Protein AF-A0A9P3BVJ3-F1 (afdb_monomer_lite)

Radius of gyration: 31.75 Å; chains: 1; bounding box: 90×82×87 Å

Foldseek 3Di:
DDDDDVVVVVVCVVVLVVVLVVLLLLLLLVLLLLVLLPDDLCLLPVCPPDLDQPPVNVVVLLVSLVVSVVVLVCLLPPPAPVLVPDPSDDPSSSPSSVVCVVVVVDDSVNSSVVSVVLSVQCNVCVVVVHSHGPPDDPPDRDDPVSVVVVVVVPVVDDDDDDDDDDDDDDDDDDDDDDDDDDDDDDDDDDDDDDDDDDDDVLVVQLLVDFQKDQQAQLLVLLLLVLCCLSVPVDDQDPVDRVVVLQVVCVHSVSLSVQLVVFWDVLLNVSHRHTDFPVSVVVQLVPDDDQLPDDQWAKKWKWKAFPVHRRDIAIDIDTGNGSNVVVVVVVVCCVVQPCQALVSLVSNPDPRIDIGMDTTTDGDPVQVVDDPSSVLQSRLSSSQSVCQSSVQAFPVVNCSRVPPDPDRQRRHRDQGRSSCPVPDDDPVRSLVSLCSQCPHPRSSSNCSSVVNVVVVLVVLCVVQQFFDLDDPLQVLVLVQCVVVVLNVLADDDQALQDFQPQDPPPPDDLVNLQVVLQVVCCVVPVDGFDFADWAADLAAAEEEEFELDDQPDDDGHDRPLQVVQPDHRHHYTYAYLQRTRSVPDDSVRPDACDVSLVSSLVSVVVSNSNGRYAEYEQAADSSVSSPDDPQWDWTWRDNGPDTWTKTFRDDSSYGSHIYTYLNHGSCLCVDPPLVSLVSQLSSVVSSCVSNVPPSGRSCPSLLLVLVVQLLVQVVCVVVVHDHDAPSNRDSSVSVVCVNLQQRDPVSQVVLCVLLVHSSSSSLLLSLQQDDDDQPDDDPDDDDDDDDPDQCPPRHHPVSNVVSNVVSVVSVVVSCVVPVPPPDCPPDDDDDDDDDDDDDDPPCPVSVVLRVVVVVQVVPPDDDPCVSVVVSVVVVD

Sequence (875 aa):
MEPSNPNFEILSDYEEEMLESQAVREVLDHLAVGLLSKLDVHVLCSFVQYGEEPTEQEEFRMSLARKLWDQVLQLSTLSGVGRASLPWFHEKTQQYLRSAVAGKRISEVWVHNFLLWVWNDMKRARENGSEYPKWYNPVDPFDIAEIQALERRQQQQQPPSGAKAKAPSKTPRPRFRKELPQGVGWSESVMQESMPAVQNPARSEALKISHSIVFPDIRKTAERLISTLSEGAVTIHPMVSYPLLFNKLGGTQNLLKMMMESLKPAIQALEGRKITRIDLDHIMSRQVSPSLWPRRGGYLVYVTDAEQPKYWRPYVGQSNDLVRRISEHSKAFTDQHENTLLYWISSRSFRREMNFIQLWTLPEFVINSSKGVRDILNNMMEMLMSLCFQSLPQAQLSMFLAGQEHLATTGLNVTSPLVQGVVLSGIEKEAYRLQLLASVDPEIRAFPQARKQQLMEKNWRSFSDQPVEINYQDALAEACSSLGLTENLALPFDGSLPCSREDVLDSSIDTALQEAAYELEKLTGSTVPLSMPFGSFAARLGIILDHDLLRNDESDIPTALKEIGFHNENCLVWPFNLQNHYLASSSQIRHLGSEADILRSLNHKIIELSNLRVIILCGDNAEACILSPELHPIDIKLGNYPYRSFVQIKDSRIKRIYINASVAVSSLYSVNWNESLRFALAIKFATQMTSTYKIRPFLYRSRRALLDIVIASFHENNGEEKMTPETMPPSIKAWLFTKGFTSDDDFKKLEDLGGTFTKGLLLAMCTSPACPENEKPPSERPILSKNKFDSRLFTKKQLDEMRSIHKQKRSEIYSRYPGTAIVTDSTDVPETSSVSDDYEDETIQQNLLDRLSNQCLSDEGSVHSVIKDVLSDNA

Organism: Aspergillus viridinutans (NCBI:txid75553)

Structure (mmCIF, N/CA/C/O backbone):
data_AF-A0A9P3BVJ3-F1
#
_entry.id   AF-A0A9P3BVJ3-F1
#
loop_
_atom_site.group_PDB
_atom_site.id
_atom_site.type_symbol
_atom_site.label_atom_id
_atom_site.label_alt_id
_atom_site.label_comp_id
_atom_site.label_asym_id
_atom_site.label_entity_id
_atom_site.label_seq_id
_atom_site.pdbx_PDB_ins_code
_atom_site.Cartn_x
_atom_site.Cartn_y
_atom_site.Cartn_z
_atom_site.occupancy
_atom_site.B_iso_or_equiv
_atom_site.auth_seq_id
_atom_site.auth_comp_id
_atom_site.auth_asym_id
_atom_site.auth_atom_id
_atom_site.pdbx_PDB_model_num
ATOM 1 N N . MET A 1 1 ? 53.287 0.051 -9.945 1.00 33.78 1 MET A N 1
ATOM 2 C CA . MET A 1 1 ? 52.231 0.807 -9.248 1.00 33.78 1 MET A CA 1
ATOM 3 C C . MET A 1 1 ? 50.991 0.666 -10.102 1.00 33.78 1 MET A C 1
ATOM 5 O O . MET A 1 1 ? 50.859 1.381 -11.084 1.00 33.78 1 MET A O 1
ATOM 9 N N . GLU A 1 2 ? 50.191 -0.357 -9.822 1.00 24.20 2 GLU A N 1
ATOM 10 C CA . GLU A 1 2 ? 48.870 -0.518 -10.436 1.00 24.20 2 GLU A CA 1
ATOM 11 C C . GLU A 1 2 ? 47.867 0.398 -9.715 1.00 24.20 2 GLU A C 1
ATOM 13 O O . GLU A 1 2 ? 48.029 0.619 -8.510 1.00 24.20 2 GLU A O 1
ATOM 18 N N . PRO A 1 3 ? 46.871 0.961 -10.419 1.00 30.97 3 PRO A N 1
ATOM 19 C CA . PRO A 1 3 ? 45.818 1.752 -9.798 1.00 30.97 3 PRO A CA 1
ATOM 20 C C . PRO A 1 3 ? 44.838 0.828 -9.061 1.00 30.97 3 PRO A C 1
ATOM 22 O O . PRO A 1 3 ? 44.348 -0.149 -9.627 1.00 30.97 3 PRO A O 1
ATOM 25 N N . SER A 1 4 ? 44.561 1.135 -7.794 1.00 26.56 4 SER A N 1
ATOM 26 C CA . SER A 1 4 ? 43.556 0.453 -6.978 1.00 26.56 4 SER A CA 1
ATOM 27 C C . SER A 1 4 ? 42.157 0.624 -7.581 1.00 26.56 4 SER A C 1
ATOM 29 O O . SER A 1 4 ? 41.773 1.709 -8.013 1.00 26.56 4 SER A O 1
ATOM 31 N N . ASN A 1 5 ? 41.411 -0.479 -7.637 1.00 29.20 5 ASN A N 1
ATOM 32 C CA . ASN A 1 5 ? 40.066 -0.569 -8.197 1.00 29.20 5 ASN A CA 1
ATOM 33 C C . ASN A 1 5 ? 39.026 -0.010 -7.192 1.00 29.20 5 ASN A C 1
ATOM 35 O O . ASN A 1 5 ? 38.843 -0.627 -6.142 1.00 29.20 5 ASN A O 1
ATOM 39 N N . PRO A 1 6 ? 38.321 1.100 -7.489 1.00 28.88 6 PRO A N 1
ATOM 40 C CA . PRO A 1 6 ? 37.385 1.748 -6.557 1.00 28.88 6 PRO A CA 1
ATOM 41 C C . PRO A 1 6 ? 36.125 0.916 -6.246 1.00 28.88 6 PRO A C 1
ATOM 43 O O . PRO A 1 6 ? 35.430 1.196 -5.276 1.00 28.88 6 PRO A O 1
ATOM 46 N N . ASN A 1 7 ? 35.846 -0.149 -7.009 1.00 28.31 7 ASN A N 1
ATOM 47 C CA . ASN A 1 7 ? 34.717 -1.050 -6.741 1.00 28.31 7 ASN A CA 1
ATOM 48 C C . ASN A 1 7 ? 34.944 -1.981 -5.531 1.00 28.31 7 ASN A C 1
ATOM 50 O O . ASN A 1 7 ? 33.982 -2.556 -5.029 1.00 28.31 7 ASN A O 1
ATOM 54 N N . PHE A 1 8 ? 36.190 -2.138 -5.062 1.00 25.02 8 PHE A N 1
ATOM 55 C CA . PHE A 1 8 ? 36.499 -2.929 -3.862 1.00 25.02 8 PHE A CA 1
ATOM 56 C C . PHE A 1 8 ? 36.310 -2.140 -2.557 1.00 25.02 8 PHE A C 1
ATOM 58 O O . PHE A 1 8 ? 35.971 -2.754 -1.552 1.00 25.02 8 PHE A O 1
ATOM 65 N N . GLU A 1 9 ? 36.475 -0.810 -2.576 1.00 26.56 9 GLU A N 1
ATOM 66 C CA . GLU A 1 9 ? 36.315 0.043 -1.382 1.00 26.56 9 GLU A CA 1
ATOM 67 C C . GLU A 1 9 ? 34.838 0.169 -0.951 1.00 26.56 9 GLU A C 1
ATOM 69 O O . GLU A 1 9 ? 34.535 0.162 0.235 1.00 26.56 9 GLU A O 1
ATOM 74 N N . ILE A 1 10 ? 33.886 0.171 -1.891 1.00 29.70 10 ILE A N 1
ATOM 75 C CA . ILE A 1 10 ? 32.467 0.444 -1.576 1.00 29.70 10 ILE A CA 1
ATOM 76 C C . ILE A 1 10 ? 31.747 -0.776 -0.960 1.00 29.70 10 ILE A C 1
ATOM 78 O O . ILE A 1 10 ? 30.871 -0.625 -0.110 1.00 29.70 10 ILE A O 1
ATOM 82 N N . LEU A 1 11 ? 32.111 -2.004 -1.357 1.00 25.89 11 LEU A N 1
ATOM 83 C CA . LEU A 1 11 ? 31.565 -3.234 -0.757 1.00 25.89 11 LEU A CA 1
ATOM 84 C C . LEU A 1 11 ? 32.204 -3.558 0.601 1.00 25.89 11 LEU A C 1
ATOM 86 O O . LEU A 1 11 ? 31.535 -4.155 1.447 1.00 25.89 11 LEU A O 1
ATOM 90 N N . SER A 1 12 ? 33.463 -3.154 0.833 1.00 32.69 12 SER A N 1
ATOM 91 C CA . SER A 1 12 ? 34.059 -3.234 2.171 1.00 32.69 12 SER A CA 1
ATOM 92 C C . SER A 1 12 ? 33.371 -2.287 3.149 1.00 32.69 12 SER A C 1
ATOM 94 O O . SER A 1 12 ? 33.167 -2.684 4.290 1.00 32.69 12 SER A O 1
ATOM 96 N N . ASP A 1 13 ? 32.924 -1.111 2.697 1.00 43.72 13 ASP A N 1
ATOM 97 C CA . ASP A 1 13 ? 32.329 -0.093 3.570 1.00 43.72 13 ASP A CA 1
ATOM 98 C C . ASP A 1 13 ? 31.015 -0.549 4.237 1.00 43.72 13 ASP A C 1
ATOM 100 O O . ASP A 1 13 ? 30.818 -0.293 5.425 1.00 43.72 13 ASP A O 1
ATOM 104 N N . TYR A 1 14 ? 30.129 -1.268 3.529 1.00 41.31 14 TYR A N 1
ATOM 105 C CA . TYR A 1 14 ? 28.839 -1.718 4.092 1.00 41.31 14 TYR A CA 1
ATOM 106 C C . TYR A 1 14 ? 28.993 -2.854 5.111 1.00 41.31 14 TYR A C 1
ATOM 108 O O . TYR A 1 14 ? 28.301 -2.925 6.126 1.00 41.31 14 TYR A O 1
ATOM 116 N N . GLU A 1 15 ? 29.918 -3.770 4.858 1.00 52.38 15 GLU A N 1
ATOM 117 C CA . GLU A 1 15 ? 30.184 -4.870 5.780 1.00 52.38 15 GLU A CA 1
ATOM 118 C C . GLU A 1 15 ? 31.023 -4.435 6.960 1.00 52.38 15 GLU A C 1
ATOM 120 O O . GLU A 1 15 ? 30.813 -4.920 8.070 1.00 52.38 15 GLU A O 1
ATOM 125 N N . GLU A 1 16 ? 31.950 -3.510 6.731 1.00 63.19 16 GLU A N 1
ATOM 126 C CA . GLU A 1 16 ? 32.651 -2.821 7.794 1.00 63.19 16 GLU A CA 1
ATOM 127 C C . GLU A 1 16 ? 31.647 -2.060 8.664 1.00 63.19 16 GLU A C 1
ATOM 129 O O . GLU A 1 16 ? 31.725 -2.181 9.879 1.00 63.19 16 GLU A O 1
ATOM 134 N N . GLU A 1 17 ? 30.627 -1.416 8.086 1.00 68.12 17 GLU A N 1
ATOM 135 C CA . GLU A 1 17 ? 29.543 -0.760 8.829 1.00 68.12 17 GLU A CA 1
ATOM 136 C C . GLU A 1 17 ? 28.620 -1.738 9.584 1.00 68.12 17 GLU A C 1
ATOM 138 O O . GLU A 1 17 ? 28.210 -1.458 10.717 1.00 68.12 17 GLU A O 1
ATOM 143 N N . MET A 1 18 ? 28.320 -2.908 9.015 1.00 66.00 18 MET A N 1
ATOM 144 C CA . MET A 1 18 ? 27.541 -3.954 9.689 1.00 66.00 18 MET A CA 1
ATOM 145 C C . MET A 1 18 ? 28.321 -4.575 10.857 1.00 66.00 18 MET A C 1
ATOM 147 O O . MET A 1 18 ? 27.794 -4.687 11.967 1.00 66.00 18 MET A O 1
ATOM 151 N N . LEU A 1 19 ? 29.582 -4.953 10.626 1.00 72.19 19 LEU A N 1
ATOM 152 C CA . LEU A 1 19 ? 30.483 -5.477 11.656 1.00 72.19 19 LEU A CA 1
ATOM 153 C C . LEU A 1 19 ? 30.757 -4.423 12.729 1.00 72.19 19 LEU A C 1
ATOM 155 O O . LEU A 1 19 ? 30.844 -4.749 13.913 1.00 72.19 19 LEU A O 1
ATOM 159 N N . GLU A 1 20 ? 30.824 -3.156 12.329 1.00 83.38 20 GLU A N 1
ATOM 160 C CA . GLU A 1 20 ? 30.930 -2.027 13.234 1.00 83.38 20 GLU A CA 1
ATOM 161 C C . GLU A 1 20 ? 29.693 -1.884 14.116 1.00 83.38 20 GLU A C 1
ATOM 163 O O . GLU A 1 20 ? 29.815 -1.815 15.339 1.00 83.38 20 GLU A O 1
ATOM 168 N N . SER A 1 21 ? 28.502 -1.914 13.520 1.00 75.94 21 SER A N 1
ATOM 169 C CA . SER A 1 21 ? 27.230 -1.838 14.241 1.00 75.94 21 SER A CA 1
ATOM 170 C C . SER A 1 21 ? 27.058 -3.003 15.219 1.00 75.94 21 SER A C 1
ATOM 172 O O . SER A 1 21 ? 26.605 -2.803 16.349 1.00 75.94 21 SER A O 1
ATOM 174 N N . GLN A 1 22 ? 27.462 -4.212 14.821 1.00 81.00 22 GLN A N 1
ATOM 175 C CA . GLN A 1 22 ? 27.457 -5.386 15.690 1.00 81.00 22 GLN A CA 1
ATOM 176 C C . GLN A 1 22 ? 28.442 -5.228 16.857 1.00 81.00 22 GLN A C 1
ATOM 178 O O . GLN A 1 22 ? 28.050 -5.406 18.008 1.00 81.00 22 GLN A O 1
ATOM 183 N N . ALA A 1 23 ? 29.690 -4.836 16.587 1.00 83.62 23 ALA A N 1
ATOM 184 C CA . ALA A 1 23 ? 30.712 -4.648 17.616 1.00 83.62 23 ALA A CA 1
ATOM 185 C C . ALA A 1 23 ? 30.326 -3.556 18.628 1.00 83.62 23 ALA A C 1
ATOM 187 O O . ALA A 1 23 ? 30.503 -3.726 19.834 1.00 83.62 23 ALA A O 1
ATOM 188 N N . VAL A 1 24 ? 29.759 -2.444 18.152 1.00 87.44 24 VAL A N 1
ATOM 189 C CA . VAL A 1 24 ? 29.212 -1.372 18.995 1.00 87.44 24 VAL A CA 1
ATOM 190 C C . VAL A 1 24 ? 28.114 -1.909 19.907 1.00 87.44 24 VAL A C 1
ATOM 192 O O . VAL A 1 24 ? 28.100 -1.602 21.101 1.00 87.44 24 VAL A O 1
ATOM 195 N N . ARG A 1 25 ? 27.197 -2.709 19.354 1.00 87.31 25 ARG A N 1
ATOM 196 C CA . ARG A 1 25 ? 26.083 -3.282 20.106 1.00 87.31 25 ARG A CA 1
ATOM 197 C C . ARG A 1 25 ? 26.562 -4.255 21.177 1.00 87.31 25 ARG A C 1
ATOM 199 O O . ARG A 1 25 ? 26.149 -4.102 22.318 1.00 87.31 25 ARG A O 1
ATOM 206 N N . GLU A 1 26 ? 27.472 -5.167 20.848 1.00 87.56 26 GLU A N 1
ATOM 207 C CA . GLU A 1 26 ? 28.050 -6.122 21.805 1.00 87.56 26 GLU A CA 1
ATOM 208 C C . GLU A 1 26 ? 28.739 -5.405 22.979 1.00 87.56 26 GLU A C 1
ATOM 210 O O . GLU A 1 26 ? 28.507 -5.733 24.144 1.00 87.56 26 GLU A O 1
ATOM 215 N N . VAL A 1 27 ? 29.535 -4.366 22.693 1.00 91.94 27 VAL A N 1
ATOM 216 C CA . VAL A 1 27 ? 30.179 -3.544 23.731 1.00 91.94 27 VAL A CA 1
ATOM 217 C C . VAL A 1 27 ? 29.136 -2.881 24.628 1.00 91.94 27 VAL A C 1
ATOM 219 O O . VAL A 1 27 ? 29.264 -2.887 25.853 1.00 91.94 27 VAL A O 1
ATOM 222 N N . LEU A 1 28 ? 28.100 -2.296 24.029 1.00 91.94 28 LEU A N 1
ATOM 223 C CA . LEU A 1 28 ? 27.071 -1.577 24.767 1.00 91.94 28 LEU A CA 1
ATOM 224 C C . LEU A 1 28 ? 26.156 -2.506 25.564 1.00 91.94 28 LEU A C 1
ATOM 226 O O . LEU A 1 28 ? 25.789 -2.137 26.677 1.00 91.94 28 LEU A O 1
ATOM 230 N N . ASP A 1 29 ? 25.848 -3.702 25.064 1.00 90.69 29 ASP A N 1
ATOM 231 C CA . ASP A 1 29 ? 25.121 -4.738 25.800 1.00 90.69 29 ASP A CA 1
ATOM 232 C C . ASP A 1 29 ? 25.871 -5.087 27.096 1.00 90.69 29 ASP A C 1
ATOM 234 O O . ASP A 1 29 ? 25.303 -4.998 28.189 1.00 90.69 29 ASP A O 1
ATOM 238 N N . HIS A 1 30 ? 27.175 -5.380 27.008 1.00 92.44 30 HIS A N 1
ATOM 239 C CA . HIS A 1 30 ? 27.997 -5.702 28.178 1.00 92.44 30 HIS A CA 1
ATOM 240 C C . HIS A 1 30 ? 28.110 -4.543 29.174 1.00 92.44 30 HIS A C 1
ATOM 242 O O . HIS A 1 30 ? 27.934 -4.736 30.381 1.00 92.44 30 HIS A O 1
ATOM 248 N N . LEU A 1 31 ? 28.382 -3.327 28.694 1.00 93.06 31 LEU A N 1
ATOM 249 C CA . LEU A 1 31 ? 28.531 -2.163 29.566 1.00 93.06 31 LEU A CA 1
ATOM 250 C C . LEU A 1 31 ? 27.200 -1.756 30.218 1.00 93.06 31 LEU A C 1
ATOM 252 O O . LEU A 1 31 ? 27.160 -1.500 31.423 1.00 93.06 31 LEU A O 1
ATOM 256 N N . ALA A 1 32 ? 26.104 -1.719 29.455 1.00 93.69 32 ALA A N 1
ATOM 257 C CA . ALA A 1 32 ? 24.793 -1.329 29.963 1.00 93.69 32 ALA A CA 1
ATOM 258 C C . ALA A 1 32 ? 24.265 -2.349 30.977 1.00 93.69 32 ALA A C 1
ATOM 260 O O . ALA A 1 32 ? 23.856 -1.959 32.071 1.00 93.69 32 ALA A O 1
ATOM 261 N N . VAL A 1 33 ? 24.332 -3.651 30.676 1.00 94.00 33 VAL A N 1
ATOM 262 C CA . VAL A 1 33 ? 23.916 -4.693 31.628 1.00 94.00 33 VAL A CA 1
ATOM 263 C C . VAL A 1 33 ? 24.820 -4.698 32.865 1.00 94.00 33 VAL A C 1
ATOM 265 O O . VAL A 1 33 ? 24.328 -4.802 33.991 1.00 94.00 33 VAL A O 1
ATOM 268 N N . GLY A 1 34 ? 26.131 -4.495 32.704 1.00 92.00 34 GLY A N 1
ATOM 269 C CA . GLY A 1 34 ? 27.071 -4.366 33.821 1.00 92.00 34 GLY A CA 1
ATOM 270 C C . GLY A 1 34 ? 26.799 -3.159 34.731 1.00 92.00 34 GLY A C 1
ATOM 271 O O . GLY A 1 34 ? 26.989 -3.249 35.945 1.00 92.00 34 GLY A O 1
ATOM 272 N N . LEU A 1 35 ? 26.326 -2.038 34.177 1.00 92.31 35 LEU A N 1
ATOM 273 C CA . LEU A 1 35 ? 25.903 -0.865 34.950 1.00 92.31 35 LEU A CA 1
ATOM 274 C C . LEU A 1 35 ? 24.569 -1.105 35.666 1.00 92.31 35 LEU A C 1
ATOM 276 O O . LEU A 1 35 ? 24.451 -0.813 36.855 1.00 92.31 35 LEU A O 1
ATOM 280 N N . LEU A 1 36 ? 23.577 -1.636 34.950 1.00 94.25 36 LEU A N 1
ATOM 281 C CA . LEU A 1 36 ? 22.209 -1.786 35.450 1.00 94.25 36 LEU A CA 1
ATOM 282 C C . LEU A 1 36 ? 22.052 -2.936 36.444 1.00 94.25 36 LEU A C 1
ATOM 284 O O . LEU A 1 36 ? 21.258 -2.830 37.371 1.00 94.25 36 LEU A O 1
ATOM 288 N N . SER A 1 37 ? 22.831 -4.009 36.307 1.00 93.12 37 SER A N 1
ATOM 289 C CA . SER A 1 37 ? 22.818 -5.143 37.246 1.00 93.12 37 SER A CA 1
ATOM 290 C C . SER A 1 37 ? 23.244 -4.778 38.669 1.00 93.12 37 SER A C 1
ATOM 292 O O . SER A 1 37 ? 22.927 -5.510 39.602 1.00 93.12 37 SER A O 1
ATOM 294 N N . LYS A 1 38 ? 23.926 -3.639 38.847 1.00 91.38 38 LYS A N 1
ATOM 295 C CA . LYS A 1 38 ? 24.348 -3.110 40.154 1.00 91.38 38 LYS A CA 1
ATOM 296 C C . LYS A 1 38 ? 23.305 -2.215 40.812 1.00 91.38 38 LYS A C 1
ATOM 298 O O . LYS A 1 38 ? 23.504 -1.799 41.952 1.00 91.38 38 LYS A O 1
ATOM 303 N N . LEU A 1 39 ? 22.247 -1.858 40.089 1.00 91.38 39 LEU A N 1
ATOM 304 C CA . LEU A 1 39 ? 21.169 -1.058 40.641 1.00 91.38 39 LEU A CA 1
ATOM 305 C C . LEU A 1 39 ? 20.256 -1.945 41.478 1.00 91.38 39 LEU A C 1
ATOM 307 O O . LEU A 1 39 ? 19.919 -3.063 41.091 1.00 91.38 39 LEU A O 1
ATOM 311 N N . ASP A 1 40 ? 19.833 -1.413 42.619 1.00 89.12 40 ASP A N 1
ATOM 312 C CA . ASP A 1 40 ? 18.793 -2.044 43.414 1.00 89.12 40 ASP A CA 1
ATOM 313 C C . ASP A 1 40 ? 17.475 -2.097 42.622 1.00 89.12 40 ASP A C 1
ATOM 315 O O . ASP A 1 40 ? 17.164 -1.191 41.838 1.00 89.12 40 ASP A O 1
ATOM 319 N N . VAL A 1 41 ? 16.684 -3.152 42.836 1.00 83.38 41 VAL A N 1
ATOM 320 C CA . VAL A 1 41 ? 15.408 -3.349 42.137 1.00 83.38 41 VAL A CA 1
ATOM 321 C C . VAL A 1 41 ? 14.472 -2.154 42.323 1.00 83.38 41 VAL A C 1
ATOM 323 O O . VAL A 1 41 ? 13.763 -1.797 41.388 1.00 83.38 41 VAL A O 1
ATOM 326 N N . HIS A 1 42 ? 14.512 -1.473 43.471 1.00 82.06 42 HIS A N 1
ATOM 327 C CA . HIS A 1 42 ? 13.716 -0.279 43.733 1.00 82.06 42 HIS A CA 1
ATOM 328 C C . HIS A 1 42 ? 14.168 0.922 42.899 1.00 82.06 42 HIS A C 1
ATOM 330 O O . HIS A 1 42 ? 13.318 1.682 42.448 1.00 82.06 42 HIS A O 1
ATOM 336 N N . VAL A 1 43 ? 15.467 1.070 42.624 1.00 83.12 43 VAL A N 1
ATOM 337 C CA . VAL A 1 43 ? 15.995 2.118 41.725 1.00 83.12 43 VAL A CA 1
ATOM 338 C C . VAL A 1 43 ? 15.622 1.817 40.273 1.00 83.12 43 VAL A C 1
ATOM 340 O O . VAL A 1 43 ? 15.315 2.718 39.495 1.00 83.12 43 VAL A O 1
ATOM 343 N N . LEU A 1 44 ? 15.610 0.535 39.908 1.00 82.25 44 LEU A N 1
ATOM 344 C CA . LEU A 1 44 ? 15.267 0.088 38.563 1.00 82.25 44 LEU A CA 1
ATOM 345 C C . LEU A 1 44 ? 13.742 0.139 38.304 1.00 82.25 44 LEU A C 1
ATOM 347 O O . LEU A 1 44 ? 13.314 0.395 37.175 1.00 82.25 44 LEU A O 1
ATOM 351 N N . CYS A 1 45 ? 12.930 -0.041 39.359 1.00 71.69 45 CYS A N 1
ATOM 352 C CA . CYS A 1 45 ? 11.467 -0.172 39.313 1.00 71.69 45 CYS A CA 1
ATOM 353 C C . CYS A 1 45 ? 10.669 0.999 39.923 1.00 71.69 45 CYS A C 1
ATOM 355 O O . CYS A 1 45 ? 9.438 0.938 39.901 1.00 71.69 45 CYS A O 1
ATOM 357 N N . SER A 1 46 ? 11.303 2.071 40.421 1.00 66.56 46 SER A N 1
ATOM 358 C CA . SER A 1 46 ? 10.635 3.236 41.055 1.00 66.56 46 SER A CA 1
ATOM 359 C C . SER A 1 46 ? 9.547 3.901 40.197 1.00 66.56 46 SER A C 1
ATOM 361 O O . SER A 1 46 ? 8.697 4.623 40.710 1.00 66.56 46 SER A O 1
ATOM 363 N N . PHE A 1 47 ? 9.527 3.599 38.899 1.00 59.34 47 PHE A N 1
ATOM 364 C CA . PHE A 1 47 ? 8.583 4.073 37.891 1.00 59.34 47 PHE A CA 1
ATOM 365 C C . PHE A 1 47 ? 7.137 3.538 38.036 1.00 59.34 47 PHE A C 1
ATOM 367 O O . PHE A 1 47 ? 6.210 4.122 37.482 1.00 59.34 47 PHE A O 1
ATOM 374 N N . VAL A 1 48 ? 6.897 2.434 38.762 1.00 43.81 48 VAL A N 1
ATOM 375 C CA . VAL A 1 48 ? 5.591 1.730 38.717 1.00 43.81 48 VAL A CA 1
ATOM 376 C C . VAL A 1 48 ? 4.456 2.453 39.457 1.00 43.81 48 VAL A C 1
ATOM 378 O O . VAL A 1 48 ? 3.293 2.200 39.158 1.00 43.81 48 VAL A O 1
ATOM 381 N N . GLN A 1 49 ? 4.734 3.374 40.383 1.00 43.72 49 GLN A N 1
ATOM 382 C CA . GLN A 1 49 ? 3.658 3.938 41.210 1.00 43.72 49 GLN A CA 1
ATOM 383 C C . GLN A 1 49 ? 3.009 5.231 40.686 1.00 43.72 49 GLN A C 1
ATOM 385 O O . GLN A 1 49 ? 1.915 5.539 41.152 1.00 43.72 49 GLN A O 1
ATOM 390 N N . TYR A 1 50 ? 3.601 5.965 39.728 1.00 39.50 50 TYR A N 1
ATOM 391 C CA . TYR A 1 50 ? 3.144 7.342 39.437 1.00 39.50 50 TYR A CA 1
ATOM 392 C C . TYR A 1 50 ? 3.021 7.763 37.959 1.00 39.50 50 TYR A C 1
ATOM 394 O O . TYR A 1 50 ? 2.660 8.906 37.703 1.00 39.50 50 TYR A O 1
ATOM 402 N N . GLY A 1 51 ? 3.246 6.884 36.976 1.00 52.94 51 GLY A N 1
ATOM 403 C CA . GLY A 1 51 ? 2.909 7.154 35.561 1.00 52.94 51 GLY A CA 1
ATOM 404 C C . GLY A 1 51 ? 3.793 8.169 34.807 1.00 52.94 51 GLY A C 1
ATOM 405 O O . GLY A 1 51 ? 3.764 8.179 33.579 1.00 52.94 51 GLY A O 1
ATOM 406 N N . GLU A 1 52 ? 4.625 8.954 35.498 1.00 63.12 52 GLU A N 1
ATOM 407 C CA . GLU A 1 52 ? 5.667 9.828 34.932 1.00 63.12 52 GLU A CA 1
ATOM 408 C C . GLU A 1 52 ? 7.038 9.489 35.558 1.00 63.12 52 GLU A C 1
ATOM 410 O O . GLU A 1 52 ? 7.109 9.157 36.743 1.00 63.12 52 GLU A O 1
ATOM 415 N N . GLU A 1 53 ? 8.129 9.533 34.775 1.00 74.94 53 GLU A N 1
ATOM 416 C CA . GLU A 1 53 ? 9.502 9.358 35.292 1.00 74.94 53 GLU A CA 1
ATOM 417 C C . GLU A 1 53 ? 9.845 10.586 36.155 1.00 74.94 53 GLU A C 1
ATOM 419 O O . GLU A 1 53 ? 9.840 11.700 35.627 1.00 74.94 53 GLU A O 1
ATOM 424 N N . PRO A 1 54 ? 10.120 10.437 37.467 1.00 80.25 54 PRO A N 1
ATOM 425 C CA . PRO A 1 54 ? 10.522 11.569 38.295 1.00 80.25 54 PRO A CA 1
ATOM 426 C C . PRO A 1 54 ? 11.764 12.244 37.710 1.00 80.25 54 PRO A C 1
ATOM 428 O O . PRO A 1 54 ? 12.677 11.552 37.260 1.00 80.25 54 PRO A O 1
ATOM 431 N N . THR A 1 55 ? 11.847 13.576 37.775 1.00 79.81 55 THR A N 1
ATOM 432 C CA . THR A 1 55 ? 13.000 14.334 37.251 1.00 79.81 55 THR A CA 1
ATOM 433 C C . THR A 1 55 ? 14.329 13.808 37.795 1.00 79.81 55 THR A C 1
ATOM 435 O O . THR A 1 55 ? 15.288 13.681 37.048 1.00 79.81 55 THR A O 1
ATOM 438 N N . GLU A 1 56 ? 14.375 13.401 39.066 1.00 81.25 56 GLU A N 1
ATOM 439 C CA . GLU A 1 56 ? 15.565 12.802 39.686 1.00 81.25 56 GLU A CA 1
ATOM 440 C C . GLU A 1 56 ? 15.976 11.471 39.032 1.00 81.25 56 GLU A C 1
ATOM 442 O O . GLU A 1 56 ? 17.164 11.182 38.889 1.00 81.25 56 GLU A O 1
ATOM 447 N N . GLN A 1 57 ? 15.005 10.659 38.605 1.00 82.12 57 GLN A N 1
ATOM 448 C CA . GLN A 1 57 ? 15.255 9.395 37.915 1.00 82.12 57 GLN A CA 1
ATOM 449 C C . GLN A 1 57 ? 15.678 9.627 36.463 1.00 82.12 57 GLN A C 1
ATOM 451 O O . GLN A 1 57 ? 16.604 8.964 35.996 1.00 82.12 57 GLN A O 1
ATOM 456 N N . GLU A 1 58 ? 15.067 10.596 35.778 1.00 85.56 58 GLU A N 1
ATOM 457 C CA . GLU A 1 58 ? 15.510 11.023 34.450 1.00 85.56 58 GLU A CA 1
ATOM 458 C C . GLU A 1 58 ? 16.951 11.549 34.509 1.00 85.56 58 GLU A C 1
ATOM 460 O O . GLU A 1 58 ? 17.802 11.107 33.738 1.00 85.56 58 GLU A O 1
ATOM 465 N N . GLU A 1 59 ? 17.265 12.426 35.465 1.00 87.56 59 GLU A N 1
ATOM 466 C CA . GLU A 1 59 ? 18.616 12.939 35.706 1.00 87.56 59 GLU A CA 1
ATOM 467 C C . GLU A 1 59 ? 19.602 11.809 36.031 1.00 87.56 59 GLU A C 1
ATOM 469 O O . GLU A 1 59 ? 20.715 11.776 35.497 1.00 87.56 59 GLU A O 1
ATOM 474 N N . PHE A 1 60 ? 19.190 10.837 36.850 1.00 89.44 60 PHE A N 1
ATOM 475 C CA . PHE A 1 60 ? 19.993 9.659 37.166 1.00 89.44 60 PHE A CA 1
ATOM 476 C C . PHE A 1 60 ? 20.259 8.793 35.928 1.00 89.44 60 PHE A C 1
ATOM 478 O O . PHE A 1 60 ? 21.397 8.393 35.674 1.00 89.44 60 PHE A O 1
ATOM 485 N N . ARG A 1 61 ? 19.239 8.546 35.106 1.00 92.50 61 ARG A N 1
ATOM 486 C CA . ARG A 1 61 ? 19.357 7.781 33.862 1.00 92.50 61 ARG A CA 1
ATOM 487 C C . ARG A 1 61 ? 20.204 8.516 32.824 1.00 92.50 61 ARG A C 1
ATOM 489 O O . ARG A 1 61 ? 21.033 7.888 32.169 1.00 92.50 61 ARG A O 1
ATOM 496 N N . MET A 1 62 ? 20.062 9.836 32.708 1.00 87.75 62 MET A N 1
ATOM 497 C CA . MET A 1 62 ? 20.927 10.692 31.888 1.00 87.75 62 MET A CA 1
ATOM 498 C C . MET A 1 62 ? 22.384 10.632 32.363 1.00 87.75 62 MET A C 1
ATOM 500 O O . MET A 1 62 ? 23.297 10.533 31.544 1.00 87.75 62 MET A O 1
ATOM 504 N N . SER A 1 63 ? 22.612 10.632 33.679 1.00 93.94 63 SER A N 1
ATOM 505 C CA . SER A 1 63 ? 23.941 10.459 34.277 1.00 93.94 63 SER A CA 1
ATOM 506 C C . SER A 1 63 ? 24.547 9.091 33.938 1.00 93.94 63 SER A C 1
ATOM 508 O O . SER A 1 63 ? 25.713 9.006 33.548 1.00 93.94 63 SER A O 1
ATOM 510 N N . LEU A 1 64 ? 23.749 8.019 33.987 1.00 92.06 64 LEU A N 1
ATOM 511 C CA . LEU A 1 64 ? 24.178 6.680 33.575 1.00 92.06 64 LEU A CA 1
ATOM 512 C C . LEU A 1 64 ? 24.461 6.583 32.073 1.00 92.06 64 LEU A C 1
ATOM 514 O O . LEU A 1 64 ? 25.450 5.961 31.693 1.00 92.06 64 LEU A O 1
ATOM 518 N N . ALA A 1 65 ? 23.652 7.223 31.227 1.00 90.94 65 ALA A N 1
ATOM 519 C CA . ALA A 1 65 ? 23.892 7.282 29.786 1.00 90.94 65 ALA A CA 1
ATOM 520 C C . ALA A 1 65 ? 25.206 8.005 29.462 1.00 90.94 65 ALA A C 1
ATOM 522 O O . ALA A 1 65 ? 25.985 7.524 28.641 1.00 90.94 65 ALA A O 1
ATOM 523 N N . ARG 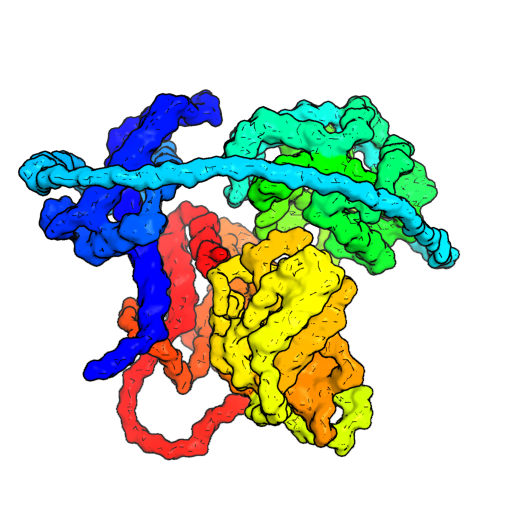A 1 66 ? 25.496 9.113 30.157 1.00 92.56 66 ARG A N 1
ATOM 524 C CA . ARG A 1 66 ? 26.769 9.828 30.019 1.00 92.56 66 ARG A CA 1
ATOM 525 C C . ARG A 1 66 ? 27.949 8.979 30.487 1.00 92.56 66 ARG A C 1
ATOM 527 O O . ARG A 1 66 ? 28.940 8.879 29.778 1.00 92.56 66 ARG A O 1
ATOM 534 N N . LYS A 1 67 ? 27.811 8.286 31.620 1.00 93.31 67 LYS A N 1
ATOM 535 C CA . LYS A 1 67 ? 28.832 7.351 32.115 1.00 93.31 67 LYS A CA 1
ATOM 536 C C . LYS A 1 67 ? 29.100 6.209 31.128 1.00 93.31 67 LYS A C 1
ATOM 538 O O . LYS A 1 67 ? 30.252 5.844 30.914 1.00 93.31 67 LYS A O 1
ATOM 543 N N . LEU A 1 68 ? 28.050 5.652 30.529 1.00 93.81 68 LEU A N 1
ATOM 544 C CA . LEU A 1 68 ? 28.149 4.614 29.504 1.00 93.81 68 LEU A CA 1
ATOM 545 C C . LEU A 1 68 ? 28.851 5.143 28.243 1.00 93.81 68 LEU A C 1
ATOM 547 O O . LEU A 1 68 ? 29.722 4.474 27.691 1.00 93.81 68 LEU A O 1
ATOM 551 N N . TRP A 1 69 ? 28.526 6.367 27.824 1.00 96.19 69 TRP A N 1
ATOM 552 C CA . TRP A 1 69 ? 29.201 7.046 26.719 1.00 96.19 69 TRP A CA 1
ATOM 553 C C . TRP A 1 69 ? 30.692 7.286 27.000 1.00 96.19 69 TRP A C 1
ATOM 555 O O . TRP A 1 69 ? 31.527 6.990 26.148 1.00 96.19 69 TRP A O 1
ATOM 565 N N . ASP A 1 70 ? 31.048 7.727 28.208 1.00 93.31 70 ASP A N 1
ATOM 566 C CA . ASP A 1 70 ? 32.446 7.908 28.612 1.00 93.31 70 ASP A CA 1
ATOM 567 C C . ASP A 1 70 ? 33.223 6.581 28.564 1.00 93.31 70 ASP A C 1
ATOM 569 O O . ASP A 1 70 ? 34.353 6.543 28.076 1.00 93.31 70 ASP A O 1
ATOM 573 N N . GLN A 1 71 ? 32.609 5.470 28.989 1.00 93.88 71 GLN A N 1
ATOM 574 C CA . GLN A 1 71 ? 33.211 4.134 28.888 1.00 93.88 71 GLN A CA 1
ATOM 575 C C . GLN A 1 71 ? 33.430 3.705 27.433 1.00 93.88 71 GLN A C 1
ATOM 577 O O . GLN A 1 71 ? 34.486 3.166 27.104 1.00 93.88 71 GLN A O 1
ATOM 582 N N . VAL A 1 72 ? 32.478 3.990 26.541 1.00 94.19 72 VAL A N 1
ATOM 583 C CA . VAL A 1 72 ? 32.639 3.751 25.099 1.00 94.19 72 VAL A CA 1
ATOM 584 C C . VAL A 1 72 ? 33.807 4.558 24.531 1.00 94.19 72 VAL A C 1
ATOM 586 O O . VAL A 1 72 ? 34.653 4.002 23.827 1.00 94.19 72 VAL A O 1
ATOM 589 N N . LEU A 1 73 ? 33.910 5.844 24.879 1.00 94.25 73 LEU A N 1
ATOM 590 C CA . LEU A 1 73 ? 35.022 6.694 24.450 1.00 94.25 73 LEU A CA 1
ATOM 591 C C . LEU A 1 73 ? 36.368 6.162 24.958 1.00 94.25 73 LEU A C 1
ATOM 593 O O . LEU A 1 73 ? 37.330 6.088 24.188 1.00 94.25 73 LEU A O 1
ATOM 597 N N . GLN A 1 74 ? 36.442 5.720 26.213 1.00 92.56 74 GLN A N 1
ATOM 598 C CA . GLN A 1 74 ? 37.654 5.128 26.785 1.00 92.56 74 GLN A CA 1
ATOM 599 C C . GLN A 1 74 ? 38.057 3.831 26.080 1.00 92.56 74 GLN A C 1
ATOM 601 O O . GLN A 1 74 ? 39.214 3.677 25.686 1.00 92.56 74 GLN A O 1
ATOM 606 N N . LEU A 1 75 ? 37.112 2.914 25.859 1.00 93.19 75 LEU A N 1
ATOM 607 C CA . LEU A 1 75 ? 37.386 1.665 25.148 1.00 93.19 75 LEU A CA 1
ATOM 608 C C . LEU A 1 75 ? 37.839 1.932 23.711 1.00 93.19 75 LEU A C 1
ATOM 610 O O . LEU A 1 75 ? 38.803 1.321 23.253 1.00 93.19 75 LEU A O 1
ATOM 614 N N . SER A 1 76 ? 37.232 2.905 23.027 1.00 94.31 76 SER A N 1
ATOM 615 C CA . SER A 1 76 ? 37.623 3.289 21.665 1.00 94.31 76 SER A CA 1
ATOM 616 C C . SER A 1 76 ? 39.049 3.870 21.577 1.00 94.31 76 SER A C 1
ATOM 618 O O . SER A 1 76 ? 39.728 3.720 20.556 1.00 94.31 76 SER A O 1
ATOM 620 N N . THR A 1 77 ? 39.549 4.478 22.660 1.00 92.38 77 THR A N 1
ATOM 621 C CA . THR A 1 77 ? 40.847 5.183 22.710 1.00 92.38 77 THR A CA 1
ATOM 622 C C . THR A 1 77 ? 41.955 4.423 23.447 1.00 92.38 77 THR A C 1
ATOM 624 O O . THR A 1 77 ? 43.102 4.873 23.462 1.00 92.38 77 THR A O 1
ATOM 627 N N . LEU A 1 78 ? 41.664 3.249 24.017 1.00 91.00 78 LEU A N 1
ATOM 628 C CA . LEU A 1 78 ? 42.636 2.453 24.770 1.00 91.00 78 LEU A CA 1
ATOM 629 C C . LEU A 1 78 ? 43.855 2.060 23.901 1.00 91.00 78 LEU A C 1
ATOM 631 O O . LEU A 1 78 ? 43.712 1.578 22.780 1.00 91.00 78 LEU A O 1
ATOM 635 N N . SER A 1 79 ? 45.074 2.207 24.426 1.00 84.56 79 SER A N 1
ATOM 636 C CA . SER A 1 79 ? 46.335 1.963 23.694 1.00 84.56 79 SER A CA 1
ATOM 637 C C . SER A 1 79 ? 46.715 0.48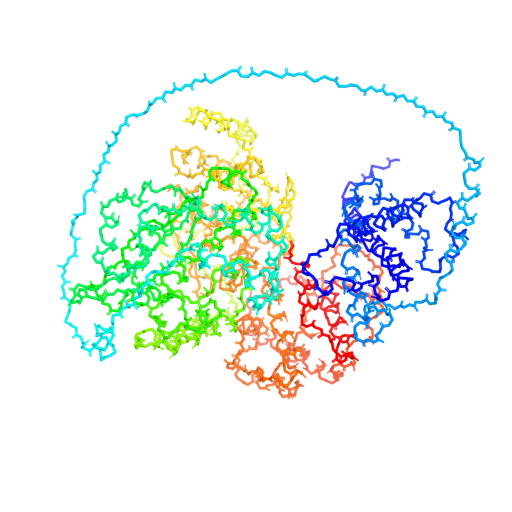1 23.502 1.00 84.56 79 SER A C 1
ATOM 639 O O . SER A 1 79 ? 47.845 0.180 23.125 1.00 84.56 79 SER A O 1
ATOM 641 N N . GLY A 1 80 ? 45.787 -0.445 23.759 1.00 80.31 80 GLY A N 1
ATOM 642 C CA . GLY A 1 80 ? 45.939 -1.881 23.513 1.00 80.31 80 GLY A CA 1
ATOM 643 C C . GLY A 1 80 ? 44.941 -2.716 24.321 1.00 80.31 80 GLY A C 1
ATOM 644 O O . GLY A 1 80 ? 44.861 -2.573 25.542 1.00 80.31 80 GLY A O 1
ATOM 645 N N . VAL A 1 81 ? 44.203 -3.607 23.651 1.00 81.25 81 VAL A N 1
ATOM 646 C CA . VAL A 1 81 ? 43.106 -4.390 24.257 1.00 81.25 81 VAL A CA 1
ATOM 647 C C . VAL A 1 81 ? 43.576 -5.376 25.327 1.00 81.25 81 VAL A C 1
ATOM 649 O O . VAL A 1 81 ? 42.898 -5.555 26.336 1.00 81.25 81 VAL A O 1
ATOM 652 N N . GLY A 1 82 ? 44.791 -5.920 25.197 1.00 73.81 82 GLY A N 1
ATOM 653 C CA . GLY A 1 82 ? 45.379 -6.832 26.189 1.00 73.81 82 GLY A CA 1
ATOM 654 C C . GLY A 1 82 ? 45.594 -6.227 27.585 1.00 73.81 82 GLY A C 1
ATOM 655 O O . GLY A 1 82 ? 45.889 -6.960 28.521 1.00 73.81 82 GLY A O 1
ATOM 656 N N . ARG A 1 83 ? 45.443 -4.904 27.754 1.00 70.50 83 ARG A N 1
ATOM 657 C CA . ARG A 1 83 ? 45.507 -4.228 29.063 1.00 70.50 83 ARG A CA 1
ATOM 658 C C . ARG A 1 83 ? 44.156 -4.108 29.766 1.00 70.50 83 ARG A C 1
ATOM 660 O O . ARG A 1 83 ? 44.148 -3.766 30.942 1.00 70.50 83 ARG A O 1
ATOM 667 N N . ALA A 1 84 ? 43.047 -4.320 29.057 1.00 68.38 84 ALA A N 1
ATOM 668 C CA . ALA A 1 84 ? 41.703 -4.149 29.605 1.00 68.38 84 ALA A CA 1
ATOM 669 C C . ALA A 1 84 ? 41.202 -5.387 30.367 1.00 68.38 84 ALA A C 1
ATOM 671 O O . ALA A 1 84 ? 40.208 -5.286 31.076 1.00 68.38 84 ALA A O 1
ATOM 672 N N . SER A 1 85 ? 41.858 -6.542 30.193 1.00 74.69 85 SER A N 1
ATOM 673 C CA . SER A 1 85 ? 41.461 -7.836 30.773 1.00 74.69 85 SER A CA 1
ATOM 674 C C . SER A 1 85 ? 39.989 -8.219 30.520 1.00 74.69 85 SER A C 1
ATOM 676 O O . SER A 1 85 ? 39.436 -9.030 31.254 1.00 74.69 85 SER A O 1
ATOM 678 N N . LEU A 1 86 ? 39.335 -7.660 29.489 1.00 81.75 86 LEU A N 1
ATOM 679 C CA . LEU A 1 86 ? 37.942 -7.968 29.151 1.00 81.75 86 LEU A CA 1
ATOM 680 C C . LEU A 1 86 ? 37.923 -9.181 28.189 1.00 81.75 86 LEU A C 1
ATOM 682 O O . LEU A 1 86 ? 38.334 -9.029 27.038 1.00 81.75 86 LEU A O 1
ATOM 686 N N . PRO A 1 87 ? 37.450 -10.376 28.594 1.00 79.25 87 PRO A N 1
ATOM 687 C CA . PRO A 1 87 ? 37.472 -11.570 27.740 1.00 79.25 87 PRO A CA 1
ATOM 688 C C . PRO A 1 87 ? 36.576 -11.470 26.496 1.00 79.25 87 PRO A C 1
ATOM 690 O O . PRO A 1 87 ? 36.793 -12.215 25.548 1.00 79.25 87 PRO A O 1
ATOM 693 N N . TRP A 1 88 ? 35.604 -10.553 26.485 1.00 84.31 88 TRP A N 1
ATOM 694 C CA . TRP A 1 88 ? 34.687 -10.287 25.368 1.00 84.31 88 TRP A CA 1
ATOM 695 C C . TRP A 1 88 ? 35.117 -9.103 24.483 1.00 84.31 88 TRP A C 1
ATOM 697 O O . TRP A 1 88 ? 34.522 -8.870 23.434 1.00 84.31 88 TRP A O 1
ATOM 707 N N . PHE A 1 89 ? 36.133 -8.328 24.886 1.00 91.25 89 PHE A N 1
ATOM 708 C CA . PHE A 1 89 ? 36.614 -7.185 24.108 1.00 91.25 89 PHE A CA 1
ATOM 709 C C . PHE A 1 89 ? 37.927 -7.558 23.434 1.00 91.25 89 PHE A C 1
ATOM 711 O O . PHE A 1 89 ? 38.923 -7.849 24.096 1.00 91.25 89 PHE A O 1
ATOM 718 N N . HIS A 1 90 ? 37.939 -7.538 22.106 1.00 90.38 90 HIS A N 1
ATOM 719 C CA . HIS A 1 90 ? 39.103 -7.892 21.302 1.00 90.38 90 HIS A CA 1
ATOM 720 C C . HIS A 1 90 ? 39.578 -6.698 20.472 1.00 90.38 90 HIS A C 1
ATOM 722 O O . HIS A 1 90 ? 38.853 -5.722 20.285 1.00 90.38 90 HIS A O 1
ATOM 728 N N . GLU A 1 91 ? 40.805 -6.772 19.955 1.00 91.12 91 GLU A N 1
ATOM 729 C CA . GLU A 1 91 ? 41.410 -5.704 19.142 1.00 91.12 91 GLU A CA 1
ATOM 730 C C . GLU A 1 91 ? 40.537 -5.315 17.944 1.00 91.12 91 GLU A C 1
ATOM 732 O O . GLU A 1 91 ? 40.349 -4.131 17.667 1.00 91.12 91 GLU A O 1
ATOM 737 N N . LYS A 1 92 ? 39.895 -6.305 17.317 1.00 89.94 92 LYS A N 1
ATOM 738 C CA . LYS A 1 92 ? 38.949 -6.093 16.219 1.00 89.94 92 LYS A CA 1
ATOM 739 C C . LYS A 1 92 ? 37.698 -5.316 16.662 1.00 89.94 92 LYS A C 1
ATOM 741 O O . LYS A 1 92 ? 37.318 -4.346 16.017 1.00 89.94 92 LYS A O 1
ATOM 746 N N . THR A 1 93 ? 37.102 -5.681 17.799 1.00 90.25 93 THR A N 1
ATOM 747 C CA . THR A 1 93 ? 35.959 -4.966 18.398 1.00 90.25 93 THR A CA 1
ATOM 748 C C . THR A 1 93 ? 36.328 -3.523 18.740 1.00 90.25 93 THR A C 1
ATOM 750 O O . THR A 1 93 ? 35.550 -2.603 18.498 1.00 90.25 93 THR A O 1
ATOM 753 N N . GLN A 1 94 ? 37.543 -3.303 19.253 1.00 94.62 94 GLN A N 1
ATOM 754 C CA . GLN A 1 94 ? 38.049 -1.964 19.535 1.00 94.62 94 GLN A CA 1
ATOM 755 C C . GLN A 1 94 ? 38.208 -1.121 18.263 1.00 94.62 94 GLN A C 1
ATOM 757 O O . GLN A 1 94 ? 37.855 0.059 18.272 1.00 94.62 94 GLN A O 1
ATOM 762 N N . GLN A 1 95 ? 38.751 -1.701 17.190 1.00 93.75 95 GLN A N 1
ATOM 763 C CA . GLN A 1 95 ? 38.929 -1.014 15.911 1.00 93.75 95 GLN A CA 1
ATOM 764 C C . GLN A 1 95 ? 37.587 -0.526 15.359 1.00 93.75 95 GLN A C 1
ATOM 766 O O . GLN A 1 95 ? 37.462 0.647 15.008 1.00 93.75 95 GLN A O 1
ATOM 771 N N . TYR A 1 96 ? 36.574 -1.390 15.375 1.00 93.88 96 TYR A N 1
ATOM 772 C CA . TYR A 1 96 ? 35.217 -1.039 14.974 1.00 93.88 96 TYR A CA 1
ATOM 773 C C . TYR A 1 96 ? 34.600 0.039 15.861 1.00 93.88 96 TYR A C 1
ATOM 775 O O . TYR A 1 96 ? 34.112 1.049 15.365 1.00 93.88 96 TYR A O 1
ATOM 783 N N . LEU A 1 97 ? 34.705 -0.102 17.183 1.00 93.69 97 LEU A N 1
ATOM 784 C CA . LEU A 1 97 ? 34.206 0.913 18.109 1.00 93.69 97 LEU A CA 1
ATOM 785 C C . LEU A 1 97 ? 34.861 2.283 17.858 1.00 93.69 97 LEU A C 1
ATOM 787 O O . LEU A 1 97 ? 34.189 3.312 17.879 1.00 93.69 97 LEU A O 1
ATOM 791 N N . ARG A 1 98 ? 36.171 2.306 17.583 1.00 94.69 98 ARG A N 1
ATOM 792 C CA . ARG A 1 98 ? 36.913 3.525 17.232 1.00 94.69 98 ARG A CA 1
ATOM 793 C C . ARG A 1 98 ? 36.424 4.133 15.921 1.00 94.69 98 ARG A C 1
ATOM 795 O O . ARG A 1 98 ? 36.243 5.349 15.872 1.00 94.69 98 ARG A O 1
ATOM 802 N N . SER A 1 99 ? 36.197 3.307 14.903 1.00 93.31 99 SER A N 1
ATOM 803 C CA . SER A 1 99 ? 35.624 3.731 13.624 1.00 93.31 99 SER A CA 1
ATOM 804 C C . SER A 1 99 ? 34.235 4.360 13.816 1.00 93.31 99 SER A C 1
ATOM 806 O O . SER A 1 99 ? 34.011 5.487 13.374 1.00 93.31 99 SER A O 1
ATOM 808 N N . ALA A 1 100 ? 33.364 3.741 14.620 1.00 90.62 100 ALA A N 1
ATOM 809 C CA . ALA A 1 100 ? 32.021 4.250 14.917 1.00 90.62 100 ALA A CA 1
ATOM 810 C C . ALA A 1 100 ? 32.007 5.601 15.627 1.00 90.62 100 ALA A C 1
ATOM 812 O O . ALA A 1 100 ? 31.225 6.494 15.275 1.00 90.62 100 ALA A O 1
ATOM 813 N N . VAL A 1 101 ? 32.879 5.770 16.627 1.00 92.44 101 VAL A N 1
ATOM 814 C CA . VAL A 1 101 ? 33.035 7.046 17.336 1.00 92.44 101 VAL A CA 1
ATOM 815 C C . VAL A 1 101 ? 33.580 8.115 16.386 1.00 92.44 101 VAL A C 1
ATOM 817 O O . VAL A 1 101 ? 33.037 9.220 16.332 1.00 92.44 101 VAL A O 1
ATOM 820 N N . ALA A 1 102 ? 34.631 7.803 15.621 1.00 91.50 102 ALA A N 1
ATOM 821 C CA . ALA A 1 102 ? 35.264 8.752 14.706 1.00 91.50 102 ALA A CA 1
ATOM 822 C C . ALA A 1 102 ? 34.319 9.187 13.571 1.00 91.50 102 ALA A C 1
ATOM 824 O O . ALA A 1 102 ? 34.258 10.374 13.244 1.00 91.50 102 ALA A O 1
ATOM 825 N N . GLY A 1 103 ? 33.532 8.249 13.037 1.00 89.12 103 GLY A N 1
ATOM 826 C CA . GLY A 1 103 ? 32.515 8.476 12.010 1.00 89.12 103 GLY A CA 1
ATOM 827 C C . GLY A 1 103 ? 31.231 9.140 12.517 1.00 89.12 103 GLY A C 1
ATOM 828 O O . GLY A 1 103 ? 30.341 9.420 11.720 1.00 89.12 103 GLY A O 1
ATOM 829 N N . LYS A 1 104 ? 31.112 9.416 13.828 1.00 87.06 104 LYS A N 1
ATOM 830 C CA . LYS A 1 104 ? 29.897 9.954 14.477 1.00 87.06 104 LYS A CA 1
ATOM 831 C C . LYS A 1 104 ? 28.641 9.098 14.252 1.00 87.06 104 LYS A C 1
ATOM 833 O O . LYS A 1 104 ? 27.526 9.611 14.353 1.00 87.06 104 LYS A O 1
ATOM 838 N N . ARG A 1 105 ? 28.812 7.801 13.980 1.00 83.19 105 ARG A N 1
ATOM 839 C CA . ARG A 1 105 ? 27.711 6.835 13.828 1.00 83.19 105 ARG A CA 1
ATOM 840 C C . ARG A 1 105 ? 27.075 6.478 15.171 1.00 83.19 105 ARG A C 1
ATOM 842 O O . ARG A 1 105 ? 25.892 6.159 15.238 1.00 83.19 105 ARG A O 1
ATOM 849 N N . ILE A 1 106 ? 27.829 6.657 16.255 1.00 86.56 106 ILE A N 1
ATOM 850 C CA . ILE A 1 106 ? 27.328 6.642 17.630 1.00 86.56 106 ILE A CA 1
ATOM 851 C C . ILE A 1 106 ? 27.481 8.005 18.305 1.00 86.56 106 ILE A C 1
ATOM 853 O O . ILE A 1 106 ? 28.451 8.730 18.093 1.00 86.56 106 ILE A O 1
ATOM 857 N N . SER A 1 107 ? 26.496 8.356 19.131 1.00 88.00 107 SER A N 1
ATOM 858 C CA . SER A 1 107 ? 26.436 9.615 19.883 1.00 88.00 107 SER A CA 1
ATOM 859 C C . SER A 1 107 ? 25.879 9.388 21.290 1.00 88.00 107 SER A C 1
ATOM 861 O O . SER A 1 107 ? 25.225 8.377 21.541 1.00 88.00 107 SER A O 1
ATOM 863 N N . GLU A 1 108 ? 26.063 10.355 22.193 1.00 88.38 108 GLU A N 1
ATOM 864 C CA . GLU A 1 108 ? 25.490 10.322 23.553 1.00 88.38 108 GLU A CA 1
ATOM 865 C C . GLU A 1 108 ? 23.961 10.109 23.525 1.00 88.38 108 GLU A C 1
ATOM 867 O O . GLU A 1 108 ? 23.426 9.321 24.302 1.00 88.38 108 GLU A O 1
ATOM 872 N N . VAL A 1 109 ? 23.257 10.729 22.566 1.00 81.50 109 VAL A N 1
ATOM 873 C CA . VAL A 1 109 ? 21.802 10.558 22.373 1.00 81.50 109 VAL A CA 1
ATOM 874 C C . VAL A 1 109 ? 21.454 9.129 21.954 1.00 81.50 109 VAL A C 1
ATOM 876 O O . VAL A 1 109 ? 20.454 8.568 22.399 1.00 81.50 109 VAL A O 1
ATOM 879 N N . TRP A 1 110 ? 22.272 8.521 21.097 1.00 88.69 110 TRP A N 1
ATOM 880 C CA . TRP A 1 110 ? 22.082 7.132 20.685 1.00 88.69 110 TRP A CA 1
ATOM 881 C C . TRP A 1 110 ? 22.267 6.183 21.875 1.00 88.69 110 TRP A C 1
ATOM 883 O O . TRP A 1 110 ? 21.403 5.347 22.134 1.00 88.69 110 TRP A O 1
ATOM 893 N N . VAL A 1 111 ? 23.343 6.368 22.650 1.00 89.75 111 VAL A N 1
ATOM 894 C CA . VAL A 1 111 ? 23.648 5.561 23.844 1.00 89.75 111 VAL A CA 1
ATOM 895 C C . VAL A 1 111 ? 22.566 5.697 24.913 1.00 89.75 111 VAL A C 1
ATOM 897 O O . VAL A 1 111 ? 22.204 4.713 25.553 1.00 89.75 111 VAL A O 1
ATOM 900 N N . HIS A 1 112 ? 21.982 6.884 25.068 1.00 87.19 112 HIS A N 1
ATOM 901 C CA . HIS A 1 112 ? 20.836 7.105 25.949 1.00 87.19 112 HIS A CA 1
ATOM 902 C C . HIS A 1 112 ? 19.597 6.297 25.542 1.00 87.19 112 HIS A C 1
ATOM 904 O O . HIS A 1 112 ? 19.000 5.626 26.387 1.00 87.19 112 HIS A O 1
ATOM 910 N N . ASN A 1 113 ? 19.235 6.311 24.254 1.00 76.12 113 ASN A N 1
ATOM 911 C CA . ASN A 1 113 ? 18.108 5.525 23.743 1.00 76.12 113 ASN A CA 1
ATOM 912 C C . ASN A 1 113 ? 18.353 4.018 23.895 1.00 76.12 113 ASN A C 1
ATOM 914 O O . ASN A 1 113 ? 17.441 3.274 24.258 1.00 76.12 113 ASN A O 1
ATOM 918 N N . PHE A 1 114 ? 19.588 3.578 23.655 1.00 87.25 114 PHE A N 1
ATOM 919 C CA . PHE A 1 114 ? 19.998 2.196 23.867 1.00 87.25 114 PHE A CA 1
ATOM 920 C C . PHE A 1 114 ? 19.887 1.789 25.344 1.00 87.25 114 PHE A C 1
ATOM 922 O O . PHE A 1 114 ? 19.279 0.767 25.658 1.00 87.25 114 PHE A O 1
ATOM 929 N N . LEU A 1 115 ? 20.385 2.619 26.269 1.00 91.38 115 LEU A N 1
ATOM 930 C CA . LEU A 1 115 ? 20.283 2.373 27.709 1.00 91.38 115 LEU A CA 1
ATOM 931 C C . LEU A 1 115 ? 18.824 2.245 28.159 1.00 91.38 115 LEU A C 1
ATOM 933 O O . LEU A 1 115 ? 18.519 1.378 28.971 1.00 91.38 115 LEU A O 1
ATOM 937 N N . LEU A 1 116 ? 17.916 3.069 27.626 1.00 85.44 116 LEU A N 1
ATOM 938 C CA . LEU A 1 116 ? 16.487 2.990 27.943 1.00 85.44 116 LEU A CA 1
ATOM 939 C C . LEU A 1 116 ? 15.871 1.650 27.509 1.00 85.44 116 LEU A C 1
ATOM 941 O O . LEU A 1 116 ? 15.011 1.104 28.202 1.00 85.44 116 LEU A O 1
ATOM 945 N N . TRP A 1 117 ? 16.311 1.105 26.375 1.00 85.50 117 TRP A N 1
ATOM 946 C CA . TRP A 1 117 ? 15.892 -0.219 25.928 1.00 85.50 117 TRP A CA 1
ATOM 947 C C . TRP A 1 117 ? 16.386 -1.317 26.886 1.00 85.50 117 TRP A C 1
ATOM 949 O O . TRP A 1 117 ? 15.559 -2.057 27.423 1.00 85.50 117 TRP A O 1
ATOM 959 N N . VAL A 1 118 ? 17.690 -1.352 27.201 1.00 89.31 118 VAL A N 1
ATOM 960 C CA . VAL A 1 118 ? 18.266 -2.335 28.146 1.00 89.31 118 VAL A CA 1
ATOM 961 C C . VAL A 1 118 ? 17.656 -2.194 29.546 1.00 89.31 118 VAL A C 1
ATOM 963 O O . VAL A 1 118 ? 17.409 -3.196 30.213 1.00 89.31 118 VAL A O 1
ATOM 966 N N . TRP A 1 119 ? 17.345 -0.972 29.988 1.00 92.56 119 TRP A N 1
ATOM 967 C CA . TRP A 1 119 ? 16.685 -0.700 31.270 1.00 92.56 119 TRP A CA 1
ATOM 968 C C . TRP A 1 119 ? 15.339 -1.411 31.391 1.00 92.56 119 TRP A C 1
ATOM 970 O O . TRP A 1 119 ? 15.074 -2.081 32.389 1.00 92.56 119 TRP A O 1
ATOM 980 N N . ASN A 1 120 ? 14.490 -1.294 30.368 1.00 86.31 120 ASN A N 1
ATOM 981 C CA . ASN A 1 120 ? 13.178 -1.941 30.357 1.00 86.31 120 ASN A CA 1
ATOM 982 C C . ASN A 1 120 ? 13.292 -3.469 30.335 1.00 86.31 120 ASN A C 1
ATOM 984 O O . ASN A 1 120 ? 12.475 -4.164 30.939 1.00 86.31 120 ASN A O 1
ATOM 988 N N . ASP A 1 121 ? 14.318 -4.001 29.679 1.00 87.12 121 ASP A N 1
ATOM 989 C CA . ASP A 1 121 ? 14.568 -5.440 29.631 1.00 87.12 121 ASP A CA 1
ATOM 990 C C . ASP A 1 121 ? 15.113 -5.976 30.956 1.00 87.12 121 ASP A C 1
ATOM 992 O O . ASP A 1 121 ? 14.639 -7.005 31.436 1.00 87.12 121 ASP A O 1
ATOM 996 N N . MET A 1 122 ? 16.030 -5.245 31.596 1.00 93.25 122 MET A N 1
ATOM 997 C CA . MET A 1 122 ? 16.497 -5.522 32.958 1.00 93.25 122 MET A CA 1
ATOM 998 C C . MET A 1 122 ? 15.339 -5.490 33.953 1.00 93.25 122 MET A C 1
ATOM 1000 O O . MET A 1 122 ? 15.244 -6.355 34.818 1.00 93.25 122 MET A O 1
ATOM 1004 N N . LYS A 1 123 ? 14.424 -4.528 33.811 1.00 88.06 123 LYS A N 1
ATOM 1005 C CA . LYS A 1 123 ? 13.237 -4.420 34.660 1.00 88.06 123 LYS A CA 1
ATOM 1006 C C . LYS A 1 123 ? 12.357 -5.655 34.531 1.00 88.06 123 LYS A C 1
ATOM 1008 O O . LYS A 1 123 ? 12.088 -6.315 35.530 1.00 88.06 123 LYS A O 1
ATOM 1013 N N . ARG A 1 124 ? 11.982 -6.007 33.299 1.00 86.50 124 ARG A N 1
ATOM 1014 C CA . ARG A 1 124 ? 11.170 -7.199 33.018 1.00 86.50 124 ARG A CA 1
ATOM 1015 C C . ARG A 1 124 ? 11.842 -8.476 33.506 1.00 86.50 124 ARG A C 1
ATOM 1017 O O . ARG A 1 124 ? 11.167 -9.365 34.010 1.00 86.50 124 ARG A O 1
ATOM 1024 N N . ALA A 1 125 ? 13.164 -8.574 33.376 1.00 89.06 125 ALA A N 1
ATOM 1025 C CA . ALA A 1 125 ? 13.913 -9.695 33.925 1.00 89.06 125 ALA A CA 1
ATOM 1026 C C . ALA A 1 125 ? 13.726 -9.801 35.442 1.00 89.06 125 ALA A C 1
ATOM 1028 O O . ALA A 1 125 ? 13.316 -10.856 35.921 1.00 89.06 125 ALA A O 1
ATOM 1029 N N . ARG A 1 126 ? 13.942 -8.701 36.173 1.00 89.81 126 ARG A N 1
ATOM 1030 C CA . ARG A 1 126 ? 13.830 -8.659 37.638 1.00 89.81 126 ARG A CA 1
ATOM 1031 C C . ARG A 1 126 ? 12.404 -8.907 38.125 1.00 89.81 126 ARG A C 1
ATOM 1033 O O . ARG A 1 126 ? 12.226 -9.639 39.093 1.00 89.81 126 ARG A O 1
ATOM 1040 N N . GLU A 1 127 ? 11.401 -8.368 37.434 1.00 85.25 127 GLU A N 1
ATOM 1041 C CA . GLU A 1 127 ? 9.978 -8.638 37.703 1.00 85.25 127 GLU A CA 1
ATOM 1042 C C . GLU A 1 127 ? 9.635 -10.128 37.542 1.00 85.25 127 GLU A C 1
ATOM 1044 O O . GLU A 1 127 ? 8.847 -10.668 38.314 1.00 85.25 127 GLU A O 1
ATOM 1049 N N . ASN A 1 128 ? 10.288 -10.812 36.599 1.00 86.81 128 ASN A N 1
ATOM 1050 C CA . ASN A 1 128 ? 10.135 -12.248 36.360 1.00 86.81 128 ASN A CA 1
ATOM 1051 C C . ASN A 1 128 ? 11.090 -13.121 37.200 1.00 86.81 128 ASN A C 1
ATOM 1053 O O . ASN A 1 128 ? 11.216 -14.317 36.941 1.00 86.81 128 ASN A O 1
ATOM 1057 N N . GLY A 1 129 ? 11.797 -12.545 38.178 1.00 91.81 129 GLY A N 1
ATOM 1058 C CA . GLY A 1 129 ? 12.740 -13.266 39.040 1.00 91.81 129 GLY A CA 1
ATOM 1059 C C . GLY A 1 129 ? 14.084 -13.626 38.395 1.00 91.81 129 GLY A C 1
ATOM 1060 O O . GLY A 1 129 ? 14.872 -14.346 39.002 1.00 91.81 129 GLY A O 1
ATOM 1061 N N . SER A 1 130 ? 14.371 -13.123 37.193 1.00 92.00 130 SER A N 1
ATOM 1062 C CA . SER A 1 130 ? 15.671 -13.265 36.533 1.00 92.00 130 SER A CA 1
ATOM 1063 C C . SER A 1 130 ? 16.616 -12.112 36.888 1.00 92.00 130 SER A C 1
ATOM 1065 O O . SER A 1 130 ? 16.213 -10.952 36.957 1.00 92.00 130 SER A O 1
ATOM 1067 N N . GLU A 1 131 ? 17.906 -12.409 37.059 1.00 88.75 131 GLU A N 1
ATOM 1068 C CA . GLU A 1 131 ? 18.938 -11.393 37.300 1.00 88.75 131 GLU A CA 1
ATOM 1069 C C . GLU A 1 131 ? 19.237 -10.537 36.052 1.00 88.75 131 GLU A C 1
ATOM 1071 O O . GLU A 1 131 ? 19.475 -9.328 36.167 1.00 88.75 131 GLU A O 1
ATOM 1076 N N . TYR A 1 132 ? 19.162 -11.157 34.869 1.00 92.94 132 TYR A N 1
ATOM 1077 C CA . TYR A 1 132 ? 19.500 -10.566 33.571 1.00 92.94 132 TYR A CA 1
ATOM 1078 C C . TYR A 1 132 ? 18.388 -10.777 32.525 1.00 92.94 132 TYR A C 1
ATOM 1080 O O . TYR A 1 132 ? 17.571 -11.695 32.669 1.00 92.94 132 TYR A O 1
ATOM 1088 N N . PRO A 1 133 ? 18.334 -9.968 31.451 1.00 89.31 133 PRO A N 1
ATOM 1089 C CA . PRO A 1 133 ? 17.434 -10.193 30.328 1.00 89.31 133 PRO A CA 1
ATOM 1090 C C . PRO A 1 133 ? 17.714 -11.535 29.659 1.00 89.31 133 PRO A C 1
ATOM 1092 O O . PRO A 1 133 ? 18.867 -11.931 29.531 1.00 89.31 133 PRO A O 1
ATOM 1095 N N . LYS A 1 134 ? 16.671 -12.203 29.154 1.00 82.69 134 LYS A N 1
ATOM 1096 C CA . LYS A 1 134 ? 16.799 -13.522 28.502 1.00 82.69 134 LYS A CA 1
ATOM 1097 C C . LYS A 1 134 ? 17.748 -13.525 27.290 1.00 82.69 134 LYS A C 1
ATOM 1099 O O . LYS A 1 134 ? 18.265 -14.576 26.936 1.00 82.69 134 LYS A O 1
ATOM 1104 N N . TRP A 1 135 ? 17.961 -12.372 26.650 1.00 85.12 135 TRP A N 1
ATOM 1105 C CA . TRP A 1 135 ? 18.890 -12.217 25.525 1.00 85.12 135 TRP A CA 1
ATOM 1106 C C . TRP A 1 135 ? 20.353 -12.041 25.956 1.00 85.12 135 TRP A C 1
ATOM 1108 O O . TRP A 1 135 ? 21.244 -12.182 25.123 1.00 85.12 135 TRP A O 1
ATOM 1118 N N . TYR A 1 136 ? 20.610 -11.734 27.230 1.00 87.38 136 TYR A N 1
ATOM 1119 C CA . TYR A 1 136 ? 21.954 -11.519 27.748 1.00 87.38 136 TYR A CA 1
ATOM 1120 C C . TYR A 1 136 ? 22.469 -12.795 28.410 1.00 87.38 136 TYR A C 1
ATOM 1122 O O . TYR A 1 136 ? 21.931 -13.240 29.424 1.00 87.38 136 TYR A O 1
ATOM 1130 N N . ASN A 1 137 ? 23.533 -13.370 27.853 1.00 80.31 137 ASN A N 1
ATOM 1131 C CA . ASN A 1 137 ? 24.231 -14.493 28.465 1.00 80.31 137 ASN A CA 1
ATOM 1132 C C . ASN A 1 137 ? 25.455 -13.964 29.235 1.00 80.31 137 ASN A C 1
ATOM 1134 O O . ASN A 1 137 ? 26.416 -13.527 28.594 1.00 80.31 137 ASN A O 1
ATOM 1138 N N . PRO A 1 138 ? 25.444 -13.952 30.580 1.00 74.94 138 PRO A N 1
ATOM 1139 C CA . PRO A 1 138 ? 26.591 -13.508 31.358 1.00 74.94 138 PRO A CA 1
ATOM 1140 C C . PRO A 1 138 ? 27.735 -14.519 31.206 1.00 74.94 138 PRO A C 1
ATOM 1142 O O . PRO A 1 138 ? 27.787 -15.537 31.891 1.00 74.94 138 PRO A O 1
ATOM 1145 N N . VAL A 1 139 ? 28.676 -14.241 30.306 1.00 56.75 139 VAL A N 1
ATOM 1146 C CA . VAL A 1 139 ? 29.965 -14.940 30.283 1.00 56.75 139 VAL A CA 1
ATOM 1147 C C . VAL A 1 139 ? 30.839 -14.315 31.374 1.00 56.75 139 VAL A C 1
ATOM 1149 O O . VAL A 1 139 ? 31.423 -13.267 31.134 1.00 56.75 139 VAL A O 1
ATOM 1152 N N . ASP A 1 140 ? 30.850 -14.950 32.553 1.00 45.22 140 ASP A N 1
ATOM 1153 C CA . ASP A 1 140 ? 31.603 -14.661 33.797 1.00 45.22 140 ASP A CA 1
ATOM 1154 C C . ASP A 1 140 ? 31.573 -13.191 34.324 1.00 45.22 140 ASP A C 1
ATOM 1156 O O . ASP A 1 140 ? 31.896 -12.241 33.609 1.00 45.22 140 ASP A O 1
ATOM 1160 N N . PRO A 1 141 ? 31.188 -12.937 35.592 1.00 41.62 141 PRO A N 1
ATOM 1161 C CA . PRO A 1 141 ? 30.928 -11.581 36.082 1.00 41.62 141 PRO A CA 1
ATOM 1162 C C . PRO A 1 141 ? 32.193 -10.715 36.264 1.00 41.62 141 PRO A C 1
ATOM 1164 O O . PRO A 1 141 ? 33.210 -11.137 36.807 1.00 41.62 141 PRO A O 1
ATOM 1167 N N . PHE A 1 142 ? 32.070 -9.453 35.838 1.00 56.38 142 PHE A N 1
ATOM 1168 C CA . PHE A 1 142 ? 33.092 -8.396 35.794 1.00 56.38 142 PHE A CA 1
ATOM 1169 C C . PHE A 1 142 ? 33.348 -7.688 37.143 1.00 56.38 142 PHE A C 1
ATOM 1171 O O . PHE A 1 142 ? 32.390 -7.300 37.819 1.00 56.38 142 PHE A O 1
ATOM 1178 N N . ASP A 1 143 ? 34.610 -7.345 37.454 1.00 49.19 143 ASP A N 1
ATOM 1179 C CA . ASP A 1 143 ? 34.971 -6.368 38.501 1.00 49.19 143 ASP A CA 1
ATOM 1180 C C . ASP A 1 143 ? 35.333 -4.994 37.888 1.00 49.19 143 ASP A C 1
ATOM 1182 O O . ASP A 1 143 ? 36.336 -4.809 37.204 1.00 49.19 143 ASP A O 1
ATOM 1186 N N . ILE A 1 144 ? 34.484 -3.991 38.135 1.00 48.41 144 ILE A N 1
ATOM 1187 C CA . ILE A 1 144 ? 34.614 -2.612 37.615 1.00 48.41 144 ILE A CA 1
ATOM 1188 C C . ILE A 1 144 ? 35.774 -1.846 38.287 1.00 48.41 144 ILE A C 1
ATOM 1190 O O . ILE A 1 144 ? 36.216 -0.817 37.764 1.00 48.41 144 ILE A O 1
ATOM 1194 N N . ALA A 1 145 ? 36.304 -2.340 39.411 1.00 49.22 145 ALA A N 1
ATOM 1195 C CA . ALA A 1 145 ? 37.428 -1.718 40.109 1.00 49.22 145 ALA A CA 1
ATOM 1196 C C . ALA A 1 145 ? 38.705 -1.634 39.245 1.00 49.22 145 ALA A C 1
ATOM 1198 O O . ALA A 1 145 ? 39.513 -0.718 39.420 1.00 49.22 145 ALA A O 1
ATOM 1199 N N . GLU A 1 146 ? 38.873 -2.538 38.277 1.00 49.44 146 GLU A N 1
ATOM 1200 C CA . GLU A 1 146 ? 40.078 -2.627 37.446 1.00 49.44 146 GLU A CA 1
ATOM 1201 C C . GLU A 1 146 ? 40.124 -1.550 36.342 1.00 49.44 146 GLU A C 1
ATOM 1203 O O . GLU A 1 146 ? 41.168 -0.938 36.103 1.00 49.44 146 GLU A O 1
ATOM 1208 N N . ILE A 1 147 ? 38.969 -1.201 35.760 1.00 46.19 147 ILE A N 1
ATOM 1209 C CA . ILE A 1 147 ? 38.830 -0.107 34.778 1.00 46.19 147 ILE A CA 1
ATOM 1210 C C . ILE A 1 147 ? 39.106 1.252 35.444 1.00 46.19 147 ILE A C 1
ATOM 1212 O O . ILE A 1 147 ? 39.841 2.084 34.911 1.00 46.19 147 ILE A O 1
ATOM 1216 N N . GLN A 1 148 ? 38.614 1.446 36.670 1.00 49.84 148 GLN A N 1
ATOM 1217 C CA . GLN A 1 148 ? 38.864 2.666 37.451 1.00 49.84 148 GLN A CA 1
ATOM 1218 C C . GLN A 1 148 ? 40.329 2.791 37.912 1.00 49.84 148 GLN A C 1
ATOM 1220 O O . GLN A 1 148 ? 40.829 3.895 38.142 1.00 49.84 148 GLN A O 1
ATOM 1225 N N . ALA A 1 149 ? 41.053 1.674 38.040 1.00 55.34 149 ALA A N 1
ATOM 1226 C CA . ALA A 1 149 ? 42.490 1.674 38.318 1.00 55.34 149 ALA A CA 1
ATOM 1227 C C . ALA A 1 149 ? 43.331 2.053 37.080 1.00 55.34 149 ALA A C 1
ATOM 1229 O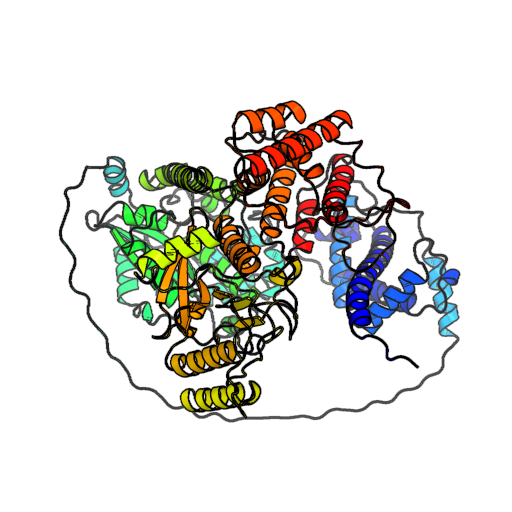 O . ALA A 1 149 ? 44.396 2.664 37.221 1.00 55.34 149 ALA A O 1
ATOM 1230 N N . LEU A 1 150 ? 42.844 1.746 35.873 1.00 48.69 150 LEU A N 1
ATOM 1231 C CA . LEU A 1 150 ? 43.449 2.134 34.593 1.00 48.69 150 LEU A CA 1
ATOM 1232 C C . LEU A 1 150 ? 43.285 3.637 34.295 1.00 48.69 150 LEU A C 1
ATOM 1234 O O . LEU A 1 150 ? 44.245 4.264 33.840 1.00 48.69 150 LEU A O 1
ATOM 1238 N N . GLU A 1 151 ? 42.144 4.243 34.647 1.00 45.84 151 GLU A N 1
ATOM 1239 C CA . GLU A 1 151 ? 41.900 5.696 34.526 1.00 45.84 151 GLU A CA 1
ATOM 1240 C C . GLU A 1 151 ? 42.921 6.535 35.313 1.00 45.84 151 GLU A C 1
ATOM 1242 O O . GLU A 1 151 ? 43.456 7.526 34.805 1.00 45.84 151 GLU A O 1
ATOM 1247 N N . ARG A 1 152 ? 43.276 6.105 36.533 1.00 55.09 152 ARG A N 1
ATOM 1248 C CA . ARG A 1 152 ? 44.268 6.808 37.373 1.00 55.09 152 ARG A CA 1
ATOM 1249 C C . ARG A 1 152 ? 45.675 6.799 36.773 1.00 55.09 152 ARG A C 1
ATOM 1251 O O . ARG A 1 152 ? 46.476 7.674 37.094 1.00 55.09 152 ARG A O 1
ATOM 1258 N N . ARG A 1 153 ? 45.987 5.824 35.911 1.00 48.31 153 ARG A N 1
ATOM 1259 C CA . ARG A 1 153 ? 47.295 5.706 35.245 1.00 48.31 153 ARG A CA 1
ATOM 1260 C C . ARG A 1 153 ? 47.390 6.559 33.980 1.00 48.31 153 ARG A C 1
ATOM 1262 O O . ARG A 1 153 ? 48.478 7.024 33.661 1.00 48.31 153 ARG A O 1
ATOM 1269 N N . GLN A 1 154 ? 46.278 6.795 33.282 1.00 46.75 154 GLN A N 1
ATOM 1270 C CA . GLN A 1 154 ? 46.269 7.590 32.048 1.00 46.75 154 GLN A CA 1
ATOM 1271 C C . GLN A 1 154 ? 46.199 9.102 32.301 1.00 46.75 154 GLN A C 1
ATOM 1273 O O . GLN A 1 154 ? 46.816 9.867 31.564 1.00 46.75 154 GLN A O 1
ATOM 1278 N N . GLN A 1 155 ? 45.566 9.548 33.392 1.00 46.75 155 GLN A N 1
ATOM 1279 C CA . GLN A 1 155 ? 45.515 10.976 33.753 1.00 46.75 155 GLN A CA 1
ATOM 1280 C C . GLN A 1 155 ? 46.883 11.589 34.116 1.00 46.75 155 GLN A C 1
ATOM 1282 O O . GLN A 1 155 ? 47.006 12.807 34.205 1.00 46.75 155 GLN A O 1
ATOM 1287 N N . GLN A 1 156 ? 47.928 10.775 34.292 1.00 43.38 156 GLN A N 1
ATOM 1288 C CA . GLN A 1 156 ? 49.291 11.258 34.543 1.00 43.38 156 GLN A CA 1
ATOM 1289 C C . GLN A 1 156 ? 50.092 11.557 33.267 1.00 43.38 156 GLN A C 1
ATOM 1291 O O . GLN A 1 156 ? 51.214 12.052 33.364 1.00 43.38 156 GLN A O 1
ATOM 1296 N N . GLN A 1 157 ? 49.559 11.276 32.075 1.00 39.34 157 GLN A N 1
ATOM 1297 C CA . GLN A 1 157 ? 50.298 11.445 30.825 1.00 39.34 157 GLN A CA 1
ATOM 1298 C C . GLN A 1 157 ? 49.423 12.059 29.728 1.00 39.34 157 GLN A C 1
ATOM 1300 O O . GLN A 1 157 ? 48.969 11.336 28.852 1.00 39.34 157 GLN A O 1
ATOM 1305 N N . GLN A 1 158 ? 49.223 13.384 29.740 1.00 32.47 158 GLN A N 1
ATOM 1306 C CA . GLN A 1 158 ? 49.355 14.222 28.531 1.00 32.47 158 GLN A CA 1
ATOM 1307 C C . GLN A 1 158 ? 49.205 15.739 28.811 1.00 32.47 158 GLN A C 1
ATOM 1309 O O . GLN A 1 158 ? 48.494 16.126 29.739 1.00 32.47 158 GLN A O 1
ATOM 1314 N N . PRO A 1 159 ? 49.896 16.605 28.032 1.00 34.44 159 PRO A N 1
ATOM 1315 C CA . PRO A 1 159 ? 49.982 18.053 28.241 1.00 34.44 159 PRO A CA 1
ATOM 1316 C C . PRO A 1 159 ? 48.918 18.847 27.443 1.00 34.44 159 PRO A C 1
ATOM 1318 O O . PRO A 1 159 ? 48.274 18.291 26.553 1.00 34.44 159 PRO A O 1
ATOM 1321 N N . PRO A 1 160 ? 48.730 20.156 27.719 1.00 41.75 160 PRO A N 1
ATOM 1322 C CA . PRO A 1 160 ? 47.579 20.912 27.237 1.00 41.75 160 PRO A CA 1
ATOM 1323 C C . PRO A 1 160 ? 47.867 21.681 25.941 1.00 41.75 160 PRO A C 1
ATOM 1325 O O . PRO A 1 160 ? 48.950 22.233 25.753 1.00 41.75 160 PRO A O 1
ATOM 1328 N N . SER A 1 161 ? 46.853 21.832 25.088 1.00 30.58 161 SER A N 1
ATOM 1329 C CA . SER A 1 161 ? 46.806 22.921 24.106 1.00 30.58 161 SER A CA 1
ATOM 1330 C C . SER A 1 161 ? 45.359 23.277 23.768 1.00 30.58 161 SER A C 1
ATOM 1332 O O . SER A 1 161 ? 44.475 22.424 23.758 1.00 30.58 161 SER A O 1
ATOM 1334 N N . GLY A 1 162 ? 45.111 24.564 23.540 1.00 31.70 162 GLY A N 1
ATOM 1335 C CA . GLY A 1 162 ? 43.828 25.086 23.086 1.00 31.70 162 GLY A CA 1
ATOM 1336 C C . GLY A 1 162 ? 44.004 26.021 21.898 1.00 31.70 162 GLY A C 1
ATOM 1337 O O . GLY A 1 162 ? 45.118 26.444 21.621 1.00 31.70 162 GLY A O 1
ATOM 1338 N N . ALA A 1 163 ? 42.899 26.373 21.240 1.00 30.27 163 ALA A N 1
ATOM 1339 C CA . ALA A 1 163 ? 42.630 27.685 20.638 1.00 30.27 163 ALA A CA 1
ATOM 1340 C C . ALA A 1 163 ? 41.233 27.684 19.985 1.00 30.27 163 ALA A C 1
ATOM 1342 O O . ALA A 1 163 ? 40.790 26.686 19.428 1.00 30.27 163 ALA A O 1
ATOM 1343 N N . LYS A 1 164 ? 40.540 28.825 20.081 1.00 40.16 164 LYS A N 1
ATOM 1344 C CA . LYS A 1 164 ? 39.174 29.102 19.5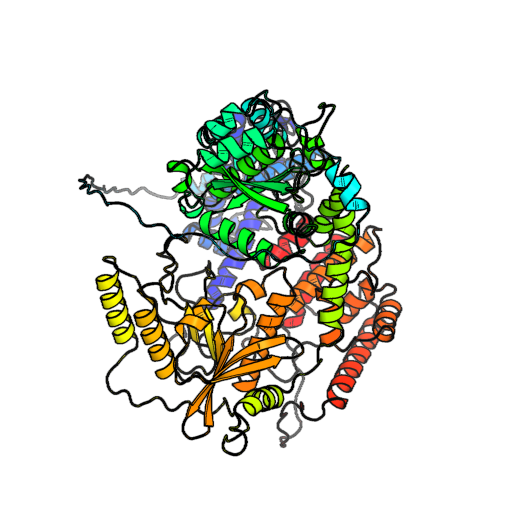98 1.00 40.16 164 LYS A CA 1
ATOM 1345 C C . LYS A 1 164 ? 39.198 29.939 18.308 1.00 40.16 164 LYS A C 1
ATOM 1347 O O . LYS A 1 164 ? 40.034 30.829 18.209 1.00 40.16 164 LYS A O 1
ATOM 1352 N N . ALA A 1 165 ? 38.166 29.822 17.465 1.00 28.69 165 ALA A N 1
ATOM 1353 C CA . ALA A 1 165 ? 37.606 30.910 16.630 1.00 28.69 165 ALA A CA 1
ATOM 1354 C C . ALA A 1 165 ? 36.175 30.503 16.191 1.00 28.69 165 ALA A C 1
ATOM 1356 O O . ALA A 1 165 ? 36.004 29.393 15.708 1.00 28.69 165 ALA A O 1
ATOM 1357 N N . LYS A 1 166 ? 35.069 31.146 16.606 1.00 30.44 166 LYS A N 1
ATOM 1358 C CA . LYS A 1 166 ? 34.423 32.452 16.290 1.00 30.44 166 LYS A CA 1
ATOM 1359 C C . LYS A 1 166 ? 33.691 32.536 14.931 1.00 30.44 166 LYS A C 1
ATOM 1361 O O . LYS A 1 166 ? 34.299 32.439 13.878 1.00 30.44 166 LYS A O 1
ATOM 1366 N N . ALA A 1 167 ? 32.385 32.818 15.022 1.00 34.38 167 ALA A N 1
ATOM 1367 C CA . ALA A 1 167 ? 31.398 33.041 13.956 1.00 34.38 167 ALA A CA 1
ATOM 1368 C C . ALA A 1 167 ? 31.026 34.535 13.783 1.00 34.38 167 ALA A C 1
ATOM 1370 O O . ALA A 1 167 ? 31.296 35.333 14.687 1.00 34.38 167 ALA A O 1
ATOM 1371 N N . PRO A 1 168 ? 30.335 34.904 12.684 1.00 29.88 168 PRO A N 1
ATOM 1372 C CA . PRO A 1 168 ? 29.276 35.942 12.714 1.00 29.88 168 PRO A CA 1
ATOM 1373 C C . PRO A 1 168 ? 28.013 35.554 11.875 1.00 29.88 168 PRO A C 1
ATOM 1375 O O . PRO A 1 168 ? 28.146 34.871 10.871 1.00 29.88 168 PRO A O 1
ATOM 1378 N N . SER A 1 169 ? 26.743 35.756 12.299 1.00 26.20 169 SER A N 1
ATOM 1379 C CA . SER A 1 169 ? 25.891 36.989 12.348 1.00 26.20 169 SER A CA 1
ATOM 1380 C C . SER A 1 169 ? 25.592 37.598 10.949 1.00 26.20 169 SER A C 1
ATOM 1382 O O . SER A 1 169 ? 26.547 37.769 10.211 1.00 26.20 169 SER A O 1
ATOM 1384 N N . LYS A 1 170 ? 24.409 38.074 10.491 1.00 28.09 170 LYS A N 1
ATOM 1385 C CA . LYS A 1 170 ? 23.033 38.334 11.000 1.00 28.09 170 LYS A CA 1
ATOM 1386 C C . LYS A 1 170 ? 22.148 38.913 9.834 1.00 28.09 170 LYS A C 1
ATOM 1388 O O . LYS A 1 170 ? 22.598 39.836 9.171 1.00 28.09 170 LYS A O 1
ATOM 1393 N N . THR A 1 171 ? 20.847 38.553 9.765 1.00 27.30 171 THR A N 1
ATOM 1394 C CA . THR A 1 171 ? 19.636 39.428 9.509 1.00 27.30 171 THR A CA 1
ATOM 1395 C C . THR A 1 171 ? 19.265 39.958 8.064 1.00 27.30 171 THR A C 1
ATOM 1397 O O . THR A 1 171 ? 19.964 39.601 7.129 1.00 27.30 171 THR A O 1
ATOM 1400 N N . PRO A 1 172 ? 18.121 40.680 7.807 1.00 31.78 172 PRO A N 1
ATOM 1401 C CA . PRO A 1 172 ? 16.828 40.106 7.327 1.00 31.78 172 PRO A CA 1
ATOM 1402 C C . PRO A 1 172 ? 15.984 40.918 6.263 1.00 31.78 172 PRO A C 1
ATOM 1404 O O . PRO A 1 172 ? 16.102 42.132 6.179 1.00 31.78 172 PRO A O 1
ATOM 1407 N N . ARG A 1 173 ? 14.958 40.272 5.642 1.00 27.08 173 ARG A N 1
ATOM 1408 C CA . ARG A 1 173 ? 13.671 40.824 5.059 1.00 27.08 173 ARG A CA 1
ATOM 1409 C C . ARG A 1 173 ? 13.760 41.791 3.834 1.00 27.08 173 ARG A C 1
ATOM 1411 O O . ARG A 1 173 ? 14.823 42.357 3.648 1.00 27.08 173 ARG A O 1
ATOM 1418 N N . PRO A 1 174 ? 12.692 42.044 3.009 1.00 29.27 174 PRO A N 1
ATOM 1419 C CA . PRO A 1 174 ? 11.238 41.985 3.284 1.00 29.27 174 PRO A CA 1
ATOM 1420 C C . PRO A 1 174 ? 10.301 41.435 2.159 1.00 29.27 174 PRO A C 1
ATOM 1422 O O . PRO A 1 174 ? 10.723 40.965 1.113 1.00 29.27 174 PRO A O 1
ATOM 1425 N N . ARG A 1 175 ? 8.989 41.485 2.454 1.00 31.53 175 ARG A N 1
ATOM 1426 C CA . ARG A 1 175 ? 7.802 40.988 1.722 1.00 31.53 175 ARG A CA 1
ATOM 1427 C C . ARG A 1 175 ? 7.353 41.892 0.561 1.00 31.53 175 ARG A C 1
ATOM 1429 O O . ARG A 1 175 ? 7.417 43.106 0.713 1.00 31.53 175 ARG A O 1
ATOM 1436 N N . PHE A 1 176 ? 6.670 41.319 -0.439 1.00 27.05 176 PHE A N 1
ATOM 1437 C CA . PHE A 1 176 ? 5.588 41.995 -1.175 1.00 27.05 176 PHE A CA 1
ATOM 1438 C C . PHE A 1 176 ? 4.420 41.042 -1.489 1.00 27.05 176 PHE A C 1
ATOM 1440 O O . PHE A 1 176 ? 4.602 39.853 -1.720 1.00 27.05 176 PHE A O 1
ATOM 1447 N N . ARG A 1 177 ? 3.209 41.602 -1.417 1.00 27.53 177 ARG A N 1
ATOM 1448 C CA . ARG A 1 177 ? 1.872 40.989 -1.488 1.00 27.53 177 ARG A CA 1
ATOM 1449 C C . ARG A 1 177 ? 1.216 41.441 -2.796 1.00 27.53 177 ARG A C 1
ATOM 1451 O O . ARG A 1 177 ? 1.336 42.627 -3.096 1.00 27.53 177 ARG A O 1
ATOM 1458 N N . LYS A 1 178 ? 0.486 40.577 -3.512 1.00 28.80 178 LYS A N 1
ATOM 1459 C CA . LYS A 1 178 ? -0.557 40.990 -4.474 1.00 28.80 178 LYS A CA 1
ATOM 1460 C C . LYS A 1 178 ? -1.590 39.879 -4.702 1.00 28.80 178 LYS A C 1
ATOM 1462 O O . LYS A 1 178 ? -1.265 38.700 -4.651 1.00 28.80 178 LYS A O 1
ATOM 1467 N N . GLU A 1 179 ? -2.831 40.321 -4.848 1.00 27.19 179 GLU A N 1
ATOM 1468 C CA . GLU A 1 179 ? -4.095 39.578 -4.844 1.00 27.19 179 GLU A CA 1
ATOM 1469 C C . GLU A 1 179 ? -4.457 39.037 -6.242 1.00 27.19 179 GLU A C 1
ATOM 1471 O O . GLU A 1 179 ? -3.999 39.575 -7.249 1.00 27.19 179 GLU A O 1
ATOM 1476 N N . LEU A 1 180 ? -5.299 37.997 -6.295 1.00 29.42 180 LEU A N 1
ATOM 1477 C CA . LEU A 1 180 ? -5.833 37.366 -7.513 1.00 29.42 180 LEU A CA 1
ATOM 1478 C C . LEU A 1 180 ? -7.370 37.503 -7.580 1.00 29.42 180 LEU A C 1
ATOM 1480 O O . LEU A 1 180 ? -8.014 37.426 -6.530 1.00 29.42 180 LEU A O 1
ATOM 1484 N N . PRO A 1 181 ? -7.971 37.644 -8.781 1.00 29.52 181 PRO A N 1
ATOM 1485 C CA . PRO A 1 181 ? -9.418 37.650 -8.978 1.00 29.52 181 PRO A CA 1
ATOM 1486 C C . PRO A 1 181 ? -10.015 36.260 -9.286 1.00 29.52 181 PRO A C 1
ATOM 1488 O O . PRO A 1 181 ? -9.319 35.303 -9.614 1.00 29.52 181 PRO A O 1
ATOM 1491 N N . GLN A 1 182 ? -11.338 36.192 -9.132 1.00 28.27 182 GLN A N 1
ATOM 1492 C CA . GLN A 1 182 ? -12.209 35.018 -9.014 1.00 28.27 182 GLN A CA 1
ATOM 1493 C C . GLN A 1 182 ? -12.693 34.402 -10.348 1.00 28.27 182 GLN A C 1
ATOM 1495 O O . GLN A 1 182 ? -12.993 35.135 -11.282 1.00 28.27 182 GLN A O 1
ATOM 1500 N N . GLY A 1 183 ? -12.913 33.073 -10.323 1.00 30.30 183 GLY A N 1
ATOM 1501 C CA . GLY A 1 183 ? -14.191 32.394 -10.637 1.00 30.30 183 GLY A CA 1
ATOM 1502 C C . GLY A 1 183 ? -14.533 32.020 -12.088 1.00 30.30 183 GLY A C 1
ATOM 1503 O O . GLY A 1 183 ? -14.612 32.914 -12.910 1.00 30.30 183 GLY A O 1
ATOM 1504 N N . VAL A 1 184 ? -14.877 30.737 -12.341 1.00 29.64 184 VAL A N 1
ATOM 1505 C CA . VAL A 1 184 ? -15.972 30.244 -13.230 1.00 29.64 184 VAL A CA 1
ATOM 1506 C C . VAL A 1 184 ? -16.328 28.792 -12.830 1.00 29.64 184 VAL A C 1
ATOM 1508 O O . VAL A 1 184 ? -15.428 27.985 -12.606 1.00 29.64 184 VAL A O 1
ATOM 1511 N N . GLY A 1 185 ? -17.624 28.459 -12.729 1.00 27.80 185 GLY A N 1
ATOM 1512 C CA . GLY A 1 185 ? -18.158 27.109 -12.474 1.00 27.80 185 GLY A CA 1
ATOM 1513 C C . GLY A 1 185 ? -18.862 26.493 -13.693 1.00 27.80 185 GLY A C 1
ATOM 1514 O O . GLY A 1 185 ? -19.198 27.215 -14.628 1.00 27.80 185 GLY A O 1
ATOM 1515 N N . TRP A 1 186 ? -19.106 25.176 -13.666 1.00 26.30 186 TRP A N 1
ATOM 1516 C CA . TRP A 1 186 ? -19.871 24.442 -14.688 1.00 26.30 186 TRP A CA 1
ATOM 1517 C C . TRP A 1 186 ? -20.808 23.401 -14.060 1.00 26.30 186 TRP A C 1
ATOM 1519 O O . TRP A 1 186 ? -20.481 22.805 -13.036 1.00 26.30 186 TRP A O 1
ATOM 1529 N N . SER A 1 187 ? -21.991 23.261 -14.668 1.00 28.69 187 SER A N 1
ATOM 1530 C CA . SER A 1 187 ? -23.195 22.594 -14.160 1.00 28.69 187 SER A CA 1
ATOM 1531 C C . SER A 1 187 ? -23.311 21.111 -14.523 1.00 28.69 187 SER A C 1
ATOM 1533 O O . SER A 1 187 ? -22.974 20.713 -15.636 1.00 28.69 187 SER A O 1
ATOM 1535 N N . GLU A 1 188 ? -23.926 20.345 -13.623 1.00 28.25 188 GLU A N 1
ATOM 1536 C CA . GLU A 1 188 ? -24.423 18.980 -13.821 1.00 28.25 188 GLU A CA 1
ATOM 1537 C C . GLU A 1 188 ? -25.782 18.968 -14.538 1.00 28.25 188 GLU A C 1
ATOM 1539 O O . GLU A 1 188 ? -26.723 19.635 -14.110 1.00 28.25 188 GLU A O 1
ATOM 1544 N N . SER A 1 189 ? -25.925 18.146 -15.578 1.00 30.33 189 SER A N 1
ATOM 1545 C CA . SER A 1 189 ? -27.218 17.553 -15.932 1.00 30.33 189 SER A CA 1
ATOM 1546 C C . SER A 1 189 ? -27.017 16.330 -16.821 1.00 30.33 189 SER A C 1
ATOM 1548 O O . SER A 1 189 ? -26.192 16.384 -17.729 1.00 30.33 189 SER A O 1
ATOM 1550 N N . VAL A 1 190 ? -27.881 15.328 -16.617 1.00 32.25 190 VAL A N 1
ATOM 1551 C CA . VAL A 1 190 ? -28.152 14.129 -17.437 1.00 32.25 190 VAL A CA 1
ATOM 1552 C C . VAL A 1 190 ? -27.540 12.844 -16.868 1.00 32.25 190 VAL A C 1
ATOM 1554 O O . VAL A 1 190 ? -26.395 12.524 -17.152 1.00 32.25 190 VAL A O 1
ATOM 1557 N N . MET A 1 191 ? -28.344 12.092 -16.100 1.00 30.67 191 MET A N 1
ATOM 1558 C CA . MET A 1 191 ? -28.578 10.642 -16.261 1.00 30.67 191 MET A CA 1
ATOM 1559 C C . MET A 1 191 ? -29.552 10.135 -15.174 1.00 30.67 191 MET A C 1
ATOM 1561 O O . MET A 1 191 ? -29.173 9.946 -14.024 1.00 30.67 191 MET A O 1
ATOM 1565 N N . GLN A 1 192 ? -30.817 9.903 -15.538 1.00 32.12 192 GLN A N 1
ATOM 1566 C CA . GLN A 1 192 ? -31.786 9.133 -14.743 1.00 32.12 192 GLN A CA 1
ATOM 1567 C C . GLN A 1 192 ? -32.745 8.405 -15.696 1.00 32.12 192 GLN A C 1
ATOM 1569 O O . GLN A 1 192 ? -33.690 9.012 -16.185 1.00 32.12 192 GLN A O 1
ATOM 1574 N N . GLU A 1 193 ? -32.535 7.105 -15.922 1.00 33.78 193 GLU A N 1
ATOM 1575 C CA . GLU A 1 193 ? -33.586 6.178 -16.369 1.00 33.78 193 GLU A CA 1
ATOM 1576 C C . GLU A 1 193 ? -33.455 4.832 -15.631 1.00 33.78 193 GLU A C 1
ATOM 1578 O O . GLU A 1 193 ? -32.363 4.364 -15.316 1.00 33.78 193 GLU A O 1
ATOM 1583 N N . SER A 1 194 ? -34.607 4.264 -15.268 1.00 38.31 194 SER A N 1
ATOM 1584 C CA . SER A 1 194 ? -34.838 3.317 -14.169 1.00 38.31 194 SER A CA 1
ATOM 1585 C C . SER A 1 194 ? -35.016 1.853 -14.602 1.00 38.31 194 SER A C 1
ATOM 1587 O O . SER A 1 194 ? -35.800 1.581 -15.509 1.00 38.31 194 SER A O 1
ATOM 1589 N N . MET A 1 195 ? -34.425 0.901 -13.862 1.00 31.05 195 MET A N 1
ATOM 1590 C CA . MET A 1 195 ? -34.753 -0.540 -13.908 1.00 31.05 195 MET A CA 1
ATOM 1591 C C . MET A 1 195 ? -35.591 -0.985 -12.683 1.00 31.05 195 MET A C 1
ATOM 1593 O O . MET A 1 195 ? -35.465 -0.386 -11.611 1.00 31.05 195 MET A O 1
ATOM 1597 N N . PRO A 1 196 ? -36.452 -2.022 -12.799 1.00 37.25 196 PRO A N 1
ATOM 1598 C CA . PRO A 1 196 ? -37.369 -2.441 -11.735 1.00 37.25 196 PRO A CA 1
ATOM 1599 C C . PRO A 1 196 ? -36.655 -3.201 -10.603 1.00 37.25 196 PRO A C 1
ATOM 1601 O O . PRO A 1 196 ? -35.905 -4.146 -10.833 1.00 37.25 196 PRO A O 1
ATOM 1604 N N . ALA A 1 197 ? -36.912 -2.790 -9.358 1.00 41.19 197 ALA A N 1
ATOM 1605 C CA . ALA A 1 197 ? -36.260 -3.313 -8.161 1.00 41.19 197 ALA A CA 1
ATOM 1606 C C . ALA A 1 197 ? -36.849 -4.663 -7.707 1.00 41.19 197 ALA A C 1
ATOM 1608 O O . ALA A 1 197 ? -37.990 -4.732 -7.248 1.00 41.19 197 ALA A O 1
ATOM 1609 N N . VAL A 1 198 ? -36.038 -5.724 -7.739 1.00 45.06 198 VAL A N 1
ATOM 1610 C CA . VAL A 1 198 ? -36.264 -6.916 -6.909 1.00 45.06 198 VAL A CA 1
ATOM 1611 C C . VAL A 1 198 ? -36.161 -6.474 -5.445 1.00 45.06 198 VAL A C 1
ATOM 1613 O O . VAL A 1 198 ? -35.136 -5.935 -5.023 1.00 45.06 198 VAL A O 1
ATOM 1616 N N . GLN A 1 199 ? -37.236 -6.638 -4.669 1.00 55.75 199 GLN A N 1
ATOM 1617 C CA . GLN A 1 199 ? -37.265 -6.232 -3.263 1.00 55.75 199 GLN A CA 1
ATOM 1618 C C . GLN A 1 199 ? -36.331 -7.125 -2.438 1.00 55.75 199 GLN A C 1
ATOM 1620 O O . GLN A 1 199 ? -36.683 -8.237 -2.059 1.00 55.75 199 GLN A O 1
ATOM 1625 N N . ASN A 1 200 ? -35.128 -6.628 -2.153 1.00 77.50 200 ASN A N 1
ATOM 1626 C CA . ASN A 1 200 ? -34.208 -7.252 -1.211 1.00 77.50 200 ASN A CA 1
ATOM 1627 C C . ASN A 1 200 ? -34.748 -7.060 0.229 1.00 77.50 200 ASN A C 1
ATOM 1629 O O . ASN A 1 200 ? -34.814 -5.916 0.692 1.00 77.50 200 ASN A O 1
ATOM 1633 N N . PRO A 1 201 ? -35.134 -8.127 0.958 1.00 82.25 201 PRO A N 1
ATOM 1634 C CA . PRO A 1 201 ? -35.704 -8.008 2.303 1.00 82.25 201 PRO A CA 1
ATOM 1635 C C . PRO A 1 201 ? -34.746 -7.345 3.304 1.00 82.25 201 PRO A C 1
ATOM 1637 O O . PRO A 1 201 ? -35.199 -6.564 4.141 1.00 82.25 201 PRO A O 1
ATOM 1640 N N . ALA A 1 202 ? -33.430 -7.548 3.157 1.00 86.00 202 ALA A N 1
ATOM 1641 C CA . ALA A 1 202 ? -32.428 -6.873 3.982 1.00 86.00 202 ALA A CA 1
ATOM 1642 C C . ALA A 1 202 ? -32.479 -5.346 3.802 1.00 86.00 202 ALA A C 1
ATOM 1644 O O . ALA A 1 202 ? -32.379 -4.606 4.777 1.00 86.00 202 ALA A O 1
ATOM 1645 N N . ARG A 1 203 ? -32.727 -4.858 2.578 1.00 86.88 203 ARG A N 1
ATOM 1646 C CA . ARG A 1 203 ? -32.870 -3.418 2.305 1.00 86.88 203 ARG A CA 1
ATOM 1647 C C . ARG A 1 203 ? -34.102 -2.838 3.000 1.00 86.88 203 ARG A C 1
ATOM 1649 O O . ARG A 1 203 ? -34.017 -1.773 3.605 1.00 86.88 203 ARG A O 1
ATOM 1656 N N . SER A 1 204 ? -35.242 -3.532 2.942 1.00 88.81 204 SER A N 1
ATOM 1657 C CA . SER A 1 204 ? -36.477 -3.066 3.595 1.00 88.81 204 SER A CA 1
ATOM 1658 C C . SER A 1 204 ? -36.306 -2.910 5.109 1.00 88.81 204 SER A C 1
ATOM 1660 O O . SER A 1 204 ? -36.836 -1.971 5.702 1.00 88.81 204 SER A O 1
ATOM 1662 N N . GLU A 1 205 ? -35.554 -3.811 5.739 1.00 92.00 205 GLU A N 1
ATOM 1663 C CA . GLU A 1 205 ? -35.217 -3.721 7.158 1.00 92.00 205 GLU A CA 1
ATOM 1664 C C . GLU A 1 205 ? -34.176 -2.623 7.433 1.00 92.00 205 GLU A C 1
ATOM 1666 O O . GLU A 1 205 ? -34.392 -1.801 8.322 1.00 92.00 205 GLU A O 1
ATOM 1671 N N . ALA A 1 206 ? -33.114 -2.517 6.625 1.00 92.38 206 ALA A N 1
ATOM 1672 C CA . ALA A 1 206 ? -32.085 -1.482 6.769 1.00 92.38 206 ALA A CA 1
ATOM 1673 C C . ALA A 1 206 ? -32.653 -0.052 6.698 1.00 92.38 206 ALA A C 1
ATOM 1675 O O . ALA A 1 206 ? -32.275 0.808 7.497 1.00 92.38 206 ALA A O 1
ATOM 1676 N N . LEU A 1 207 ? -33.620 0.200 5.805 1.00 92.62 207 LEU A N 1
ATOM 1677 C CA . LEU A 1 207 ? -34.301 1.497 5.682 1.00 92.62 207 LEU A CA 1
ATOM 1678 C C . LEU A 1 207 ? -35.125 1.865 6.931 1.00 92.62 207 LEU A C 1
ATOM 1680 O O . LEU A 1 207 ? -35.375 3.041 7.191 1.00 92.62 207 LEU A O 1
ATOM 1684 N N . LYS A 1 208 ? -35.529 0.893 7.755 1.00 92.56 208 LYS A N 1
ATOM 1685 C CA . LYS A 1 208 ? -36.241 1.165 9.017 1.00 92.56 208 LYS A CA 1
ATOM 1686 C C . LYS A 1 208 ? -35.289 1.575 10.144 1.00 92.56 208 LYS A C 1
ATOM 1688 O O . LYS A 1 208 ? -35.740 2.128 11.145 1.00 92.56 208 LYS A O 1
ATOM 1693 N N . ILE A 1 209 ? -33.987 1.345 9.979 1.00 92.38 209 ILE A N 1
ATOM 1694 C CA . ILE A 1 209 ? -32.967 1.600 10.995 1.00 92.38 209 ILE A CA 1
ATOM 1695 C C . ILE A 1 209 ? -32.383 3.003 10.807 1.00 92.38 209 ILE A C 1
ATOM 1697 O O . ILE A 1 209 ? -31.689 3.299 9.828 1.00 92.38 209 ILE A O 1
ATOM 1701 N N . SER A 1 210 ? -32.621 3.875 11.785 1.00 87.25 210 SER A N 1
ATOM 1702 C CA . SER A 1 210 ? -31.996 5.198 11.846 1.00 87.25 210 SER A CA 1
ATOM 1703 C C . SER A 1 210 ? -30.662 5.146 12.585 1.00 87.25 210 SER A C 1
ATOM 1705 O O . SER A 1 210 ? -30.608 4.622 13.699 1.00 87.25 210 SER A O 1
ATOM 1707 N N . HIS A 1 211 ? -29.626 5.783 12.037 1.00 92.06 211 HIS A N 1
ATOM 1708 C CA . HIS A 1 211 ? -28.429 6.100 12.812 1.00 92.06 211 HIS A CA 1
ATOM 1709 C C . HIS A 1 211 ? -28.776 7.236 13.784 1.00 92.06 211 HIS A C 1
ATOM 1711 O O . HIS A 1 211 ? -29.044 8.366 13.374 1.00 92.06 211 HIS A O 1
ATOM 1717 N N . SER A 1 212 ? -28.877 6.911 15.071 1.00 91.06 212 SER A N 1
ATOM 1718 C CA . SER A 1 212 ? -29.352 7.828 16.107 1.00 91.06 212 SER A CA 1
ATOM 1719 C C . SER A 1 212 ? -28.268 8.011 17.153 1.00 91.06 212 SER A C 1
ATOM 1721 O O . SER A 1 212 ? -28.091 7.149 18.006 1.00 91.06 212 SER A O 1
ATOM 1723 N N . ILE A 1 213 ? -27.602 9.161 17.110 1.00 94.00 213 ILE A N 1
ATOM 1724 C CA . ILE A 1 213 ? -26.556 9.539 18.060 1.00 94.00 213 ILE A CA 1
ATOM 1725 C C . ILE A 1 213 ? -26.878 10.892 18.686 1.00 94.00 213 ILE A C 1
ATOM 1727 O O . ILE A 1 213 ? -27.443 11.774 18.033 1.00 94.00 213 ILE A O 1
ATOM 1731 N N . VAL A 1 214 ? -26.506 11.055 19.953 1.00 95.00 214 VAL A N 1
ATOM 1732 C CA . VAL A 1 214 ? -26.322 12.373 20.565 1.00 95.00 214 VAL A CA 1
ATOM 1733 C C . VAL A 1 214 ? -24.840 12.676 20.460 1.00 95.00 214 VAL A C 1
ATOM 1735 O O . VAL A 1 214 ? -24.023 11.901 20.955 1.00 95.00 214 VAL A O 1
ATOM 1738 N N . PHE A 1 215 ? -24.493 13.758 19.772 1.00 95.81 215 PHE A N 1
ATOM 1739 C CA . PHE A 1 215 ? -23.097 14.104 19.558 1.00 95.81 215 PHE A CA 1
ATOM 1740 C C . PHE A 1 215 ? -22.441 14.421 20.904 1.00 95.81 215 PHE A C 1
ATOM 1742 O O . PHE A 1 215 ? -22.975 15.244 21.659 1.00 95.81 215 PHE A O 1
ATOM 1749 N N . PRO A 1 216 ? -21.332 13.753 21.248 1.00 95.38 216 PRO A N 1
ATOM 1750 C CA . PRO A 1 216 ? -20.747 13.894 22.567 1.00 95.38 216 PRO A CA 1
ATOM 1751 C C . PRO A 1 216 ? -20.035 15.240 22.710 1.00 95.38 216 PRO A C 1
ATOM 1753 O O . PRO A 1 216 ? -19.766 15.933 21.732 1.00 95.38 216 PRO A O 1
ATOM 1756 N N . ASP A 1 217 ? -19.694 15.579 23.951 1.00 96.56 217 ASP A N 1
ATOM 1757 C CA . ASP A 1 217 ? -18.715 16.622 24.258 1.00 96.56 217 ASP A CA 1
ATOM 1758 C C . ASP A 1 217 ? -17.364 16.214 23.649 1.00 96.56 217 ASP A C 1
ATOM 1760 O O . ASP A 1 217 ? -16.775 15.191 24.027 1.00 96.56 217 ASP A O 1
ATOM 1764 N N . ILE A 1 218 ? -16.905 16.967 22.648 1.00 97.44 218 ILE A N 1
ATOM 1765 C CA . ILE A 1 218 ? -15.745 16.611 21.830 1.00 97.44 218 ILE A CA 1
ATOM 1766 C C . ILE A 1 218 ? -14.483 16.665 22.679 1.00 97.44 218 ILE A C 1
ATOM 1768 O O . ILE A 1 218 ? -13.636 15.778 22.571 1.00 97.44 218 ILE A O 1
ATOM 1772 N N . ARG A 1 219 ? -14.359 17.681 23.541 1.00 97.44 219 ARG A N 1
ATOM 1773 C CA . ARG A 1 219 ? -13.194 17.844 24.413 1.00 97.44 219 ARG A CA 1
ATOM 1774 C C . ARG A 1 219 ? -13.082 16.676 25.385 1.00 97.44 219 ARG A C 1
ATOM 1776 O O . ARG A 1 219 ? -12.024 16.060 25.434 1.00 97.44 219 ARG A O 1
ATOM 1783 N N . LYS A 1 220 ? -14.162 16.317 26.085 1.00 96.50 220 LYS A N 1
ATOM 1784 C CA . LYS A 1 220 ? -14.163 15.163 27.003 1.00 96.50 220 LYS A CA 1
ATOM 1785 C C . LYS A 1 220 ? -13.885 13.853 26.276 1.00 96.50 220 LYS A C 1
ATOM 1787 O O . LYS A 1 220 ? -13.190 12.987 26.800 1.00 96.50 220 LYS A O 1
ATOM 1792 N N . THR A 1 221 ? -14.407 13.704 25.059 1.00 96.94 221 THR A N 1
ATOM 1793 C CA . THR A 1 221 ? -14.139 12.522 24.227 1.00 96.94 221 THR A CA 1
ATOM 1794 C C . THR A 1 221 ? -12.663 12.453 23.827 1.00 96.94 221 THR A C 1
ATOM 1796 O O . THR A 1 221 ? -12.060 11.384 23.898 1.00 96.94 221 THR A O 1
ATOM 1799 N N . ALA A 1 222 ? -12.055 13.587 23.468 1.00 97.69 222 ALA A N 1
ATOM 1800 C CA . ALA A 1 222 ? -10.634 13.683 23.146 1.00 97.69 222 ALA A CA 1
ATOM 1801 C C . ALA A 1 222 ? -9.744 13.421 24.369 1.00 97.69 222 ALA A C 1
ATOM 1803 O O . ALA A 1 222 ? -8.786 12.660 24.270 1.00 97.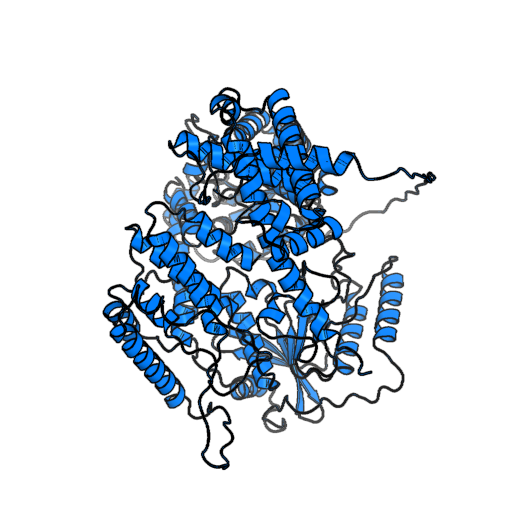69 222 ALA A O 1
ATOM 1804 N N . GLU A 1 223 ? -10.083 13.992 25.526 1.00 96.44 223 GLU A N 1
ATOM 1805 C CA . GLU A 1 223 ? -9.398 13.744 26.800 1.00 96.44 223 GLU A CA 1
ATOM 1806 C C . GLU A 1 223 ? -9.429 12.257 27.154 1.00 96.44 223 GLU A C 1
ATOM 1808 O O . GLU A 1 223 ? -8.380 11.673 27.423 1.00 96.44 223 GLU A O 1
ATOM 1813 N N . ARG A 1 224 ? -10.600 11.614 27.054 1.00 94.94 224 ARG A N 1
ATOM 1814 C CA . ARG A 1 224 ? -10.749 10.173 27.288 1.00 94.94 224 ARG A CA 1
ATOM 1815 C C . ARG A 1 224 ? -9.928 9.341 26.307 1.00 94.94 224 ARG A C 1
ATOM 1817 O O . ARG A 1 224 ? -9.262 8.403 26.734 1.00 94.94 224 ARG A O 1
ATOM 1824 N N . LEU A 1 225 ? -9.953 9.674 25.015 1.00 95.81 225 LEU A N 1
ATOM 1825 C CA . LEU A 1 225 ? -9.145 9.001 23.994 1.00 95.81 225 LEU A CA 1
ATOM 1826 C C . LEU A 1 225 ? -7.648 9.093 24.323 1.00 95.81 225 LEU A C 1
ATOM 1828 O O . LEU A 1 225 ? -6.951 8.081 24.312 1.00 95.81 225 LEU A O 1
ATOM 1832 N N . ILE A 1 226 ? -7.161 10.295 24.640 1.00 95.19 226 ILE A N 1
ATOM 1833 C CA . ILE A 1 226 ? -5.751 10.534 24.962 1.00 95.19 226 ILE A CA 1
ATOM 1834 C C . ILE A 1 226 ? -5.356 9.802 26.248 1.00 95.19 226 ILE A C 1
ATOM 1836 O O . ILE A 1 226 ? -4.328 9.132 26.243 1.00 95.19 226 ILE A O 1
ATOM 1840 N N . SER A 1 227 ? -6.154 9.879 27.317 1.00 93.12 227 SER A N 1
ATOM 1841 C CA . SER A 1 227 ? -5.888 9.179 28.587 1.00 93.12 227 SER A CA 1
ATOM 1842 C C . SER A 1 227 ? -5.857 7.661 28.386 1.00 93.12 227 SER A C 1
ATOM 1844 O O . SER A 1 227 ? -4.850 7.034 28.702 1.00 93.12 227 SER A O 1
ATOM 1846 N N . THR A 1 228 ? -6.860 7.092 27.707 1.00 91.75 228 THR A N 1
ATOM 1847 C CA . THR A 1 228 ? -6.935 5.645 27.419 1.00 91.75 228 THR A CA 1
ATOM 1848 C C . THR A 1 228 ? -5.686 5.136 26.689 1.00 91.75 228 THR A C 1
ATOM 1850 O O . THR A 1 228 ? -5.180 4.054 26.990 1.00 91.75 228 THR A O 1
ATOM 1853 N N . LEU A 1 229 ? -5.172 5.913 25.728 1.00 89.81 229 LEU A N 1
ATOM 1854 C CA . LEU A 1 229 ? -3.964 5.561 24.975 1.00 89.81 229 LEU A CA 1
ATOM 1855 C C . LEU A 1 229 ? -2.667 5.844 25.744 1.00 89.81 229 LEU A C 1
ATOM 1857 O O . LEU A 1 229 ? -1.691 5.120 25.563 1.00 89.81 229 LEU A O 1
ATOM 1861 N N . SER A 1 230 ? -2.640 6.880 26.584 1.00 86.19 230 SER A N 1
ATOM 1862 C CA . SER A 1 230 ? -1.462 7.249 27.385 1.00 86.19 230 SER A CA 1
ATOM 1863 C C . SER A 1 230 ? -1.217 6.253 28.515 1.00 86.19 230 SER A C 1
ATOM 1865 O O . SER A 1 230 ? -0.078 5.886 28.777 1.00 86.19 230 SER A O 1
ATOM 1867 N N . GLU A 1 231 ? -2.290 5.780 29.147 1.00 84.25 231 GLU A N 1
ATOM 1868 C CA . GLU A 1 231 ? -2.256 4.825 30.260 1.00 84.25 231 GLU A CA 1
ATOM 1869 C C . GLU A 1 231 ? -2.006 3.383 29.794 1.00 84.25 231 GLU A C 1
ATOM 1871 O O . GLU A 1 231 ? -1.846 2.484 30.614 1.00 84.25 231 GLU A O 1
ATOM 1876 N N . GLY A 1 232 ? -2.005 3.130 28.479 1.00 77.25 232 GLY A N 1
ATOM 1877 C CA . GLY A 1 232 ? -1.889 1.777 27.931 1.00 77.25 232 GLY A CA 1
ATOM 1878 C C . GLY A 1 232 ? -3.083 0.876 28.268 1.00 77.25 232 GLY A C 1
ATOM 1879 O O . GLY A 1 232 ? -3.002 -0.335 28.074 1.00 77.25 232 GLY A O 1
ATOM 1880 N N . ALA A 1 233 ? -4.200 1.454 28.728 1.00 77.19 233 ALA A N 1
ATOM 1881 C CA . ALA A 1 233 ? -5.422 0.734 29.091 1.00 77.19 233 ALA A CA 1
ATOM 1882 C C . ALA A 1 233 ? -6.001 -0.063 27.912 1.00 77.19 233 ALA A C 1
ATOM 1884 O O . ALA A 1 233 ? -6.734 -1.035 28.098 1.00 77.19 233 ALA A O 1
ATOM 1885 N N . VAL A 1 234 ? -5.658 0.345 26.688 1.00 77.31 234 VAL A N 1
ATOM 1886 C CA . VAL A 1 234 ? -6.025 -0.341 25.458 1.00 77.31 234 VAL A CA 1
ATOM 1887 C C . VAL A 1 234 ? -4.799 -0.494 24.563 1.00 77.31 234 VAL A C 1
ATOM 1889 O O . VAL A 1 234 ? -4.233 0.486 24.080 1.00 77.31 234 VAL A O 1
ATOM 1892 N N . THR A 1 235 ? -4.430 -1.742 24.273 1.00 72.62 235 THR A N 1
ATOM 1893 C CA . THR A 1 235 ? -3.438 -2.048 23.235 1.00 72.62 235 THR A CA 1
ATOM 1894 C C . THR A 1 235 ? -4.144 -2.151 21.888 1.00 72.62 235 THR A C 1
ATOM 1896 O O . THR A 1 235 ? -4.848 -3.120 21.622 1.00 72.62 235 THR A O 1
ATOM 1899 N N . ILE A 1 236 ? -3.977 -1.134 21.040 1.00 71.50 236 ILE A N 1
ATOM 1900 C CA . ILE A 1 236 ? -4.575 -1.108 19.695 1.00 71.50 236 ILE A CA 1
ATOM 1901 C C . ILE A 1 236 ? -3.789 -1.991 18.730 1.00 71.50 236 ILE A C 1
ATOM 1903 O O . ILE A 1 236 ? -4.372 -2.771 17.983 1.00 71.50 236 ILE A O 1
ATOM 1907 N N . HIS A 1 237 ? -2.465 -1.844 18.738 1.00 66.62 237 HIS A N 1
ATOM 1908 C CA . HIS A 1 237 ? -1.551 -2.678 17.979 1.00 66.62 237 HIS A CA 1
ATOM 1909 C C . HIS A 1 237 ? -0.191 -2.711 18.693 1.00 66.62 237 HIS A C 1
ATOM 1911 O O . HIS A 1 237 ? 0.307 -1.645 19.063 1.00 66.62 237 HIS A O 1
ATOM 1917 N N . PRO A 1 238 ? 0.448 -3.882 18.851 1.00 52.53 238 PRO A N 1
ATOM 1918 C CA . PRO A 1 238 ? 1.696 -4.026 19.609 1.00 52.53 238 PRO A CA 1
ATOM 1919 C C . PRO A 1 238 ? 2.860 -3.131 19.145 1.00 52.53 238 PRO A C 1
ATOM 1921 O O . PRO A 1 238 ? 3.689 -2.709 19.946 1.00 52.53 238 PRO A O 1
ATOM 1924 N N . MET A 1 239 ? 2.917 -2.807 17.847 1.00 49.47 239 MET A N 1
ATOM 1925 C CA . MET A 1 239 ? 3.989 -1.984 17.262 1.00 49.47 239 MET A CA 1
ATOM 1926 C C . MET A 1 239 ? 3.801 -0.468 17.427 1.00 49.47 239 MET A C 1
ATOM 1928 O O . MET A 1 239 ? 4.695 0.294 17.060 1.00 49.47 239 MET A O 1
ATOM 1932 N N . VAL A 1 240 ? 2.657 -0.004 17.938 1.00 60.56 240 VAL A N 1
ATOM 1933 C CA . VAL A 1 240 ? 2.367 1.432 18.065 1.00 60.56 240 VAL A CA 1
ATOM 1934 C C . VAL A 1 240 ? 2.300 1.816 19.536 1.00 60.56 240 VAL A C 1
ATOM 1936 O O . VAL A 1 240 ? 1.344 1.490 20.233 1.00 60.56 240 VAL A O 1
ATOM 1939 N N . SER A 1 241 ? 3.303 2.565 20.000 1.00 71.06 241 SER A N 1
ATOM 1940 C CA . SER A 1 241 ? 3.317 3.142 21.348 1.00 71.06 241 SER A CA 1
ATOM 1941 C C . SER A 1 241 ? 2.894 4.610 21.309 1.00 71.06 241 SER A C 1
ATOM 1943 O O . SER A 1 241 ? 3.709 5.509 21.093 1.00 71.06 241 SER A O 1
ATOM 1945 N N . TYR A 1 242 ? 1.601 4.857 21.519 1.00 77.50 242 TYR A N 1
ATOM 1946 C CA . TYR A 1 242 ? 1.036 6.206 21.595 1.00 77.50 242 TYR A CA 1
ATOM 1947 C C . TYR A 1 242 ? 1.643 7.106 22.685 1.00 77.50 242 TYR A C 1
ATOM 1949 O O . TYR A 1 242 ? 1.867 8.278 22.375 1.00 77.50 242 TYR A O 1
ATOM 1957 N N . PRO A 1 243 ? 2.014 6.612 23.885 1.00 76.50 243 PRO A N 1
ATOM 1958 C CA . PRO A 1 243 ? 2.680 7.444 24.891 1.00 76.50 243 PRO A CA 1
ATOM 1959 C C . PRO A 1 243 ? 3.951 8.131 24.360 1.00 76.50 243 PRO A C 1
ATOM 1961 O O . PRO A 1 243 ? 4.117 9.345 24.486 1.00 76.50 243 PRO A O 1
ATOM 1964 N N . LEU A 1 244 ? 4.812 7.387 23.654 1.00 68.94 244 LEU A N 1
ATOM 1965 C CA . LEU A 1 244 ? 6.030 7.941 23.046 1.00 68.94 244 LEU A CA 1
ATOM 1966 C C . LEU A 1 244 ? 5.719 8.954 21.935 1.00 68.94 244 LEU A C 1
ATOM 1968 O O . LEU A 1 244 ? 6.442 9.935 21.748 1.00 68.94 244 LEU A O 1
ATOM 1972 N N . LEU A 1 245 ? 4.645 8.720 21.180 1.00 70.88 245 LEU A N 1
ATOM 1973 C CA . LEU A 1 245 ? 4.205 9.609 20.106 1.00 70.88 245 LEU A CA 1
ATOM 1974 C C . LEU A 1 245 ? 3.632 10.923 20.655 1.00 70.88 245 LEU A C 1
ATOM 1976 O O . LEU A 1 245 ? 3.880 11.979 20.074 1.00 70.88 245 LEU A O 1
ATOM 1980 N N . PHE A 1 246 ? 2.935 10.889 21.792 1.00 82.38 246 PHE A N 1
ATOM 1981 C CA . PHE A 1 246 ? 2.414 12.085 22.455 1.00 82.38 246 PHE A CA 1
ATOM 1982 C C . PHE A 1 246 ? 3.535 12.973 22.996 1.00 82.38 246 PHE A C 1
ATOM 1984 O O . PHE A 1 246 ? 3.466 14.193 22.847 1.00 82.38 246 PHE A O 1
ATOM 1991 N N . ASN A 1 247 ? 4.621 12.389 23.506 1.00 74.00 247 ASN A N 1
ATOM 1992 C CA . ASN A 1 247 ? 5.797 13.158 23.929 1.00 74.00 247 ASN A CA 1
ATOM 1993 C C . ASN A 1 247 ? 6.420 13.942 22.763 1.00 74.00 247 ASN A C 1
ATOM 1995 O O . ASN A 1 247 ? 6.740 15.122 22.909 1.00 74.00 247 ASN A O 1
ATOM 1999 N N . LYS A 1 248 ? 6.485 13.349 21.562 1.00 68.00 248 LYS A N 1
ATOM 2000 C CA . LYS A 1 248 ? 6.941 14.050 20.340 1.00 68.00 248 LYS A CA 1
ATOM 2001 C C . LYS A 1 248 ? 6.034 15.214 19.931 1.00 68.00 248 LYS A C 1
ATOM 2003 O O . LYS A 1 248 ? 6.469 16.103 19.205 1.00 68.00 248 LYS A O 1
ATOM 2008 N N . LEU A 1 249 ? 4.785 15.204 20.386 1.00 74.06 249 LEU A N 1
ATOM 2009 C CA . LEU A 1 249 ? 3.791 16.249 20.161 1.00 74.06 249 LEU A CA 1
ATOM 2010 C C . LEU A 1 249 ? 3.773 17.296 21.285 1.00 74.06 249 LEU A C 1
ATOM 2012 O O . LEU A 1 249 ? 2.876 18.134 21.308 1.00 74.06 249 LEU A O 1
ATOM 2016 N N . GLY A 1 250 ? 4.754 17.283 22.194 1.00 79.31 250 GLY A N 1
ATOM 2017 C CA . GLY A 1 250 ? 4.815 18.199 23.336 1.00 79.31 250 GLY A CA 1
ATOM 2018 C C . GLY A 1 250 ? 3.886 17.803 24.486 1.00 79.31 250 GLY A C 1
ATOM 2019 O O . GLY A 1 250 ? 3.477 18.664 25.262 1.00 79.31 250 GLY A O 1
ATOM 2020 N N . GLY A 1 251 ? 3.523 16.520 24.573 1.00 86.69 251 GLY A N 1
ATOM 2021 C CA . GLY A 1 251 ? 2.681 15.959 25.626 1.00 86.69 251 GLY A CA 1
ATOM 2022 C C . GLY A 1 251 ? 1.181 15.979 25.314 1.00 86.69 251 GLY A C 1
ATOM 2023 O O . GLY A 1 251 ? 0.711 16.543 24.322 1.00 86.69 251 GLY A O 1
ATOM 2024 N N . THR A 1 252 ? 0.409 15.350 26.200 1.00 92.12 252 THR A N 1
ATOM 2025 C CA . THR A 1 252 ? -1.042 15.133 26.064 1.00 92.12 252 THR A CA 1
ATOM 2026 C C . THR A 1 252 ? -1.840 16.437 25.999 1.00 92.12 252 THR A C 1
ATOM 2028 O O . THR A 1 252 ? -2.753 16.561 25.184 1.00 92.12 252 THR A O 1
ATOM 2031 N N . GLN A 1 253 ? -1.462 17.444 26.792 1.00 93.81 253 GLN A N 1
ATOM 2032 C CA . GLN A 1 253 ? -2.132 18.750 26.816 1.00 93.81 253 GLN A CA 1
ATOM 2033 C C . GLN A 1 253 ? -1.929 19.537 25.520 1.00 93.81 253 GLN A C 1
ATOM 2035 O O . GLN A 1 253 ? -2.875 20.130 24.994 1.00 93.81 253 GLN A O 1
ATOM 2040 N N . ASN A 1 254 ? -0.710 19.523 24.969 1.00 91.62 254 ASN A N 1
ATOM 2041 C CA . ASN A 1 254 ? -0.448 20.185 23.697 1.00 91.62 254 ASN A CA 1
ATOM 2042 C C . ASN A 1 254 ? -1.166 19.466 22.551 1.00 91.62 254 ASN A C 1
ATOM 2044 O O . ASN A 1 254 ? -1.756 20.121 21.696 1.00 91.62 254 ASN A O 1
ATOM 2048 N N . LEU A 1 255 ? -1.195 18.129 22.567 1.00 92.75 255 LEU A N 1
ATOM 2049 C CA . LEU A 1 255 ? -1.990 17.350 21.621 1.00 92.75 255 LEU A CA 1
ATOM 2050 C C . LEU A 1 255 ? -3.476 17.714 21.688 1.00 92.75 255 LEU A C 1
ATOM 2052 O O . LEU A 1 255 ? -4.057 18.060 20.662 1.00 92.75 255 LEU A O 1
ATOM 2056 N N . LEU A 1 256 ? -4.078 17.710 22.878 1.00 96.38 256 LEU A N 1
ATOM 2057 C CA . LEU A 1 256 ? -5.479 18.089 23.057 1.00 96.38 256 LEU A CA 1
ATOM 2058 C C . LEU A 1 256 ? -5.753 19.491 22.500 1.00 96.38 256 LEU A C 1
ATOM 2060 O O . LEU A 1 256 ? -6.719 19.691 21.763 1.00 96.38 256 LEU A O 1
ATOM 2064 N N . LYS A 1 257 ? -4.878 20.455 22.801 1.00 94.88 257 LYS A N 1
ATOM 2065 C CA . LYS A 1 257 ? -4.965 21.812 22.257 1.00 94.88 257 LYS A CA 1
ATOM 2066 C C . LYS A 1 257 ? -4.935 21.809 20.725 1.00 94.88 257 LYS A C 1
ATOM 2068 O O . LYS A 1 257 ? -5.839 22.373 20.113 1.00 94.88 257 LYS A O 1
ATOM 2073 N N . MET A 1 258 ? -3.959 21.134 20.114 1.00 93.81 258 MET A N 1
ATOM 2074 C CA . MET A 1 258 ? -3.843 21.018 18.653 1.00 93.81 258 MET A CA 1
ATOM 2075 C C . MET A 1 258 ? -5.088 20.386 18.025 1.00 93.81 258 MET A C 1
ATOM 2077 O O . MET A 1 258 ? -5.558 20.848 16.984 1.00 93.81 258 MET A O 1
ATOM 2081 N N . MET A 1 259 ? -5.651 19.355 18.660 1.00 96.44 259 MET A N 1
ATOM 2082 C CA . MET A 1 259 ? -6.876 18.709 18.194 1.00 96.44 259 MET A CA 1
ATOM 2083 C C . MET A 1 259 ? -8.055 19.684 18.207 1.00 96.44 259 MET A C 1
ATOM 2085 O O . MET A 1 259 ? -8.752 19.814 17.204 1.00 96.44 259 MET A O 1
ATOM 2089 N N . MET A 1 260 ? -8.249 20.418 19.306 1.00 96.81 260 MET A N 1
ATOM 2090 C CA . MET A 1 260 ? -9.351 21.378 19.420 1.00 96.81 260 MET A CA 1
ATOM 2091 C C . MET A 1 260 ? -9.212 22.550 18.439 1.00 96.81 260 MET A C 1
ATOM 2093 O O . MET A 1 260 ? -10.208 22.971 17.856 1.00 96.81 260 MET A O 1
ATOM 2097 N N . GLU A 1 261 ? -7.992 23.042 18.210 1.00 94.38 261 GLU A N 1
ATOM 2098 C CA . GLU A 1 261 ? -7.707 24.116 17.244 1.00 94.38 261 GLU A CA 1
ATOM 2099 C C . GLU A 1 261 ? -7.915 23.687 15.780 1.00 94.38 261 GLU A C 1
ATOM 2101 O O . GLU A 1 261 ? -8.117 24.533 14.911 1.00 94.38 261 GLU A O 1
ATOM 2106 N N . SER A 1 262 ? -7.886 22.381 15.496 1.00 96.12 262 SER A N 1
ATOM 2107 C CA . SER A 1 262 ? -8.055 21.841 14.139 1.00 96.12 262 SER A CA 1
ATOM 2108 C C . SER A 1 262 ? -9.524 21.750 13.696 1.00 96.12 262 SER A C 1
ATOM 2110 O O . SER A 1 262 ? -9.809 21.655 12.496 1.00 96.12 262 SER A O 1
ATOM 2112 N N . LEU A 1 263 ? -10.466 21.728 14.645 1.00 97.06 263 LEU A N 1
ATOM 2113 C CA . LEU A 1 263 ? -11.884 21.464 14.389 1.00 97.06 263 LEU A CA 1
ATOM 2114 C C . LEU A 1 263 ? -12.579 22.622 13.674 1.00 97.06 263 LEU A C 1
ATOM 2116 O O . LEU A 1 263 ? -12.327 23.798 13.935 1.00 97.06 263 LEU A O 1
ATOM 2120 N N . LYS A 1 264 ? -13.534 22.292 12.800 1.00 96.25 264 LYS A N 1
ATOM 2121 C CA . LYS A 1 264 ? -14.414 23.306 12.215 1.00 96.25 264 LYS A CA 1
ATOM 2122 C C . LYS A 1 264 ? -15.481 23.753 13.230 1.00 96.25 264 LYS A C 1
ATOM 2124 O O . LYS A 1 264 ? -16.139 22.892 13.820 1.00 96.25 264 LYS A O 1
ATOM 2129 N N . PRO A 1 265 ? -15.769 25.066 13.354 1.00 96.12 265 PRO A N 1
ATOM 2130 C CA . PRO A 1 265 ? -16.771 25.573 14.301 1.00 96.12 265 PRO A CA 1
ATOM 2131 C C . PRO A 1 265 ? -18.169 24.962 14.131 1.00 96.12 265 PRO A C 1
ATOM 2133 O O . PRO A 1 265 ? -18.873 24.714 15.104 1.00 96.12 265 PRO A O 1
ATOM 2136 N N . ALA A 1 266 ? -18.569 24.669 12.890 1.00 96.44 266 ALA A N 1
ATOM 2137 C CA . ALA A 1 266 ? -19.860 24.046 12.598 1.00 96.44 266 ALA A CA 1
ATOM 2138 C C . ALA A 1 266 ? -19.990 22.623 13.175 1.00 96.44 266 ALA A C 1
ATOM 2140 O O . ALA A 1 266 ? -21.098 22.201 13.495 1.00 96.44 266 ALA A O 1
ATOM 2141 N N . ILE A 1 267 ? -18.869 21.911 13.334 1.00 97.56 267 ILE A N 1
ATOM 2142 C CA . ILE A 1 267 ? -18.824 20.579 13.947 1.00 97.56 267 ILE A CA 1
ATOM 2143 C C . ILE A 1 267 ? -18.881 20.697 15.467 1.00 97.56 267 ILE A C 1
ATOM 2145 O O . ILE A 1 267 ? -19.632 19.967 16.100 1.00 97.56 267 ILE A O 1
ATOM 2149 N N . GLN A 1 268 ? -18.174 21.666 16.055 1.00 96.38 268 GLN A N 1
ATOM 2150 C CA . GLN A 1 268 ? -18.271 21.958 17.494 1.00 96.38 268 GLN A CA 1
ATOM 2151 C C . GLN A 1 268 ? -19.702 22.312 17.906 1.00 96.38 268 GLN A C 1
ATOM 2153 O O . GLN A 1 268 ? -20.190 21.864 18.935 1.00 96.38 268 GLN A O 1
ATOM 2158 N N . ALA A 1 269 ? -20.429 23.031 17.051 1.00 96.75 269 ALA A N 1
ATOM 2159 C CA . ALA A 1 269 ? -21.822 23.365 17.307 1.00 96.75 269 ALA A CA 1
ATOM 2160 C C . ALA A 1 269 ? -22.750 22.138 17.410 1.00 96.75 269 ALA A C 1
ATOM 2162 O O . ALA A 1 269 ? -23.913 22.307 17.763 1.00 96.75 269 ALA A O 1
ATOM 2163 N N . LEU A 1 270 ? -22.320 20.923 17.043 1.00 97.31 270 LEU A N 1
ATOM 2164 C CA . LEU A 1 270 ? -23.118 19.695 17.160 1.00 97.31 270 LEU A CA 1
ATOM 2165 C C . LEU A 1 270 ? -23.200 19.153 18.595 1.00 97.31 270 LEU A C 1
ATOM 2167 O O . LEU A 1 270 ? -24.126 18.399 18.877 1.00 97.31 270 LEU A O 1
ATOM 2171 N N . GLU A 1 271 ? -22.292 19.548 19.492 1.00 96.81 271 GLU A N 1
ATOM 2172 C CA . GLU A 1 271 ? -22.205 19.038 20.868 1.00 96.81 271 GLU A CA 1
ATOM 2173 C C . GLU A 1 271 ? -23.550 19.038 21.610 1.00 96.81 271 GLU A C 1
ATOM 2175 O O . GLU A 1 271 ? -24.299 20.017 21.610 1.00 96.81 271 GLU A O 1
ATOM 2180 N N . GLY A 1 272 ? -23.871 17.901 22.234 1.00 95.25 272 GLY A N 1
ATOM 2181 C CA . GLY A 1 272 ? -25.096 17.699 23.008 1.00 95.25 272 GLY A CA 1
ATOM 2182 C C . GLY A 1 272 ? -26.374 17.578 22.174 1.00 95.25 272 GLY A C 1
ATOM 2183 O O . GLY A 1 272 ? -27.444 17.340 22.736 1.00 95.25 272 GLY A O 1
ATOM 2184 N N . ARG A 1 273 ? -26.303 17.715 20.843 1.00 96.31 273 ARG A N 1
ATOM 2185 C CA . ARG A 1 273 ? -27.470 17.616 19.959 1.00 96.31 273 ARG A CA 1
ATOM 2186 C C . ARG A 1 273 ? -27.631 16.206 19.412 1.00 96.31 273 ARG A C 1
ATOM 2188 O O . ARG A 1 273 ? -26.664 15.517 19.093 1.00 96.31 273 ARG A O 1
ATOM 2195 N N . LYS A 1 274 ? -28.887 15.786 19.254 1.00 95.62 274 LYS A N 1
ATOM 2196 C CA . LYS A 1 274 ? -29.212 14.589 18.478 1.00 95.62 274 LYS A CA 1
ATOM 2197 C C . LYS A 1 274 ? -29.004 14.894 16.999 1.00 95.62 274 LYS A C 1
ATOM 2199 O O . LYS A 1 274 ? -29.682 15.766 16.467 1.00 95.62 274 LYS A O 1
ATOM 2204 N N . ILE A 1 275 ? -28.095 14.174 16.355 1.00 95.19 275 ILE A N 1
ATOM 2205 C CA . ILE A 1 275 ? -27.703 14.457 14.972 1.00 95.19 275 ILE A CA 1
ATOM 2206 C C . ILE A 1 275 ? -28.695 13.846 14.000 1.00 95.19 275 ILE A C 1
ATOM 2208 O O . ILE A 1 275 ? -29.049 12.668 14.096 1.00 95.19 275 ILE A O 1
ATOM 2212 N N . THR A 1 276 ? -29.136 14.665 13.054 1.00 94.88 276 THR A N 1
ATOM 2213 C CA . THR A 1 276 ? -30.024 14.267 11.968 1.00 94.88 276 THR A CA 1
ATOM 2214 C C . THR A 1 276 ? -29.390 14.567 10.615 1.00 94.88 276 THR A C 1
ATOM 2216 O O . THR A 1 276 ? -28.476 15.384 10.513 1.00 94.88 276 THR A O 1
ATOM 2219 N N . ARG A 1 277 ? -29.920 13.958 9.547 1.00 94.81 277 ARG A N 1
ATOM 2220 C CA . ARG A 1 277 ? -29.557 14.309 8.166 1.00 94.81 277 ARG A CA 1
ATOM 2221 C C . ARG A 1 277 ? -29.673 15.818 7.908 1.00 94.81 277 ARG A C 1
ATOM 2223 O O . ARG A 1 277 ? -28.789 16.389 7.288 1.00 94.81 277 ARG A O 1
ATOM 2230 N N . ILE A 1 278 ? -30.716 16.463 8.435 1.00 95.19 278 ILE A N 1
ATOM 2231 C CA . ILE A 1 278 ? -30.964 17.900 8.244 1.00 95.19 278 ILE A CA 1
ATOM 2232 C C . ILE A 1 278 ? -29.819 18.737 8.828 1.00 95.19 278 ILE A C 1
ATOM 2234 O O . ILE A 1 278 ? -29.388 19.702 8.203 1.00 95.19 278 ILE A O 1
ATOM 2238 N N . ASP A 1 279 ? -29.296 18.361 9.999 1.00 96.06 279 ASP A N 1
ATOM 2239 C CA . ASP A 1 279 ? -28.145 19.048 10.593 1.00 96.06 279 ASP A CA 1
ATOM 2240 C C . ASP A 1 279 ? -26.904 18.950 9.695 1.00 96.06 279 ASP A C 1
ATOM 2242 O O . ASP A 1 279 ? -26.178 19.933 9.538 1.00 96.06 279 ASP A O 1
ATOM 2246 N N . LEU A 1 280 ? -26.670 17.779 9.093 1.00 97.38 280 LEU A N 1
ATOM 2247 C CA . LEU A 1 280 ? -25.530 17.533 8.208 1.00 97.38 280 LEU A CA 1
ATOM 2248 C C . LEU A 1 280 ? -25.674 18.278 6.876 1.00 97.38 280 LEU A C 1
ATOM 2250 O O . LEU A 1 280 ? -24.736 18.960 6.467 1.00 97.38 280 LEU A O 1
ATOM 2254 N N . ASP A 1 281 ? -26.857 18.236 6.260 1.00 96.31 281 ASP A N 1
ATOM 2255 C CA . ASP A 1 281 ? -27.166 18.962 5.022 1.00 96.31 281 ASP A CA 1
ATOM 2256 C C . ASP A 1 281 ? -27.018 20.479 5.224 1.00 96.31 281 ASP A C 1
ATOM 2258 O O . ASP A 1 281 ? -26.478 21.191 4.375 1.00 96.31 281 ASP A O 1
ATOM 2262 N N . HIS A 1 282 ? -27.411 20.985 6.396 1.00 97.31 282 HIS A N 1
ATOM 2263 C CA . HIS A 1 282 ? -27.214 22.385 6.761 1.00 97.31 282 HIS A CA 1
ATOM 2264 C C . HIS A 1 282 ? -25.733 22.760 6.884 1.00 97.31 282 HIS A C 1
ATOM 2266 O O . HIS A 1 282 ? -25.329 23.824 6.413 1.00 97.31 282 HIS A O 1
ATOM 2272 N N . ILE A 1 283 ? -24.902 21.893 7.472 1.00 97.50 283 ILE A N 1
ATOM 2273 C CA . ILE A 1 283 ? -23.446 22.102 7.517 1.00 97.50 283 ILE A CA 1
ATOM 2274 C C . ILE A 1 283 ? -22.868 22.078 6.100 1.00 97.50 283 ILE A C 1
ATOM 2276 O O . ILE A 1 283 ? -22.118 22.988 5.750 1.00 97.50 283 ILE A O 1
ATOM 2280 N N . MET A 1 284 ? -23.249 21.091 5.286 1.00 96.75 284 MET A N 1
ATOM 2281 C CA . MET A 1 284 ? -22.800 20.947 3.901 1.00 96.75 284 MET A CA 1
ATOM 2282 C C . MET A 1 284 ? -23.120 22.194 3.073 1.00 96.75 284 MET A C 1
ATOM 2284 O O . MET A 1 284 ? -22.227 22.748 2.441 1.00 96.75 284 MET A O 1
ATOM 2288 N N . SER A 1 285 ? -24.352 22.706 3.156 1.00 95.06 285 SER A N 1
ATOM 2289 C CA . SER A 1 285 ? -24.787 23.898 2.409 1.00 95.06 285 SER A CA 1
ATOM 2290 C C . SER A 1 285 ? -24.020 25.181 2.758 1.00 95.06 285 SER A C 1
ATOM 2292 O O . SER A 1 285 ? -23.993 26.129 1.975 1.00 95.06 285 SER A O 1
ATOM 2294 N N . ARG A 1 286 ? -23.400 25.231 3.945 1.00 95.12 286 ARG A N 1
ATOM 2295 C CA . ARG A 1 286 ? -22.607 26.371 4.425 1.00 95.12 286 ARG A CA 1
ATOM 2296 C C . ARG A 1 286 ? -21.121 26.239 4.116 1.00 95.12 286 ARG A C 1
ATOM 2298 O O . ARG A 1 286 ? -20.385 27.212 4.282 1.00 95.12 286 ARG A O 1
ATOM 2305 N N . GLN A 1 287 ? -20.660 25.048 3.746 1.00 93.88 287 GLN A N 1
ATOM 2306 C CA . GLN A 1 287 ? -19.271 24.825 3.381 1.00 93.88 287 GLN A CA 1
ATOM 2307 C C . GLN A 1 287 ? -19.049 25.161 1.908 1.00 93.88 287 GLN A C 1
ATOM 2309 O O . GLN A 1 287 ? -19.943 25.062 1.073 1.00 93.88 287 GLN A O 1
ATOM 2314 N N . VAL A 1 288 ? -17.826 25.582 1.587 1.00 90.31 288 VAL A N 1
ATOM 2315 C CA . VAL A 1 288 ? -17.414 25.721 0.188 1.00 90.31 288 VAL A CA 1
ATOM 2316 C C . VAL A 1 288 ? -17.383 24.345 -0.478 1.00 90.31 288 VAL A C 1
ATOM 2318 O O . VAL A 1 288 ? -17.214 23.329 0.202 1.00 90.31 288 VAL A O 1
ATOM 2321 N N . SER A 1 289 ? -17.511 24.324 -1.807 1.00 88.56 289 SER A N 1
ATOM 2322 C CA . SER A 1 289 ? -17.453 23.085 -2.589 1.00 88.56 289 SER A CA 1
ATOM 2323 C C . SER A 1 289 ? -16.210 22.246 -2.240 1.00 88.56 289 SER A C 1
ATOM 2325 O O . SER A 1 289 ? -15.132 22.828 -2.060 1.00 88.56 289 SER A O 1
ATOM 2327 N N . PRO A 1 290 ? -16.319 20.902 -2.187 1.00 87.69 290 PRO A N 1
ATOM 2328 C CA . PRO A 1 290 ? -15.194 20.001 -1.935 1.00 87.69 290 PRO A CA 1
ATOM 2329 C C . PRO A 1 290 ? -13.948 20.250 -2.789 1.00 87.69 290 PRO A C 1
ATOM 2331 O O . PRO A 1 290 ? -12.831 20.067 -2.309 1.00 87.69 290 PRO A O 1
ATOM 2334 N N . SER A 1 291 ? -14.113 20.726 -4.028 1.00 83.00 291 SER A N 1
ATOM 2335 C CA . SER A 1 291 ? -12.998 21.059 -4.927 1.00 83.00 291 SER A CA 1
ATOM 2336 C C . SER A 1 291 ? -12.126 22.223 -4.439 1.00 83.00 291 SER A C 1
ATOM 2338 O O . SER A 1 291 ? -11.004 22.388 -4.913 1.00 83.00 291 SER A O 1
ATOM 2340 N N . LEU A 1 292 ? -12.622 23.018 -3.486 1.00 88.38 292 LEU A N 1
ATOM 2341 C CA . LEU A 1 292 ? -11.940 24.170 -2.890 1.00 88.38 292 LEU A CA 1
ATOM 2342 C C . LEU A 1 292 ? -11.468 23.905 -1.455 1.00 88.38 292 LEU A C 1
ATOM 2344 O O . LEU A 1 292 ? -10.998 24.823 -0.778 1.00 88.38 292 LEU A O 1
ATOM 2348 N N . TRP A 1 293 ? -11.615 22.680 -0.950 1.00 90.56 293 TRP A N 1
ATOM 2349 C CA . TRP A 1 293 ? -11.144 22.354 0.391 1.00 90.56 293 TRP A CA 1
ATOM 2350 C C . TRP A 1 293 ? -9.613 22.420 0.464 1.00 90.56 293 TRP A C 1
ATOM 2352 O O . TRP A 1 293 ? -8.921 22.069 -0.495 1.00 90.56 293 TRP A O 1
ATOM 2362 N N . PRO A 1 294 ? -9.046 22.830 1.615 1.00 89.38 294 PRO A N 1
ATOM 2363 C CA . PRO A 1 294 ? -7.620 22.675 1.875 1.00 89.38 294 PRO A CA 1
ATOM 2364 C C . PRO A 1 294 ? -7.152 21.245 1.600 1.00 89.38 294 PRO A C 1
ATOM 2366 O O . PRO A 1 294 ? -7.858 20.294 1.922 1.00 89.38 294 PRO A O 1
ATOM 2369 N N . ARG A 1 295 ? -5.941 21.081 1.051 1.00 84.00 295 ARG A N 1
ATOM 2370 C CA . ARG A 1 295 ? -5.431 19.754 0.661 1.00 84.00 295 ARG A CA 1
ATOM 2371 C C . ARG A 1 295 ? -5.405 18.755 1.820 1.00 84.00 295 ARG A C 1
ATOM 2373 O O . ARG A 1 295 ? -5.671 17.585 1.604 1.00 84.00 295 ARG A O 1
ATOM 2380 N N . ARG A 1 296 ? -5.101 19.194 3.045 1.00 87.31 296 ARG A N 1
ATOM 2381 C CA . ARG A 1 296 ? -4.917 18.306 4.203 1.00 87.31 296 ARG A CA 1
ATOM 2382 C C . ARG A 1 296 ? -6.017 18.490 5.236 1.00 87.31 296 ARG A C 1
ATOM 2384 O O . ARG A 1 296 ? -6.288 19.612 5.667 1.00 87.31 296 ARG A O 1
ATOM 2391 N N . GLY A 1 297 ? -6.576 17.380 5.698 1.00 94.25 297 GLY A N 1
ATOM 2392 C CA . GLY A 1 297 ? -7.548 17.373 6.782 1.00 94.25 297 GLY A CA 1
ATOM 2393 C C . GLY A 1 297 ? -8.407 16.122 6.758 1.00 94.25 297 GLY A C 1
ATOM 2394 O O . GLY A 1 297 ? -8.006 15.088 6.219 1.00 94.25 297 GLY A O 1
ATOM 2395 N N . GLY A 1 298 ? -9.604 16.251 7.319 1.00 97.50 298 GLY A N 1
ATOM 2396 C CA . GLY A 1 298 ? -10.559 15.158 7.402 1.00 97.50 298 GLY A CA 1
ATOM 2397 C C . GLY A 1 298 ? -11.969 15.537 7.011 1.00 97.50 298 GLY A C 1
ATOM 2398 O O . GLY A 1 298 ? -12.350 16.713 6.996 1.00 97.50 298 GLY A O 1
ATOM 2399 N N . TYR A 1 299 ? -12.739 14.509 6.693 1.00 98.44 299 TYR A N 1
ATOM 2400 C CA . TYR A 1 299 ? -14.077 14.607 6.141 1.00 98.44 299 TYR A CA 1
ATOM 2401 C C . TYR A 1 299 ? -14.982 13.520 6.716 1.00 98.44 299 TYR A C 1
ATOM 2403 O O . TYR A 1 299 ? -14.528 12.452 7.131 1.00 98.44 299 TYR A O 1
ATOM 2411 N N . LEU A 1 300 ? -16.277 13.809 6.718 1.00 98.56 300 LEU A N 1
ATOM 2412 C CA . LEU A 1 300 ? -17.336 12.829 6.882 1.00 98.56 300 LEU A CA 1
ATOM 2413 C C . LEU A 1 300 ? -17.951 12.606 5.508 1.00 98.56 300 LEU A C 1
ATOM 2415 O O . LEU A 1 300 ? -18.366 13.566 4.857 1.00 98.56 300 LEU A O 1
ATOM 2419 N N . VAL A 1 301 ? -18.054 11.344 5.111 1.00 98.38 301 VAL A N 1
ATOM 2420 C CA . VAL A 1 301 ? -19.045 10.918 4.132 1.00 98.38 301 VAL A CA 1
ATOM 2421 C C . VAL A 1 301 ? -20.265 10.438 4.894 1.00 98.38 301 VAL A C 1
ATOM 2423 O O . VAL A 1 301 ? -20.150 9.576 5.765 1.00 98.38 301 VAL A O 1
ATOM 2426 N N . TYR A 1 302 ? -21.436 10.971 4.574 1.00 97.75 302 TYR A N 1
ATOM 2427 C CA . TYR A 1 302 ? -22.690 10.451 5.097 1.00 97.75 302 TYR A CA 1
ATOM 2428 C C . TYR A 1 302 ? -23.562 9.976 3.938 1.00 97.75 302 TYR A C 1
ATOM 2430 O O . TYR A 1 302 ? -23.994 10.750 3.082 1.00 97.75 302 TYR A O 1
ATOM 2438 N N . VAL A 1 303 ? -23.770 8.660 3.890 1.00 97.69 303 VAL A N 1
ATOM 2439 C CA . VAL A 1 303 ? -24.599 8.025 2.862 1.00 97.69 303 VAL A CA 1
ATOM 2440 C C . VAL A 1 303 ? -26.053 8.224 3.248 1.00 97.69 303 VAL A C 1
ATOM 2442 O O . VAL A 1 303 ? -26.415 7.864 4.364 1.00 97.69 303 VAL A O 1
ATOM 2445 N N . THR A 1 304 ? -26.877 8.770 2.358 1.00 97.00 304 THR A N 1
ATOM 2446 C CA . THR A 1 304 ? -28.327 8.934 2.567 1.00 97.00 304 THR A CA 1
ATOM 2447 C C . THR A 1 304 ? -29.113 8.102 1.556 1.00 97.00 304 THR A C 1
ATOM 2449 O O . THR A 1 304 ? -28.523 7.597 0.607 1.00 97.00 304 THR A O 1
ATOM 2452 N N . ASP A 1 305 ? -30.418 7.912 1.768 1.00 95.38 305 ASP A N 1
ATOM 2453 C CA . ASP A 1 305 ? -31.317 7.267 0.798 1.00 95.38 305 ASP A CA 1
ATOM 2454 C C . ASP A 1 305 ? -32.533 8.175 0.553 1.00 95.38 305 ASP A C 1
ATOM 2456 O O . ASP A 1 305 ? -33.135 8.692 1.501 1.00 95.38 305 ASP A O 1
ATOM 2460 N N . ALA A 1 306 ? -32.876 8.408 -0.715 1.00 92.19 306 ALA A N 1
ATOM 2461 C CA . ALA A 1 306 ? -33.967 9.302 -1.099 1.00 92.19 306 ALA A CA 1
ATOM 2462 C C . ALA A 1 306 ? -35.365 8.784 -0.703 1.00 92.19 306 ALA A C 1
ATOM 2464 O O . ALA A 1 306 ? -36.288 9.582 -0.558 1.00 92.19 306 ALA A O 1
ATOM 2465 N N . GLU A 1 307 ? -35.548 7.471 -0.505 1.00 91.44 307 GLU A N 1
ATOM 2466 C CA . GLU A 1 307 ? -36.833 6.900 -0.065 1.00 91.44 307 GLU A CA 1
ATOM 2467 C C . GLU A 1 307 ? -37.090 7.108 1.426 1.00 91.44 307 GLU A C 1
ATOM 2469 O O . GLU A 1 307 ? -38.244 7.125 1.854 1.00 91.44 307 GLU A O 1
ATOM 2474 N N . GLN A 1 308 ? -36.030 7.264 2.222 1.00 93.56 308 GLN A N 1
ATOM 2475 C CA . GLN A 1 308 ? -36.137 7.344 3.669 1.00 93.56 308 GLN A CA 1
ATOM 2476 C C . GLN A 1 308 ? -35.350 8.537 4.227 1.00 93.56 308 GLN A C 1
ATOM 2478 O O . GLN A 1 308 ? -34.155 8.423 4.503 1.00 93.56 308 GLN A O 1
ATOM 2483 N N . PRO A 1 309 ? -36.021 9.659 4.549 1.00 90.31 309 PRO A N 1
ATOM 2484 C CA . PRO A 1 309 ? -35.361 10.879 5.028 1.00 90.31 309 PRO A CA 1
ATOM 2485 C C . PRO A 1 309 ? -34.533 10.712 6.312 1.00 90.31 309 PRO A C 1
ATOM 2487 O O . PRO A 1 309 ? -33.617 11.488 6.573 1.00 90.31 309 PRO A O 1
ATOM 2490 N N . LYS A 1 310 ? -34.857 9.705 7.135 1.00 92.06 310 LYS A N 1
ATOM 2491 C CA . LYS A 1 310 ? -34.142 9.391 8.385 1.00 92.06 310 LYS A CA 1
ATOM 2492 C C . LYS A 1 310 ? -32.947 8.452 8.190 1.00 92.06 310 LYS A C 1
ATOM 2494 O O . LYS A 1 310 ? -32.206 8.227 9.148 1.00 92.06 310 LYS A O 1
ATOM 2499 N N . TYR A 1 311 ? -32.778 7.872 7.003 1.00 95.38 311 TYR A N 1
ATOM 2500 C CA . TYR A 1 311 ? -31.669 6.975 6.717 1.00 95.38 311 TYR A CA 1
ATOM 2501 C C . TYR A 1 311 ? -30.404 7.791 6.468 1.00 95.38 311 TYR A C 1
ATOM 2503 O O . TYR A 1 311 ? -30.340 8.599 5.540 1.00 95.38 311 TYR A O 1
ATOM 2511 N N . TRP A 1 312 ? -29.393 7.556 7.299 1.00 96.69 312 TRP A N 1
ATOM 2512 C CA . TRP A 1 312 ? -28.034 7.989 7.024 1.00 96.69 312 TRP A CA 1
ATOM 2513 C C . TRP A 1 312 ? -27.011 7.051 7.673 1.00 96.69 312 TRP A C 1
ATOM 2515 O O . TRP A 1 312 ? -27.332 6.378 8.660 1.00 96.69 312 TRP A O 1
ATOM 2525 N N . ARG A 1 313 ? -25.801 6.968 7.109 1.00 97.69 313 ARG A N 1
ATOM 2526 C CA . ARG A 1 313 ? -24.699 6.124 7.606 1.00 97.69 313 ARG A CA 1
ATOM 2527 C C . ARG A 1 313 ? -23.363 6.881 7.535 1.00 97.69 313 ARG A C 1
ATOM 2529 O O . ARG A 1 313 ? -23.018 7.337 6.444 1.00 97.69 313 ARG A O 1
ATOM 2536 N N . PRO A 1 314 ? -22.625 7.043 8.651 1.00 98.31 314 PRO A N 1
ATOM 2537 C CA . PRO A 1 314 ? -21.383 7.813 8.667 1.00 98.31 314 PRO A CA 1
ATOM 2538 C C . PRO A 1 314 ? -20.148 6.985 8.297 1.00 98.31 314 PRO A C 1
ATOM 2540 O O . PRO A 1 314 ? -19.951 5.880 8.799 1.00 98.31 314 PRO A O 1
ATOM 2543 N N . TYR A 1 315 ? -19.265 7.584 7.507 1.00 98.56 315 TYR A N 1
ATOM 2544 C CA . TYR A 1 315 ? -17.880 7.178 7.293 1.00 98.56 315 TYR A CA 1
ATOM 2545 C C . TYR A 1 315 ? -16.975 8.382 7.540 1.00 98.56 315 TYR A C 1
ATOM 2547 O O . TYR A 1 315 ? -17.112 9.410 6.879 1.00 98.56 315 TYR A O 1
ATOM 2555 N N . VAL A 1 316 ? -16.037 8.263 8.468 1.00 98.56 316 VAL A N 1
ATOM 2556 C CA . VAL A 1 316 ? -15.032 9.297 8.726 1.00 98.56 316 VAL A CA 1
ATOM 2557 C C . VAL A 1 316 ? -13.754 8.916 7.991 1.00 98.56 316 VAL A C 1
ATOM 2559 O O . VAL A 1 316 ? -13.369 7.751 7.993 1.00 98.56 316 VAL A O 1
ATOM 2562 N N . GLY A 1 317 ? -13.102 9.881 7.349 1.00 97.50 317 GLY A N 1
ATOM 2563 C CA . GLY A 1 317 ? -11.826 9.652 6.684 1.00 97.50 317 GLY A CA 1
ATOM 2564 C C . GLY A 1 317 ? -10.920 10.875 6.710 1.00 97.50 317 GLY A C 1
ATOM 2565 O O . GLY A 1 317 ? -11.348 11.995 6.996 1.00 97.50 317 GLY A O 1
ATOM 2566 N N . GLN A 1 318 ? -9.656 10.661 6.360 1.00 95.62 318 GLN A N 1
ATOM 2567 C CA . GLN A 1 318 ? -8.662 11.722 6.195 1.00 95.62 318 GLN A CA 1
ATOM 2568 C C . GLN A 1 318 ? -7.825 11.542 4.934 1.00 95.62 318 GLN A C 1
ATOM 2570 O O . GLN A 1 318 ? -7.824 10.479 4.310 1.00 95.62 318 GLN A O 1
ATOM 2575 N N . SER A 1 319 ? -7.172 12.621 4.506 1.00 91.94 319 SER A N 1
ATOM 2576 C CA . SER A 1 319 ? -6.261 12.594 3.365 1.00 91.94 319 SER A CA 1
ATOM 2577 C C . SER A 1 319 ? -5.227 13.711 3.446 1.00 91.94 319 SER A C 1
ATOM 2579 O O . SER A 1 319 ? -5.486 14.802 3.962 1.00 91.94 319 SER A O 1
ATOM 2581 N N . ASN A 1 320 ? -4.064 13.446 2.850 1.00 85.06 320 ASN A N 1
ATOM 2582 C CA . ASN A 1 320 ? -3.069 14.471 2.538 1.00 85.06 320 ASN A CA 1
ATOM 2583 C C . ASN A 1 320 ? -3.439 15.300 1.292 1.00 85.06 320 ASN A C 1
ATOM 2585 O O . ASN A 1 320 ? -2.857 16.365 1.077 1.00 85.06 320 ASN A O 1
ATOM 2589 N N . ASP A 1 321 ? -4.396 14.804 0.505 1.00 86.00 321 ASP A N 1
ATOM 2590 C CA . ASP A 1 321 ? -5.046 15.491 -0.608 1.00 86.00 321 ASP A CA 1
ATOM 2591 C C . ASP A 1 321 ? -6.553 15.167 -0.600 1.00 86.00 321 ASP A C 1
ATOM 2593 O O . ASP A 1 321 ? -6.994 14.115 -1.078 1.00 86.00 321 ASP A O 1
ATOM 2597 N N . LEU A 1 322 ? -7.346 16.030 0.039 1.00 87.81 322 LEU A N 1
ATOM 2598 C CA . LEU A 1 322 ? -8.794 15.881 0.177 1.00 87.81 322 LEU A CA 1
ATOM 2599 C C . LEU A 1 322 ? -9.508 15.961 -1.172 1.00 87.81 322 LEU A C 1
ATOM 2601 O O . LEU A 1 322 ? -10.419 15.174 -1.409 1.00 87.81 322 LEU A O 1
ATOM 2605 N N . VAL A 1 323 ? -9.079 16.858 -2.064 1.00 85.12 323 VAL A N 1
ATOM 2606 C CA . VAL A 1 323 ? -9.723 17.054 -3.372 1.00 85.12 323 VAL A CA 1
ATOM 2607 C C . VAL A 1 323 ? -9.595 15.785 -4.207 1.00 85.12 323 VAL A C 1
ATOM 2609 O O . VAL A 1 323 ? -10.596 15.263 -4.702 1.00 85.12 323 VAL A O 1
ATOM 2612 N N . ARG A 1 324 ? -8.378 15.230 -4.287 1.00 81.62 324 ARG A N 1
ATOM 2613 C CA . ARG A 1 324 ? -8.142 13.943 -4.947 1.00 81.62 324 ARG A CA 1
ATOM 2614 C C . ARG A 1 324 ? -8.964 12.835 -4.299 1.00 81.62 324 ARG A C 1
ATOM 2616 O O . ARG A 1 324 ? -9.642 12.090 -4.998 1.00 81.62 324 ARG A O 1
ATOM 2623 N N . ARG A 1 325 ? -8.931 12.732 -2.968 1.00 89.25 325 ARG A N 1
ATOM 2624 C CA . ARG A 1 325 ? -9.601 11.639 -2.254 1.00 89.25 325 ARG A CA 1
ATOM 2625 C C . ARG A 1 325 ? -11.118 11.651 -2.438 1.00 89.25 325 ARG A C 1
ATOM 2627 O O . ARG A 1 325 ? -11.726 10.592 -2.545 1.00 89.25 325 ARG A O 1
ATOM 2634 N N . ILE A 1 326 ? -11.731 12.829 -2.479 1.00 88.12 326 ILE A N 1
ATOM 2635 C CA . ILE A 1 326 ? -13.170 12.970 -2.724 1.00 88.12 326 ILE A CA 1
ATOM 2636 C C . ILE A 1 326 ? -13.500 12.581 -4.165 1.00 88.12 326 ILE A C 1
ATOM 2638 O O . ILE A 1 326 ? -14.442 11.826 -4.375 1.00 88.12 326 ILE A O 1
ATOM 2642 N N . SER A 1 327 ? -12.682 12.996 -5.137 1.00 81.50 327 SER A N 1
ATOM 2643 C CA . SER A 1 327 ? -12.821 12.551 -6.531 1.00 81.50 327 SER A CA 1
ATOM 2644 C C . SER A 1 327 ? -12.728 11.023 -6.664 1.00 81.50 327 SER A C 1
ATOM 2646 O O . SER A 1 327 ? -13.554 10.408 -7.335 1.00 81.50 327 SER A O 1
ATOM 2648 N N . GLU A 1 328 ? -11.790 10.383 -5.954 1.00 86.06 328 GLU A N 1
ATOM 2649 C CA . GLU A 1 328 ? -11.672 8.918 -5.901 1.00 86.06 328 GLU A CA 1
ATOM 2650 C C . GLU A 1 328 ? -12.938 8.249 -5.341 1.00 86.06 328 GLU A C 1
ATOM 2652 O O . GLU A 1 328 ? -13.387 7.243 -5.890 1.00 86.06 328 GLU A O 1
ATOM 2657 N N . HIS A 1 329 ? -13.531 8.805 -4.276 1.00 90.31 329 HIS A N 1
ATOM 2658 C CA . HIS A 1 329 ? -14.798 8.314 -3.719 1.00 90.31 329 HIS A CA 1
ATOM 2659 C C . HIS A 1 329 ? -15.957 8.468 -4.704 1.00 90.31 329 HIS A C 1
ATOM 2661 O O . HIS A 1 329 ? -16.698 7.511 -4.915 1.00 90.31 329 HIS A O 1
ATOM 2667 N N . SER A 1 330 ? -16.099 9.639 -5.332 1.00 87.62 330 SER A N 1
ATOM 2668 C CA . SER A 1 330 ? -17.151 9.902 -6.322 1.00 87.62 330 SER A CA 1
ATOM 2669 C C . SER A 1 330 ? -17.032 8.982 -7.535 1.00 87.62 330 SER A C 1
ATOM 2671 O O . SER A 1 330 ? -18.034 8.445 -8.010 1.00 87.62 330 SER A O 1
ATOM 2673 N N . LYS A 1 331 ? -15.803 8.738 -8.005 1.00 83.81 331 LYS A N 1
ATOM 2674 C CA . LYS A 1 331 ? -15.537 7.786 -9.084 1.00 83.81 331 LYS A CA 1
ATOM 2675 C C . LYS A 1 331 ? -15.907 6.362 -8.672 1.00 83.81 331 LYS A C 1
ATOM 2677 O O . LYS A 1 331 ? -16.692 5.728 -9.360 1.00 83.81 331 LYS A O 1
ATOM 2682 N N . ALA A 1 332 ? -15.428 5.888 -7.520 1.00 85.25 332 ALA A N 1
ATOM 2683 C CA . ALA A 1 332 ? -15.746 4.545 -7.029 1.00 85.25 332 ALA A CA 1
ATOM 2684 C C . ALA A 1 332 ? -17.254 4.325 -6.815 1.00 85.25 332 ALA A C 1
ATOM 2686 O O . ALA A 1 332 ? -17.752 3.222 -7.029 1.00 85.25 332 ALA A O 1
ATOM 2687 N N . PHE A 1 333 ? -17.976 5.368 -6.398 1.00 86.75 333 PHE A N 1
ATOM 2688 C CA . PHE A 1 333 ? -19.432 5.353 -6.293 1.00 86.75 333 PHE A CA 1
ATOM 2689 C C . PHE A 1 333 ? -20.108 5.224 -7.663 1.00 86.75 333 PHE A C 1
ATOM 2691 O O . PHE A 1 333 ? -20.969 4.364 -7.837 1.00 86.75 333 PHE A O 1
ATOM 2698 N N . THR A 1 334 ? -19.681 6.032 -8.638 1.00 81.75 334 THR A N 1
ATOM 2699 C CA . THR A 1 334 ? -20.188 6.000 -10.022 1.00 81.75 334 THR A CA 1
ATOM 2700 C C . THR A 1 334 ? -19.931 4.644 -10.679 1.00 81.75 334 THR A C 1
ATOM 2702 O O . THR A 1 334 ? -20.827 4.071 -11.293 1.00 81.75 334 THR A O 1
ATOM 2705 N N . ASP A 1 335 ? -18.739 4.087 -10.457 1.00 84.50 335 ASP A N 1
ATOM 2706 C CA . ASP A 1 335 ? -18.306 2.780 -10.959 1.00 84.50 335 ASP A CA 1
ATOM 2707 C C . ASP A 1 335 ? -18.926 1.602 -10.170 1.00 84.50 335 ASP A C 1
ATOM 2709 O O . ASP A 1 335 ? -18.584 0.444 -10.408 1.00 84.50 335 ASP A O 1
ATOM 2713 N N . GLN A 1 336 ? -19.820 1.879 -9.208 1.00 87.94 336 GLN A N 1
ATOM 2714 C CA . GLN A 1 336 ? -20.501 0.900 -8.348 1.00 87.94 336 GLN A CA 1
ATOM 2715 C C . GLN A 1 336 ? -19.547 -0.108 -7.693 1.00 87.94 336 GLN A C 1
ATOM 2717 O O . GLN A 1 336 ? -19.824 -1.305 -7.607 1.00 87.94 336 GLN A O 1
ATOM 2722 N N . HIS A 1 337 ? -18.401 0.365 -7.207 1.00 88.44 337 HIS A N 1
ATOM 2723 C CA . HIS A 1 337 ? -17.466 -0.497 -6.500 1.00 88.44 337 HIS A CA 1
ATOM 2724 C C . HIS A 1 337 ? -18.111 -1.126 -5.252 1.00 88.44 337 HIS A C 1
ATOM 2726 O O . HIS A 1 337 ? -18.906 -0.515 -4.546 1.00 88.44 337 HIS A O 1
ATOM 2732 N N . GLU A 1 338 ? -17.703 -2.350 -4.923 1.00 92.06 338 GLU A N 1
ATOM 2733 C CA . GLU A 1 338 ? -18.221 -3.098 -3.763 1.00 92.06 338 GLU A CA 1
ATOM 2734 C C . GLU A 1 338 ? -17.110 -3.575 -2.813 1.00 92.06 338 GLU A C 1
ATOM 2736 O O . GLU A 1 338 ? -17.325 -4.369 -1.901 1.00 92.06 338 GLU A O 1
ATOM 2741 N N . ASN A 1 339 ? -15.878 -3.116 -3.033 1.00 88.56 339 ASN A N 1
ATOM 2742 C CA . ASN A 1 339 ? -14.684 -3.656 -2.384 1.00 88.56 339 ASN A CA 1
ATOM 2743 C C . ASN A 1 339 ? -14.416 -3.116 -0.964 1.00 88.56 339 ASN A C 1
ATOM 2745 O O . ASN A 1 339 ? -13.516 -3.623 -0.286 1.00 88.56 339 ASN A O 1
ATOM 2749 N N . THR A 1 340 ? -15.173 -2.115 -0.508 1.00 94.00 340 THR A N 1
ATOM 2750 C CA . THR A 1 340 ? -15.134 -1.558 0.854 1.00 94.00 340 THR A CA 1
ATOM 2751 C C . THR A 1 340 ? -16.549 -1.468 1.423 1.00 94.00 340 THR A C 1
ATOM 2753 O O . THR A 1 340 ? -17.508 -1.441 0.655 1.00 94.00 340 THR A O 1
ATOM 2756 N N . LEU A 1 341 ? -16.693 -1.385 2.752 1.00 97.19 341 LEU A N 1
ATOM 2757 C CA . LEU A 1 341 ? -18.014 -1.276 3.383 1.00 97.19 341 LEU A CA 1
ATOM 2758 C C . LEU A 1 341 ? -18.768 -0.015 2.926 1.00 97.19 341 LEU A C 1
ATOM 2760 O O . LEU A 1 341 ? -19.963 -0.089 2.657 1.00 97.19 341 LEU A O 1
ATOM 2764 N N . LEU A 1 342 ? -18.067 1.117 2.785 1.00 97.62 342 LEU A N 1
ATOM 2765 C CA . LEU A 1 342 ? -18.644 2.364 2.281 1.00 97.62 342 LEU A CA 1
ATOM 2766 C C . LEU A 1 342 ? -19.284 2.160 0.905 1.00 97.62 342 LEU A C 1
ATOM 2768 O O . LEU A 1 342 ? -20.466 2.435 0.737 1.00 97.62 342 LEU A O 1
ATOM 2772 N N . TYR A 1 343 ? -18.532 1.623 -0.058 1.00 96.25 343 TYR A N 1
ATOM 2773 C CA . TYR A 1 343 ? -19.036 1.463 -1.425 1.00 96.25 343 TYR A CA 1
ATOM 2774 C C . TYR A 1 343 ? -20.049 0.317 -1.550 1.00 96.25 343 TYR A C 1
ATOM 2776 O O . TYR A 1 343 ? -21.027 0.427 -2.287 1.00 96.25 343 TYR A O 1
ATOM 2784 N N . TRP A 1 344 ? -19.885 -0.750 -0.761 1.00 95.31 344 TRP A N 1
ATOM 2785 C CA . TRP A 1 344 ? -20.883 -1.812 -0.630 1.00 95.31 344 TRP A CA 1
ATOM 2786 C C . TRP A 1 344 ? -22.245 -1.254 -0.216 1.00 95.31 344 TRP A C 1
ATOM 2788 O O . TRP A 1 344 ? -23.248 -1.549 -0.861 1.00 95.31 344 TRP A O 1
ATOM 2798 N N . ILE A 1 345 ? -22.285 -0.413 0.822 1.00 96.31 345 ILE A N 1
ATOM 2799 C CA . ILE A 1 345 ? -23.523 0.227 1.268 1.00 96.31 345 ILE A CA 1
ATOM 2800 C C . ILE A 1 345 ? -24.019 1.208 0.209 1.00 96.31 345 ILE A C 1
ATOM 2802 O O . ILE A 1 345 ? -25.183 1.126 -0.175 1.00 96.31 345 ILE A O 1
ATOM 2806 N N . SER A 1 346 ? -23.177 2.085 -0.328 1.00 93.12 346 SER A N 1
ATOM 2807 C CA . SER A 1 346 ? -23.622 3.054 -1.333 1.00 93.12 346 SER A CA 1
ATOM 2808 C C . SER A 1 346 ? -24.197 2.395 -2.600 1.00 93.12 346 SER A C 1
ATOM 2810 O O . SER A 1 346 ? -25.160 2.907 -3.157 1.00 93.12 346 SER A O 1
ATOM 2812 N N . SER A 1 347 ? -23.696 1.225 -3.013 1.00 91.31 347 SER A N 1
ATOM 2813 C CA . SER A 1 347 ? -24.148 0.512 -4.223 1.00 91.31 347 SER A CA 1
ATOM 2814 C C . SER A 1 347 ? -25.448 -0.290 -4.069 1.00 91.31 347 SER A C 1
ATOM 2816 O O . SER A 1 347 ? -25.997 -0.739 -5.071 1.00 91.31 347 SER A O 1
ATOM 2818 N N . ARG A 1 348 ? -25.989 -0.503 -2.854 1.00 90.31 348 ARG A N 1
ATOM 2819 C CA . ARG A 1 348 ? -27.213 -1.332 -2.684 1.00 90.31 348 ARG A CA 1
ATOM 2820 C C . ARG A 1 348 ? -28.478 -0.699 -3.274 1.00 90.31 348 ARG A C 1
ATOM 2822 O O . ARG A 1 348 ? -29.516 -1.357 -3.346 1.00 90.31 348 ARG A O 1
ATOM 2829 N N . SER A 1 349 ? -28.429 0.579 -3.636 1.00 87.12 349 SER A N 1
ATOM 2830 C CA . SER A 1 349 ? -29.565 1.309 -4.185 1.00 87.12 349 SER A CA 1
ATOM 2831 C C . SER A 1 349 ? -29.076 2.480 -5.026 1.00 87.12 349 SER A C 1
ATOM 2833 O O . SER A 1 349 ? -28.295 3.297 -4.554 1.00 87.12 349 SER A O 1
ATOM 2835 N N . PHE A 1 350 ? -29.621 2.623 -6.234 1.00 86.25 350 PHE A N 1
ATOM 2836 C CA . PHE A 1 350 ? -29.409 3.796 -7.092 1.00 86.25 350 PHE A CA 1
ATOM 2837 C C . PHE A 1 350 ? -30.005 5.090 -6.507 1.00 86.25 350 PHE A C 1
ATOM 2839 O O . PHE A 1 350 ? -29.830 6.163 -7.071 1.00 86.25 350 PHE A O 1
ATOM 2846 N N . ARG A 1 351 ? -30.754 4.986 -5.402 1.00 89.56 351 ARG A N 1
ATOM 2847 C CA . ARG A 1 351 ? -31.316 6.122 -4.661 1.00 89.56 351 ARG A CA 1
ATOM 2848 C C . ARG A 1 351 ? -30.463 6.549 -3.471 1.00 89.56 351 ARG A C 1
ATOM 2850 O O . ARG A 1 351 ? -30.900 7.404 -2.700 1.00 89.56 351 ARG A O 1
ATOM 2857 N N . ARG A 1 352 ? -29.305 5.914 -3.274 1.00 93.25 352 ARG A N 1
ATOM 2858 C CA . ARG A 1 352 ? -28.335 6.342 -2.270 1.00 93.25 352 ARG A CA 1
ATOM 2859 C C . ARG A 1 352 ? -27.452 7.437 -2.828 1.00 93.25 352 ARG A C 1
ATOM 2861 O O . ARG A 1 352 ? -27.119 7.427 -4.005 1.00 93.25 352 ARG A O 1
ATOM 2868 N N . GLU A 1 353 ? -27.046 8.345 -1.956 1.00 94.06 353 GLU A N 1
ATOM 2869 C CA . GLU A 1 353 ? -26.159 9.455 -2.297 1.00 94.06 353 GLU A CA 1
ATOM 2870 C C . GLU A 1 353 ? -25.031 9.545 -1.273 1.00 94.06 353 GLU A C 1
ATOM 2872 O O . GLU A 1 353 ? -25.261 9.400 -0.067 1.00 94.06 353 GLU A O 1
ATOM 2877 N N . MET A 1 354 ? -23.812 9.807 -1.748 1.00 95.50 354 MET A N 1
ATOM 2878 C CA . MET A 1 354 ? -22.659 10.109 -0.901 1.00 95.50 354 MET A CA 1
ATOM 2879 C C . MET A 1 354 ? -22.515 11.619 -0.758 1.00 95.50 354 MET A C 1
ATOM 2881 O O . MET A 1 354 ? -22.222 12.319 -1.722 1.00 95.50 354 MET A O 1
ATOM 2885 N N . ASN A 1 355 ? -22.694 12.105 0.466 1.00 97.12 355 ASN A N 1
ATOM 2886 C CA . ASN A 1 355 ? -22.601 13.522 0.792 1.00 97.12 355 ASN A CA 1
ATOM 2887 C C . ASN A 1 355 ? -21.352 13.774 1.636 1.00 97.12 355 ASN A C 1
ATOM 2889 O O . ASN A 1 355 ? -20.978 12.924 2.446 1.00 97.12 355 ASN A O 1
ATOM 2893 N N . PHE A 1 356 ? -20.711 14.930 1.461 1.00 97.56 356 PHE A N 1
ATOM 2894 C CA . PHE A 1 356 ? -19.408 15.224 2.058 1.00 97.56 356 PHE A CA 1
ATOM 2895 C C . PHE A 1 356 ? -19.463 16.493 2.908 1.00 97.56 356 PHE A C 1
ATOM 2897 O O . PHE A 1 356 ? -19.879 17.545 2.430 1.00 97.56 356 PHE A O 1
ATOM 2904 N N . ILE A 1 357 ? -18.952 16.422 4.139 1.00 98.25 357 ILE A N 1
ATOM 2905 C CA . ILE A 1 357 ? -18.628 17.609 4.945 1.00 98.25 357 ILE A CA 1
ATOM 2906 C C . ILE A 1 357 ? -17.190 17.548 5.445 1.00 98.25 357 ILE A C 1
ATOM 2908 O O . ILE A 1 357 ? -16.684 16.495 5.830 1.00 98.25 357 ILE A O 1
ATOM 2912 N N . GLN A 1 358 ? -16.527 18.696 5.470 1.00 98.12 358 GLN A N 1
ATOM 2913 C CA . GLN A 1 358 ? -15.211 18.852 6.065 1.00 98.12 358 GLN A CA 1
ATOM 2914 C C . GLN A 1 358 ? -15.336 18.915 7.588 1.00 98.12 358 GLN A C 1
ATOM 2916 O O . GLN A 1 358 ? -16.116 19.707 8.124 1.00 98.12 358 GLN A O 1
ATOM 2921 N N . LEU A 1 359 ? -14.528 18.114 8.280 1.00 98.31 359 LEU A N 1
ATOM 2922 C CA . LEU A 1 359 ? -14.567 17.985 9.736 1.00 98.31 359 LEU A CA 1
ATOM 2923 C C . LEU A 1 359 ? -13.468 18.793 10.434 1.00 98.31 359 LEU A C 1
ATOM 2925 O O . LEU A 1 359 ? -13.732 19.512 11.400 1.00 98.31 359 LEU A O 1
ATOM 2929 N N . TRP A 1 360 ? -12.237 18.702 9.929 1.00 98.06 360 TRP A N 1
ATOM 2930 C CA . TRP A 1 360 ? -11.078 19.412 10.471 1.00 98.06 360 TRP A CA 1
ATOM 2931 C C . TRP A 1 360 ? -10.081 19.785 9.377 1.00 98.06 360 TRP A C 1
ATOM 2933 O O . TRP A 1 360 ? -10.077 19.222 8.280 1.00 98.06 360 TRP A O 1
ATOM 2943 N N . THR A 1 361 ? -9.210 20.734 9.704 1.00 95.31 361 THR A N 1
ATOM 2944 C CA . THR A 1 361 ? -8.048 21.128 8.901 1.00 95.31 361 THR A CA 1
ATOM 2945 C C . THR A 1 361 ? -6.848 21.258 9.816 1.00 95.31 361 THR A C 1
ATOM 2947 O O . THR A 1 361 ? -6.981 21.811 10.904 1.00 95.31 361 THR A O 1
ATOM 2950 N N . LEU A 1 362 ? -5.685 20.766 9.388 1.00 90.25 362 LEU A N 1
ATOM 2951 C CA . LEU A 1 362 ? -4.491 20.868 10.222 1.00 90.25 362 LEU A CA 1
ATOM 2952 C C . LEU A 1 362 ? -4.015 22.330 10.314 1.00 90.25 362 LEU A C 1
ATOM 2954 O O . LEU A 1 362 ? -3.997 23.017 9.290 1.00 90.25 362 LEU A O 1
ATOM 2958 N N . PRO A 1 363 ? -3.592 22.806 11.499 1.00 85.88 363 PRO A N 1
ATOM 2959 C CA . PRO A 1 363 ? -3.003 24.127 11.653 1.00 85.88 363 PRO A CA 1
ATOM 2960 C C . PRO A 1 363 ? -1.725 24.282 10.824 1.00 85.88 363 PRO A C 1
ATOM 2962 O O . PRO A 1 363 ? -0.948 23.337 10.679 1.00 85.88 363 PRO A O 1
ATOM 2965 N N . GLU A 1 364 ? -1.454 25.496 10.345 1.00 83.00 364 GLU A N 1
ATOM 2966 C CA . GLU A 1 364 ? -0.312 25.796 9.466 1.00 83.00 364 GLU A CA 1
ATOM 2967 C C . GLU A 1 364 ? 1.038 25.360 10.064 1.00 83.00 364 GLU A C 1
ATOM 2969 O O . GLU A 1 364 ? 1.896 24.805 9.379 1.00 83.00 364 GLU A O 1
ATOM 2974 N N . PHE A 1 365 ? 1.232 25.540 11.372 1.00 80.88 365 PHE A N 1
ATOM 2975 C CA . PHE A 1 365 ? 2.464 25.107 12.038 1.00 80.88 365 PHE A CA 1
ATOM 2976 C C . PHE A 1 365 ? 2.620 23.577 12.054 1.00 80.88 365 PHE A C 1
ATOM 2978 O O . PHE A 1 365 ? 3.738 23.076 11.963 1.00 80.88 365 PHE A O 1
ATOM 2985 N N . VAL A 1 366 ? 1.513 22.825 12.104 1.00 81.94 366 VAL A N 1
ATOM 2986 C CA . VAL A 1 366 ? 1.530 21.360 11.996 1.00 81.94 366 VAL A CA 1
ATOM 2987 C C . VAL A 1 366 ? 1.769 20.940 10.551 1.00 81.94 366 VAL A C 1
ATOM 2989 O O . VAL A 1 366 ? 2.550 20.024 10.302 1.00 81.94 366 VAL A O 1
ATOM 2992 N N . ILE A 1 367 ? 1.175 21.630 9.574 1.00 77.88 367 ILE A N 1
ATOM 2993 C CA . ILE A 1 367 ? 1.430 21.385 8.145 1.00 77.88 367 ILE A CA 1
ATOM 2994 C C . ILE A 1 367 ? 2.935 21.454 7.844 1.00 77.88 367 ILE A C 1
ATOM 2996 O O . ILE A 1 367 ? 3.447 20.593 7.121 1.00 77.88 367 ILE A O 1
ATOM 3000 N N . ASN A 1 368 ? 3.635 22.398 8.475 1.00 75.12 368 ASN A N 1
ATOM 3001 C CA . ASN A 1 368 ? 5.075 22.625 8.337 1.00 75.12 368 ASN A CA 1
ATOM 3002 C C . ASN A 1 368 ? 5.960 21.746 9.248 1.00 75.12 368 ASN A C 1
ATOM 3004 O O . ASN A 1 368 ? 7.183 21.824 9.172 1.00 75.12 368 ASN A O 1
ATOM 3008 N N . SER A 1 369 ? 5.371 20.894 10.093 1.00 75.44 369 SER A N 1
ATOM 3009 C CA . SER A 1 369 ? 6.106 19.978 10.979 1.00 75.44 369 SER A CA 1
ATOM 3010 C C . SER A 1 369 ? 6.604 18.708 10.257 1.00 75.44 369 SER A C 1
ATOM 3012 O O . SER A 1 369 ? 6.497 18.578 9.036 1.00 75.44 369 SER A O 1
ATOM 3014 N N . SER A 1 370 ? 7.173 17.741 10.984 1.00 72.56 370 SER A N 1
ATOM 3015 C CA . SER A 1 370 ? 7.604 16.466 10.393 1.00 72.56 370 SER A CA 1
ATOM 3016 C C . SER A 1 370 ? 6.409 15.615 9.931 1.00 72.56 370 SER A C 1
ATOM 3018 O O . SER A 1 370 ? 5.297 15.731 10.446 1.00 72.56 370 SER A O 1
ATOM 3020 N N . LYS A 1 371 ? 6.628 14.719 8.956 1.00 75.88 371 LYS A N 1
ATOM 3021 C CA . LYS A 1 371 ? 5.572 13.817 8.455 1.00 75.88 371 LYS A CA 1
ATOM 3022 C C . LYS A 1 371 ? 4.947 12.982 9.576 1.00 75.88 371 LYS A C 1
ATOM 3024 O O . LYS A 1 371 ? 3.730 12.937 9.666 1.00 75.88 371 LYS A O 1
ATOM 3029 N N . GLY A 1 372 ? 5.770 12.411 10.458 1.00 71.69 372 GLY A N 1
ATOM 3030 C CA . GLY A 1 372 ? 5.280 11.610 11.581 1.00 71.69 372 GLY A CA 1
ATOM 3031 C C . GLY A 1 372 ? 4.337 12.395 12.493 1.00 71.69 372 GLY A C 1
ATOM 3032 O O . GLY A 1 372 ? 3.258 11.910 12.800 1.00 71.69 372 GLY A O 1
ATOM 3033 N N . VAL A 1 373 ? 4.690 13.634 12.857 1.00 76.06 373 VAL A N 1
ATOM 3034 C CA . VAL A 1 373 ? 3.836 14.513 13.679 1.00 76.06 373 VAL A CA 1
ATOM 3035 C C . VAL A 1 373 ? 2.473 14.746 13.023 1.00 76.06 373 VAL A C 1
ATOM 3037 O O . VAL A 1 373 ? 1.442 14.624 13.685 1.00 76.06 373 VAL A O 1
ATOM 3040 N N . ARG A 1 374 ? 2.460 15.030 11.716 1.00 86.19 374 ARG A N 1
ATOM 3041 C CA . ARG A 1 374 ? 1.214 15.218 10.960 1.00 86.19 374 ARG A CA 1
ATOM 3042 C C . ARG A 1 374 ? 0.358 13.961 10.921 1.00 86.19 374 ARG A C 1
ATOM 3044 O O . ARG A 1 374 ? -0.838 14.051 11.179 1.00 86.19 374 ARG A O 1
ATOM 3051 N N . ASP A 1 375 ? 0.967 12.823 10.599 1.00 83.88 375 ASP A N 1
ATOM 3052 C CA . ASP A 1 375 ? 0.264 11.550 10.446 1.00 83.88 375 ASP A CA 1
ATOM 3053 C C . ASP A 1 375 ? -0.360 11.120 11.785 1.00 83.88 375 ASP A C 1
ATOM 3055 O O . ASP A 1 375 ? -1.532 10.757 11.827 1.00 83.88 375 ASP A O 1
ATOM 3059 N N . ILE A 1 376 ? 0.365 11.275 12.902 1.00 84.19 376 ILE A N 1
ATOM 3060 C CA . ILE A 1 376 ? -0.160 10.977 14.244 1.00 84.19 376 ILE A CA 1
ATOM 3061 C C . ILE A 1 376 ? -1.355 11.874 14.572 1.00 84.19 376 ILE A C 1
ATOM 3063 O O . ILE A 1 376 ? -2.392 11.366 14.995 1.00 84.19 376 ILE A O 1
ATOM 3067 N N . LEU A 1 377 ? -1.236 13.196 14.378 1.00 91.06 377 LEU A N 1
ATOM 3068 C CA . LEU A 1 377 ? -2.341 14.110 14.676 1.00 91.06 377 LEU A CA 1
ATOM 3069 C C . LEU A 1 377 ? -3.569 13.784 13.820 1.00 91.06 377 LEU A C 1
ATOM 3071 O O . LEU A 1 377 ? -4.680 13.751 14.339 1.00 91.06 377 LEU A O 1
ATOM 3075 N N . ASN A 1 378 ? -3.379 13.507 12.532 1.00 92.88 378 ASN A N 1
ATOM 3076 C CA . ASN A 1 378 ? -4.472 13.121 11.647 1.00 92.88 378 ASN A CA 1
ATOM 3077 C C . ASN A 1 378 ? -5.147 11.813 12.080 1.00 92.88 378 ASN A C 1
ATOM 3079 O O . ASN A 1 378 ? -6.373 11.783 12.150 1.00 92.88 378 ASN A O 1
ATOM 3083 N N . ASN A 1 379 ? -4.382 10.774 12.432 1.00 93.25 379 ASN A N 1
ATOM 3084 C CA . ASN A 1 379 ? -4.936 9.511 12.931 1.00 93.25 379 ASN A CA 1
ATOM 3085 C C . ASN A 1 379 ? -5.740 9.729 14.228 1.00 93.25 379 ASN A C 1
ATOM 3087 O O . ASN A 1 379 ? -6.819 9.164 14.400 1.00 93.25 379 ASN A O 1
ATOM 3091 N N . MET A 1 380 ? -5.247 10.589 15.129 1.00 95.06 380 MET A N 1
ATOM 3092 C CA . MET A 1 380 ? -5.947 10.954 16.368 1.00 95.06 380 MET A CA 1
ATOM 3093 C C . MET A 1 380 ? -7.240 11.730 16.095 1.00 95.06 380 MET A C 1
ATOM 3095 O O . MET A 1 380 ? -8.261 11.465 16.728 1.00 95.06 380 MET A O 1
ATOM 3099 N N . MET A 1 381 ? -7.218 12.671 15.148 1.00 97.88 381 MET A N 1
ATOM 3100 C CA . MET A 1 381 ? -8.399 13.440 14.744 1.00 97.88 381 MET A CA 1
ATOM 3101 C C . MET A 1 381 ? -9.451 12.560 14.064 1.00 97.88 381 MET A C 1
ATOM 3103 O O . MET A 1 381 ? -10.638 12.682 14.367 1.00 97.88 381 MET A O 1
ATOM 3107 N N . GLU A 1 382 ? -9.027 11.642 13.195 1.00 98.31 382 GLU A N 1
ATOM 3108 C CA . GLU A 1 382 ? -9.917 10.675 12.553 1.00 98.31 382 GLU A CA 1
ATOM 3109 C C . GLU A 1 382 ? -10.539 9.730 13.579 1.00 98.31 382 GLU A C 1
ATOM 3111 O O . GLU A 1 382 ? -11.749 9.506 13.543 1.00 98.31 382 GLU A O 1
ATOM 3116 N N . MET A 1 383 ? -9.753 9.238 14.541 1.00 97.69 383 MET A N 1
ATOM 3117 C CA . MET A 1 383 ? -10.275 8.420 15.634 1.00 97.69 383 MET A CA 1
ATOM 3118 C C . MET A 1 383 ? -11.280 9.198 16.490 1.00 97.69 383 MET A C 1
ATOM 3120 O O . MET A 1 383 ? -12.377 8.703 16.732 1.00 97.69 383 MET A O 1
ATOM 3124 N N . LEU A 1 384 ? -10.955 10.430 16.900 1.00 98.31 384 LEU A N 1
ATOM 3125 C CA . LEU A 1 384 ? -11.862 11.285 17.670 1.00 98.31 384 LEU A CA 1
ATOM 3126 C C . LEU A 1 384 ? -13.195 11.484 16.940 1.00 98.31 384 LEU A C 1
ATOM 3128 O O . LEU A 1 384 ? -14.257 11.271 17.520 1.00 98.31 384 LEU A O 1
ATOM 3132 N N . MET A 1 385 ? -13.155 11.858 15.662 1.00 98.56 385 MET A N 1
ATOM 3133 C CA . MET A 1 385 ? -14.376 12.051 14.881 1.00 98.56 385 MET A CA 1
ATOM 3134 C C . MET A 1 385 ? -15.127 10.734 14.657 1.00 98.56 385 MET A C 1
ATOM 3136 O O . MET A 1 385 ? -16.356 10.734 14.684 1.00 98.56 385 MET A O 1
ATOM 3140 N N . SER A 1 386 ? -14.423 9.608 14.515 1.00 98.38 386 SER A N 1
ATOM 3141 C CA . SER A 1 386 ? -15.047 8.282 14.428 1.00 98.38 386 SER A CA 1
ATOM 3142 C C . SER A 1 386 ? -15.792 7.904 15.710 1.00 98.38 386 SER A C 1
ATOM 3144 O O . SER A 1 386 ? -16.841 7.267 15.641 1.00 98.38 386 SER A O 1
ATOM 3146 N N . LEU A 1 387 ? -15.299 8.329 16.878 1.00 97.31 387 LEU A N 1
ATOM 3147 C CA . LEU A 1 387 ? -16.005 8.183 18.153 1.00 97.31 387 LEU A CA 1
ATOM 3148 C C . LEU A 1 387 ? -17.216 9.119 18.236 1.00 97.31 387 LEU A C 1
ATOM 3150 O O . LEU A 1 387 ? -18.302 8.669 18.594 1.00 97.31 387 LEU A O 1
ATOM 3154 N N . CYS A 1 388 ? -17.064 10.394 17.862 1.00 97.31 388 CYS A N 1
ATOM 3155 C CA . CYS A 1 388 ? -18.158 11.367 17.927 1.00 97.31 388 CYS A CA 1
ATOM 3156 C C . CYS A 1 388 ? -19.327 11.018 16.996 1.00 97.31 388 CYS A C 1
ATOM 3158 O O . CYS A 1 388 ? -20.484 11.146 17.391 1.00 97.31 388 CYS A O 1
ATOM 3160 N N . PHE A 1 389 ? -19.029 10.555 15.779 1.00 97.81 389 PHE A N 1
ATOM 3161 C CA . PHE A 1 389 ? -20.028 10.089 14.812 1.00 97.81 389 PHE A CA 1
ATOM 3162 C C . PHE A 1 389 ? -20.367 8.602 14.954 1.00 97.81 389 PHE A C 1
ATOM 3164 O O . PHE A 1 389 ? -21.190 8.104 14.193 1.00 97.81 389 PHE A O 1
ATOM 3171 N N . GLN A 1 390 ? -19.733 7.893 15.893 1.00 96.94 390 GLN A N 1
ATOM 3172 C CA . GLN A 1 390 ? -19.901 6.454 16.114 1.00 96.94 390 GLN A CA 1
ATOM 3173 C C . GLN A 1 390 ? -19.845 5.653 14.800 1.00 96.94 390 GLN A C 1
ATOM 3175 O O . GLN A 1 390 ? -20.714 4.840 14.487 1.00 96.94 390 GLN A O 1
ATOM 3180 N N . SER A 1 391 ? -18.819 5.930 13.991 1.00 97.81 391 SER A N 1
ATOM 3181 C CA . SER A 1 391 ? -18.667 5.353 12.654 1.00 97.81 391 SER A CA 1
ATOM 3182 C C . SER A 1 391 ? -17.954 3.995 12.645 1.00 97.81 391 SER A C 1
ATOM 3184 O O . SER A 1 391 ? -17.855 3.380 11.587 1.00 97.81 391 SER A O 1
ATOM 3186 N N . LEU A 1 392 ? -17.481 3.513 13.799 1.00 96.88 392 LEU A N 1
ATOM 3187 C CA . LEU A 1 392 ? -16.772 2.238 13.971 1.00 96.88 392 LEU A CA 1
ATOM 3188 C C . LEU A 1 392 ? -17.703 1.092 14.425 1.00 96.88 392 LEU A C 1
ATOM 3190 O O . LEU A 1 392 ? -18.803 1.346 14.918 1.00 96.88 392 LEU A O 1
ATOM 3194 N N . PRO A 1 393 ? -17.266 -0.180 14.324 1.00 95.12 393 PRO A N 1
ATOM 3195 C CA . PRO A 1 393 ? -17.996 -1.320 14.872 1.00 95.12 393 PRO A CA 1
ATOM 3196 C C . PRO A 1 393 ? -18.114 -1.256 16.400 1.00 95.12 393 PRO A C 1
ATOM 3198 O O . PRO A 1 393 ? -17.250 -0.698 17.082 1.00 95.12 393 PRO A O 1
ATOM 3201 N N . GLN A 1 394 ? -19.147 -1.903 16.950 1.00 92.62 394 GLN A N 1
ATOM 3202 C CA . GLN A 1 394 ? -19.469 -1.847 18.382 1.00 92.62 394 GLN A CA 1
ATOM 3203 C C . GLN A 1 394 ? -18.286 -2.209 19.281 1.00 92.62 394 GLN A C 1
ATOM 3205 O O . GLN A 1 394 ? -18.009 -1.477 20.223 1.00 92.62 394 GLN A O 1
ATOM 3210 N N . ALA A 1 395 ? -17.567 -3.293 18.973 1.00 91.38 395 ALA A N 1
ATOM 3211 C CA . ALA A 1 395 ? -16.427 -3.741 19.771 1.00 91.38 395 ALA A CA 1
ATOM 3212 C C . ALA A 1 395 ? -15.371 -2.634 19.939 1.00 91.38 395 ALA A C 1
ATOM 3214 O O . ALA A 1 395 ? -14.891 -2.403 21.045 1.00 91.38 395 ALA A O 1
ATOM 3215 N N . GLN A 1 396 ? -15.079 -1.892 18.866 1.00 93.12 396 GLN A N 1
ATOM 3216 C CA . GLN A 1 396 ? -14.127 -0.781 18.888 1.00 93.12 396 GLN A CA 1
ATOM 3217 C C . GLN A 1 396 ? -14.689 0.452 19.597 1.00 93.12 396 GLN A C 1
ATOM 3219 O O . GLN A 1 396 ? -13.975 1.093 20.363 1.00 93.12 396 GLN A O 1
ATOM 3224 N N . LEU A 1 397 ? -15.968 0.779 19.392 1.00 93.56 397 LEU A N 1
ATOM 3225 C CA . LEU A 1 397 ? -16.611 1.880 20.114 1.00 93.56 397 LEU A CA 1
ATOM 3226 C C . LEU A 1 397 ? -16.617 1.621 21.625 1.00 93.56 397 LEU A C 1
ATOM 3228 O O . LEU A 1 397 ? -16.283 2.514 22.399 1.00 93.56 397 LEU A O 1
ATOM 3232 N N . SER A 1 398 ? -16.932 0.397 22.053 1.00 91.81 398 SER A N 1
ATOM 3233 C CA . SER A 1 398 ? -16.981 0.013 23.465 1.00 91.81 398 SER A CA 1
ATOM 3234 C C . SER A 1 398 ? -15.633 0.142 24.176 1.00 91.81 398 SER A C 1
ATOM 3236 O O . SER A 1 398 ? -15.631 0.414 25.372 1.00 91.81 398 SER A O 1
ATOM 3238 N N . MET A 1 399 ? -14.504 0.035 23.466 1.00 90.50 399 MET A N 1
ATOM 3239 C CA . MET A 1 399 ? -13.167 0.236 24.049 1.00 90.50 399 MET A CA 1
ATOM 3240 C C . MET A 1 399 ? -12.962 1.670 24.559 1.00 90.50 399 MET A C 1
ATOM 3242 O O . MET A 1 399 ? -12.298 1.875 25.569 1.00 90.50 399 MET A O 1
ATOM 3246 N N . PHE A 1 400 ? -13.562 2.662 23.895 1.00 90.69 400 PHE A N 1
ATOM 3247 C CA . PHE A 1 400 ? -13.362 4.083 24.209 1.00 90.69 400 PHE A CA 1
ATOM 3248 C C . PHE A 1 400 ? -14.597 4.764 24.795 1.00 90.69 400 PHE A C 1
ATOM 3250 O O . PHE A 1 400 ? -14.477 5.787 25.460 1.00 90.69 400 PHE A O 1
ATOM 3257 N N . LEU A 1 401 ? -15.786 4.216 24.558 1.00 89.19 401 LEU A N 1
ATOM 3258 C CA . LEU A 1 401 ? -17.072 4.758 24.998 1.00 89.19 401 LEU A CA 1
ATOM 3259 C C . LEU A 1 401 ? -17.769 3.834 26.006 1.00 89.19 401 LEU A C 1
ATOM 3261 O O . LEU A 1 401 ? -18.986 3.914 26.173 1.00 89.19 401 LEU A O 1
ATOM 3265 N N . ALA A 1 402 ? -17.014 2.968 26.698 1.00 79.19 402 ALA A N 1
ATOM 3266 C CA . ALA A 1 402 ? -17.543 2.090 27.744 1.00 79.19 402 ALA A CA 1
ATOM 3267 C C . ALA A 1 402 ? -18.456 2.866 28.710 1.00 79.19 402 ALA A C 1
ATOM 3269 O O . ALA A 1 402 ? -18.107 3.977 29.133 1.00 79.19 402 ALA A O 1
ATOM 3270 N N . GLY A 1 403 ? -19.615 2.282 29.025 1.00 76.88 403 GLY A N 1
ATOM 3271 C CA . GLY A 1 403 ? -20.647 2.879 29.878 1.00 76.88 403 GLY A CA 1
ATOM 3272 C C . GLY A 1 403 ? -21.750 3.652 29.142 1.00 76.88 403 GLY A C 1
ATOM 3273 O O . GLY A 1 403 ? -22.701 4.079 29.787 1.00 76.88 403 GLY A O 1
ATOM 3274 N N . GLN A 1 404 ? -21.676 3.826 27.817 1.00 80.25 404 GLN A N 1
ATOM 3275 C CA . GLN A 1 404 ? -22.804 4.357 27.041 1.00 80.25 404 GLN A CA 1
ATOM 3276 C C . GLN A 1 404 ? -23.813 3.247 26.710 1.00 80.25 404 GLN A C 1
ATOM 3278 O O . GLN A 1 404 ? -23.465 2.263 26.062 1.00 80.25 404 GLN A O 1
ATOM 3283 N N . GLU A 1 405 ? -25.073 3.421 27.124 1.00 70.81 405 GLU A N 1
ATOM 3284 C CA . GLU A 1 405 ? -26.140 2.416 26.952 1.00 70.81 405 GLU A CA 1
ATOM 3285 C C . GLU A 1 405 ? -26.566 2.219 25.485 1.00 70.81 405 GLU A C 1
ATOM 3287 O O . GLU A 1 405 ? -27.104 1.172 25.122 1.00 70.81 405 GLU A O 1
ATOM 3292 N N . HIS A 1 406 ? -26.306 3.204 24.618 1.00 81.38 406 HIS A N 1
ATOM 3293 C CA . HIS A 1 406 ? -26.759 3.203 23.226 1.00 81.38 406 HIS A CA 1
ATOM 3294 C C . HIS A 1 406 ? -25.652 3.652 22.267 1.00 81.38 406 HIS A C 1
ATOM 3296 O O . HIS A 1 406 ? -25.537 4.832 21.938 1.00 81.38 406 HIS A O 1
ATOM 3302 N N . LEU A 1 407 ? -24.850 2.690 21.804 1.00 89.94 407 LEU A N 1
ATOM 3303 C CA . LEU A 1 407 ? -23.903 2.888 20.707 1.00 89.94 407 LEU A CA 1
ATOM 3304 C C . LEU A 1 407 ? -24.590 2.589 19.369 1.00 89.94 407 LEU A C 1
ATOM 3306 O O . LEU A 1 407 ? -25.191 1.530 19.184 1.00 89.94 407 LEU A O 1
ATOM 3310 N N . ALA A 1 408 ? -24.489 3.510 18.420 1.00 88.56 408 ALA A N 1
ATOM 3311 C CA . ALA A 1 408 ? -24.922 3.323 17.053 1.00 88.56 408 ALA A CA 1
ATOM 3312 C C . ALA A 1 408 ? -23.951 2.374 16.345 1.00 88.56 408 ALA A C 1
ATOM 3314 O O . ALA A 1 408 ? -22.777 2.672 16.159 1.00 88.56 408 ALA A O 1
ATOM 3315 N N . THR A 1 409 ? -24.449 1.212 15.928 1.00 87.88 409 THR A N 1
ATOM 3316 C CA . THR A 1 409 ? -23.636 0.163 15.291 1.00 87.88 409 THR A CA 1
ATOM 3317 C C . THR A 1 409 ? -23.752 0.171 13.768 1.00 87.88 409 THR A C 1
ATOM 3319 O O . THR A 1 409 ? -23.472 -0.828 13.107 1.00 87.88 409 THR A O 1
ATOM 3322 N N . THR A 1 410 ? -24.186 1.295 13.191 1.00 95.88 410 THR A N 1
ATOM 3323 C CA . THR A 1 410 ? -24.415 1.451 11.745 1.00 95.88 410 THR A CA 1
ATOM 3324 C C . THR A 1 410 ? -23.374 2.351 11.070 1.00 95.88 410 THR A C 1
ATOM 3326 O O . THR A 1 410 ? -23.657 2.986 10.055 1.00 95.88 410 THR A O 1
ATOM 3329 N N . GLY A 1 411 ? -22.196 2.481 11.675 1.00 97.19 411 GLY A N 1
ATOM 3330 C CA . GLY A 1 411 ? -21.049 3.160 11.088 1.00 97.19 411 GLY A CA 1
ATOM 3331 C C . GLY A 1 411 ? -20.408 2.371 9.942 1.00 97.19 411 GLY A C 1
ATOM 3332 O O . GLY A 1 411 ? -20.591 1.159 9.837 1.00 97.19 411 GLY A O 1
ATOM 3333 N N . LEU A 1 412 ? -19.671 3.064 9.071 1.00 98.19 412 LEU A N 1
ATOM 3334 C CA . LEU A 1 412 ? -19.073 2.491 7.859 1.00 98.19 412 LEU A CA 1
ATOM 3335 C C . LEU A 1 412 ? -17.538 2.369 7.909 1.00 98.19 412 LEU A C 1
ATOM 3337 O O . LEU A 1 412 ? -16.934 1.877 6.952 1.00 98.19 412 LEU A O 1
ATOM 3341 N N . ASN A 1 413 ? -16.883 2.796 8.992 1.00 97.94 413 ASN A N 1
ATOM 3342 C CA . ASN A 1 413 ? -15.476 2.483 9.236 1.00 97.94 413 ASN A CA 1
ATOM 3343 C C . ASN A 1 413 ? -15.353 1.027 9.714 1.00 97.94 413 ASN A C 1
ATOM 3345 O O . ASN A 1 413 ? -16.169 0.546 10.493 1.00 97.94 413 ASN A O 1
ATOM 3349 N N . VAL A 1 414 ? -14.318 0.319 9.251 1.00 95.62 414 VAL A N 1
ATOM 3350 C CA . VAL A 1 414 ? -14.077 -1.096 9.605 1.00 95.62 414 VAL A CA 1
ATOM 3351 C C . VAL A 1 414 ? -12.859 -1.229 10.515 1.00 95.62 414 VAL A C 1
ATOM 3353 O O . VAL A 1 414 ? -12.930 -1.835 11.581 1.00 95.62 414 VAL A O 1
ATOM 3356 N N . THR A 1 415 ? -11.738 -0.643 10.100 1.00 92.25 415 THR A N 1
ATOM 3357 C CA . THR A 1 415 ? -10.477 -0.631 10.848 1.00 92.25 415 THR A CA 1
ATOM 3358 C C . THR A 1 415 ? -10.347 0.650 11.661 1.00 92.25 415 THR A C 1
ATOM 3360 O O . THR A 1 415 ? -10.727 1.720 11.181 1.00 92.25 415 THR A O 1
ATOM 3363 N N . SER A 1 416 ? -9.755 0.554 12.852 1.00 91.88 416 SER A N 1
ATOM 3364 C CA . SER A 1 416 ? -9.446 1.728 13.669 1.00 91.88 416 SER A CA 1
ATOM 3365 C C . SER A 1 416 ? -8.485 2.673 12.928 1.00 91.88 416 SER A C 1
ATOM 3367 O O . SER A 1 416 ? -7.458 2.213 12.424 1.00 91.88 416 SER A O 1
ATOM 3369 N N . PRO A 1 417 ? -8.738 3.993 12.906 1.00 94.31 417 PRO A N 1
ATOM 3370 C CA . PRO A 1 417 ? -7.770 4.971 12.402 1.00 94.31 417 PRO A CA 1
ATOM 3371 C C . PRO A 1 417 ? -6.413 4.923 13.120 1.00 94.31 417 PRO A C 1
ATOM 3373 O O . PRO A 1 417 ? -5.388 5.313 12.568 1.00 94.31 417 PRO A O 1
ATOM 3376 N N . LEU A 1 418 ? -6.374 4.393 14.345 1.00 90.19 418 LEU A N 1
ATOM 3377 C CA . LEU A 1 418 ? -5.155 4.300 15.144 1.00 90.19 418 LEU A CA 1
ATOM 3378 C C . LEU A 1 418 ? -4.149 3.252 14.628 1.00 90.19 418 LEU A C 1
ATOM 3380 O O . LEU A 1 418 ? -2.982 3.284 15.005 1.00 90.19 418 LEU A O 1
ATOM 3384 N N . VAL A 1 419 ? -4.565 2.337 13.744 1.00 82.25 419 VAL A N 1
ATOM 3385 C CA . VAL A 1 419 ? -3.642 1.404 13.064 1.00 82.25 419 VAL A CA 1
ATOM 3386 C C . VAL A 1 419 ? -3.248 1.882 11.668 1.00 82.25 419 VAL A C 1
ATOM 3388 O O . VAL A 1 419 ? -2.605 1.159 10.908 1.00 82.25 419 VAL A O 1
ATOM 3391 N N . GLN A 1 420 ? -3.615 3.108 11.295 1.00 77.12 420 GLN A N 1
ATOM 3392 C CA . GLN A 1 420 ? -3.255 3.650 9.996 1.00 77.12 420 GLN A CA 1
ATOM 3393 C C . GLN A 1 420 ? -1.747 3.921 9.916 1.00 77.12 420 GLN A C 1
ATOM 3395 O O . GLN A 1 420 ? -1.168 4.601 10.762 1.00 77.12 420 GLN A O 1
ATOM 3400 N N . GLY A 1 421 ? -1.113 3.384 8.871 1.00 67.31 421 GLY A N 1
ATOM 3401 C CA . GLY A 1 421 ? 0.347 3.352 8.726 1.00 67.31 421 GLY A CA 1
ATOM 3402 C C . GLY A 1 421 ? 0.982 2.044 9.206 1.00 67.31 421 GLY A C 1
ATOM 3403 O O . GLY A 1 421 ? 2.164 1.829 8.956 1.00 67.31 421 GLY A O 1
ATOM 3404 N N . VAL A 1 422 ? 0.203 1.151 9.825 1.00 66.69 422 VAL A N 1
ATOM 3405 C CA . VAL A 1 422 ? 0.615 -0.217 10.161 1.00 66.69 422 VAL A CA 1
ATOM 3406 C C . VAL A 1 422 ? 0.155 -1.180 9.067 1.00 66.69 422 VAL A C 1
ATOM 3408 O O . VAL A 1 422 ? -0.964 -1.090 8.551 1.00 66.69 422 VAL A O 1
ATOM 3411 N N . VAL A 1 423 ? 1.019 -2.126 8.705 1.00 60.66 423 VAL A N 1
ATOM 3412 C CA . VAL A 1 423 ? 0.696 -3.176 7.736 1.00 60.66 423 VAL A CA 1
ATOM 3413 C C . VAL A 1 423 ? -0.080 -4.293 8.434 1.00 60.66 423 VAL A C 1
ATOM 3415 O O . VAL A 1 423 ? 0.512 -5.136 9.093 1.00 60.66 423 VAL A O 1
ATOM 3418 N N . LEU A 1 424 ? -1.406 -4.317 8.262 1.00 62.75 424 LEU A N 1
ATOM 3419 C CA . LEU A 1 424 ? -2.251 -5.400 8.782 1.00 62.75 424 LEU A CA 1
ATOM 3420 C C . LEU A 1 424 ? -2.236 -6.632 7.860 1.00 62.75 424 LEU A C 1
ATOM 3422 O O . LEU A 1 424 ? -2.455 -6.519 6.640 1.00 62.75 424 LEU A O 1
ATOM 3426 N N . SER A 1 425 ? -2.070 -7.807 8.462 1.00 62.56 425 SER A N 1
ATOM 3427 C CA . SER A 1 425 ? -2.195 -9.124 7.835 1.00 62.56 425 SER A CA 1
ATOM 3428 C C . SER A 1 425 ? -3.620 -9.407 7.333 1.00 62.56 425 SER A C 1
ATOM 3430 O O . SER A 1 425 ? -4.587 -8.702 7.641 1.00 62.56 425 SER A O 1
ATOM 3432 N N . GLY A 1 426 ? -3.770 -10.459 6.521 1.00 68.50 426 GLY A N 1
ATOM 3433 C CA . GLY A 1 426 ? -5.083 -10.911 6.048 1.00 68.50 426 GLY A CA 1
ATOM 3434 C C . GLY A 1 426 ? -6.013 -11.332 7.191 1.00 68.50 426 GLY A C 1
ATOM 3435 O O . GLY A 1 426 ? -7.198 -10.994 7.154 1.00 68.50 426 GLY A O 1
ATOM 3436 N N . ILE A 1 427 ? -5.450 -11.993 8.209 1.00 67.06 427 ILE A N 1
ATOM 3437 C CA . ILE A 1 427 ? -6.155 -12.477 9.402 1.00 67.06 427 ILE A CA 1
ATOM 3438 C C . ILE A 1 427 ? -6.641 -11.296 10.246 1.00 67.06 427 ILE A C 1
ATOM 3440 O O . ILE A 1 427 ? -7.825 -11.217 10.560 1.00 67.06 427 ILE A O 1
ATOM 3444 N N . GLU A 1 428 ? -5.783 -10.314 10.529 1.00 73.38 428 GLU A N 1
ATOM 3445 C CA . GLU A 1 428 ? -6.173 -9.122 11.301 1.00 73.38 428 GLU A CA 1
ATOM 3446 C C . GLU A 1 428 ? -7.265 -8.318 10.589 1.00 73.38 428 GLU A C 1
ATOM 3448 O O . GLU A 1 428 ? -8.260 -7.912 11.193 1.00 73.38 428 GLU A O 1
ATOM 3453 N N . LYS A 1 429 ? -7.132 -8.128 9.269 1.00 81.38 429 LYS A N 1
ATOM 3454 C CA . LYS A 1 429 ? -8.169 -7.469 8.464 1.00 81.38 429 LYS A CA 1
ATOM 3455 C C . LYS A 1 429 ? -9.493 -8.237 8.498 1.00 81.38 429 LYS A C 1
ATOM 3457 O O . LYS A 1 429 ? -10.547 -7.606 8.427 1.00 81.38 429 LYS A O 1
ATOM 3462 N N . GLU A 1 430 ? -9.456 -9.568 8.554 1.00 83.00 430 GLU A N 1
ATOM 3463 C CA . GLU A 1 430 ? -10.657 -10.396 8.703 1.00 83.00 430 GLU A CA 1
ATOM 3464 C C . GLU A 1 430 ? -11.275 -10.240 10.090 1.00 83.00 430 GLU A C 1
ATOM 3466 O O . GLU A 1 430 ? -12.478 -10.007 10.180 1.00 83.00 430 GLU A O 1
ATOM 3471 N N . ALA A 1 431 ? -10.466 -10.240 11.151 1.00 82.88 431 ALA A N 1
ATOM 3472 C CA . ALA A 1 431 ? -10.940 -10.015 12.513 1.00 82.88 431 ALA A CA 1
ATOM 3473 C C . ALA A 1 431 ? -11.713 -8.689 12.640 1.00 82.88 431 ALA A C 1
ATOM 3475 O O . ALA A 1 431 ? -12.809 -8.669 13.198 1.00 82.88 431 ALA A O 1
ATOM 3476 N N . TYR A 1 432 ? -11.216 -7.596 12.043 1.00 91.12 432 TYR A N 1
ATOM 3477 C CA . TYR A 1 432 ? -11.948 -6.322 12.001 1.00 91.12 432 TYR A CA 1
ATOM 3478 C C . TYR A 1 432 ? -13.263 -6.403 11.213 1.00 91.12 432 TYR A C 1
ATOM 3480 O O . TYR A 1 432 ? -14.262 -5.817 11.629 1.00 91.12 432 TYR A O 1
ATOM 3488 N N . ARG A 1 433 ? -13.301 -7.132 10.089 1.00 94.12 433 ARG A N 1
ATOM 3489 C CA . ARG A 1 433 ? -14.542 -7.321 9.316 1.00 94.12 433 ARG A CA 1
ATOM 3490 C C . ARG A 1 433 ? -15.579 -8.112 10.102 1.00 94.12 433 ARG A C 1
ATOM 3492 O O . ARG A 1 433 ? -16.743 -7.726 10.100 1.00 94.12 433 ARG A O 1
ATOM 3499 N N . LEU A 1 434 ? -15.180 -9.175 10.795 1.00 92.75 434 LEU A N 1
ATOM 3500 C CA . LEU A 1 434 ? -16.103 -10.019 11.560 1.00 92.75 434 LEU A CA 1
ATOM 3501 C C . LEU A 1 434 ? -16.821 -9.250 12.679 1.00 92.75 434 LEU A C 1
ATOM 3503 O O . LEU A 1 434 ? -17.955 -9.585 13.012 1.00 92.75 434 LEU A O 1
ATOM 3507 N N . GLN A 1 435 ? -16.244 -8.158 13.190 1.00 94.69 435 GLN A N 1
ATOM 3508 C CA . GLN A 1 435 ? -16.922 -7.282 14.157 1.00 94.69 435 GLN A CA 1
ATOM 3509 C C . GLN A 1 435 ? -18.199 -6.629 13.597 1.00 94.69 435 GLN A C 1
ATOM 3511 O O . GLN A 1 435 ? -19.087 -6.261 14.367 1.00 94.69 435 GLN A O 1
ATOM 3516 N N . LEU A 1 436 ? -18.331 -6.505 12.271 1.00 96.50 436 LEU A N 1
ATOM 3517 C CA . LEU A 1 436 ? -19.529 -5.960 11.621 1.00 96.50 436 LEU A CA 1
ATOM 3518 C C . LEU A 1 436 ? -20.750 -6.878 11.757 1.00 96.50 436 LEU A C 1
ATOM 3520 O O . LEU A 1 436 ? -21.876 -6.411 11.596 1.00 96.50 436 LEU A O 1
ATOM 3524 N N . LEU A 1 437 ? -20.557 -8.160 12.094 1.00 94.94 437 LEU A N 1
ATOM 3525 C CA . LEU A 1 437 ? -21.655 -9.102 12.343 1.00 94.94 437 LEU A CA 1
ATOM 3526 C C . LEU A 1 437 ? -22.544 -8.667 13.518 1.00 94.94 437 LEU A C 1
ATOM 3528 O O . LEU A 1 437 ? -23.719 -9.021 13.554 1.00 94.94 437 LEU A O 1
ATOM 3532 N N . ALA A 1 438 ? -22.011 -7.859 14.440 1.00 93.12 438 ALA A N 1
ATOM 3533 C CA . ALA A 1 438 ? -22.763 -7.278 15.551 1.00 93.12 438 ALA A CA 1
ATOM 3534 C C . ALA A 1 438 ? -23.587 -6.031 15.160 1.00 93.12 438 ALA A C 1
ATOM 3536 O O . ALA A 1 438 ? -24.291 -5.472 16.000 1.00 93.12 438 ALA A O 1
ATOM 3537 N N . SER A 1 439 ? -23.508 -5.556 13.910 1.00 95.38 439 SER A N 1
ATOM 3538 C CA . SER A 1 439 ? -24.291 -4.398 13.464 1.00 95.38 439 SER A CA 1
ATOM 3539 C C . SER A 1 439 ? -25.790 -4.685 13.521 1.00 95.38 439 SER A C 1
ATOM 3541 O O . SER A 1 439 ? -26.241 -5.772 13.162 1.00 95.38 439 SER A O 1
ATOM 3543 N N . VAL A 1 440 ? -26.598 -3.695 13.907 1.00 94.19 440 VAL A N 1
ATOM 3544 C CA . VAL A 1 440 ? -28.061 -3.807 13.794 1.00 94.19 440 VAL A CA 1
ATOM 3545 C C . VAL A 1 440 ? -28.530 -3.742 12.339 1.00 94.19 440 VAL A C 1
ATOM 3547 O O . VAL A 1 440 ? -29.599 -4.262 12.032 1.00 94.19 440 VAL A O 1
ATOM 3550 N N . ASP A 1 441 ? -27.726 -3.170 11.438 1.00 96.31 441 ASP A N 1
ATOM 3551 C CA . ASP A 1 441 ? -28.057 -3.029 10.022 1.00 96.31 441 ASP A CA 1
ATOM 3552 C C . ASP A 1 441 ? -27.755 -4.329 9.246 1.00 96.31 441 ASP A C 1
ATOM 3554 O O . ASP A 1 441 ? -26.590 -4.736 9.155 1.00 96.31 441 ASP A O 1
ATOM 3558 N N . PRO A 1 442 ? -28.772 -4.997 8.665 1.00 95.94 442 PRO A N 1
ATOM 3559 C CA . PRO A 1 442 ? -28.579 -6.258 7.953 1.00 95.94 442 PRO A CA 1
ATOM 3560 C C . PRO A 1 442 ? -27.692 -6.133 6.706 1.00 95.94 442 PRO A C 1
ATOM 3562 O O . PRO A 1 442 ? -27.017 -7.100 6.355 1.00 95.94 442 PRO A O 1
ATOM 3565 N N . GLU A 1 443 ? -27.632 -4.971 6.047 1.00 96.00 443 GLU A N 1
ATOM 3566 C CA . GLU A 1 443 ? -26.750 -4.784 4.887 1.00 96.00 443 GLU A CA 1
ATOM 3567 C C . GLU A 1 443 ? -25.276 -4.695 5.300 1.00 96.00 443 GLU A C 1
ATOM 3569 O O . GLU A 1 443 ? -24.404 -5.182 4.575 1.00 96.00 443 GLU A O 1
ATOM 3574 N N . ILE A 1 444 ? -25.001 -4.117 6.476 1.00 97.19 444 ILE A N 1
ATOM 3575 C CA . ILE A 1 444 ? -23.658 -4.077 7.071 1.00 97.19 444 ILE A CA 1
ATOM 3576 C C . ILE A 1 444 ? -23.258 -5.478 7.548 1.00 97.19 444 ILE A C 1
ATOM 3578 O O . ILE A 1 444 ? -22.151 -5.924 7.246 1.00 97.19 444 ILE A O 1
ATOM 3582 N N . ARG A 1 445 ? -24.163 -6.215 8.215 1.00 96.19 445 ARG A N 1
ATOM 3583 C CA . ARG A 1 445 ? -23.908 -7.605 8.650 1.00 96.19 445 ARG A CA 1
ATOM 3584 C C . ARG A 1 445 ? -23.607 -8.557 7.495 1.00 96.19 445 ARG A C 1
ATOM 3586 O O . ARG A 1 445 ? -22.886 -9.529 7.691 1.00 96.19 445 ARG A O 1
ATOM 3593 N N . ALA A 1 446 ? -24.154 -8.304 6.308 1.00 95.81 446 ALA A N 1
ATOM 3594 C CA . ALA A 1 446 ? -23.906 -9.132 5.131 1.00 95.81 446 ALA A CA 1
ATOM 3595 C C . ALA A 1 446 ? -22.502 -8.922 4.529 1.00 95.81 446 ALA A C 1
ATOM 3597 O O . ALA A 1 446 ? -21.978 -9.813 3.855 1.00 95.81 446 ALA A O 1
ATOM 3598 N N . PHE A 1 447 ? -21.873 -7.766 4.774 1.00 95.75 447 PHE A N 1
ATOM 3599 C CA . PHE A 1 447 ? -20.610 -7.398 4.132 1.00 95.75 447 PHE A CA 1
ATOM 3600 C C . PHE A 1 447 ? -19.447 -8.365 4.415 1.00 95.75 447 PHE A C 1
ATOM 3602 O O . PHE A 1 447 ? -18.759 -8.709 3.456 1.00 95.75 447 PHE A O 1
ATOM 3609 N N . PRO A 1 448 ? -19.194 -8.855 5.648 1.00 94.69 448 PRO A N 1
ATOM 3610 C CA . PRO A 1 448 ? -18.086 -9.779 5.907 1.00 94.69 448 PRO A CA 1
ATOM 3611 C C . PRO A 1 448 ? -18.145 -11.040 5.041 1.00 94.69 448 PRO A C 1
ATOM 3613 O O . PRO A 1 448 ? -17.148 -11.410 4.422 1.00 94.69 448 PRO A O 1
ATOM 3616 N N . GLN A 1 449 ? -19.326 -11.656 4.925 1.00 92.06 449 GLN A N 1
ATOM 3617 C CA . GLN A 1 449 ? -19.514 -12.859 4.117 1.00 92.06 449 GLN A CA 1
ATOM 3618 C C . GLN A 1 449 ? -19.374 -12.566 2.622 1.00 92.06 449 GLN A C 1
ATOM 3620 O O . GLN A 1 449 ? -18.633 -13.270 1.934 1.00 92.06 449 GLN A O 1
ATOM 3625 N N . ALA A 1 450 ? -20.029 -11.508 2.131 1.00 91.56 450 ALA A N 1
ATOM 3626 C CA . ALA A 1 450 ? -19.906 -11.087 0.737 1.00 91.56 450 ALA A CA 1
ATOM 3627 C C . ALA A 1 450 ? -18.444 -10.785 0.384 1.00 91.56 450 ALA A C 1
ATOM 3629 O O . ALA A 1 450 ? -17.931 -11.222 -0.643 1.00 91.56 450 ALA A O 1
ATOM 3630 N N . ARG A 1 451 ? -17.723 -10.105 1.281 1.00 91.12 451 ARG A N 1
ATOM 3631 C CA . ARG A 1 451 ? -16.317 -9.772 1.083 1.00 91.12 451 ARG A CA 1
ATOM 3632 C C . ARG A 1 451 ? -15.428 -11.010 1.087 1.00 91.12 451 ARG A C 1
ATOM 3634 O O . ARG A 1 451 ? -14.527 -11.094 0.256 1.00 91.12 451 ARG A O 1
ATOM 3641 N N . LYS A 1 452 ? -15.679 -11.970 1.980 1.00 85.38 452 LYS A N 1
ATOM 3642 C CA . LYS A 1 452 ? -14.978 -13.260 2.000 1.00 85.38 452 LYS A CA 1
ATOM 3643 C C . LYS A 1 452 ? -15.166 -14.004 0.677 1.00 85.38 452 LYS A C 1
ATOM 3645 O O . LYS A 1 452 ? -14.176 -14.439 0.099 1.00 85.38 452 LYS A O 1
ATOM 3650 N N . GLN A 1 453 ? -16.393 -14.063 0.157 1.00 83.94 453 GLN A N 1
ATOM 3651 C CA . GLN A 1 453 ? -16.696 -14.665 -1.148 1.00 83.94 453 GLN A CA 1
ATOM 3652 C C . GLN A 1 453 ? -15.996 -13.932 -2.296 1.00 83.94 453 GLN A C 1
ATOM 3654 O O . GLN A 1 453 ? -15.277 -14.565 -3.057 1.00 83.94 453 GLN A O 1
ATOM 3659 N N . GLN A 1 454 ? -16.093 -12.601 -2.367 1.00 83.75 454 GLN A N 1
ATOM 3660 C CA . GLN A 1 454 ? -15.385 -11.799 -3.373 1.00 83.75 454 GLN A CA 1
ATOM 3661 C C . GLN A 1 454 ? -13.868 -12.037 -3.345 1.00 83.75 454 GLN A C 1
ATOM 3663 O O . GLN A 1 454 ? -13.227 -12.111 -4.391 1.00 83.75 454 GLN A O 1
ATOM 3668 N N . LEU A 1 455 ? -13.268 -12.129 -2.153 1.00 79.44 455 LEU A N 1
ATOM 3669 C CA . LEU A 1 455 ? -11.840 -12.407 -2.001 1.00 79.44 455 LEU A CA 1
ATOM 3670 C C . LEU A 1 455 ? -11.498 -13.838 -2.427 1.00 79.44 455 LEU A C 1
ATOM 3672 O O . LEU A 1 455 ? -10.492 -14.028 -3.104 1.00 79.44 455 LEU A O 1
ATOM 3676 N N . MET A 1 456 ? -12.333 -14.820 -2.080 1.00 71.44 456 MET A N 1
ATOM 3677 C CA . MET A 1 456 ? -12.183 -16.209 -2.518 1.00 71.44 456 MET A CA 1
ATOM 3678 C C . MET A 1 456 ? -12.292 -16.334 -4.037 1.00 71.44 456 MET A C 1
ATOM 3680 O O . MET A 1 456 ? -11.407 -16.916 -4.650 1.00 71.44 456 MET A O 1
ATOM 3684 N N . GLU A 1 457 ? -13.306 -15.736 -4.660 1.00 72.12 457 GLU A N 1
ATOM 3685 C CA . GLU A 1 457 ? -13.496 -15.735 -6.114 1.00 72.12 457 GLU A CA 1
ATOM 3686 C C . GLU A 1 457 ? -12.363 -15.011 -6.838 1.00 72.12 457 GLU A C 1
ATOM 3688 O O . GLU A 1 457 ? -11.831 -15.522 -7.824 1.00 72.12 457 GLU A O 1
ATOM 3693 N N . LYS A 1 458 ? -11.951 -13.840 -6.332 1.00 70.31 458 LYS A N 1
ATOM 3694 C CA . LYS A 1 458 ? -10.824 -13.089 -6.888 1.00 70.31 458 LYS A CA 1
ATOM 3695 C C . LYS A 1 458 ? -9.539 -13.901 -6.800 1.00 70.31 458 LYS A C 1
ATOM 3697 O O . LYS A 1 458 ? -8.804 -13.957 -7.780 1.00 70.31 458 LYS A O 1
ATOM 3702 N N . ASN A 1 459 ? -9.268 -14.530 -5.659 1.00 59.88 459 ASN A N 1
ATOM 3703 C CA . ASN A 1 459 ? -8.098 -15.384 -5.501 1.00 59.88 459 ASN A CA 1
ATOM 3704 C C . ASN A 1 459 ? -8.202 -16.593 -6.440 1.00 59.88 459 ASN A C 1
ATOM 3706 O O . ASN A 1 459 ? -7.296 -16.807 -7.233 1.00 59.88 459 ASN A O 1
ATOM 3710 N N . TRP A 1 460 ? -9.319 -17.322 -6.438 1.00 53.38 460 TRP A N 1
ATOM 3711 C CA . TRP A 1 460 ? -9.509 -18.520 -7.258 1.00 53.38 460 TRP A CA 1
ATOM 3712 C C . TRP A 1 460 ? -9.320 -18.250 -8.754 1.00 53.38 460 TRP A C 1
ATOM 3714 O O . TRP A 1 460 ? -8.475 -18.890 -9.377 1.00 53.38 460 TRP A O 1
ATOM 3724 N N . ARG A 1 461 ? -10.007 -17.237 -9.305 1.00 55.16 461 ARG A N 1
ATOM 3725 C CA . ARG A 1 461 ? -9.875 -16.840 -10.720 1.00 55.16 461 ARG A CA 1
ATOM 3726 C C . ARG A 1 461 ? -8.477 -16.326 -11.072 1.00 55.16 461 ARG A C 1
ATOM 3728 O O . ARG A 1 461 ? -8.050 -16.453 -12.210 1.00 55.16 461 ARG A O 1
ATOM 3735 N N . SER A 1 462 ? -7.746 -15.758 -10.110 1.00 55.81 462 SER A N 1
ATOM 3736 C CA . SER A 1 462 ? -6.365 -15.307 -10.346 1.00 55.81 462 SER A CA 1
ATOM 3737 C C . SER A 1 462 ? -5.355 -16.463 -10.373 1.00 55.81 462 SER A C 1
ATOM 3739 O O . SER A 1 462 ? -4.246 -16.268 -10.873 1.00 55.81 462 SER A O 1
ATOM 3741 N N . PHE A 1 463 ? -5.710 -17.639 -9.831 1.00 52.56 463 PHE A N 1
ATOM 3742 C CA . PHE A 1 463 ? -4.803 -18.779 -9.650 1.00 52.56 463 PHE A CA 1
ATOM 3743 C C . PHE A 1 463 ? -5.052 -19.959 -10.589 1.00 52.56 463 PHE A C 1
ATOM 3745 O O . PHE A 1 463 ? -4.075 -20.588 -10.985 1.00 52.56 463 PHE A O 1
ATOM 3752 N N . SER A 1 464 ? -6.306 -20.278 -10.935 1.00 47.41 464 SER A N 1
ATOM 3753 C CA . SER A 1 464 ? -6.626 -21.481 -11.727 1.00 47.41 464 SER A CA 1
ATOM 3754 C C . SER A 1 464 ? -6.047 -21.459 -13.141 1.00 47.41 464 SER A C 1
ATOM 3756 O O . SER A 1 464 ? -5.792 -22.516 -13.707 1.00 47.41 464 SER A O 1
ATOM 3758 N N . ASP A 1 465 ? -5.787 -20.266 -13.675 1.00 51.09 465 ASP A N 1
ATOM 3759 C CA . ASP A 1 465 ? -5.489 -20.097 -15.094 1.00 51.09 465 ASP A CA 1
ATOM 3760 C C . ASP A 1 465 ? -4.035 -19.657 -15.341 1.00 51.09 465 ASP A C 1
ATOM 3762 O O . ASP A 1 465 ? -3.716 -19.282 -16.462 1.00 51.09 465 ASP A O 1
ATOM 3766 N N . GLN A 1 466 ? -3.154 -19.556 -14.330 1.00 54.22 466 GLN A N 1
ATOM 3767 C CA . GLN A 1 466 ? -1.806 -19.010 -14.576 1.00 54.22 466 GLN A CA 1
ATOM 3768 C C . GLN A 1 466 ? -0.985 -19.992 -15.417 1.00 54.22 466 GLN A C 1
ATOM 3770 O O . GLN A 1 466 ? -0.686 -21.086 -14.927 1.00 54.22 466 GLN A O 1
ATOM 3775 N N . PRO A 1 467 ? -0.553 -19.628 -16.640 1.00 51.50 467 PRO A N 1
ATOM 3776 C CA . PRO A 1 467 ? 0.381 -20.462 -17.370 1.00 51.50 467 PRO A CA 1
ATOM 3777 C C . PRO A 1 467 ? 1.680 -20.517 -16.575 1.00 51.50 467 PRO A C 1
ATOM 3779 O O . PRO A 1 467 ? 2.273 -19.486 -16.248 1.00 51.50 467 PRO A O 1
ATOM 3782 N N . VAL A 1 468 ? 2.104 -21.736 -16.250 1.00 56.22 468 VAL A N 1
ATOM 3783 C CA . VAL A 1 468 ? 3.361 -22.004 -15.537 1.00 56.22 468 VAL A CA 1
ATOM 3784 C C . VAL A 1 468 ? 4.568 -21.563 -16.383 1.00 56.22 468 VAL A C 1
ATOM 3786 O O . VAL A 1 468 ? 5.626 -21.253 -15.838 1.00 56.22 468 VAL A O 1
ATOM 3789 N N . GLU A 1 469 ? 4.388 -21.406 -17.697 1.00 67.75 469 GLU A N 1
ATOM 3790 C CA . GLU A 1 469 ? 5.397 -20.886 -18.613 1.00 67.75 469 GLU A CA 1
ATOM 3791 C C . GLU A 1 469 ? 4.720 -20.109 -19.755 1.00 67.75 469 GLU A C 1
ATOM 3793 O O . GLU A 1 469 ? 3.805 -20.612 -20.401 1.00 67.75 469 GLU A O 1
ATOM 3798 N N . ILE A 1 470 ? 5.117 -18.849 -19.956 1.00 78.44 470 ILE A N 1
ATOM 3799 C CA . ILE A 1 470 ? 4.598 -17.970 -21.015 1.00 78.44 470 ILE A CA 1
ATOM 3800 C C . ILE A 1 470 ? 5.674 -17.903 -22.094 1.00 78.44 470 ILE A C 1
ATOM 3802 O O . ILE A 1 470 ? 6.790 -17.470 -21.799 1.00 78.44 470 ILE A O 1
ATOM 3806 N N . ASN A 1 471 ? 5.350 -18.279 -23.334 1.00 87.12 471 ASN A N 1
ATOM 3807 C CA . ASN A 1 471 ? 6.213 -17.951 -24.463 1.00 87.12 471 ASN A CA 1
ATOM 3808 C C . ASN A 1 471 ? 6.038 -16.463 -24.797 1.00 87.12 471 ASN A C 1
ATOM 3810 O O . ASN A 1 471 ? 5.035 -16.045 -25.373 1.00 87.12 471 ASN A O 1
ATOM 3814 N N . TYR A 1 472 ? 7.008 -15.650 -24.384 1.00 90.00 472 TYR A N 1
ATOM 3815 C CA . TYR A 1 472 ? 6.947 -14.196 -24.523 1.00 90.00 472 TYR A CA 1
ATOM 3816 C C . TYR A 1 472 ? 6.986 -13.716 -25.979 1.00 90.00 472 TYR A C 1
ATOM 3818 O O . TYR A 1 472 ? 6.404 -12.674 -26.280 1.00 90.00 472 TYR A O 1
ATOM 3826 N N . GLN A 1 473 ? 7.617 -14.480 -26.877 1.00 90.19 473 GLN A N 1
ATOM 3827 C CA . GLN A 1 473 ? 7.612 -14.181 -28.311 1.00 90.19 473 GLN A CA 1
ATOM 3828 C C . GLN A 1 473 ? 6.228 -14.434 -28.912 1.00 90.19 473 GLN A C 1
ATOM 3830 O O . GLN A 1 473 ? 5.722 -13.578 -29.632 1.00 90.19 473 GLN A O 1
ATOM 3835 N N . ASP A 1 474 ? 5.582 -15.546 -28.552 1.00 89.62 474 ASP A N 1
ATOM 3836 C CA . ASP A 1 474 ? 4.221 -15.852 -29.011 1.00 89.62 474 ASP A CA 1
ATOM 3837 C C . ASP A 1 474 ? 3.217 -14.827 -28.473 1.00 89.62 474 ASP A C 1
ATOM 3839 O O . ASP A 1 474 ? 2.384 -14.329 -29.225 1.00 89.62 474 ASP A O 1
ATOM 3843 N N . ALA A 1 475 ? 3.338 -14.442 -27.196 1.00 90.81 475 ALA A N 1
ATOM 3844 C CA . ALA A 1 475 ? 2.489 -13.413 -26.593 1.00 90.81 475 ALA A CA 1
ATOM 3845 C C . ALA A 1 475 ? 2.630 -12.054 -27.302 1.00 90.81 475 ALA A C 1
ATOM 3847 O O . ALA A 1 475 ? 1.638 -11.349 -27.502 1.00 90.81 475 ALA A O 1
ATOM 3848 N N . LEU A 1 476 ? 3.850 -11.684 -27.710 1.00 92.12 476 LEU A N 1
ATOM 3849 C CA . LEU A 1 476 ? 4.083 -10.483 -28.512 1.00 92.12 476 LEU A CA 1
ATOM 3850 C C . LEU A 1 476 ? 3.519 -10.632 -29.933 1.00 92.12 476 LEU A C 1
ATOM 3852 O O . LEU A 1 476 ? 2.905 -9.696 -30.441 1.00 92.12 476 LEU A O 1
ATOM 3856 N N . ALA A 1 477 ? 3.717 -11.783 -30.578 1.00 89.62 477 ALA A N 1
ATOM 3857 C CA . ALA A 1 477 ? 3.212 -12.050 -31.922 1.00 89.62 477 ALA A CA 1
ATOM 3858 C C . ALA A 1 477 ? 1.673 -12.011 -31.969 1.00 89.62 477 ALA A C 1
ATOM 3860 O O . ALA A 1 477 ? 1.107 -11.376 -32.861 1.00 89.62 477 ALA A O 1
ATOM 3861 N N . GLU A 1 478 ? 0.998 -12.607 -30.978 1.00 90.31 478 GLU A N 1
ATOM 3862 C CA . GLU A 1 478 ? -0.457 -12.529 -30.806 1.00 90.31 478 GLU A CA 1
ATOM 3863 C C . GLU A 1 478 ? -0.898 -11.071 -30.632 1.00 90.31 478 GLU A C 1
ATOM 3865 O O . GLU A 1 478 ? -1.782 -10.610 -31.352 1.00 90.31 478 GLU A O 1
ATOM 3870 N N . ALA A 1 479 ? -0.247 -10.308 -29.750 1.00 91.06 479 ALA A N 1
ATOM 3871 C CA . ALA A 1 479 ? -0.587 -8.904 -29.529 1.00 91.06 479 ALA A CA 1
ATOM 3872 C C . ALA A 1 479 ? -0.435 -8.059 -30.810 1.00 91.06 479 ALA A C 1
ATOM 3874 O O . ALA A 1 479 ? -1.313 -7.259 -31.142 1.00 91.06 479 ALA A O 1
ATOM 3875 N N . CYS A 1 480 ? 0.634 -8.285 -31.578 1.00 89.31 480 CYS A N 1
ATOM 3876 C CA . CYS A 1 480 ? 0.904 -7.595 -32.841 1.00 89.31 480 CYS A CA 1
ATOM 3877 C C . CYS A 1 480 ? -0.021 -8.020 -33.992 1.00 89.31 480 CYS A C 1
ATOM 3879 O O . CYS A 1 480 ? -0.176 -7.260 -34.949 1.00 89.31 480 CYS A O 1
ATOM 3881 N N . SER A 1 481 ? -0.670 -9.188 -33.918 1.00 86.12 481 SER A N 1
ATOM 3882 C CA . SER A 1 481 ? -1.620 -9.637 -34.949 1.00 86.12 481 SER A CA 1
ATOM 3883 C C . SER A 1 481 ? -2.819 -8.698 -35.108 1.00 86.12 481 SER A C 1
ATOM 3885 O O . SER A 1 481 ? -3.301 -8.489 -36.222 1.00 86.12 481 SER A O 1
ATOM 3887 N N . SER A 1 482 ? -3.217 -8.032 -34.019 1.00 79.69 482 SER A N 1
ATOM 3888 C CA . SER A 1 482 ? -4.277 -7.017 -34.009 1.00 79.69 482 SER A CA 1
ATOM 3889 C C . SER A 1 482 ? -3.963 -5.780 -34.861 1.00 79.69 482 SER A C 1
ATOM 3891 O O . SER A 1 482 ? -4.882 -5.095 -35.304 1.00 79.69 482 SER A O 1
ATOM 3893 N N . LEU A 1 483 ? -2.683 -5.511 -35.141 1.00 78.94 483 LEU A N 1
ATOM 3894 C CA . LEU A 1 483 ? -2.263 -4.365 -35.945 1.00 78.94 483 LEU A CA 1
ATOM 3895 C C . LEU A 1 483 ? -2.426 -4.601 -37.455 1.00 78.94 483 LEU A C 1
ATOM 3897 O O . LEU A 1 483 ? -2.235 -3.670 -38.231 1.00 78.94 483 LEU A O 1
ATOM 3901 N N . GLY A 1 484 ? -2.743 -5.826 -37.899 1.00 69.94 484 GLY A N 1
ATOM 3902 C CA . GLY A 1 484 ? -2.826 -6.163 -39.328 1.00 69.94 484 GLY A CA 1
ATOM 3903 C C . GLY A 1 484 ? -1.480 -6.070 -40.062 1.00 69.94 484 GLY A C 1
ATOM 3904 O O . GLY A 1 484 ? -1.438 -6.020 -41.288 1.00 69.94 484 GLY A O 1
ATOM 3905 N N . LEU A 1 485 ? -0.376 -6.025 -39.311 1.00 62.66 485 LEU A N 1
ATOM 3906 C CA . LEU A 1 485 ? 0.985 -5.818 -39.812 1.00 62.66 485 LEU A CA 1
ATOM 3907 C C . LEU A 1 485 ? 1.793 -7.127 -39.923 1.00 62.66 485 LEU A C 1
ATOM 3909 O O . LEU A 1 485 ? 2.969 -7.092 -40.273 1.00 62.66 485 LEU A O 1
ATOM 3913 N N . THR A 1 486 ? 1.195 -8.282 -39.624 1.00 56.22 486 THR A N 1
ATOM 3914 C CA . THR A 1 486 ? 1.890 -9.575 -39.480 1.00 56.22 486 THR A CA 1
ATOM 3915 C C . THR A 1 486 ? 2.523 -10.117 -40.757 1.00 56.22 486 THR A C 1
ATOM 3917 O O . THR A 1 486 ? 3.513 -10.831 -40.655 1.00 56.22 486 THR A O 1
ATOM 3920 N N . GLU A 1 487 ? 2.021 -9.769 -41.945 1.00 58.38 487 GLU A N 1
ATOM 3921 C CA . GLU A 1 487 ? 2.655 -10.191 -43.207 1.00 58.38 487 GLU A CA 1
ATOM 3922 C C . GLU A 1 487 ? 3.948 -9.413 -43.517 1.00 58.38 487 GLU A C 1
ATOM 3924 O O . GLU A 1 487 ? 4.794 -9.909 -44.257 1.00 58.38 487 GLU A O 1
ATOM 3929 N N . ASN A 1 488 ? 4.131 -8.222 -42.928 1.00 58.50 488 ASN A N 1
ATOM 3930 C CA . ASN A 1 488 ? 5.254 -7.321 -43.226 1.00 58.50 488 ASN A CA 1
ATOM 3931 C C . ASN A 1 488 ? 6.206 -7.089 -42.040 1.00 58.50 488 ASN A C 1
ATOM 3933 O O . ASN A 1 488 ? 7.339 -6.655 -42.246 1.00 58.50 488 ASN A O 1
ATOM 3937 N N . LEU A 1 489 ? 5.778 -7.358 -40.803 1.00 67.56 489 LEU A N 1
ATOM 3938 C CA . LEU A 1 489 ? 6.628 -7.266 -39.617 1.00 67.56 489 LEU A CA 1
ATOM 3939 C C . LEU A 1 489 ? 7.597 -8.447 -39.559 1.00 67.56 489 LEU A C 1
ATOM 3941 O O . LEU A 1 489 ? 7.175 -9.596 -39.446 1.00 67.56 489 LEU A O 1
ATOM 3945 N N . ALA A 1 490 ? 8.902 -8.167 -39.557 1.00 62.16 490 ALA A N 1
ATOM 3946 C CA . ALA A 1 490 ? 9.898 -9.202 -39.295 1.00 62.16 490 ALA A CA 1
ATOM 3947 C C . ALA A 1 490 ? 9.814 -9.643 -37.821 1.00 62.16 490 ALA A C 1
ATOM 3949 O O . ALA A 1 490 ? 10.372 -8.997 -36.932 1.00 62.16 490 ALA A O 1
ATOM 3950 N N . LEU A 1 491 ? 9.084 -10.728 -37.574 1.00 68.81 491 LEU A N 1
ATOM 3951 C CA . LEU A 1 491 ? 9.137 -11.512 -36.343 1.00 68.81 491 LEU A CA 1
ATOM 3952 C C . LEU A 1 491 ? 10.133 -12.668 -36.534 1.00 68.81 491 LEU A C 1
ATOM 3954 O O . LEU A 1 491 ? 10.246 -13.184 -37.650 1.00 68.81 491 LEU A O 1
ATOM 3958 N N . PRO A 1 492 ? 10.845 -13.102 -35.479 1.00 79.19 492 PRO A N 1
ATOM 3959 C CA . PRO A 1 492 ? 10.717 -12.708 -34.067 1.00 79.19 492 PRO A CA 1
ATOM 3960 C C . PRO A 1 492 ? 11.396 -11.370 -33.712 1.00 79.19 492 PRO A C 1
ATOM 3962 O O . PRO A 1 492 ? 12.325 -10.929 -34.387 1.00 79.19 492 PRO A O 1
ATOM 3965 N N . PHE A 1 493 ? 10.949 -10.725 -32.624 1.00 88.31 493 PHE A N 1
ATOM 3966 C CA . PHE A 1 493 ? 11.642 -9.552 -32.078 1.00 88.31 493 PHE A CA 1
ATOM 3967 C C . PHE A 1 493 ? 12.969 -9.984 -31.457 1.00 88.31 493 PHE A C 1
ATOM 3969 O O . PHE A 1 493 ? 12.984 -10.745 -30.492 1.00 88.31 493 PHE A O 1
ATOM 3976 N N . ASP A 1 494 ? 14.076 -9.455 -31.969 1.00 86.44 494 ASP A N 1
ATOM 3977 C CA . ASP A 1 494 ? 15.399 -9.663 -31.388 1.00 86.44 494 ASP A CA 1
ATOM 3978 C C . ASP A 1 494 ? 15.830 -8.415 -30.612 1.00 86.44 494 ASP A C 1
ATOM 3980 O O . ASP A 1 494 ? 16.338 -7.445 -31.190 1.00 86.44 494 ASP A O 1
ATOM 3984 N N . GLY A 1 495 ? 15.608 -8.426 -29.296 1.00 86.81 495 GLY A N 1
ATOM 3985 C CA . GLY A 1 495 ? 16.039 -7.367 -28.386 1.00 86.81 495 GLY A CA 1
ATOM 3986 C C . GLY A 1 495 ? 17.540 -7.372 -28.093 1.00 86.81 495 GLY A C 1
ATOM 3987 O O . GLY A 1 495 ? 18.011 -6.461 -27.417 1.00 86.81 495 GLY A O 1
ATOM 3988 N N . SER A 1 496 ? 18.307 -8.343 -28.602 1.00 84.75 496 SER A N 1
ATOM 3989 C CA . SER A 1 496 ? 19.766 -8.354 -28.475 1.00 84.75 496 SER A CA 1
ATOM 3990 C C . SER A 1 496 ? 20.447 -7.411 -29.475 1.00 84.75 496 SER A C 1
ATOM 3992 O O . SER A 1 496 ? 21.540 -6.900 -29.206 1.00 84.75 496 SER A O 1
ATOM 3994 N N . LEU A 1 497 ? 19.787 -7.112 -30.600 1.00 84.31 497 LEU A N 1
ATOM 3995 C CA . LEU A 1 497 ? 20.326 -6.185 -31.593 1.00 84.31 497 LEU A CA 1
ATOM 3996 C C . LEU A 1 497 ? 20.517 -4.781 -30.987 1.00 84.31 497 LEU A C 1
ATOM 3998 O O . LEU A 1 497 ? 19.694 -4.323 -30.186 1.00 84.31 497 LEU A O 1
ATOM 4002 N N . PRO A 1 498 ? 21.587 -4.062 -31.349 1.00 79.06 498 PRO A N 1
ATOM 4003 C CA . PRO A 1 498 ? 21.715 -2.669 -30.961 1.00 79.06 498 PRO A CA 1
ATOM 4004 C C . PRO A 1 498 ? 20.610 -1.844 -31.629 1.00 79.06 498 PRO A C 1
ATOM 4006 O O . PRO A 1 498 ? 20.296 -2.028 -32.807 1.00 79.06 498 PRO A O 1
ATOM 4009 N N . CYS A 1 499 ? 20.025 -0.912 -30.885 1.00 77.31 499 CYS A N 1
ATOM 4010 C CA . CYS A 1 499 ? 19.250 0.157 -31.488 1.00 77.31 499 CYS A CA 1
ATOM 4011 C C . CYS A 1 499 ? 20.246 1.104 -32.167 1.00 77.31 499 CYS A C 1
ATOM 4013 O O . CYS A 1 499 ? 21.183 1.562 -31.511 1.00 77.31 499 CYS A O 1
ATOM 4015 N N . SER A 1 500 ? 20.092 1.373 -33.469 1.00 64.56 500 SER A N 1
ATOM 4016 C CA . SER A 1 500 ? 20.933 2.355 -34.161 1.00 64.56 500 SER A CA 1
ATOM 4017 C C . SER A 1 500 ? 20.805 3.686 -33.422 1.00 64.56 500 SER A C 1
ATOM 4019 O O . SER A 1 500 ? 19.745 4.317 -33.494 1.00 64.56 500 SER A O 1
ATOM 4021 N N . ARG A 1 501 ? 21.849 4.090 -32.688 1.00 63.53 501 ARG A N 1
ATOM 4022 C CA . ARG A 1 501 ? 21.960 5.461 -32.198 1.00 63.53 501 ARG A CA 1
ATOM 4023 C C . ARG A 1 501 ? 21.925 6.318 -33.444 1.00 63.53 501 ARG A C 1
ATOM 4025 O O . ARG A 1 501 ? 22.780 6.156 -34.309 1.00 63.53 501 ARG A O 1
ATOM 4032 N N . GLU A 1 502 ? 20.886 7.129 -33.592 1.00 58.88 502 GLU A N 1
ATOM 4033 C CA . GLU A 1 502 ? 20.925 8.136 -34.641 1.00 58.88 502 GLU A CA 1
ATOM 4034 C C . GLU A 1 502 ? 22.179 8.961 -34.363 1.00 58.88 502 GLU A C 1
ATOM 4036 O O . GLU A 1 502 ? 22.416 9.327 -33.207 1.00 58.88 502 GLU A O 1
ATOM 4041 N N . ASP A 1 503 ? 23.023 9.137 -35.385 1.00 43.78 503 ASP A N 1
ATOM 4042 C CA . ASP A 1 503 ? 24.224 9.970 -35.345 1.00 43.78 503 ASP A CA 1
ATOM 4043 C C . ASP A 1 503 ? 23.784 11.425 -35.134 1.00 43.78 503 ASP A C 1
ATOM 4045 O O . ASP A 1 503 ? 23.859 12.273 -36.022 1.00 43.78 503 ASP A O 1
ATOM 4049 N N . VAL A 1 504 ? 23.246 11.721 -33.953 1.00 49.91 504 VAL A N 1
ATOM 4050 C CA . VAL A 1 504 ? 22.974 13.068 -33.495 1.00 49.91 504 VAL A CA 1
ATOM 4051 C C . VAL A 1 504 ? 24.327 13.613 -33.079 1.00 49.91 504 VAL A C 1
ATOM 4053 O O . VAL A 1 504 ? 24.699 13.617 -31.906 1.00 49.91 504 VAL A O 1
ATOM 4056 N N . LEU A 1 505 ? 25.090 14.015 -34.092 1.00 47.06 505 LEU A N 1
ATOM 4057 C CA . LEU A 1 505 ? 26.184 14.955 -33.946 1.00 47.06 505 LEU A CA 1
ATOM 4058 C C . LEU A 1 505 ? 25.663 16.133 -33.094 1.00 47.06 505 LEU A C 1
ATOM 4060 O O . LEU A 1 505 ? 24.669 16.764 -33.445 1.00 47.06 505 LEU A O 1
ATOM 4064 N N . ASP A 1 506 ? 26.319 16.363 -31.955 1.00 51.16 506 ASP A N 1
ATOM 4065 C CA . ASP A 1 506 ? 26.269 17.555 -31.086 1.00 51.16 506 ASP A CA 1
ATOM 4066 C C . ASP A 1 506 ? 25.251 17.720 -29.936 1.00 51.16 506 ASP A C 1
ATOM 4068 O O . ASP A 1 506 ? 25.438 18.657 -29.162 1.00 51.16 506 ASP A O 1
ATOM 4072 N N . SER A 1 507 ? 24.260 16.853 -29.675 1.00 58.66 507 SER A N 1
ATOM 4073 C CA . SER A 1 507 ? 23.414 17.042 -28.464 1.00 58.66 507 SER A CA 1
ATOM 4074 C C . SER A 1 507 ? 23.752 16.057 -27.340 1.00 58.66 507 SER A C 1
ATOM 4076 O O . SER A 1 507 ? 23.340 14.894 -27.402 1.00 58.66 507 SER A O 1
ATOM 4078 N N . SER A 1 508 ? 24.451 16.510 -26.294 1.00 79.75 508 SER A N 1
ATOM 4079 C CA . SER A 1 508 ? 24.605 15.724 -25.064 1.00 79.75 508 SER A CA 1
ATOM 4080 C C . SER A 1 508 ? 23.284 15.680 -24.281 1.00 79.75 508 SER A C 1
ATOM 4082 O O . SER A 1 508 ? 22.432 16.565 -24.402 1.00 79.75 508 SER A O 1
ATOM 4084 N N . ILE A 1 509 ? 23.093 14.640 -23.464 1.00 86.00 509 ILE A N 1
ATOM 4085 C CA . ILE A 1 509 ? 21.942 14.552 -22.545 1.00 86.00 509 ILE A CA 1
ATOM 4086 C C . ILE A 1 509 ? 21.944 15.735 -21.573 1.00 86.00 509 ILE A C 1
ATOM 4088 O O . ILE A 1 509 ? 20.880 16.267 -21.263 1.00 86.00 509 ILE A O 1
ATOM 4092 N N . ASP A 1 510 ? 23.128 16.189 -21.156 1.00 87.12 510 ASP A N 1
ATOM 4093 C CA . ASP A 1 510 ? 23.278 17.363 -20.297 1.00 87.12 510 ASP A CA 1
ATOM 4094 C C . ASP A 1 510 ? 22.687 18.614 -20.953 1.00 87.12 510 ASP A C 1
ATOM 4096 O O . ASP A 1 510 ? 21.969 19.366 -20.297 1.00 87.12 510 ASP A O 1
ATOM 4100 N N . THR A 1 511 ? 22.916 18.812 -22.256 1.00 89.19 511 THR A N 1
ATOM 4101 C CA . THR A 1 511 ? 22.310 19.916 -23.010 1.00 89.19 511 THR A CA 1
ATOM 4102 C C . THR A 1 511 ? 20.787 19.799 -23.029 1.00 89.19 511 THR A C 1
ATOM 4104 O O . THR A 1 511 ? 20.104 20.771 -22.722 1.00 89.19 511 THR A O 1
ATOM 4107 N N . ALA A 1 512 ? 20.240 18.607 -23.293 1.00 89.44 512 ALA A N 1
ATOM 4108 C CA . ALA A 1 512 ? 18.790 18.397 -23.303 1.00 89.44 512 ALA A CA 1
ATOM 4109 C C . ALA A 1 512 ? 18.146 18.654 -21.926 1.00 89.44 512 ALA A C 1
ATOM 4111 O O . ALA A 1 512 ? 17.064 19.236 -21.840 1.00 89.44 512 ALA A O 1
ATOM 4112 N N . LEU A 1 513 ? 18.817 18.261 -20.838 1.00 90.25 513 LEU A N 1
ATOM 4113 C CA . LEU A 1 513 ? 18.371 18.551 -19.474 1.00 90.25 513 LEU A CA 1
ATOM 4114 C C . LEU A 1 513 ? 18.431 20.047 -19.159 1.00 90.25 513 LEU A C 1
ATOM 4116 O O . LEU A 1 513 ? 17.499 20.573 -18.556 1.00 90.25 513 LEU A O 1
ATOM 4120 N N . GLN A 1 514 ? 19.493 20.741 -19.573 1.00 90.25 514 GLN A N 1
ATOM 4121 C CA . GLN A 1 514 ? 19.632 22.187 -19.378 1.00 90.25 514 GLN A CA 1
ATOM 4122 C C . GLN A 1 514 ? 18.564 22.972 -20.150 1.00 90.25 514 GLN A C 1
ATOM 4124 O O . GLN A 1 514 ? 17.944 23.873 -19.586 1.00 90.25 514 GLN A O 1
ATOM 4129 N N . GLU A 1 515 ? 18.302 22.604 -21.405 1.00 91.00 515 GLU A N 1
ATOM 4130 C CA . GLU A 1 515 ? 17.247 23.202 -22.232 1.00 91.00 515 GLU A CA 1
ATOM 4131 C C . GLU A 1 515 ? 15.859 22.978 -21.622 1.00 91.00 515 GLU A C 1
ATOM 4133 O O . GLU A 1 515 ? 15.075 23.920 -21.485 1.00 91.00 515 GLU A O 1
ATOM 4138 N N . ALA A 1 516 ? 15.565 21.751 -21.184 1.00 90.31 516 ALA A N 1
ATOM 4139 C CA . ALA A 1 516 ? 14.299 21.439 -20.533 1.00 90.31 516 ALA A CA 1
ATOM 4140 C C . ALA A 1 516 ? 14.140 22.181 -19.198 1.00 90.31 516 ALA A C 1
ATOM 4142 O O . ALA A 1 516 ? 13.068 22.718 -18.924 1.00 90.31 516 ALA A O 1
ATOM 4143 N N . ALA A 1 517 ? 15.194 22.260 -18.380 1.00 87.94 517 ALA A N 1
ATOM 4144 C CA . ALA A 1 517 ? 15.176 23.012 -17.128 1.00 87.94 517 ALA A CA 1
ATOM 4145 C C . ALA A 1 517 ? 14.911 24.507 -17.371 1.00 87.94 517 ALA A C 1
ATOM 4147 O O . ALA A 1 517 ? 14.103 25.104 -16.657 1.00 87.94 517 ALA A O 1
ATOM 4148 N N . TYR A 1 518 ? 15.525 25.086 -18.407 1.00 90.75 518 TYR A N 1
ATOM 4149 C CA . TYR A 1 518 ? 15.308 26.475 -18.810 1.00 90.75 518 TYR A CA 1
ATOM 4150 C C . TYR A 1 518 ? 13.866 26.735 -19.274 1.00 90.75 518 TYR A C 1
ATOM 4152 O O . TYR A 1 518 ? 13.227 27.684 -18.815 1.00 90.75 518 TYR A O 1
ATOM 4160 N N . GLU A 1 519 ? 13.308 25.883 -20.140 1.00 89.50 519 GLU A N 1
ATOM 4161 C CA . GLU A 1 519 ? 11.922 26.045 -20.604 1.00 89.50 519 GLU A CA 1
ATOM 4162 C C . GLU A 1 519 ? 10.904 25.811 -19.475 1.00 89.50 519 GLU A C 1
ATOM 4164 O O . GLU A 1 519 ? 9.908 26.534 -19.381 1.00 89.50 519 GLU A O 1
ATOM 4169 N N . LEU A 1 520 ? 11.167 24.871 -18.559 1.00 83.50 520 LEU A N 1
ATOM 4170 C CA . LEU A 1 520 ? 10.346 24.681 -17.359 1.00 83.50 520 LEU A CA 1
ATOM 4171 C C . LEU A 1 520 ? 10.403 25.902 -16.436 1.00 83.50 520 LEU A C 1
ATOM 4173 O O . LEU A 1 520 ? 9.368 26.328 -15.920 1.00 83.50 520 LEU A O 1
ATOM 4177 N N . GLU A 1 521 ? 11.582 26.492 -16.232 1.00 83.31 521 GLU A N 1
ATOM 4178 C CA . GLU A 1 521 ? 11.738 27.713 -15.440 1.00 83.31 521 GLU A CA 1
ATOM 4179 C C . GLU A 1 521 ? 10.972 28.881 -16.068 1.00 83.31 521 GLU A C 1
ATOM 4181 O O . GLU A 1 521 ? 10.228 29.573 -15.374 1.00 83.31 521 GLU A O 1
ATOM 4186 N N . LYS A 1 522 ? 11.071 29.058 -17.386 1.00 87.00 522 LYS A N 1
ATOM 4187 C CA . LYS A 1 522 ? 10.339 30.087 -18.132 1.00 87.00 522 LYS A CA 1
ATOM 4188 C C . LYS A 1 522 ? 8.824 29.904 -18.053 1.00 87.00 522 LYS A C 1
ATOM 4190 O O . LYS A 1 522 ? 8.099 30.887 -17.906 1.00 87.00 522 LYS A O 1
ATOM 4195 N N . LEU A 1 523 ? 8.343 28.663 -18.132 1.00 79.81 523 LEU A N 1
ATOM 4196 C CA . LEU A 1 523 ? 6.919 28.345 -18.052 1.00 79.81 523 LEU A CA 1
ATOM 4197 C C . LEU A 1 523 ? 6.359 28.527 -16.635 1.00 79.81 523 LEU A C 1
ATOM 4199 O O . LEU A 1 523 ? 5.221 28.962 -16.469 1.00 79.81 523 LEU A O 1
ATOM 4203 N N . THR A 1 524 ? 7.141 28.180 -15.611 1.00 72.06 524 THR A N 1
ATOM 4204 C CA . THR A 1 524 ? 6.644 28.082 -14.226 1.00 72.06 524 THR A CA 1
ATOM 4205 C C . THR A 1 524 ? 7.103 29.203 -13.305 1.00 72.06 524 THR A C 1
ATOM 4207 O O . THR A 1 524 ? 6.593 29.334 -12.193 1.00 72.06 524 THR A O 1
ATOM 4210 N N . GLY A 1 525 ? 8.063 30.015 -13.745 1.00 71.88 525 GLY A N 1
ATOM 4211 C CA . GLY A 1 525 ? 8.694 31.059 -12.943 1.00 71.88 525 GLY A CA 1
ATOM 4212 C C . GLY A 1 525 ? 9.507 30.520 -11.763 1.00 71.88 525 GLY A C 1
ATOM 4213 O O . GLY A 1 525 ? 9.725 31.246 -10.796 1.00 71.88 525 GLY A O 1
ATOM 4214 N N . SER A 1 526 ? 9.889 29.240 -11.773 1.00 68.81 526 SER A N 1
ATOM 4215 C CA . SER A 1 526 ? 10.647 28.597 -10.694 1.00 68.81 526 SER A CA 1
ATOM 4216 C C . SER A 1 526 ? 11.645 27.598 -11.260 1.00 68.81 526 SER A C 1
ATOM 4218 O O . SER A 1 526 ? 11.261 26.734 -12.047 1.00 68.81 526 SER A O 1
ATOM 4220 N N . THR A 1 527 ? 12.893 27.669 -10.799 1.00 72.31 527 THR A N 1
ATOM 4221 C CA . THR A 1 527 ? 13.948 26.716 -11.156 1.00 72.31 527 THR A CA 1
ATOM 4222 C C . THR A 1 527 ? 13.537 25.290 -10.792 1.00 72.31 527 THR A C 1
ATOM 4224 O O . THR A 1 527 ? 13.102 25.009 -9.671 1.00 72.31 527 THR A O 1
ATOM 4227 N N . VAL A 1 528 ? 13.657 24.380 -11.760 1.00 68.69 528 VAL A N 1
ATOM 4228 C CA . VAL A 1 528 ? 13.357 22.955 -11.587 1.00 68.69 528 VAL A CA 1
ATOM 4229 C C . VAL A 1 528 ? 14.665 22.182 -11.664 1.00 68.69 528 VAL A C 1
ATOM 4231 O O . VAL A 1 528 ? 15.221 22.070 -12.754 1.00 68.69 528 VAL A O 1
ATOM 4234 N N . PRO A 1 529 ? 15.192 21.657 -10.544 1.00 73.38 529 PRO A N 1
ATOM 4235 C CA . PRO A 1 529 ? 16.371 20.810 -10.601 1.00 73.38 529 PRO A CA 1
ATOM 4236 C C . PRO A 1 529 ? 15.991 19.480 -11.259 1.00 73.38 529 PRO A C 1
ATOM 4238 O O . PRO A 1 529 ? 15.248 18.684 -10.676 1.00 73.38 529 PRO A O 1
ATOM 4241 N N . LEU A 1 530 ? 16.487 19.264 -12.477 1.00 84.12 530 LEU A N 1
ATOM 4242 C CA . LEU A 1 530 ? 16.387 17.986 -13.172 1.00 84.12 530 LEU A CA 1
ATOM 4243 C C . LEU A 1 530 ? 17.605 17.107 -12.851 1.00 84.12 530 LEU A C 1
ATOM 4245 O O . LEU A 1 530 ? 18.700 17.612 -12.604 1.00 84.12 530 LEU A O 1
ATOM 4249 N N . SER A 1 531 ? 17.404 15.795 -12.843 1.00 82.56 531 SER A N 1
ATOM 4250 C CA . SER A 1 531 ? 18.403 14.777 -12.525 1.00 82.56 531 SER A CA 1
ATOM 4251 C C . SER A 1 531 ? 18.684 13.893 -13.736 1.00 82.56 531 SER A C 1
ATOM 4253 O O . SER A 1 531 ? 17.793 13.610 -14.536 1.00 82.56 531 SER A O 1
ATOM 4255 N N . MET A 1 532 ? 19.932 13.436 -13.848 1.00 87.12 532 MET A N 1
ATOM 4256 C CA . MET A 1 532 ? 20.332 12.440 -14.842 1.00 87.12 532 MET A CA 1
ATOM 4257 C C . MET A 1 532 ? 19.639 11.094 -14.582 1.00 87.12 532 MET A C 1
ATOM 4259 O O . MET A 1 532 ? 19.466 10.722 -13.419 1.00 87.12 532 MET A O 1
ATOM 4263 N N . PRO A 1 533 ? 19.289 10.335 -15.637 1.00 91.00 533 PRO A N 1
ATOM 4264 C CA . PRO A 1 533 ? 18.926 8.931 -15.495 1.00 91.00 533 PRO A CA 1
ATOM 4265 C C . PRO A 1 533 ? 20.032 8.110 -14.820 1.00 91.00 533 PRO A C 1
ATOM 4267 O O . PRO A 1 533 ? 21.216 8.317 -15.084 1.00 91.00 533 PRO A O 1
ATOM 4270 N N . PHE A 1 534 ? 19.636 7.147 -13.992 1.00 89.19 534 PHE A N 1
ATOM 4271 C CA . PHE A 1 534 ? 20.527 6.210 -13.312 1.00 89.19 534 PHE A CA 1
ATOM 4272 C C . PHE A 1 534 ? 20.843 5.014 -14.215 1.00 89.19 534 PHE A C 1
ATOM 4274 O O . PHE A 1 534 ? 19.952 4.485 -14.881 1.00 89.19 534 PHE A O 1
ATOM 4281 N N . GLY A 1 535 ? 22.090 4.546 -14.203 1.00 91.00 535 GLY A N 1
ATOM 4282 C CA . GLY A 1 535 ? 22.540 3.401 -14.994 1.00 91.00 535 GLY A CA 1
ATOM 4283 C C . GLY A 1 535 ? 23.131 3.772 -16.355 1.00 91.00 535 GLY A C 1
ATOM 4284 O O . GLY A 1 535 ? 23.768 4.814 -16.503 1.00 91.00 535 GLY A O 1
ATOM 4285 N N . SER A 1 536 ? 22.981 2.892 -17.348 1.00 92.00 536 SER A N 1
ATOM 4286 C CA . SER A 1 536 ? 23.742 2.971 -18.600 1.00 92.00 536 SER A CA 1
ATOM 4287 C C . SER A 1 536 ? 22.857 3.192 -19.815 1.00 92.00 536 SER A C 1
ATOM 4289 O O . SER A 1 536 ? 21.946 2.422 -20.106 1.00 92.00 536 SER A O 1
ATOM 4291 N N . PHE A 1 537 ? 23.209 4.193 -20.623 1.00 92.19 537 PHE A N 1
ATOM 4292 C CA . PHE A 1 537 ? 22.599 4.412 -21.937 1.00 92.19 537 PHE A CA 1
ATOM 4293 C C . PHE A 1 537 ? 22.924 3.298 -22.946 1.00 92.19 537 PHE A C 1
ATOM 4295 O O . PHE A 1 537 ? 22.308 3.252 -24.010 1.00 92.19 537 PHE A O 1
ATOM 4302 N N . ALA A 1 538 ? 23.875 2.407 -22.641 1.00 92.19 538 ALA A N 1
ATOM 4303 C CA . ALA A 1 538 ? 24.147 1.208 -23.434 1.00 92.19 538 ALA A CA 1
ATOM 4304 C C . ALA A 1 538 ? 23.240 0.020 -23.057 1.00 92.19 538 ALA A C 1
ATOM 4306 O O . ALA A 1 538 ? 23.186 -0.961 -23.807 1.00 92.19 538 ALA A O 1
ATOM 4307 N N . ALA A 1 539 ? 22.516 0.109 -21.934 1.00 94.19 539 ALA A N 1
ATOM 4308 C CA . ALA A 1 539 ? 21.582 -0.921 -21.507 1.00 94.19 539 ALA A CA 1
ATOM 4309 C C . ALA A 1 539 ? 20.434 -1.092 -22.513 1.00 94.19 539 ALA A C 1
ATOM 4311 O O . ALA A 1 539 ? 20.057 -0.168 -23.234 1.00 94.19 539 ALA A O 1
ATOM 4312 N N . ARG A 1 540 ? 19.856 -2.296 -22.534 1.00 95.62 540 ARG A N 1
ATOM 4313 C CA . ARG A 1 540 ? 18.715 -2.655 -23.396 1.00 95.62 540 ARG A CA 1
ATOM 4314 C C . ARG A 1 540 ? 17.366 -2.532 -22.690 1.00 95.62 540 ARG A C 1
ATOM 4316 O O . ARG A 1 540 ? 16.332 -2.555 -23.357 1.00 95.62 540 ARG A O 1
ATOM 4323 N N . LEU A 1 541 ? 17.368 -2.416 -21.364 1.00 96.62 541 LEU A N 1
ATOM 4324 C CA . LEU A 1 541 ? 16.168 -2.384 -20.535 1.00 96.62 541 LEU A CA 1
ATOM 4325 C C . LEU A 1 541 ? 16.055 -1.036 -19.820 1.00 96.62 541 LEU A C 1
ATOM 4327 O O . LEU A 1 541 ? 16.985 -0.605 -19.140 1.00 96.62 541 LEU A O 1
ATOM 4331 N N . GLY A 1 542 ? 14.916 -0.370 -20.006 1.00 96.88 542 GLY A N 1
ATOM 4332 C CA . GLY A 1 542 ? 14.609 0.926 -19.408 1.00 96.88 542 GLY A CA 1
ATOM 4333 C C . GLY A 1 542 ? 13.475 0.809 -18.399 1.00 96.88 542 GLY A C 1
ATOM 4334 O O . GLY A 1 542 ? 12.566 0.003 -18.599 1.00 96.88 542 GLY A O 1
ATOM 4335 N N . ILE A 1 543 ? 13.503 1.601 -17.330 1.00 95.81 543 ILE A N 1
ATOM 4336 C CA . ILE A 1 543 ? 12.437 1.635 -16.321 1.00 95.81 543 ILE A CA 1
ATOM 4337 C C . ILE A 1 543 ? 12.091 3.092 -16.013 1.00 95.81 543 ILE A C 1
ATOM 4339 O O . ILE A 1 543 ? 12.917 3.828 -15.472 1.00 95.81 543 ILE A O 1
ATOM 4343 N N . ILE A 1 544 ? 10.858 3.493 -16.331 1.00 93.81 544 ILE A N 1
ATOM 4344 C CA . ILE A 1 544 ? 10.351 4.841 -16.052 1.00 93.81 544 ILE A CA 1
ATOM 4345 C C . ILE A 1 544 ? 9.475 4.799 -14.805 1.00 93.81 544 ILE A C 1
ATOM 4347 O O . ILE A 1 544 ? 8.419 4.163 -14.791 1.00 93.81 544 ILE A O 1
ATOM 4351 N N . LEU A 1 545 ? 9.917 5.485 -13.754 1.00 89.19 545 LEU A N 1
ATOM 4352 C CA . LEU A 1 545 ? 9.232 5.550 -12.467 1.00 89.19 545 LEU A CA 1
ATOM 4353 C C . LEU A 1 545 ? 8.121 6.600 -12.508 1.00 89.19 545 LEU A C 1
ATOM 4355 O O . LEU A 1 545 ? 8.316 7.691 -13.037 1.00 89.19 545 LEU A O 1
ATOM 4359 N N . ASP A 1 546 ? 6.970 6.290 -11.918 1.00 81.31 546 ASP A N 1
ATOM 4360 C CA . ASP A 1 546 ? 5.872 7.246 -11.776 1.00 81.31 546 ASP A CA 1
ATOM 4361 C C . ASP A 1 546 ? 6.113 8.170 -10.557 1.00 81.31 546 ASP A C 1
ATOM 4363 O O . ASP A 1 546 ? 6.756 9.212 -10.664 1.00 81.31 546 ASP A O 1
ATOM 4367 N N . HIS A 1 547 ? 5.690 7.772 -9.354 1.00 67.38 547 HIS A N 1
ATOM 4368 C CA . HIS A 1 547 ? 5.791 8.615 -8.149 1.00 67.38 547 HIS A CA 1
ATOM 4369 C C . HIS A 1 547 ? 6.544 7.984 -6.977 1.00 67.38 547 HIS A C 1
ATOM 4371 O O . HIS A 1 547 ? 6.540 8.553 -5.882 1.00 67.38 547 HIS A O 1
ATOM 4377 N N . ASP A 1 548 ? 7.147 6.808 -7.157 1.00 56.91 548 ASP A N 1
ATOM 4378 C CA . ASP A 1 548 ? 7.802 6.129 -6.043 1.00 56.91 548 ASP A CA 1
ATOM 4379 C C . ASP A 1 548 ? 8.995 6.936 -5.539 1.00 56.91 548 ASP A C 1
ATOM 4381 O O . ASP A 1 548 ? 10.044 7.017 -6.174 1.00 56.91 548 ASP A O 1
ATOM 4385 N N . LEU A 1 549 ? 8.803 7.531 -4.361 1.00 52.66 549 LEU A N 1
ATOM 4386 C CA . LEU A 1 549 ? 9.850 8.152 -3.574 1.00 52.66 549 LEU A CA 1
ATOM 4387 C C . LEU A 1 549 ? 10.819 7.050 -3.151 1.00 52.66 549 LEU A C 1
ATOM 4389 O O . LEU A 1 549 ? 10.608 6.386 -2.134 1.00 52.66 549 LEU A O 1
ATOM 4393 N N . LEU A 1 550 ? 11.882 6.871 -3.927 1.00 52.06 550 LEU A N 1
ATOM 4394 C CA . LEU A 1 550 ? 13.055 6.126 -3.504 1.00 52.06 550 LEU A CA 1
ATOM 4395 C C . LEU A 1 550 ? 13.687 6.894 -2.346 1.00 52.06 550 LEU A C 1
ATOM 4397 O O . LEU A 1 550 ? 14.476 7.817 -2.520 1.00 52.06 550 LEU A O 1
ATOM 4401 N N . ARG A 1 551 ? 13.264 6.563 -1.130 1.00 48.41 551 ARG A N 1
ATOM 4402 C CA . ARG A 1 551 ? 14.020 6.894 0.069 1.00 48.41 551 ARG A CA 1
ATOM 4403 C C . ARG A 1 551 ? 15.192 5.926 0.101 1.00 48.41 551 ARG A C 1
ATOM 4405 O O . ARG A 1 551 ? 14.976 4.805 0.533 1.00 48.41 551 ARG A O 1
ATOM 4412 N N . ASN A 1 552 ? 16.328 6.320 -0.472 1.00 42.12 552 ASN A N 1
ATOM 4413 C CA . ASN A 1 552 ? 17.709 5.966 -0.099 1.00 42.12 552 ASN A CA 1
ATOM 4414 C C . ASN A 1 552 ? 18.684 6.626 -1.101 1.00 42.12 552 ASN A C 1
ATOM 4416 O O . ASN A 1 552 ? 18.228 7.160 -2.105 1.00 42.12 552 ASN A O 1
ATOM 4420 N N . ASP A 1 553 ? 19.969 6.689 -0.746 1.00 49.09 553 ASP A N 1
ATOM 4421 C CA . ASP A 1 553 ? 21.039 7.623 -1.165 1.00 49.09 553 ASP A CA 1
ATOM 4422 C C . ASP A 1 553 ? 21.097 8.200 -2.599 1.00 49.09 553 ASP A C 1
ATOM 4424 O O . ASP A 1 553 ? 20.678 7.598 -3.583 1.00 49.09 553 ASP A O 1
ATOM 4428 N N . GLU A 1 554 ? 21.694 9.399 -2.671 1.00 50.28 554 GLU A N 1
ATOM 4429 C CA . GLU A 1 554 ? 21.632 10.462 -3.696 1.00 50.28 554 GLU A CA 1
ATOM 4430 C C . GLU A 1 554 ? 21.959 10.131 -5.174 1.00 50.28 554 GLU A C 1
ATOM 4432 O O . GLU A 1 554 ? 22.086 11.063 -5.968 1.00 50.28 554 GLU A O 1
ATOM 4437 N N . SER A 1 555 ? 22.118 8.880 -5.621 1.00 57.09 555 SER A N 1
ATOM 4438 C CA . SER A 1 555 ? 22.663 8.656 -6.982 1.00 57.09 555 SER A CA 1
ATOM 4439 C C . SER A 1 555 ? 22.479 7.275 -7.620 1.00 57.09 555 SER A C 1
ATOM 4441 O O . SER A 1 555 ? 23.177 6.974 -8.588 1.00 57.09 555 SER A O 1
ATOM 4443 N N . ASP A 1 556 ? 21.555 6.431 -7.151 1.00 72.69 556 ASP A N 1
ATOM 4444 C CA . ASP A 1 556 ? 21.567 5.026 -7.581 1.00 72.69 556 ASP A CA 1
ATOM 4445 C C . ASP A 1 556 ? 20.190 4.401 -7.867 1.00 72.69 556 ASP A C 1
ATOM 4447 O O . ASP A 1 556 ? 19.132 4.908 -7.493 1.00 72.69 556 ASP A O 1
ATOM 4451 N N . ILE A 1 557 ? 20.221 3.260 -8.557 1.00 83.38 557 ILE A N 1
ATOM 4452 C CA . ILE A 1 557 ? 19.077 2.403 -8.875 1.00 83.38 557 ILE A CA 1
ATOM 4453 C C . ILE A 1 557 ? 18.319 2.037 -7.581 1.00 83.38 557 ILE A C 1
ATOM 4455 O O . ILE A 1 557 ? 18.963 1.705 -6.579 1.00 83.38 557 ILE A O 1
ATOM 4459 N N . PRO A 1 558 ? 16.965 2.016 -7.590 1.00 83.88 558 PRO A N 1
ATOM 4460 C CA . PRO A 1 558 ? 16.159 1.543 -6.463 1.00 83.88 558 PRO A CA 1
ATOM 4461 C C . PRO A 1 558 ? 16.703 0.261 -5.819 1.00 83.88 558 PRO A C 1
ATOM 4463 O O . PRO A 1 558 ? 16.921 -0.723 -6.528 1.00 83.88 558 PRO A O 1
ATOM 4466 N N . THR A 1 559 ? 16.818 0.214 -4.485 1.00 80.94 559 THR A N 1
ATOM 4467 C CA . THR A 1 559 ? 17.252 -0.994 -3.748 1.00 80.94 559 THR A CA 1
ATOM 4468 C C . THR A 1 559 ? 16.456 -2.236 -4.160 1.00 80.94 559 THR A C 1
ATOM 4470 O O . THR A 1 559 ? 17.034 -3.294 -4.393 1.00 80.94 559 THR A O 1
ATOM 4473 N N . ALA A 1 560 ? 15.151 -2.067 -4.399 1.00 81.69 560 ALA A N 1
ATOM 4474 C CA . ALA A 1 560 ? 14.259 -3.122 -4.882 1.00 81.69 560 ALA A CA 1
ATOM 4475 C C . ALA A 1 560 ? 14.749 -3.777 -6.168 1.00 81.69 560 ALA A C 1
ATOM 4477 O O . ALA A 1 560 ? 14.705 -4.992 -6.337 1.00 81.69 560 ALA A O 1
ATOM 4478 N N . LEU A 1 561 ? 15.196 -2.941 -7.099 1.00 88.69 561 LEU A N 1
ATOM 4479 C CA . LEU A 1 561 ? 15.683 -3.383 -8.389 1.00 88.69 561 LEU A CA 1
ATOM 4480 C C . LEU A 1 561 ? 17.082 -3.996 -8.243 1.00 88.69 561 LEU A C 1
ATOM 4482 O O . LEU A 1 561 ? 17.352 -5.031 -8.851 1.00 88.69 561 LEU A O 1
ATOM 4486 N N . LYS A 1 562 ? 17.936 -3.430 -7.383 1.00 88.88 562 LYS A N 1
ATOM 4487 C CA . LYS A 1 562 ? 19.270 -3.975 -7.094 1.00 88.88 562 LYS A CA 1
ATOM 4488 C C . LYS A 1 562 ? 19.228 -5.387 -6.530 1.00 88.88 562 LYS A C 1
ATOM 4490 O O . LYS A 1 562 ? 19.915 -6.270 -7.031 1.00 88.88 562 LYS A O 1
ATOM 4495 N N . GLU A 1 563 ? 18.381 -5.636 -5.535 1.00 83.75 563 GLU A N 1
ATOM 4496 C CA . GLU A 1 563 ? 18.270 -6.957 -4.907 1.00 83.75 563 GLU A CA 1
ATOM 4497 C C . GLU A 1 563 ? 17.816 -8.042 -5.895 1.00 83.75 563 GLU A C 1
ATOM 4499 O O . GLU A 1 563 ? 18.239 -9.201 -5.802 1.00 83.75 563 GLU A O 1
ATOM 4504 N N . ILE A 1 564 ? 16.995 -7.672 -6.883 1.00 87.50 564 ILE A N 1
ATOM 4505 C CA . ILE A 1 564 ? 16.595 -8.581 -7.962 1.00 87.50 564 ILE A CA 1
ATOM 4506 C C . ILE A 1 564 ? 17.610 -8.649 -9.108 1.00 87.50 564 ILE A C 1
ATOM 4508 O O . ILE A 1 564 ? 17.343 -9.362 -10.066 1.00 87.50 564 ILE A O 1
ATOM 4512 N N . GLY A 1 565 ? 18.759 -7.977 -9.017 1.00 89.94 565 GLY A N 1
ATOM 4513 C CA . GLY A 1 565 ? 19.883 -8.102 -9.950 1.00 89.94 565 GLY A CA 1
ATOM 4514 C C . GLY A 1 565 ? 20.051 -6.955 -10.951 1.00 89.94 565 GLY A C 1
ATOM 4515 O O . GLY A 1 565 ? 20.900 -7.054 -11.836 1.00 89.94 565 GLY A O 1
ATOM 4516 N N . PHE A 1 566 ? 19.271 -5.874 -10.862 1.00 92.56 566 PHE A N 1
ATOM 4517 C CA . PHE A 1 566 ? 19.522 -4.690 -11.688 1.00 92.56 566 PHE A CA 1
ATOM 4518 C C . PHE A 1 566 ? 20.735 -3.907 -11.179 1.00 92.56 566 PHE A C 1
ATOM 4520 O O . PHE A 1 566 ? 20.905 -3.703 -9.983 1.00 92.56 566 PHE A O 1
ATOM 4527 N N . HIS A 1 567 ? 21.574 -3.439 -12.093 1.00 92.44 567 HIS A N 1
ATOM 4528 C CA . HIS A 1 567 ? 22.744 -2.621 -11.786 1.00 92.44 567 HIS A CA 1
ATOM 4529 C C . HIS A 1 567 ? 23.040 -1.672 -12.949 1.00 92.44 567 HIS A C 1
ATOM 4531 O O . HIS A 1 567 ? 22.430 -1.753 -14.017 1.00 92.44 567 HIS A O 1
ATOM 4537 N N . ASN A 1 568 ? 23.995 -0.763 -12.750 1.00 90.44 568 ASN A N 1
ATOM 4538 C CA . ASN A 1 568 ? 24.237 0.346 -13.674 1.00 90.44 568 ASN A CA 1
ATOM 4539 C C . ASN A 1 568 ? 24.574 -0.077 -15.109 1.00 90.44 568 ASN A C 1
ATOM 4541 O O . ASN A 1 568 ? 24.401 0.717 -16.023 1.00 90.44 568 ASN A O 1
ATOM 4545 N N . GLU A 1 569 ? 25.018 -1.310 -15.342 1.00 91.75 569 GLU A N 1
ATOM 4546 C CA . GLU A 1 569 ? 25.383 -1.783 -16.681 1.00 91.75 569 GLU A CA 1
ATOM 4547 C C . GLU A 1 569 ? 24.201 -2.404 -17.440 1.00 91.75 569 GLU A C 1
ATOM 4549 O O . GLU A 1 569 ? 24.211 -2.426 -18.671 1.00 91.75 569 GLU A O 1
ATOM 4554 N N . ASN A 1 570 ? 23.183 -2.911 -16.732 1.00 94.06 570 ASN A N 1
ATOM 4555 C CA . ASN A 1 570 ? 22.128 -3.735 -17.328 1.00 94.06 570 ASN A CA 1
ATOM 4556 C C . ASN A 1 570 ? 20.753 -3.048 -17.417 1.00 94.06 570 ASN A C 1
ATOM 4558 O O . ASN A 1 570 ? 19.855 -3.580 -18.078 1.00 94.06 570 ASN A O 1
ATOM 4562 N N . CYS A 1 571 ? 20.600 -1.857 -16.832 1.00 95.75 571 CYS A N 1
ATOM 4563 C CA . CYS A 1 571 ? 19.399 -1.038 -16.968 1.00 95.75 571 CYS A CA 1
ATOM 4564 C C . CYS A 1 571 ? 19.681 0.469 -17.021 1.00 95.75 571 CYS A C 1
ATOM 4566 O O . CYS A 1 571 ? 20.741 0.937 -16.604 1.00 95.75 571 CYS A O 1
ATOM 4568 N N . LEU A 1 572 ? 18.681 1.213 -17.495 1.00 95.44 572 LEU A N 1
ATOM 4569 C CA . LEU A 1 572 ? 18.565 2.665 -17.360 1.00 95.44 572 LEU A CA 1
ATOM 4570 C C . LEU A 1 572 ? 17.260 2.983 -16.612 1.00 95.44 572 LEU A C 1
ATOM 4572 O O . LEU A 1 572 ? 16.195 2.526 -17.026 1.00 95.44 572 LEU A O 1
ATOM 4576 N N . VAL A 1 573 ? 17.320 3.744 -15.520 1.00 93.62 573 VAL A N 1
ATOM 4577 C CA . VAL A 1 573 ? 16.171 4.027 -14.641 1.00 93.62 573 VAL A CA 1
ATOM 4578 C C . VAL A 1 573 ? 16.035 5.526 -14.414 1.00 93.62 573 VAL A C 1
ATOM 4580 O O . VAL A 1 573 ? 17.019 6.193 -14.114 1.00 93.62 573 VAL A O 1
ATOM 4583 N N . TRP A 1 574 ? 14.830 6.080 -14.533 1.00 92.19 574 TRP A N 1
ATOM 4584 C CA . TRP A 1 574 ? 14.584 7.494 -14.230 1.00 92.19 574 TRP A CA 1
ATOM 4585 C C . TRP A 1 574 ? 13.107 7.761 -13.918 1.00 92.19 574 TRP A C 1
ATOM 4587 O O . TRP A 1 574 ? 12.244 6.994 -14.345 1.00 92.19 574 TRP A O 1
ATOM 4597 N N . PRO A 1 575 ? 12.772 8.825 -13.172 1.00 88.25 575 PRO A N 1
ATOM 4598 C CA . PRO A 1 575 ? 11.383 9.220 -12.970 1.00 88.25 575 PRO A CA 1
ATOM 4599 C C . PRO A 1 575 ? 10.819 9.947 -14.193 1.00 88.25 575 PRO A C 1
ATOM 4601 O O . PRO A 1 575 ? 11.541 10.677 -14.868 1.00 88.25 575 PRO A O 1
ATOM 4604 N N . PHE A 1 576 ? 9.515 9.812 -14.452 1.00 88.12 576 PHE A N 1
ATOM 4605 C CA . PHE A 1 576 ? 8.846 10.375 -15.637 1.00 88.12 576 PHE A CA 1
ATOM 4606 C C . PHE A 1 576 ? 9.048 11.892 -15.794 1.00 88.12 576 PHE A C 1
ATOM 4608 O O . PHE A 1 576 ? 9.015 12.414 -16.906 1.00 88.12 576 PHE A O 1
ATOM 4615 N N . ASN A 1 577 ? 9.247 12.613 -14.687 1.00 84.50 577 ASN A N 1
ATOM 4616 C CA . ASN A 1 577 ? 9.451 14.059 -14.677 1.00 84.50 577 ASN A CA 1
ATOM 4617 C C . ASN A 1 577 ? 10.920 14.481 -14.521 1.00 84.50 577 ASN A C 1
ATOM 4619 O O . ASN A 1 577 ? 11.189 15.679 -14.541 1.00 84.50 577 ASN A O 1
ATOM 4623 N N . LEU A 1 578 ? 11.850 13.531 -14.348 1.00 85.56 578 LEU A N 1
ATOM 4624 C CA . LEU A 1 578 ? 13.286 13.768 -14.142 1.00 85.56 578 LEU A CA 1
ATOM 4625 C C . LEU A 1 578 ? 13.601 14.753 -13.007 1.00 85.56 578 LEU A C 1
ATOM 4627 O O . LEU A 1 578 ? 14.697 15.295 -12.963 1.00 85.56 578 LEU A O 1
ATOM 4631 N N . GLN A 1 579 ? 12.671 15.007 -12.084 1.00 75.44 579 GLN A N 1
ATOM 4632 C CA . GLN A 1 579 ? 12.884 15.966 -11.003 1.00 75.44 579 GLN A CA 1
ATOM 4633 C C . GLN A 1 579 ? 13.722 15.345 -9.892 1.00 75.44 579 GLN A C 1
ATOM 4635 O O . GLN A 1 579 ? 13.512 14.196 -9.505 1.00 75.44 579 GLN A O 1
ATOM 4640 N N . ASN A 1 580 ? 14.620 16.142 -9.315 1.00 65.62 580 ASN A N 1
ATOM 4641 C CA . ASN A 1 580 ? 15.367 15.731 -8.137 1.00 65.62 580 ASN A CA 1
ATOM 4642 C C . ASN A 1 580 ? 14.414 15.586 -6.930 1.00 65.62 580 ASN A C 1
ATOM 4644 O O . ASN A 1 580 ? 14.008 16.570 -6.300 1.00 65.62 580 ASN A O 1
ATOM 4648 N N . HIS A 1 581 ? 14.059 14.342 -6.600 1.00 57.47 581 HIS A N 1
ATOM 4649 C CA . HIS A 1 581 ? 13.127 14.008 -5.521 1.00 57.47 581 HIS A CA 1
ATOM 4650 C C . HIS A 1 581 ? 13.648 14.341 -4.112 1.00 57.47 581 HIS A C 1
ATOM 4652 O O . HIS A 1 581 ? 12.840 14.421 -3.187 1.00 57.47 581 HIS A O 1
ATOM 4658 N N . TYR A 1 582 ? 14.951 14.589 -3.934 1.00 50.66 582 TYR A N 1
ATOM 4659 C CA . TYR A 1 582 ? 15.515 15.028 -2.650 1.00 50.66 582 TYR A CA 1
ATOM 4660 C C . TYR A 1 582 ? 15.210 16.506 -2.363 1.00 50.66 582 TYR A C 1
ATOM 4662 O O . TYR A 1 582 ? 15.075 16.900 -1.205 1.00 50.66 582 TYR A O 1
ATOM 4670 N N . LEU A 1 583 ? 15.051 17.323 -3.412 1.00 38.81 583 LEU A N 1
ATOM 4671 C CA . LEU A 1 583 ? 14.765 18.760 -3.305 1.00 38.81 583 LEU A CA 1
ATOM 4672 C C . LEU A 1 583 ? 13.264 19.077 -3.360 1.00 38.81 583 LEU A C 1
ATOM 4674 O O . LEU A 1 583 ? 12.829 20.116 -2.858 1.00 38.81 583 LEU A O 1
ATOM 4678 N N . ALA A 1 584 ? 12.463 18.183 -3.941 1.00 33.19 584 ALA A N 1
ATOM 4679 C CA . ALA A 1 584 ? 11.017 18.317 -3.995 1.00 33.19 584 ALA A CA 1
ATOM 4680 C C . ALA A 1 584 ? 10.370 17.711 -2.739 1.00 33.19 584 ALA A C 1
ATOM 4682 O O . ALA A 1 584 ? 10.351 16.498 -2.535 1.00 33.19 584 ALA A O 1
ATOM 4683 N N . SER A 1 585 ? 9.743 18.542 -1.902 1.00 36.72 585 SER A N 1
ATOM 4684 C CA . SER A 1 585 ? 8.762 18.021 -0.940 1.00 36.72 585 SER A CA 1
ATOM 4685 C C . SER A 1 585 ? 7.695 17.215 -1.701 1.00 36.72 585 SER A C 1
ATOM 4687 O O . SER A 1 585 ? 7.329 17.591 -2.807 1.00 36.72 585 SER A O 1
ATOM 4689 N N . SER A 1 586 ? 7.134 16.141 -1.133 1.00 39.53 586 SER A N 1
ATOM 4690 C CA . SER A 1 586 ? 6.037 15.367 -1.779 1.00 39.53 586 SER A CA 1
ATOM 4691 C C . SER A 1 586 ? 4.860 16.219 -2.310 1.00 39.53 586 SER A C 1
ATOM 4693 O O . SER A 1 586 ? 4.113 15.781 -3.174 1.00 39.53 586 SER A O 1
ATOM 4695 N N . SER A 1 587 ? 4.705 17.454 -1.818 1.00 36.31 587 SER A N 1
ATOM 4696 C CA . SER A 1 587 ? 3.756 18.475 -2.284 1.00 36.31 587 SER A CA 1
ATOM 4697 C C . SER A 1 587 ? 4.163 19.244 -3.554 1.00 36.31 587 SER A C 1
ATOM 4699 O O . SER A 1 587 ? 3.347 20.009 -4.063 1.00 36.31 587 SER A O 1
ATOM 4701 N N . GLN A 1 588 ? 5.395 19.076 -4.037 1.00 42.31 588 GLN A N 1
ATOM 4702 C CA . GLN A 1 588 ? 6.006 19.759 -5.186 1.00 42.31 588 GLN A CA 1
ATOM 4703 C C . GLN A 1 588 ? 6.281 18.826 -6.372 1.00 42.31 588 GLN A C 1
ATOM 4705 O O . GLN A 1 588 ? 6.774 19.315 -7.384 1.00 42.31 588 GLN A O 1
ATOM 4710 N N . ILE A 1 589 ? 5.977 17.523 -6.271 1.00 48.62 589 ILE A N 1
ATOM 4711 C CA . ILE A 1 589 ? 6.047 16.609 -7.421 1.00 48.62 589 ILE A CA 1
ATOM 4712 C C . ILE A 1 589 ? 5.101 17.165 -8.484 1.00 48.62 589 ILE A C 1
ATOM 4714 O O . ILE A 1 589 ? 3.883 17.181 -8.290 1.00 48.62 589 ILE A O 1
ATOM 4718 N N . ARG A 1 590 ? 5.666 17.711 -9.564 1.00 53.09 590 ARG A N 1
ATOM 4719 C CA . ARG A 1 590 ? 4.872 18.389 -10.588 1.00 53.09 590 ARG A CA 1
ATOM 4720 C C . ARG A 1 590 ? 4.197 17.350 -11.478 1.00 53.09 590 ARG A C 1
ATOM 4722 O O . ARG A 1 590 ? 4.816 16.363 -11.874 1.00 53.09 590 ARG A O 1
ATOM 4729 N N . HIS A 1 591 ? 2.911 17.559 -11.740 1.00 56.28 591 HIS A N 1
ATOM 4730 C CA . HIS A 1 591 ? 2.127 16.737 -12.658 1.00 56.28 591 HIS A CA 1
ATOM 4731 C C . HIS A 1 591 ? 2.350 17.191 -14.105 1.00 56.28 591 HIS A C 1
ATOM 4733 O O . HIS A 1 591 ? 2.710 18.345 -14.341 1.00 56.28 591 HIS A O 1
ATOM 4739 N N . LEU A 1 592 ? 2.049 16.308 -15.065 1.00 56.91 592 LEU A N 1
ATOM 4740 C CA . LEU A 1 592 ? 1.956 16.599 -16.503 1.00 56.91 592 LEU A CA 1
ATOM 4741 C C . LEU A 1 592 ? 0.772 17.553 -16.785 1.00 56.91 592 LEU A C 1
ATOM 4743 O O . LEU A 1 592 ? -0.237 17.170 -17.366 1.00 56.91 592 LEU A O 1
ATOM 4747 N N . GLY A 1 593 ? 0.852 18.786 -16.289 1.00 65.75 593 GLY A N 1
ATOM 4748 C CA . GLY A 1 593 ? -0.041 19.885 -16.644 1.00 65.75 593 GLY A CA 1
ATOM 4749 C C . GLY A 1 593 ? 0.490 20.602 -17.882 1.00 65.75 593 GLY A C 1
ATOM 4750 O O . GLY A 1 593 ? 0.824 19.975 -18.882 1.00 65.75 593 GLY A O 1
ATOM 4751 N N . SER A 1 594 ? 0.663 21.920 -17.798 1.00 69.25 594 SER A N 1
ATOM 4752 C CA . SER A 1 594 ? 1.282 22.720 -18.868 1.00 69.25 594 SER A CA 1
ATOM 4753 C C . SER A 1 594 ? 2.725 22.313 -19.209 1.00 69.25 594 SER A C 1
ATOM 4755 O O . SER A 1 594 ? 3.220 22.665 -20.270 1.00 69.25 594 SER A O 1
ATOM 4757 N N . GLU A 1 595 ? 3.408 21.586 -18.319 1.00 76.44 595 GLU A N 1
ATOM 4758 C CA . GLU A 1 595 ? 4.792 21.109 -18.486 1.00 76.44 595 GLU A CA 1
ATOM 4759 C C . GLU A 1 595 ? 4.905 19.833 -19.340 1.00 76.44 595 GLU A C 1
ATOM 4761 O O . GLU A 1 595 ? 6.013 19.412 -19.678 1.00 76.44 595 GLU A O 1
ATOM 4766 N N . ALA A 1 596 ? 3.774 19.193 -19.664 1.00 79.88 596 ALA A N 1
ATOM 4767 C CA . ALA A 1 596 ? 3.746 17.846 -20.225 1.00 79.88 596 ALA A CA 1
ATOM 4768 C C . ALA A 1 596 ? 4.543 17.712 -21.526 1.00 79.88 596 ALA A C 1
ATOM 4770 O O . ALA A 1 596 ? 5.233 16.715 -21.713 1.00 79.88 596 ALA A O 1
ATOM 4771 N N . ASP A 1 597 ? 4.483 18.715 -22.402 1.00 86.38 597 ASP A N 1
ATOM 4772 C CA . ASP A 1 597 ? 5.148 18.665 -23.705 1.00 86.38 597 ASP A CA 1
ATOM 4773 C C . ASP A 1 597 ? 6.675 18.748 -23.578 1.00 86.38 597 ASP A C 1
ATOM 4775 O O . ASP A 1 597 ? 7.390 18.017 -24.266 1.00 86.38 597 ASP A O 1
ATOM 4779 N N . ILE A 1 598 ? 7.176 19.569 -22.646 1.00 88.31 598 ILE A N 1
ATOM 4780 C CA . ILE A 1 598 ? 8.614 19.711 -22.371 1.00 88.31 598 ILE A CA 1
ATOM 4781 C C . ILE A 1 598 ? 9.158 18.396 -21.806 1.00 88.31 598 ILE A C 1
ATOM 4783 O O . ILE A 1 598 ? 10.143 17.854 -22.308 1.00 88.31 598 ILE A O 1
ATOM 4787 N N . LEU A 1 599 ? 8.482 17.847 -20.792 1.00 87.62 599 LEU A N 1
ATOM 4788 C CA . LEU A 1 599 ? 8.888 16.594 -20.155 1.00 87.62 599 LEU A CA 1
ATOM 4789 C C . LEU A 1 599 ? 8.776 15.404 -21.115 1.00 87.62 599 LEU A C 1
ATOM 4791 O O . LEU A 1 599 ? 9.659 14.547 -21.128 1.00 87.62 599 LEU A O 1
ATOM 4795 N N . ARG A 1 600 ? 7.736 15.356 -21.954 1.00 90.19 600 ARG A N 1
ATOM 4796 C CA . ARG A 1 600 ? 7.581 14.325 -22.989 1.00 90.19 600 ARG A CA 1
ATOM 4797 C C . ARG A 1 600 ? 8.726 14.385 -23.998 1.00 90.19 600 ARG A C 1
ATOM 4799 O O . ARG A 1 600 ? 9.352 13.362 -24.263 1.00 90.19 600 ARG A O 1
ATOM 4806 N N . SER A 1 601 ? 9.051 15.576 -24.504 1.00 91.00 601 SER A N 1
ATOM 4807 C CA . SER A 1 601 ? 10.178 15.783 -25.426 1.00 91.00 601 SER A CA 1
ATOM 4808 C C . SER A 1 601 ? 11.503 15.290 -24.830 1.00 91.00 601 SER A C 1
ATOM 4810 O O . SER A 1 601 ? 12.234 14.524 -25.461 1.00 91.00 601 SER A O 1
ATOM 4812 N N . LEU A 1 602 ? 11.770 15.641 -23.569 1.00 92.44 602 LEU A N 1
ATOM 4813 C CA . LEU A 1 602 ? 12.969 15.212 -22.850 1.00 92.44 602 LEU A CA 1
ATOM 4814 C C . LEU A 1 602 ? 13.041 13.683 -22.676 1.00 92.44 602 LEU A C 1
ATOM 4816 O O . LEU A 1 602 ? 14.087 13.085 -22.932 1.00 92.44 602 LEU A O 1
ATOM 4820 N N . ASN A 1 603 ? 11.936 13.032 -22.297 1.00 93.88 603 ASN A N 1
ATOM 4821 C CA . ASN A 1 603 ? 11.879 11.571 -22.180 1.00 93.88 603 ASN A CA 1
ATOM 4822 C C . ASN A 1 603 ? 12.153 10.881 -23.524 1.00 93.88 603 ASN A C 1
ATOM 4824 O O . ASN A 1 603 ? 12.955 9.948 -23.579 1.00 93.88 603 ASN A O 1
ATOM 4828 N N . HIS A 1 604 ? 11.551 11.357 -24.620 1.00 92.62 604 HIS A N 1
ATOM 4829 C CA . HIS A 1 604 ? 11.846 10.829 -25.954 1.00 92.62 604 HIS A CA 1
ATOM 4830 C C . HIS A 1 604 ? 13.317 11.000 -26.323 1.00 92.62 604 HIS A C 1
ATOM 4832 O O . HIS A 1 604 ? 13.917 10.072 -26.863 1.00 92.62 604 HIS A O 1
ATOM 4838 N N . LYS A 1 605 ? 13.927 12.141 -25.983 1.00 91.81 605 LYS A N 1
ATOM 4839 C CA . LYS A 1 605 ? 15.349 12.379 -26.245 1.00 91.81 605 LYS A CA 1
ATOM 4840 C C . LYS A 1 605 ? 16.245 11.388 -25.500 1.00 91.81 605 LYS A C 1
ATOM 4842 O O . LYS A 1 605 ? 17.152 10.826 -26.109 1.00 91.81 605 LYS A O 1
ATOM 4847 N N . ILE A 1 606 ? 15.969 11.125 -24.221 1.00 93.00 606 ILE A N 1
ATOM 4848 C CA . ILE A 1 606 ? 16.684 10.109 -23.428 1.00 93.00 606 ILE A CA 1
ATOM 4849 C C . ILE A 1 606 ? 16.560 8.731 -24.083 1.00 93.00 606 ILE A C 1
ATOM 4851 O O . ILE A 1 606 ? 17.565 8.042 -24.265 1.00 93.00 606 ILE A O 1
ATOM 4855 N N . ILE A 1 607 ? 15.346 8.350 -24.488 1.00 93.69 607 ILE A N 1
ATOM 4856 C CA . ILE A 1 607 ? 15.084 7.056 -25.123 1.00 93.69 607 ILE A CA 1
ATOM 4857 C C . ILE A 1 607 ? 15.820 6.942 -26.463 1.00 93.69 607 ILE A C 1
ATOM 4859 O O . ILE A 1 607 ? 16.446 5.914 -26.722 1.00 93.69 607 ILE A O 1
ATOM 4863 N N . GLU A 1 608 ? 15.810 7.979 -27.299 1.00 90.75 608 GLU A N 1
ATOM 4864 C CA . GLU A 1 608 ? 16.483 7.939 -28.601 1.00 90.75 608 GLU A CA 1
ATOM 4865 C C . GLU A 1 608 ? 18.015 7.926 -28.504 1.00 90.75 608 GLU A C 1
ATOM 4867 O O . GLU A 1 608 ? 18.667 7.267 -29.312 1.00 90.75 608 GLU A O 1
ATOM 4872 N N . LEU A 1 609 ? 18.599 8.551 -27.477 1.00 89.75 609 LEU A N 1
ATOM 4873 C CA . LEU A 1 609 ? 20.048 8.509 -27.221 1.00 89.75 609 LEU A CA 1
ATOM 4874 C C . LEU A 1 609 ? 20.522 7.200 -26.551 1.00 89.75 609 LEU A C 1
ATOM 4876 O O . LEU A 1 609 ? 21.731 6.956 -26.400 1.00 89.75 609 LEU A O 1
ATOM 4880 N N . SER A 1 610 ? 19.581 6.343 -26.156 1.00 91.81 610 SER A N 1
ATOM 4881 C CA . SER A 1 610 ? 19.829 5.079 -25.463 1.00 91.81 610 SER A CA 1
ATOM 4882 C C . SER A 1 610 ? 19.680 3.853 -26.373 1.00 91.81 610 SER A C 1
ATOM 4884 O O . SER A 1 610 ? 18.949 3.856 -27.367 1.00 91.81 610 SER A O 1
ATOM 4886 N N . ASN A 1 611 ? 20.327 2.756 -25.982 1.00 93.25 611 ASN A N 1
ATOM 4887 C CA . ASN A 1 611 ? 20.223 1.445 -26.623 1.00 93.25 611 ASN A CA 1
ATOM 4888 C C . ASN A 1 611 ? 18.998 0.633 -26.143 1.00 93.25 611 ASN A C 1
ATOM 4890 O O . ASN A 1 611 ? 18.941 -0.587 -26.306 1.00 93.25 611 ASN A O 1
ATOM 4894 N N . LEU A 1 612 ? 18.014 1.297 -25.531 1.00 95.50 612 LEU A N 1
ATOM 4895 C CA . LEU A 1 612 ? 16.840 0.647 -24.962 1.00 95.50 612 LEU A CA 1
ATOM 4896 C C . LEU A 1 612 ? 16.012 -0.065 -26.036 1.00 95.50 612 LEU A C 1
ATOM 4898 O O . LEU A 1 612 ? 15.727 0.500 -27.094 1.00 95.50 612 LEU A O 1
ATOM 4902 N N . ARG A 1 613 ? 15.599 -1.298 -25.734 1.00 95.88 613 ARG A N 1
ATOM 4903 C CA . ARG A 1 613 ? 14.789 -2.187 -26.581 1.00 95.88 613 ARG A CA 1
ATOM 4904 C C . ARG A 1 613 ? 13.460 -2.546 -25.923 1.00 95.88 613 ARG A C 1
ATOM 4906 O O . ARG A 1 613 ? 12.452 -2.616 -26.621 1.00 95.88 613 ARG A O 1
ATOM 4913 N N . VAL A 1 614 ? 13.443 -2.713 -24.599 1.00 97.69 614 VAL A N 1
ATOM 4914 C CA . VAL A 1 614 ? 12.210 -2.861 -23.812 1.00 97.69 614 VAL A CA 1
ATOM 4915 C C . VAL A 1 614 ? 12.197 -1.836 -22.684 1.00 97.69 614 VAL A C 1
ATOM 4917 O O . VAL A 1 614 ? 13.187 -1.683 -21.971 1.00 97.69 614 VAL A O 1
ATOM 4920 N N . ILE A 1 615 ? 11.082 -1.124 -22.528 1.00 98.06 615 ILE A N 1
ATOM 4921 C CA . ILE A 1 615 ? 10.905 -0.071 -21.526 1.00 98.06 615 ILE A CA 1
ATOM 4922 C C . ILE A 1 615 ? 9.687 -0.411 -20.668 1.00 98.06 615 ILE A C 1
ATOM 4924 O O . ILE A 1 615 ? 8.576 -0.544 -21.179 1.00 98.06 615 ILE A O 1
ATOM 4928 N N . ILE A 1 616 ? 9.900 -0.558 -19.362 1.00 97.44 616 ILE A N 1
ATOM 4929 C CA . ILE A 1 616 ? 8.842 -0.789 -18.377 1.00 97.44 616 ILE A CA 1
ATOM 4930 C C . ILE A 1 616 ? 8.343 0.568 -17.875 1.00 97.44 616 ILE A C 1
ATOM 4932 O O . ILE A 1 616 ? 9.129 1.393 -17.406 1.00 97.44 616 ILE A O 1
ATOM 4936 N N . LEU A 1 617 ? 7.033 0.786 -17.959 1.00 95.56 617 LEU A N 1
ATOM 4937 C CA . LEU A 1 617 ? 6.364 1.999 -17.492 1.00 95.56 617 LEU A CA 1
ATOM 4938 C C . LEU A 1 617 ? 5.673 1.689 -16.160 1.00 95.56 617 LEU A C 1
ATOM 4940 O O . LEU A 1 617 ? 4.805 0.814 -16.094 1.00 95.56 617 LEU A O 1
ATOM 4944 N N . CYS A 1 618 ? 6.069 2.380 -15.091 1.00 90.19 618 CYS A N 1
ATOM 4945 C CA . CYS A 1 618 ? 5.628 2.085 -13.724 1.00 90.19 618 CYS A CA 1
ATOM 4946 C C . CYS A 1 618 ? 4.412 2.918 -13.282 1.00 90.19 618 CYS A C 1
ATOM 4948 O O . CYS A 1 618 ? 4.389 3.396 -12.148 1.00 90.19 618 CYS A O 1
ATOM 4950 N N . GLY A 1 619 ? 3.420 3.115 -14.158 1.00 84.19 619 GLY A N 1
ATOM 4951 C CA . GLY A 1 619 ? 2.199 3.871 -13.856 1.00 84.19 619 GLY A CA 1
ATOM 4952 C C . GLY A 1 619 ? 1.737 4.800 -14.981 1.00 84.19 619 GLY A C 1
ATOM 4953 O O . GLY A 1 619 ? 2.337 4.856 -16.057 1.00 84.19 619 GLY A O 1
ATOM 4954 N N . ASP A 1 620 ? 0.648 5.524 -14.731 1.00 84.38 620 ASP A N 1
ATOM 4955 C CA . ASP A 1 620 ? -0.049 6.318 -15.748 1.00 84.38 620 ASP A CA 1
ATOM 4956 C C . ASP A 1 620 ? 0.754 7.555 -16.175 1.00 84.38 620 ASP A C 1
ATOM 4958 O O . ASP A 1 620 ? 0.715 7.928 -17.347 1.00 84.38 620 ASP A O 1
ATOM 4962 N N . ASN A 1 621 ? 1.531 8.179 -15.276 1.00 84.50 621 ASN A N 1
ATOM 4963 C CA . ASN A 1 621 ? 2.352 9.331 -15.677 1.00 84.50 621 ASN A CA 1
ATOM 4964 C C . ASN A 1 621 ? 3.565 8.906 -16.514 1.00 84.50 621 ASN A C 1
ATOM 4966 O O . ASN A 1 621 ? 3.936 9.615 -17.449 1.00 84.50 621 ASN A O 1
ATOM 4970 N N . ALA A 1 622 ? 4.147 7.742 -16.209 1.00 89.25 622 ALA A N 1
ATOM 4971 C CA . ALA A 1 622 ? 5.215 7.148 -17.011 1.00 89.25 622 ALA A CA 1
ATOM 4972 C C . ALA A 1 622 ? 4.722 6.789 -18.424 1.00 89.25 622 ALA A C 1
ATOM 4974 O O . ALA A 1 622 ? 5.451 6.958 -19.396 1.00 89.25 622 ALA A O 1
ATOM 4975 N N . GLU A 1 623 ? 3.471 6.340 -18.561 1.00 90.94 623 GLU A N 1
ATOM 4976 C CA . GLU A 1 623 ? 2.842 6.168 -19.873 1.00 90.94 623 GLU A CA 1
ATOM 4977 C C . GLU A 1 623 ? 2.617 7.515 -20.570 1.00 90.94 623 GLU A C 1
ATOM 4979 O O . GLU A 1 623 ? 3.067 7.723 -21.696 1.00 90.94 623 GLU A O 1
ATOM 4984 N N . ALA A 1 624 ? 1.970 8.466 -19.898 1.00 87.81 624 ALA A N 1
ATOM 4985 C CA . ALA A 1 624 ? 1.615 9.751 -20.491 1.00 87.81 624 ALA A CA 1
ATOM 4986 C C . ALA A 1 624 ? 2.833 10.573 -20.970 1.00 87.81 624 ALA A C 1
ATOM 4988 O O . ALA A 1 624 ? 2.700 11.379 -21.900 1.00 87.81 624 ALA A O 1
ATOM 4989 N N . CYS A 1 625 ? 4.017 10.364 -20.378 1.00 87.69 625 CYS A N 1
ATOM 4990 C CA . CYS A 1 625 ? 5.258 11.034 -20.776 1.00 87.69 625 CYS A CA 1
ATOM 4991 C C . CYS A 1 625 ? 5.978 10.393 -21.976 1.00 87.69 625 CYS A C 1
ATOM 4993 O O . CYS A 1 625 ? 6.974 10.958 -22.421 1.00 87.69 625 CYS A O 1
ATOM 4995 N N . ILE A 1 626 ? 5.507 9.252 -22.500 1.00 89.38 626 ILE A N 1
ATOM 4996 C CA . ILE A 1 626 ? 6.083 8.600 -23.694 1.00 89.38 626 ILE A CA 1
ATOM 4997 C C . ILE A 1 626 ? 5.110 8.480 -24.868 1.00 89.38 626 ILE A C 1
ATOM 4999 O O . ILE A 1 626 ? 5.534 8.105 -25.958 1.00 89.38 626 ILE A O 1
ATOM 5003 N N . LEU A 1 627 ? 3.815 8.764 -24.677 1.00 87.25 627 LEU A N 1
ATOM 5004 C CA . LEU A 1 627 ? 2.821 8.643 -25.747 1.00 87.25 627 LEU A CA 1
ATOM 5005 C C . LEU A 1 627 ? 3.151 9.582 -26.914 1.00 87.25 627 LEU A C 1
ATOM 5007 O O . LEU A 1 627 ? 3.106 10.803 -26.766 1.00 87.25 627 LEU A O 1
ATOM 5011 N N . SER A 1 628 ? 3.403 9.009 -28.090 1.00 86.25 628 SER A N 1
ATOM 5012 C CA . SER A 1 628 ? 3.599 9.740 -29.342 1.00 86.25 628 SER A CA 1
ATOM 5013 C C . SER A 1 628 ? 2.821 9.087 -30.492 1.00 86.25 628 SER A C 1
ATOM 5015 O O . SER A 1 628 ? 2.472 7.907 -30.400 1.00 86.25 628 SER A O 1
ATOM 5017 N N . PRO A 1 629 ? 2.554 9.815 -31.596 1.00 85.69 629 PRO A N 1
ATOM 5018 C CA . PRO A 1 629 ? 1.881 9.254 -32.772 1.00 85.69 629 PRO A CA 1
ATOM 5019 C C . PRO A 1 629 ? 2.624 8.089 -33.448 1.00 85.69 629 PRO A C 1
ATOM 5021 O O . PRO A 1 629 ? 2.024 7.365 -34.234 1.00 85.69 629 PRO A O 1
ATOM 5024 N N . GLU A 1 630 ? 3.918 7.913 -33.163 1.00 86.69 630 GLU A N 1
ATOM 5025 C CA . GLU A 1 630 ? 4.761 6.839 -33.712 1.00 86.69 630 GLU A CA 1
ATOM 5026 C C . GLU A 1 630 ? 4.599 5.502 -32.969 1.00 86.69 630 GLU A C 1
ATOM 5028 O O . GLU A 1 630 ? 5.129 4.476 -33.400 1.00 86.69 630 GLU A O 1
ATOM 5033 N N . LEU A 1 631 ? 3.907 5.510 -31.827 1.00 92.75 631 LEU A N 1
ATOM 5034 C CA . LEU A 1 631 ? 3.684 4.327 -31.012 1.00 92.75 631 LEU A CA 1
ATOM 5035 C C . LEU A 1 631 ? 2.363 3.656 -31.379 1.00 92.75 631 LEU A C 1
ATOM 5037 O O . LEU A 1 631 ? 1.293 4.259 -31.309 1.00 92.75 631 LEU A O 1
ATOM 5041 N N . HIS A 1 632 ? 2.432 2.367 -31.700 1.00 93.25 632 HIS A N 1
ATOM 5042 C CA . HIS A 1 632 ? 1.252 1.557 -31.977 1.00 93.25 632 HIS A CA 1
ATOM 5043 C C . HIS A 1 632 ? 0.807 0.833 -30.701 1.00 93.25 632 HIS A C 1
ATOM 5045 O O . HIS A 1 632 ? 1.596 0.055 -30.155 1.00 93.25 632 HIS A O 1
ATOM 5051 N N . PRO A 1 633 ? -0.419 1.070 -30.200 1.00 94.31 633 PRO A N 1
ATOM 5052 C CA . PRO A 1 633 ? -0.919 0.400 -29.006 1.00 94.31 633 PRO A CA 1
ATOM 5053 C C . PRO A 1 633 ? -1.188 -1.081 -29.285 1.00 94.31 633 PRO A C 1
ATOM 5055 O O . PRO A 1 633 ? -1.767 -1.428 -30.312 1.00 94.31 633 PRO A O 1
ATOM 5058 N N . ILE A 1 634 ? -0.795 -1.939 -28.349 1.00 94.12 634 ILE A N 1
ATOM 5059 C CA . ILE A 1 634 ? -1.059 -3.380 -28.352 1.00 94.12 634 ILE A CA 1
ATOM 5060 C C . ILE A 1 634 ? -1.370 -3.854 -26.928 1.00 94.12 634 ILE A C 1
ATOM 5062 O O . ILE A 1 634 ? -0.913 -3.256 -25.954 1.00 94.12 634 ILE A O 1
ATOM 5066 N N . ASP A 1 635 ? -2.087 -4.966 -26.796 1.00 93.62 635 ASP A N 1
ATOM 5067 C CA . ASP A 1 635 ? -2.337 -5.600 -25.500 1.00 93.62 635 ASP A CA 1
ATOM 5068 C C . ASP A 1 635 ? -1.577 -6.924 -25.410 1.00 93.62 635 ASP A C 1
ATOM 5070 O O . ASP A 1 635 ? -1.966 -7.928 -26.007 1.00 93.62 635 ASP A O 1
ATOM 5074 N N . ILE A 1 636 ? -0.477 -6.930 -24.653 1.00 94.00 636 ILE A N 1
ATOM 5075 C CA . ILE A 1 636 ? 0.323 -8.139 -24.427 1.00 94.00 636 ILE A CA 1
ATOM 5076 C C . ILE A 1 636 ? -0.278 -8.904 -23.251 1.00 94.00 636 ILE A C 1
ATOM 5078 O O . ILE A 1 636 ? -0.385 -8.377 -22.144 1.00 94.00 636 ILE A O 1
ATOM 5082 N N . LYS A 1 637 ? -0.644 -10.170 -23.460 1.00 91.88 637 LYS A N 1
ATOM 5083 C CA . LYS A 1 637 ? -1.115 -11.048 -22.381 1.00 91.88 637 LYS A CA 1
ATOM 5084 C C . LYS A 1 637 ? 0.054 -11.833 -21.797 1.00 91.88 637 LYS A C 1
ATOM 5086 O O . LYS A 1 637 ? 0.585 -12.735 -22.437 1.00 91.88 637 LYS A O 1
ATOM 5091 N N . LEU A 1 638 ? 0.446 -11.511 -20.565 1.00 89.19 638 LEU A N 1
ATOM 5092 C CA . LEU A 1 638 ? 1.430 -12.295 -19.816 1.00 89.19 638 LEU A CA 1
ATOM 5093 C C . LEU A 1 638 ? 0.686 -13.163 -18.803 1.00 89.19 638 LEU A C 1
ATOM 5095 O O . LEU A 1 638 ? 0.367 -12.742 -17.688 1.00 89.19 638 LEU A O 1
ATOM 5099 N N . GLY A 1 639 ? 0.361 -14.382 -19.222 1.00 83.50 639 GLY A N 1
ATOM 5100 C CA . GLY A 1 639 ? -0.561 -15.233 -18.484 1.00 83.50 639 GLY A CA 1
ATOM 5101 C C . GLY A 1 639 ? -1.976 -14.672 -18.562 1.00 83.50 639 GLY A C 1
ATOM 5102 O O . GLY A 1 639 ? -2.435 -14.316 -19.641 1.00 83.50 639 GLY A O 1
ATOM 5103 N N . ASN A 1 640 ? -2.646 -14.523 -17.419 1.00 78.62 640 ASN A N 1
ATOM 5104 C CA . ASN A 1 640 ? -3.994 -13.930 -17.367 1.00 78.62 640 ASN A CA 1
ATOM 5105 C C . ASN A 1 640 ? -3.993 -12.415 -17.194 1.00 78.62 640 ASN A C 1
ATOM 5107 O O . ASN A 1 640 ? -5.042 -11.817 -16.954 1.00 78.62 640 ASN A O 1
ATOM 5111 N N . TYR A 1 641 ? -2.820 -11.793 -17.247 1.00 86.06 641 TYR A N 1
ATOM 5112 C CA . TYR A 1 641 ? -2.688 -10.364 -17.042 1.00 86.06 641 TYR A CA 1
ATOM 5113 C C . TYR A 1 641 ? -2.512 -9.689 -18.401 1.00 86.06 641 TYR A C 1
ATOM 5115 O O . TYR A 1 641 ? -1.469 -9.874 -19.034 1.00 86.06 641 TYR A O 1
ATOM 5123 N N . PRO A 1 642 ? -3.510 -8.920 -18.869 1.00 90.12 642 PRO A N 1
ATOM 5124 C CA . PRO A 1 642 ? -3.316 -8.033 -20.001 1.00 90.12 642 PRO A CA 1
ATOM 5125 C C . PRO A 1 642 ? -2.464 -6.836 -19.565 1.00 90.12 642 PRO A C 1
ATOM 5127 O O . PRO A 1 642 ? -2.691 -6.232 -18.509 1.00 90.12 642 PRO A O 1
ATOM 5130 N N . TYR A 1 643 ? -1.484 -6.500 -20.392 1.00 93.81 643 TYR A N 1
ATOM 5131 C CA . TYR A 1 643 ? -0.637 -5.328 -20.247 1.00 93.81 643 TYR A CA 1
ATOM 5132 C C . TYR A 1 643 ? -0.879 -4.412 -21.423 1.00 93.81 643 TYR A C 1
ATOM 5134 O O . TYR A 1 643 ? -0.538 -4.749 -22.563 1.00 93.81 643 TYR A O 1
ATOM 5142 N N . ARG A 1 644 ? -1.386 -3.220 -21.115 1.00 94.75 644 ARG A N 1
ATOM 5143 C CA . ARG A 1 644 ? -1.396 -2.133 -22.078 1.00 94.75 644 ARG A CA 1
ATOM 5144 C C . ARG A 1 644 ? 0.046 -1.828 -22.457 1.00 94.75 644 ARG A C 1
ATOM 5146 O O . ARG A 1 644 ? 0.880 -1.542 -21.597 1.00 94.75 644 ARG A O 1
ATOM 5153 N N . SER A 1 645 ? 0.341 -1.962 -23.735 1.00 96.19 645 SER A N 1
ATOM 5154 C CA . SER A 1 645 ? 1.697 -1.911 -24.255 1.00 96.19 645 SER A CA 1
ATOM 5155 C C . SER A 1 645 ? 1.717 -1.136 -25.566 1.00 96.19 645 SER A C 1
ATOM 5157 O O . SER A 1 645 ? 0.681 -0.846 -26.164 1.00 96.19 645 SER A O 1
ATOM 5159 N N . PHE A 1 646 ? 2.908 -0.770 -26.015 1.00 96.00 646 PHE A N 1
ATOM 5160 C CA . PHE A 1 646 ? 3.100 -0.045 -27.260 1.00 96.00 646 PHE A CA 1
ATOM 5161 C C . PHE A 1 646 ? 4.333 -0.570 -27.981 1.00 96.00 646 PHE A C 1
ATOM 5163 O O . PHE A 1 646 ? 5.305 -0.985 -27.346 1.00 96.00 646 PHE A O 1
ATOM 5170 N N . VAL A 1 647 ? 4.317 -0.524 -29.308 1.00 94.75 647 VAL A N 1
ATOM 5171 C CA . VAL A 1 647 ? 5.479 -0.853 -30.138 1.00 94.75 647 VAL A CA 1
ATOM 5172 C C . VAL A 1 647 ? 5.865 0.335 -31.004 1.00 94.75 647 VAL A C 1
ATOM 5174 O O . VAL A 1 647 ? 5.011 0.982 -31.606 1.00 94.75 647 VAL A O 1
ATOM 5177 N N . GLN A 1 648 ? 7.167 0.610 -31.069 1.00 93.19 648 GLN A N 1
ATOM 5178 C CA . GLN A 1 648 ? 7.752 1.552 -32.022 1.00 93.19 648 GLN A CA 1
ATOM 5179 C C . GLN A 1 648 ? 8.269 0.748 -33.215 1.00 93.19 648 GLN A C 1
ATOM 5181 O O . GLN A 1 648 ? 9.137 -0.114 -33.047 1.00 93.19 648 GLN A O 1
ATOM 5186 N N . ILE A 1 649 ? 7.741 1.014 -34.410 1.00 90.12 649 ILE A N 1
ATOM 5187 C CA . ILE A 1 649 ? 8.081 0.282 -35.637 1.00 90.12 649 ILE A CA 1
ATOM 5188 C C . ILE A 1 649 ? 8.944 1.177 -36.530 1.00 90.12 649 ILE A C 1
ATOM 5190 O O . ILE A 1 649 ? 8.593 2.323 -36.789 1.00 90.12 649 ILE A O 1
ATOM 5194 N N . LYS A 1 650 ? 10.073 0.652 -37.015 1.00 87.25 650 LYS A N 1
ATOM 5195 C CA . LYS A 1 650 ? 10.950 1.312 -37.994 1.00 87.25 650 LYS A CA 1
ATOM 5196 C C . LYS A 1 650 ? 11.352 0.291 -39.054 1.00 87.25 650 LYS A C 1
ATOM 5198 O O . LYS A 1 650 ? 11.694 -0.837 -38.709 1.00 87.25 650 LYS A O 1
ATOM 5203 N N . ASP A 1 651 ? 11.252 0.659 -40.330 1.00 85.12 651 ASP A N 1
ATOM 5204 C CA . ASP A 1 651 ? 11.597 -0.201 -41.476 1.00 85.12 651 ASP A CA 1
ATOM 5205 C C . ASP A 1 651 ? 10.932 -1.593 -41.429 1.00 85.12 651 ASP A C 1
ATOM 5207 O O . ASP A 1 651 ? 11.552 -2.619 -41.702 1.00 85.12 651 ASP A O 1
ATOM 5211 N N . SER A 1 652 ? 9.650 -1.631 -41.045 1.00 84.62 652 SER A N 1
ATOM 5212 C CA . SER A 1 652 ? 8.863 -2.864 -40.855 1.00 84.62 652 SER A CA 1
ATOM 5213 C C . SER A 1 652 ? 9.439 -3.833 -39.807 1.00 84.62 652 SER A C 1
ATOM 5215 O O . SER A 1 652 ? 9.205 -5.041 -39.848 1.00 84.62 652 SER A O 1
ATOM 5217 N N . ARG A 1 653 ? 10.192 -3.315 -38.831 1.00 87.25 653 ARG A N 1
ATOM 5218 C CA . ARG A 1 653 ? 10.708 -4.067 -37.680 1.00 87.25 653 ARG A CA 1
ATOM 5219 C C . ARG A 1 653 ? 10.340 -3.374 -36.377 1.00 87.25 653 ARG A C 1
ATOM 5221 O O . ARG A 1 653 ? 10.302 -2.147 -36.299 1.00 87.25 653 ARG A O 1
ATOM 5228 N N . ILE A 1 654 ? 10.104 -4.160 -35.329 1.00 90.81 654 ILE A N 1
ATOM 5229 C CA . ILE A 1 654 ? 9.887 -3.619 -33.984 1.00 90.81 654 ILE A CA 1
ATOM 5230 C C . ILE A 1 654 ? 11.230 -3.100 -33.454 1.00 90.81 654 ILE A C 1
ATOM 5232 O O . ILE A 1 654 ? 12.133 -3.873 -33.123 1.00 90.81 654 ILE A O 1
ATOM 5236 N N . LYS A 1 655 ? 11.356 -1.774 -33.365 1.00 91.75 655 LYS A N 1
ATOM 5237 C CA . LYS A 1 655 ? 12.520 -1.084 -32.799 1.00 91.75 655 LYS A CA 1
ATOM 5238 C C . LYS A 1 655 ? 12.509 -1.212 -31.276 1.00 91.75 655 LYS A C 1
ATOM 5240 O O . LYS A 1 655 ? 13.497 -1.664 -30.699 1.00 91.75 655 LYS A O 1
ATOM 5245 N N . ARG A 1 656 ? 11.387 -0.864 -30.631 1.00 94.56 656 ARG A N 1
ATOM 5246 C CA . ARG A 1 656 ? 11.226 -0.878 -29.165 1.00 94.56 656 ARG A CA 1
ATOM 5247 C C . ARG A 1 656 ? 9.844 -1.356 -28.735 1.00 94.56 656 ARG A C 1
ATOM 5249 O O . ARG A 1 656 ? 8.866 -1.152 -29.455 1.00 94.56 656 ARG A O 1
ATOM 5256 N N . ILE A 1 657 ? 9.783 -1.942 -27.543 1.00 96.44 657 ILE A N 1
ATOM 5257 C CA . ILE A 1 657 ? 8.553 -2.347 -26.857 1.00 96.44 657 ILE A CA 1
ATOM 5258 C C . ILE A 1 657 ? 8.427 -1.542 -25.564 1.00 96.44 657 ILE A C 1
ATOM 5260 O O . ILE A 1 657 ? 9.379 -1.440 -24.791 1.00 96.44 657 ILE A O 1
ATOM 5264 N N . TYR A 1 658 ? 7.240 -1.014 -25.310 1.00 97.75 658 TYR A N 1
ATOM 5265 C CA . TYR A 1 658 ? 6.881 -0.303 -24.091 1.00 97.75 658 TYR A CA 1
ATOM 5266 C C . TYR A 1 658 ? 5.800 -1.117 -23.393 1.00 97.75 658 TYR A C 1
ATOM 5268 O O . TYR A 1 658 ? 4.765 -1.385 -23.997 1.00 97.75 658 TYR A O 1
ATOM 5276 N N . ILE A 1 659 ? 6.024 -1.525 -22.148 1.00 97.12 659 ILE A N 1
ATOM 5277 C CA . ILE A 1 659 ? 5.061 -2.320 -21.380 1.00 97.12 659 ILE A CA 1
ATOM 5278 C C . ILE A 1 659 ? 4.657 -1.554 -20.124 1.00 97.12 659 ILE A C 1
ATOM 5280 O O . ILE A 1 659 ? 5.496 -1.258 -19.272 1.00 97.12 659 ILE A O 1
ATOM 5284 N N . ASN A 1 660 ? 3.372 -1.214 -19.998 1.00 95.06 660 ASN A N 1
ATOM 5285 C CA . ASN A 1 660 ? 2.866 -0.567 -18.793 1.00 95.06 660 ASN A CA 1
ATOM 5286 C C . ASN A 1 660 ? 2.520 -1.625 -17.744 1.00 95.06 660 ASN A C 1
ATOM 5288 O O . ASN A 1 660 ? 1.557 -2.378 -17.888 1.00 95.06 660 ASN A O 1
ATOM 5292 N N . ALA A 1 661 ? 3.304 -1.670 -16.667 1.00 89.31 661 ALA A N 1
ATOM 5293 C CA . ALA A 1 661 ? 3.051 -2.576 -15.552 1.00 89.31 661 ALA A CA 1
ATOM 5294 C C . ALA A 1 661 ? 1.831 -2.147 -14.710 1.00 89.31 661 ALA A C 1
ATOM 5296 O O . ALA A 1 661 ? 1.298 -2.952 -13.944 1.00 89.31 661 ALA A O 1
ATOM 5297 N N . SER A 1 662 ? 1.387 -0.893 -14.860 1.00 82.50 662 SER A N 1
ATOM 5298 C CA . SER A 1 662 ? 0.297 -0.229 -14.129 1.00 82.50 662 SER A CA 1
ATOM 5299 C C . SER A 1 662 ? 0.463 -0.260 -12.609 1.00 82.50 662 SER A C 1
ATOM 5301 O O . SER A 1 662 ? -0.517 -0.168 -11.870 1.00 82.50 662 SER A O 1
ATOM 5303 N N . VAL A 1 663 ? 1.694 -0.446 -12.135 1.00 83.38 663 VAL A N 1
ATOM 5304 C CA . VAL A 1 663 ? 2.039 -0.563 -10.719 1.00 83.38 663 VAL A CA 1
ATOM 5305 C C . VAL A 1 663 ? 3.398 0.085 -10.475 1.00 83.38 663 VAL A C 1
ATOM 5307 O O . VAL A 1 663 ? 4.256 0.107 -11.360 1.00 83.38 663 VAL A O 1
ATOM 5310 N N . ALA A 1 664 ? 3.585 0.612 -9.270 1.00 82.81 664 ALA A N 1
ATOM 5311 C CA . ALA A 1 664 ? 4.817 1.280 -8.867 1.00 82.81 664 ALA A CA 1
ATOM 5312 C C . ALA A 1 664 ? 5.916 0.250 -8.513 1.00 82.81 664 ALA A C 1
ATOM 5314 O O . ALA A 1 664 ? 5.596 -0.903 -8.217 1.00 82.81 664 ALA A O 1
ATOM 5315 N N . VAL A 1 665 ? 7.196 0.634 -8.497 1.00 83.00 665 VAL A N 1
ATOM 5316 C CA . VAL A 1 665 ? 8.321 -0.262 -8.137 1.00 83.00 665 VAL A CA 1
ATOM 5317 C C . VAL A 1 665 ? 8.197 -0.783 -6.703 1.00 83.00 665 VAL A C 1
ATOM 5319 O O . VAL A 1 665 ? 8.498 -1.945 -6.439 1.00 83.00 665 VAL A O 1
ATOM 5322 N N . SER A 1 666 ? 7.671 0.028 -5.787 1.00 77.62 666 SER A N 1
ATOM 5323 C CA . SER A 1 666 ? 7.340 -0.337 -4.409 1.00 77.62 666 SER A CA 1
ATOM 5324 C C . SER A 1 666 ? 6.340 -1.489 -4.326 1.00 77.62 666 SER A C 1
ATOM 5326 O O . SER A 1 666 ? 6.270 -2.171 -3.304 1.00 77.62 666 SER A O 1
ATOM 5328 N N . SER A 1 667 ? 5.631 -1.790 -5.420 1.00 80.62 667 SER A N 1
ATOM 5329 C CA . SER A 1 667 ? 4.779 -2.974 -5.527 1.00 80.62 667 SER A CA 1
ATOM 5330 C C . SER A 1 667 ? 5.558 -4.280 -5.415 1.00 80.62 667 SER A C 1
ATOM 5332 O O . SER A 1 667 ? 4.972 -5.282 -5.013 1.00 80.62 667 SER A O 1
ATOM 5334 N N . LEU A 1 668 ? 6.869 -4.282 -5.690 1.00 79.12 668 LEU A N 1
ATOM 5335 C CA . LEU A 1 668 ? 7.745 -5.419 -5.395 1.00 79.12 668 LEU A CA 1
ATOM 5336 C C . LEU A 1 668 ? 7.692 -5.799 -3.908 1.00 79.12 668 LEU A C 1
ATOM 5338 O O . LEU A 1 668 ? 7.619 -6.987 -3.599 1.00 79.12 668 LEU A O 1
ATOM 5342 N N . TYR A 1 669 ? 7.627 -4.802 -3.021 1.00 72.00 669 TYR A N 1
ATOM 5343 C CA . TYR A 1 669 ? 7.499 -4.959 -1.568 1.00 72.00 669 TYR A CA 1
ATOM 5344 C C . TYR A 1 669 ? 6.048 -4.961 -1.067 1.00 72.00 669 TYR A C 1
ATOM 5346 O O . TYR A 1 669 ? 5.797 -5.170 0.122 1.00 72.00 669 TYR A O 1
ATOM 5354 N N . SER A 1 670 ? 5.075 -4.677 -1.935 1.00 66.44 670 SER A N 1
ATOM 5355 C CA . SER A 1 670 ? 3.683 -4.510 -1.520 1.00 66.44 670 SER A CA 1
ATOM 5356 C C . SER A 1 670 ? 3.103 -5.813 -0.979 1.00 66.44 670 SER A C 1
ATOM 5358 O O . SER A 1 670 ? 3.302 -6.901 -1.521 1.00 66.44 670 SER A O 1
ATOM 5360 N N . VAL A 1 671 ? 2.273 -5.687 0.061 1.00 59.25 671 VAL A N 1
ATOM 5361 C CA . VAL A 1 671 ? 1.412 -6.783 0.532 1.00 59.25 671 VAL A CA 1
ATOM 5362 C C . VAL A 1 671 ? 0.387 -7.219 -0.517 1.00 59.25 671 VAL A C 1
ATOM 5364 O O . VAL A 1 671 ? -0.227 -8.279 -0.382 1.00 59.25 671 VAL A O 1
ATOM 5367 N N . ASN A 1 672 ? 0.167 -6.412 -1.558 1.00 71.25 672 ASN A N 1
ATOM 5368 C CA . ASN A 1 672 ? -0.670 -6.796 -2.678 1.00 71.25 672 ASN A CA 1
ATOM 5369 C C . ASN A 1 672 ? 0.102 -7.721 -3.626 1.00 71.25 672 ASN A C 1
ATOM 5371 O O . ASN A 1 672 ? 0.749 -7.290 -4.580 1.00 71.25 672 ASN A O 1
ATOM 5375 N N . TRP A 1 673 ? -0.035 -9.023 -3.377 1.00 74.81 673 TRP A N 1
ATOM 5376 C CA . TRP A 1 673 ? 0.618 -10.075 -4.156 1.00 74.81 673 TRP A CA 1
ATOM 5377 C C . TRP A 1 673 ? 0.376 -9.953 -5.672 1.00 74.81 673 TRP A C 1
ATOM 5379 O O . TRP A 1 673 ? 1.264 -10.271 -6.460 1.00 74.81 673 TRP A O 1
ATOM 5389 N N . ASN A 1 674 ? -0.810 -9.484 -6.084 1.00 77.88 674 ASN A N 1
ATOM 5390 C CA . ASN A 1 674 ? -1.168 -9.337 -7.495 1.00 77.88 674 ASN A CA 1
ATOM 5391 C C . ASN A 1 674 ? -0.355 -8.228 -8.167 1.00 77.88 674 ASN A C 1
ATOM 5393 O O . ASN A 1 674 ? 0.069 -8.391 -9.304 1.00 77.88 674 ASN A O 1
ATOM 5397 N N . GLU A 1 675 ? -0.136 -7.106 -7.480 1.00 81.75 675 GLU A N 1
ATOM 5398 C CA . GLU A 1 675 ? 0.668 -6.001 -8.015 1.00 81.75 675 GLU A CA 1
ATOM 5399 C C . GLU A 1 675 ? 2.138 -6.414 -8.124 1.00 81.75 675 GLU A C 1
ATOM 5401 O O . GLU A 1 675 ? 2.746 -6.233 -9.178 1.00 81.75 675 GLU A O 1
ATOM 5406 N N . SER A 1 676 ? 2.669 -7.071 -7.085 1.00 83.50 676 SER A N 1
ATOM 5407 C CA . SER A 1 676 ? 4.022 -7.644 -7.093 1.00 83.50 676 SER A CA 1
ATOM 5408 C C . SER A 1 676 ? 4.207 -8.637 -8.245 1.00 83.50 676 SER A C 1
ATOM 5410 O O . SER A 1 676 ? 5.183 -8.558 -8.992 1.00 83.50 676 SER A O 1
ATOM 5412 N N . LEU A 1 677 ? 3.232 -9.531 -8.465 1.00 83.50 677 LEU A N 1
ATOM 5413 C CA . LEU A 1 677 ? 3.260 -10.461 -9.591 1.00 83.50 677 LEU A CA 1
ATOM 5414 C C . LEU A 1 677 ? 3.225 -9.732 -10.936 1.00 83.50 677 LEU A C 1
ATOM 5416 O O . LEU A 1 677 ? 4.009 -10.066 -11.824 1.00 83.50 677 LEU A O 1
ATOM 5420 N N . ARG A 1 678 ? 2.333 -8.752 -11.106 1.00 86.94 678 ARG A N 1
ATOM 5421 C CA . ARG A 1 678 ? 2.235 -8.026 -12.375 1.00 86.94 678 ARG A CA 1
ATOM 5422 C C . ARG A 1 678 ? 3.553 -7.342 -12.723 1.00 86.94 678 ARG A C 1
ATOM 5424 O O . ARG A 1 678 ? 3.988 -7.412 -13.872 1.00 86.94 678 ARG A O 1
ATOM 5431 N N . PHE A 1 679 ? 4.217 -6.753 -11.736 1.00 90.12 679 PHE A N 1
ATOM 5432 C CA . PHE A 1 679 ? 5.530 -6.157 -11.938 1.00 90.12 679 PHE A CA 1
ATOM 5433 C C . PHE A 1 679 ? 6.599 -7.211 -12.263 1.00 90.12 679 PHE A C 1
ATOM 5435 O O . PHE A 1 679 ? 7.335 -7.071 -13.237 1.00 90.12 679 PHE A O 1
ATOM 5442 N N . ALA A 1 680 ? 6.637 -8.315 -11.511 1.00 90.06 680 ALA A N 1
ATOM 5443 C CA . ALA A 1 680 ? 7.578 -9.411 -11.730 1.00 90.06 680 ALA A CA 1
ATOM 5444 C C . ALA A 1 680 ? 7.437 -10.059 -13.121 1.00 90.06 680 ALA A C 1
ATOM 5446 O O . ALA A 1 680 ? 8.437 -10.409 -13.744 1.00 90.06 680 ALA A O 1
ATOM 5447 N N . LEU A 1 681 ? 6.212 -10.197 -13.638 1.00 90.19 681 LEU A N 1
ATOM 5448 C CA . LEU A 1 681 ? 5.963 -10.689 -14.996 1.00 90.19 681 LEU A CA 1
ATOM 5449 C C . LEU A 1 681 ? 6.432 -9.702 -16.062 1.00 90.19 681 LEU A C 1
ATOM 5451 O O . LEU A 1 681 ? 7.029 -10.143 -17.039 1.00 90.19 681 LEU A O 1
ATOM 5455 N N . ALA A 1 682 ? 6.220 -8.397 -15.867 1.00 94.00 682 ALA A N 1
ATOM 5456 C CA . ALA A 1 682 ? 6.739 -7.376 -16.775 1.00 94.00 682 ALA A CA 1
ATOM 5457 C C . ALA A 1 682 ? 8.277 -7.377 -16.802 1.00 94.00 682 ALA A C 1
ATOM 5459 O O . ALA A 1 682 ? 8.866 -7.334 -17.880 1.00 94.00 682 ALA A O 1
ATOM 5460 N N . ILE A 1 683 ? 8.928 -7.518 -15.638 1.00 94.62 683 ILE A N 1
ATOM 5461 C CA . ILE A 1 683 ? 10.386 -7.685 -15.549 1.00 94.62 683 ILE A CA 1
ATOM 5462 C C . ILE A 1 683 ? 10.817 -8.960 -16.273 1.00 94.62 683 ILE A C 1
ATOM 5464 O O . ILE A 1 683 ? 11.716 -8.898 -17.102 1.00 94.62 683 ILE A O 1
ATOM 5468 N N . LYS A 1 684 ? 10.180 -10.108 -15.999 1.00 92.56 684 LYS A N 1
ATOM 5469 C CA . LYS A 1 684 ? 10.541 -11.381 -16.641 1.00 92.56 684 LYS A CA 1
ATOM 5470 C C . LYS A 1 684 ? 10.368 -11.324 -18.160 1.00 92.56 684 LYS A C 1
ATOM 5472 O O . LYS A 1 684 ? 11.223 -11.824 -18.879 1.00 92.56 684 LYS A O 1
ATOM 5477 N N . PHE A 1 685 ? 9.290 -10.708 -18.641 1.00 94.75 685 PHE A N 1
ATOM 5478 C CA . PHE A 1 685 ? 9.091 -10.445 -20.063 1.00 94.75 685 PHE A CA 1
ATOM 5479 C C . PHE A 1 685 ? 10.241 -9.603 -20.615 1.00 94.75 685 PHE A C 1
ATOM 5481 O O . PHE A 1 685 ? 10.910 -10.024 -21.552 1.00 94.75 685 PHE A O 1
ATOM 5488 N N . ALA A 1 686 ? 10.524 -8.452 -20.001 1.00 95.94 686 ALA A N 1
ATOM 5489 C CA . ALA A 1 686 ? 11.560 -7.549 -20.481 1.00 95.94 686 ALA A CA 1
ATOM 5490 C C . ALA A 1 686 ? 12.935 -8.225 -20.529 1.00 95.94 686 ALA A C 1
ATOM 5492 O O . ALA A 1 686 ? 13.602 -8.155 -21.555 1.00 95.94 686 ALA A O 1
ATOM 5493 N N . THR A 1 687 ? 13.327 -8.939 -19.472 1.00 94.00 687 THR A N 1
ATOM 5494 C CA . THR A 1 687 ? 14.644 -9.580 -19.383 1.00 94.00 687 THR A CA 1
ATOM 5495 C C . THR A 1 687 ? 14.821 -10.716 -20.378 1.00 94.00 687 THR A C 1
ATOM 5497 O O . THR A 1 687 ? 15.905 -10.866 -20.936 1.00 94.00 687 THR A O 1
ATOM 5500 N N . GLN A 1 688 ? 13.766 -11.485 -20.655 1.00 91.81 688 GLN A N 1
ATOM 5501 C CA . GLN A 1 688 ? 13.788 -12.516 -21.694 1.00 91.81 688 GLN A CA 1
ATOM 5502 C C . GLN A 1 688 ? 13.888 -11.894 -23.089 1.00 91.81 688 GLN A C 1
ATOM 5504 O O . GLN A 1 688 ? 14.718 -12.312 -23.892 1.00 91.81 688 GLN A O 1
ATOM 5509 N N . MET A 1 689 ? 13.107 -10.846 -23.355 1.00 93.50 689 MET A N 1
ATOM 5510 C CA . MET A 1 689 ? 13.089 -10.178 -24.658 1.00 93.50 689 MET A CA 1
ATOM 5511 C C . MET A 1 689 ? 14.387 -9.420 -24.969 1.00 93.50 689 MET A C 1
ATOM 5513 O O . MET A 1 689 ? 14.717 -9.256 -26.140 1.00 93.50 689 MET A O 1
ATOM 5517 N N . THR A 1 690 ? 15.138 -8.970 -23.957 1.00 94.00 690 THR A N 1
ATOM 5518 C CA . THR A 1 690 ? 16.431 -8.271 -24.122 1.00 94.00 690 THR A CA 1
ATOM 5519 C C . THR A 1 690 ? 17.660 -9.148 -23.882 1.00 94.00 690 THR A C 1
ATOM 5521 O O . THR A 1 690 ? 18.790 -8.659 -24.005 1.00 94.00 690 THR A O 1
ATOM 5524 N N . SER A 1 691 ? 17.456 -10.418 -23.513 1.00 92.00 691 SER A N 1
ATOM 5525 C CA . SER A 1 691 ? 18.508 -11.327 -23.038 1.00 92.00 691 SER A CA 1
ATOM 5526 C C . SER A 1 691 ? 19.325 -10.727 -21.882 1.00 92.00 691 SER A C 1
ATOM 5528 O O . SER A 1 691 ? 20.551 -10.820 -21.851 1.00 92.00 691 SER A O 1
ATOM 5530 N N . THR A 1 692 ? 18.648 -10.061 -20.942 1.00 90.62 692 THR A N 1
ATOM 5531 C CA . THR A 1 692 ? 19.268 -9.529 -19.722 1.00 90.62 692 THR A CA 1
ATOM 5532 C C . THR A 1 692 ? 19.274 -10.617 -18.650 1.00 90.62 692 THR A C 1
ATOM 5534 O O . THR A 1 692 ? 18.240 -10.942 -18.067 1.00 90.62 692 THR A O 1
ATOM 5537 N N . TYR A 1 693 ? 20.445 -11.198 -18.401 1.00 88.25 693 TYR A N 1
ATOM 5538 C CA . TYR A 1 693 ? 20.618 -12.314 -17.468 1.00 88.25 693 TYR A CA 1
ATOM 5539 C C . TYR A 1 693 ? 20.731 -11.861 -16.007 1.00 88.25 693 TYR A C 1
ATOM 5541 O O . TYR A 1 693 ? 20.830 -10.672 -15.712 1.00 88.25 693 TYR A O 1
ATOM 5549 N N . LYS A 1 694 ? 20.726 -12.837 -15.088 1.00 86.88 694 LYS A N 1
ATOM 5550 C CA . LYS A 1 694 ? 20.926 -12.655 -13.635 1.00 86.88 694 LYS A CA 1
ATOM 5551 C C . LYS A 1 694 ? 19.889 -11.775 -12.926 1.00 86.88 694 LYS A C 1
ATOM 5553 O O . LYS A 1 694 ? 20.081 -11.398 -11.774 1.00 86.88 694 LYS A O 1
ATOM 5558 N N . ILE A 1 695 ? 18.752 -11.518 -13.570 1.00 89.56 695 ILE A N 1
ATOM 5559 C CA . ILE A 1 695 ? 17.600 -10.895 -12.922 1.00 89.56 695 ILE A CA 1
ATOM 5560 C C . ILE A 1 695 ? 16.740 -11.975 -12.260 1.00 89.56 695 ILE A C 1
ATOM 5562 O O . ILE A 1 695 ? 16.476 -13.022 -12.853 1.00 89.56 695 ILE A O 1
ATOM 5566 N N . ARG A 1 696 ? 16.266 -11.707 -11.041 1.00 88.00 696 ARG A N 1
ATOM 5567 C CA . ARG A 1 696 ? 15.403 -12.569 -10.219 1.00 88.00 696 ARG A CA 1
ATOM 5568 C C . ARG A 1 696 ? 14.026 -11.917 -10.023 1.00 88.00 696 ARG A C 1
ATOM 5570 O O . ARG A 1 696 ? 13.733 -11.427 -8.932 1.00 88.00 696 ARG A O 1
ATOM 5577 N N . PRO A 1 697 ? 13.133 -11.931 -11.034 1.00 87.81 697 PRO A N 1
ATOM 5578 C CA . PRO A 1 697 ? 11.902 -11.136 -11.011 1.00 87.81 697 PRO A CA 1
ATOM 5579 C C . PRO A 1 697 ? 10.964 -11.481 -9.846 1.00 87.81 697 PRO A C 1
ATOM 5581 O O . PRO A 1 697 ? 10.218 -10.633 -9.373 1.00 87.81 697 PRO A O 1
ATOM 5584 N N . PHE A 1 698 ? 11.003 -12.728 -9.365 1.00 86.31 698 PHE A N 1
ATOM 5585 C CA . PHE A 1 698 ? 10.107 -13.246 -8.326 1.00 86.31 698 PHE A CA 1
ATOM 5586 C C . PHE A 1 698 ? 10.739 -13.325 -6.926 1.00 86.31 698 PHE A C 1
ATOM 5588 O O . PHE A 1 698 ? 10.181 -14.006 -6.058 1.00 86.31 698 PHE A O 1
ATOM 5595 N N . LEU A 1 699 ? 11.884 -12.672 -6.684 1.00 84.19 699 LEU A N 1
ATOM 5596 C CA . LEU A 1 699 ? 12.596 -12.741 -5.399 1.00 84.19 699 LEU A CA 1
ATOM 5597 C C . LEU A 1 699 ? 11.692 -12.353 -4.219 1.00 84.19 699 LEU A C 1
ATOM 5599 O O . LEU A 1 699 ? 11.482 -13.157 -3.313 1.00 84.19 699 LEU A O 1
ATOM 5603 N N . TYR A 1 700 ? 11.088 -11.162 -4.260 1.00 81.38 700 TYR A N 1
ATOM 5604 C CA . TYR A 1 700 ? 10.238 -10.667 -3.172 1.00 81.38 700 TYR A CA 1
ATOM 5605 C C . TYR A 1 700 ? 8.979 -11.502 -2.956 1.00 81.38 700 TYR A C 1
ATOM 5607 O O . TYR A 1 700 ? 8.590 -11.757 -1.818 1.00 81.38 700 TYR A O 1
ATOM 5615 N N . ARG A 1 701 ? 8.380 -12.018 -4.035 1.00 81.06 701 ARG A N 1
ATOM 5616 C CA . ARG A 1 701 ? 7.260 -12.965 -3.942 1.00 81.06 701 ARG A CA 1
ATOM 5617 C C . ARG A 1 701 ? 7.674 -14.242 -3.216 1.00 81.06 701 ARG A C 1
ATOM 5619 O O . ARG A 1 701 ? 6.926 -14.731 -2.374 1.00 81.06 701 ARG A O 1
ATOM 5626 N N . SER A 1 702 ? 8.854 -14.767 -3.533 1.00 82.00 702 SER A N 1
ATOM 5627 C CA . SER A 1 702 ? 9.381 -15.977 -2.898 1.00 82.00 702 SER A CA 1
ATOM 5628 C C . SER A 1 702 ? 9.682 -15.732 -1.419 1.00 82.00 702 SER A C 1
ATOM 5630 O O . SER A 1 702 ? 9.273 -16.534 -0.585 1.00 82.00 702 SER A O 1
ATOM 5632 N N . ARG A 1 703 ? 10.287 -14.585 -1.074 1.00 80.88 703 ARG A N 1
ATOM 5633 C CA . ARG A 1 703 ? 10.497 -14.163 0.323 1.00 80.88 703 ARG A CA 1
ATOM 5634 C C . ARG A 1 703 ? 9.184 -14.023 1.090 1.00 80.88 703 ARG A C 1
ATOM 5636 O O . ARG A 1 703 ? 9.094 -14.462 2.231 1.00 80.88 703 ARG A O 1
ATOM 5643 N N . ARG A 1 704 ? 8.146 -13.453 0.468 1.00 81.12 704 ARG A N 1
ATOM 5644 C CA . ARG A 1 704 ? 6.832 -13.314 1.104 1.00 81.12 704 ARG A CA 1
ATOM 5645 C C . ARG A 1 704 ? 6.173 -14.666 1.362 1.00 81.12 704 ARG A C 1
ATOM 5647 O O . ARG A 1 704 ? 5.664 -14.878 2.455 1.00 81.12 704 ARG A O 1
ATOM 5654 N N . ALA A 1 705 ? 6.193 -15.565 0.378 1.00 84.69 705 ALA A N 1
ATOM 5655 C CA . ALA A 1 705 ? 5.676 -16.920 0.544 1.00 84.69 705 ALA A CA 1
ATOM 5656 C C . ALA A 1 705 ? 6.413 -17.659 1.670 1.00 84.69 705 ALA A C 1
ATOM 5658 O O . ALA A 1 705 ? 5.766 -18.223 2.542 1.00 84.69 705 ALA A O 1
ATOM 5659 N N . LEU A 1 706 ? 7.747 -17.574 1.698 1.00 83.50 706 LEU A N 1
ATOM 5660 C CA . LEU A 1 706 ? 8.591 -18.095 2.776 1.00 83.50 706 LEU A CA 1
ATOM 5661 C C . LEU A 1 706 ? 8.161 -17.550 4.147 1.00 83.50 706 LEU A C 1
ATOM 5663 O O . LEU A 1 706 ? 7.931 -18.328 5.067 1.00 83.50 706 LEU A O 1
ATOM 5667 N N . LEU A 1 707 ? 7.997 -16.232 4.274 1.00 79.00 707 LEU A N 1
ATOM 5668 C CA . LEU A 1 707 ? 7.544 -15.611 5.519 1.00 79.00 707 LEU A CA 1
ATOM 5669 C C . LEU A 1 707 ? 6.166 -16.136 5.949 1.00 79.00 707 LEU A C 1
ATOM 5671 O O . LEU A 1 707 ? 5.977 -16.466 7.116 1.00 79.00 707 LEU A O 1
ATOM 5675 N N . ASP A 1 708 ? 5.218 -16.247 5.015 1.00 81.94 708 ASP A N 1
ATOM 5676 C CA . ASP A 1 708 ? 3.876 -16.757 5.304 1.00 81.94 708 ASP A CA 1
ATOM 5677 C C . ASP A 1 708 ? 3.905 -18.245 5.727 1.00 81.94 708 ASP A C 1
ATOM 5679 O O . ASP A 1 708 ? 3.177 -18.622 6.645 1.00 81.94 708 ASP A O 1
ATOM 5683 N N . ILE A 1 709 ? 4.773 -19.078 5.129 1.00 86.94 709 ILE A N 1
ATOM 5684 C CA . ILE A 1 709 ? 4.986 -20.486 5.534 1.00 86.94 709 ILE A CA 1
ATOM 5685 C C . ILE A 1 709 ? 5.565 -20.559 6.953 1.00 86.94 709 ILE A C 1
ATOM 5687 O O . ILE A 1 709 ? 5.110 -21.355 7.773 1.00 86.94 709 ILE A O 1
ATOM 5691 N N . VAL A 1 710 ? 6.564 -19.729 7.261 1.00 80.38 710 VAL A N 1
ATOM 5692 C CA . VAL A 1 710 ? 7.207 -19.697 8.583 1.00 80.38 710 VAL A CA 1
ATOM 5693 C C . VAL A 1 710 ? 6.214 -19.274 9.664 1.00 80.38 710 VAL A C 1
ATOM 5695 O O . VAL A 1 710 ? 6.116 -19.938 10.696 1.00 80.38 710 VAL A O 1
ATOM 5698 N N . ILE A 1 711 ? 5.443 -18.211 9.416 1.00 77.25 711 ILE A N 1
ATOM 5699 C CA . ILE A 1 711 ? 4.396 -17.738 10.331 1.00 77.25 711 ILE A CA 1
ATOM 5700 C C . ILE A 1 711 ? 3.363 -18.844 10.567 1.00 77.25 711 ILE A C 1
ATOM 5702 O O . ILE A 1 711 ? 3.022 -19.135 11.711 1.00 77.25 711 ILE A O 1
ATOM 5706 N N . ALA A 1 712 ? 2.916 -19.514 9.504 1.00 83.56 712 ALA A N 1
ATOM 5707 C CA . ALA A 1 712 ? 1.992 -20.636 9.617 1.00 83.56 712 ALA A CA 1
ATOM 5708 C C . ALA A 1 712 ? 2.551 -21.781 10.465 1.00 83.56 712 ALA A C 1
ATOM 5710 O O . ALA A 1 712 ? 1.849 -22.311 11.323 1.00 83.56 712 ALA A O 1
ATOM 5711 N N . SER A 1 713 ? 3.823 -22.139 10.263 1.00 84.38 713 SER A N 1
ATOM 5712 C CA . SER A 1 713 ? 4.458 -23.209 11.035 1.00 84.38 713 SER A CA 1
ATOM 5713 C C . SER A 1 713 ? 4.551 -22.853 12.507 1.00 84.38 713 SER A C 1
ATOM 5715 O O . SER A 1 713 ? 4.423 -23.732 13.355 1.00 84.38 713 SER A O 1
ATOM 5717 N N . PHE A 1 714 ? 4.798 -21.582 12.812 1.00 76.62 714 PHE A N 1
ATOM 5718 C CA . PHE A 1 714 ? 4.841 -21.100 14.179 1.00 76.62 714 PHE A CA 1
ATOM 5719 C C . PHE A 1 714 ? 3.464 -21.201 14.851 1.00 76.6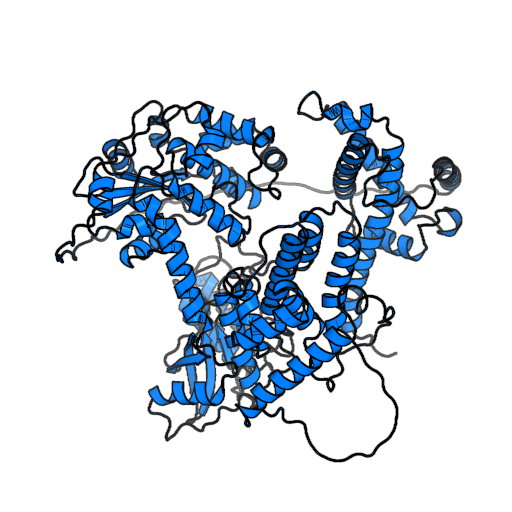2 714 PHE A C 1
ATOM 5721 O O . PHE A 1 714 ? 3.369 -21.759 15.941 1.00 76.62 714 PHE A O 1
ATOM 5728 N N . HIS A 1 715 ? 2.396 -20.728 14.200 1.00 79.44 715 HIS A N 1
ATOM 5729 C CA . HIS A 1 715 ? 1.029 -20.840 14.727 1.00 79.44 715 HIS A CA 1
ATOM 5730 C C . HIS A 1 715 ? 0.633 -22.301 14.969 1.00 79.44 715 HIS A C 1
ATOM 5732 O O . HIS A 1 715 ? 0.176 -22.655 16.056 1.00 79.44 715 HIS A O 1
ATOM 5738 N N . GLU A 1 716 ? 0.902 -23.174 13.998 1.00 86.81 716 GLU A N 1
ATOM 5739 C CA . GLU A 1 716 ? 0.628 -24.605 14.119 1.00 86.81 716 GLU A CA 1
ATOM 5740 C C . GLU A 1 716 ? 1.386 -25.252 15.293 1.00 86.81 716 GLU A C 1
ATOM 5742 O O . GLU A 1 716 ? 0.813 -26.048 16.039 1.00 86.81 716 GLU A O 1
ATOM 5747 N N . ASN A 1 717 ? 2.652 -24.882 15.513 1.00 78.94 717 ASN A N 1
ATOM 5748 C CA . ASN A 1 717 ? 3.444 -25.393 16.637 1.00 78.94 717 ASN A CA 1
ATOM 5749 C C . ASN A 1 717 ? 2.938 -24.904 18.007 1.00 78.94 717 ASN A C 1
ATOM 5751 O O . ASN A 1 717 ? 3.170 -25.581 19.005 1.00 78.94 717 ASN A O 1
ATOM 5755 N N . ASN A 1 718 ? 2.212 -23.783 18.061 1.00 75.81 718 ASN A N 1
ATOM 5756 C CA . ASN A 1 718 ? 1.576 -23.270 19.281 1.00 75.81 718 ASN A CA 1
ATOM 5757 C C . ASN A 1 718 ? 0.154 -23.812 19.506 1.00 75.81 718 ASN A C 1
ATOM 5759 O O . ASN A 1 718 ? -0.562 -23.333 20.384 1.00 75.81 718 ASN A O 1
ATOM 5763 N N . GLY A 1 719 ? -0.262 -24.819 18.733 1.00 83.56 719 GLY A N 1
ATOM 5764 C CA . GLY A 1 719 ? -1.569 -25.458 18.875 1.00 83.56 719 GLY A CA 1
ATOM 5765 C C . GLY A 1 719 ? -2.721 -24.702 18.211 1.00 83.56 719 GLY A C 1
ATOM 5766 O O . GLY A 1 719 ? -3.879 -25.030 18.471 1.00 83.56 719 GLY A O 1
ATOM 5767 N N . GLU A 1 720 ? -2.430 -23.712 17.362 1.00 84.06 720 GLU A N 1
ATOM 5768 C CA . GLU A 1 720 ? -3.448 -23.062 16.534 1.00 84.06 720 GLU A CA 1
ATOM 5769 C C . GLU A 1 720 ? -3.886 -23.959 15.359 1.00 84.06 720 GLU A C 1
ATOM 5771 O O . GLU A 1 720 ? -3.345 -25.043 15.123 1.00 84.06 720 GLU A O 1
ATOM 5776 N N . GLU A 1 721 ? -4.914 -23.519 14.626 1.00 83.69 721 GLU A N 1
ATOM 5777 C CA . GLU A 1 721 ? -5.464 -24.267 13.494 1.00 83.69 721 GLU A CA 1
ATOM 5778 C C . GLU A 1 721 ? -4.406 -24.484 12.401 1.00 83.69 721 GLU A C 1
ATOM 5780 O O . GLU A 1 721 ? -3.707 -23.559 11.982 1.00 83.69 721 GLU A O 1
ATOM 5785 N N . LYS A 1 722 ? -4.297 -25.731 11.929 1.00 89.12 722 LYS A N 1
ATOM 5786 C CA . LYS A 1 722 ? -3.346 -26.108 10.881 1.00 89.12 722 LYS A CA 1
ATOM 5787 C C . LYS A 1 722 ? -3.725 -25.461 9.558 1.00 89.12 722 LYS A C 1
ATOM 5789 O O . LYS A 1 722 ? -4.895 -25.450 9.173 1.00 89.12 722 LYS A O 1
ATOM 5794 N N . MET A 1 723 ? -2.721 -25.001 8.818 1.00 91.12 723 MET A N 1
ATOM 5795 C CA . MET A 1 723 ? -2.941 -24.588 7.438 1.00 91.12 723 MET A CA 1
ATOM 5796 C C . MET A 1 723 ? -3.338 -25.801 6.595 1.00 91.12 723 MET A C 1
ATOM 5798 O O . MET A 1 723 ? -2.709 -26.852 6.674 1.00 91.12 723 MET A O 1
ATOM 5802 N N . THR A 1 724 ? -4.349 -25.631 5.754 1.00 89.62 724 THR A N 1
ATOM 5803 C CA . THR A 1 724 ? -4.784 -26.609 4.755 1.00 89.62 724 THR A CA 1
ATOM 5804 C C . THR A 1 724 ? -4.648 -26.000 3.361 1.00 89.62 724 THR A C 1
ATOM 5806 O O . THR A 1 724 ? -4.502 -24.776 3.232 1.00 89.62 724 THR A O 1
ATOM 5809 N N . PRO A 1 725 ? -4.714 -26.803 2.288 1.00 86.69 725 PRO A N 1
ATOM 5810 C CA . PRO A 1 725 ? -4.741 -26.276 0.925 1.00 86.69 725 PRO A CA 1
ATOM 5811 C C . PRO A 1 725 ? -5.843 -25.224 0.696 1.00 86.69 725 PRO A C 1
ATOM 5813 O O . PRO A 1 725 ? -5.650 -24.289 -0.085 1.00 86.69 725 PRO A O 1
ATOM 5816 N N . GLU A 1 726 ? -6.970 -25.324 1.411 1.00 79.88 726 GLU A N 1
ATOM 5817 C CA . GLU A 1 726 ? -8.097 -24.386 1.345 1.00 79.88 726 GLU A CA 1
ATOM 5818 C C . GLU A 1 726 ? -7.842 -23.074 2.098 1.00 79.88 726 GLU A C 1
ATOM 5820 O O . GLU A 1 726 ? -8.340 -22.023 1.686 1.00 79.88 726 GLU A O 1
ATOM 5825 N N . THR A 1 727 ? -7.086 -23.117 3.201 1.00 81.75 727 THR A N 1
ATOM 5826 C CA . THR A 1 727 ? -6.766 -21.937 4.025 1.00 81.75 727 THR A CA 1
ATOM 5827 C C . THR A 1 727 ? -5.427 -21.292 3.657 1.00 81.75 727 THR A C 1
ATOM 5829 O O . THR A 1 727 ? -5.106 -20.209 4.151 1.00 81.75 727 THR A O 1
ATOM 5832 N N . MET A 1 728 ? -4.667 -21.911 2.748 1.00 87.75 728 MET A N 1
ATOM 5833 C CA . MET A 1 728 ? -3.362 -21.451 2.285 1.00 87.75 728 MET A CA 1
ATOM 5834 C C . MET A 1 728 ? -3.408 -20.027 1.689 1.00 87.75 728 MET A C 1
ATOM 5836 O O . MET A 1 728 ? -4.167 -19.756 0.751 1.00 87.75 728 MET A O 1
ATOM 5840 N N . PRO A 1 729 ? -2.540 -19.111 2.160 1.00 82.50 729 PRO A N 1
ATOM 5841 C CA . PRO A 1 729 ? -2.379 -17.787 1.589 1.00 82.50 729 PRO A CA 1
ATOM 5842 C C . PRO A 1 729 ? -2.091 -17.805 0.076 1.00 82.50 729 PRO A C 1
ATOM 5844 O O . PRO A 1 729 ? -1.301 -18.625 -0.404 1.00 82.50 729 PRO A O 1
ATOM 5847 N N . PRO A 1 730 ? -2.644 -16.834 -0.678 1.00 78.19 730 PRO A N 1
ATOM 5848 C CA . PRO A 1 730 ? -2.355 -16.621 -2.097 1.00 78.19 730 PRO A CA 1
ATOM 5849 C C . PRO A 1 730 ? -0.864 -16.663 -2.457 1.00 78.19 730 PRO A C 1
ATOM 5851 O O . PRO A 1 730 ? -0.497 -17.265 -3.458 1.00 78.19 730 PRO A O 1
ATOM 5854 N N . SER A 1 731 ? -0.001 -16.056 -1.640 1.00 79.19 731 SER A N 1
ATOM 5855 C CA . SER A 1 731 ? 1.457 -16.001 -1.829 1.00 79.19 731 SER A CA 1
ATOM 5856 C C . SER A 1 731 ? 2.102 -17.389 -1.889 1.00 79.19 731 SER A C 1
ATOM 5858 O O . SER A 1 731 ? 2.866 -17.667 -2.815 1.00 79.19 731 SER A O 1
ATOM 5860 N N . ILE A 1 732 ? 1.757 -18.266 -0.942 1.00 87.75 732 ILE A N 1
ATOM 5861 C CA . ILE A 1 732 ? 2.261 -19.641 -0.853 1.00 87.75 732 ILE A CA 1
ATOM 5862 C C . ILE A 1 732 ? 1.757 -20.458 -2.039 1.00 87.75 732 ILE A C 1
ATOM 5864 O O . ILE A 1 732 ? 2.553 -21.102 -2.720 1.00 87.75 732 ILE A O 1
ATOM 5868 N N . LYS A 1 733 ? 0.456 -20.368 -2.347 1.00 84.94 733 LYS A N 1
ATOM 5869 C CA . LYS A 1 733 ? -0.134 -21.061 -3.499 1.00 84.94 733 LYS A CA 1
ATOM 5870 C C . LYS A 1 733 ? 0.581 -20.686 -4.793 1.00 84.94 733 LYS A C 1
ATOM 5872 O O . LYS A 1 733 ? 0.971 -21.545 -5.576 1.00 84.94 733 LYS A O 1
ATOM 5877 N N . ALA A 1 734 ? 0.805 -19.392 -4.994 1.00 77.06 734 ALA A N 1
ATOM 5878 C CA . ALA A 1 734 ? 1.515 -18.883 -6.150 1.00 77.06 734 ALA A CA 1
ATOM 5879 C C . ALA A 1 734 ? 2.947 -19.448 -6.222 1.00 77.06 734 ALA A C 1
ATOM 5881 O O . ALA A 1 734 ? 3.417 -19.823 -7.295 1.00 77.06 734 ALA A O 1
ATOM 5882 N N . TRP A 1 735 ? 3.667 -19.478 -5.101 1.00 85.75 735 TRP A N 1
ATOM 5883 C CA . TRP A 1 735 ? 5.013 -20.046 -5.033 1.00 85.75 735 TRP A CA 1
ATOM 5884 C C . TRP A 1 735 ? 5.028 -21.557 -5.331 1.00 85.75 735 TRP A C 1
ATOM 5886 O O . TRP A 1 735 ? 5.860 -22.009 -6.108 1.00 85.75 735 TRP A O 1
ATOM 5896 N N . LEU A 1 736 ? 4.066 -22.332 -4.828 1.00 87.38 736 LEU A N 1
ATOM 5897 C CA . LEU A 1 736 ? 3.933 -23.758 -5.154 1.00 87.38 736 LEU A CA 1
ATOM 5898 C C . LEU A 1 736 ? 3.728 -24.005 -6.648 1.00 87.38 736 LEU A C 1
ATOM 5900 O O . LEU A 1 736 ? 4.372 -24.880 -7.231 1.00 87.38 736 LEU A O 1
ATOM 5904 N N . PHE A 1 737 ? 2.890 -23.186 -7.284 1.00 82.12 737 PHE A N 1
ATOM 5905 C CA . PHE A 1 737 ? 2.627 -23.282 -8.717 1.00 82.12 737 PHE A CA 1
ATOM 5906 C C . PHE A 1 737 ? 3.902 -23.060 -9.538 1.00 82.12 737 PHE A C 1
ATOM 5908 O O . PHE A 1 737 ? 4.145 -23.795 -10.493 1.00 82.12 737 PHE A O 1
ATOM 5915 N N . THR A 1 738 ? 4.770 -22.116 -9.145 1.00 75.50 738 THR A N 1
ATOM 5916 C CA . THR A 1 738 ? 6.059 -21.901 -9.834 1.00 75.50 738 THR A CA 1
ATOM 5917 C C . THR A 1 738 ? 7.069 -23.018 -9.581 1.00 75.50 738 THR A C 1
ATOM 5919 O O . THR A 1 738 ? 8.068 -23.107 -10.292 1.00 75.50 738 THR A O 1
ATOM 5922 N N . LYS A 1 739 ? 6.819 -23.878 -8.591 1.00 82.88 739 LYS A N 1
ATOM 5923 C CA . LYS A 1 739 ? 7.578 -25.106 -8.327 1.00 82.88 739 LYS A CA 1
ATOM 5924 C C . LYS A 1 739 ? 6.926 -26.357 -8.941 1.00 82.88 739 LYS A C 1
ATOM 5926 O O . LYS A 1 739 ? 7.470 -27.446 -8.803 1.00 82.88 739 LYS A O 1
ATOM 5931 N N . GLY A 1 740 ? 5.796 -26.216 -9.642 1.00 83.31 740 GLY A N 1
ATOM 5932 C CA . GLY A 1 740 ? 5.092 -27.312 -10.322 1.00 83.31 740 GLY A CA 1
ATOM 5933 C C . GLY A 1 740 ? 4.087 -28.084 -9.459 1.00 83.31 740 GLY A C 1
ATOM 5934 O O . GLY A 1 740 ? 3.489 -29.046 -9.943 1.00 83.31 740 GLY A O 1
ATOM 5935 N N . PHE A 1 741 ? 3.859 -27.666 -8.212 1.00 88.94 741 PHE A N 1
ATOM 5936 C CA . PHE A 1 741 ? 2.835 -28.236 -7.332 1.00 88.94 741 PHE A CA 1
ATOM 5937 C C . PHE A 1 741 ? 1.504 -27.537 -7.621 1.00 88.94 741 PHE A C 1
ATOM 5939 O O . PHE A 1 741 ? 1.290 -26.396 -7.211 1.00 88.94 741 PHE A O 1
ATOM 5946 N N . THR A 1 742 ? 0.638 -28.195 -8.391 1.00 85.06 742 THR A N 1
ATOM 5947 C CA . THR A 1 742 ? -0.562 -27.562 -8.978 1.00 85.06 742 THR A CA 1
ATOM 5948 C C . THR A 1 742 ? -1.856 -28.319 -8.704 1.00 85.06 742 THR A C 1
ATOM 5950 O O . THR A 1 742 ? -2.931 -27.764 -8.920 1.00 85.06 742 THR A O 1
ATOM 5953 N N . SER A 1 743 ? -1.768 -29.559 -8.225 1.00 86.62 743 SER A N 1
ATOM 5954 C CA . SER A 1 743 ? -2.918 -30.439 -8.006 1.00 86.62 743 SER A CA 1
ATOM 5955 C C . SER A 1 743 ? -3.132 -30.769 -6.530 1.00 86.62 743 SER A C 1
ATOM 5957 O O . SER A 1 743 ? -2.198 -30.706 -5.731 1.00 86.62 743 SER A O 1
ATOM 5959 N N . ASP A 1 744 ? -4.347 -31.189 -6.177 1.00 87.25 744 ASP A N 1
ATOM 5960 C CA . ASP A 1 744 ? -4.663 -31.652 -4.819 1.00 87.25 744 ASP A CA 1
ATOM 5961 C C . ASP A 1 744 ? -3.808 -32.865 -4.419 1.00 87.25 744 ASP A C 1
ATOM 5963 O O . ASP A 1 744 ? -3.380 -32.973 -3.271 1.00 87.25 744 ASP A O 1
ATOM 5967 N N . ASP A 1 745 ? -3.461 -33.726 -5.382 1.00 91.75 745 ASP A N 1
ATOM 5968 C CA . ASP A 1 745 ? -2.522 -34.833 -5.176 1.00 91.75 745 ASP A CA 1
ATOM 5969 C C . ASP A 1 745 ? -1.116 -34.340 -4.809 1.00 91.75 745 ASP A C 1
ATOM 5971 O O . ASP A 1 745 ? -0.426 -34.967 -4.005 1.00 91.75 745 ASP A O 1
ATOM 5975 N N . ASP A 1 746 ? -0.675 -33.214 -5.377 1.00 91.56 746 ASP A N 1
ATOM 5976 C CA . ASP A 1 746 ? 0.606 -32.605 -5.020 1.00 91.56 746 ASP A CA 1
ATOM 5977 C C . ASP A 1 746 ? 0.570 -32.069 -3.589 1.00 91.56 746 ASP A C 1
ATOM 5979 O O . ASP A 1 746 ? 1.508 -32.293 -2.825 1.00 91.56 746 ASP A O 1
ATOM 5983 N N . PHE A 1 747 ? -0.520 -31.404 -3.203 1.00 93.81 747 PHE A N 1
ATOM 5984 C CA . PHE A 1 747 ? -0.688 -30.883 -1.848 1.00 93.81 747 PHE A CA 1
ATOM 5985 C C . PHE A 1 747 ? -0.766 -31.998 -0.811 1.00 93.81 747 PHE A C 1
ATOM 5987 O O . PHE A 1 747 ? -0.120 -31.908 0.233 1.00 93.81 747 PHE A O 1
ATOM 5994 N N . LYS A 1 748 ? -1.464 -33.087 -1.138 1.00 92.44 748 LYS A N 1
ATOM 5995 C CA . LYS A 1 748 ? -1.516 -34.279 -0.299 1.00 92.44 748 LYS A CA 1
ATOM 5996 C C . LYS A 1 748 ? -0.141 -34.926 -0.143 1.00 92.44 748 LYS A C 1
ATOM 5998 O O . LYS A 1 748 ? 0.236 -35.266 0.968 1.00 92.44 748 LYS A O 1
ATOM 6003 N N . LYS A 1 749 ? 0.656 -35.022 -1.213 1.00 94.00 749 LYS A N 1
ATOM 6004 C CA . LYS A 1 749 ? 2.044 -35.517 -1.124 1.00 94.00 749 LYS A CA 1
ATOM 6005 C C . LYS A 1 749 ? 2.917 -34.650 -0.219 1.00 94.00 749 LYS A C 1
ATOM 6007 O O . LYS A 1 749 ? 3.727 -35.191 0.528 1.00 94.00 749 LYS A O 1
ATOM 6012 N N . LEU A 1 750 ? 2.770 -33.323 -0.285 1.00 95.25 750 LEU A N 1
ATOM 6013 C CA . LEU A 1 750 ? 3.479 -32.411 0.617 1.00 95.25 750 LEU A CA 1
ATOM 6014 C C . LEU A 1 750 ? 3.092 -32.686 2.075 1.00 95.25 750 LEU A C 1
ATOM 6016 O O . LEU A 1 750 ? 3.971 -32.826 2.924 1.00 95.25 750 LEU A O 1
ATOM 6020 N N . GLU A 1 751 ? 1.792 -32.794 2.351 1.00 95.00 751 GLU A N 1
ATOM 6021 C CA . GLU A 1 751 ? 1.268 -33.088 3.684 1.00 95.00 751 GLU A CA 1
ATOM 6022 C C . GLU A 1 751 ? 1.723 -34.456 4.206 1.00 95.00 751 GLU A C 1
ATOM 6024 O O . GLU A 1 751 ? 2.255 -34.530 5.312 1.00 95.00 751 GLU A O 1
ATOM 6029 N N . ASP A 1 752 ? 1.601 -35.511 3.399 1.00 94.62 752 ASP A N 1
ATOM 6030 C CA . ASP A 1 752 ? 2.010 -36.873 3.752 1.00 94.62 752 ASP A CA 1
ATOM 6031 C C . ASP A 1 752 ? 3.513 -36.935 4.071 1.00 94.62 752 ASP A C 1
ATOM 6033 O O . ASP A 1 752 ? 3.926 -37.560 5.051 1.00 94.62 752 ASP A O 1
ATOM 6037 N N . LEU A 1 753 ? 4.345 -36.251 3.276 1.00 94.50 753 LEU A N 1
ATOM 6038 C CA . LEU A 1 753 ? 5.796 -36.261 3.455 1.00 94.50 753 LEU A CA 1
ATOM 6039 C C . LEU A 1 753 ? 6.247 -35.420 4.658 1.00 94.50 753 LEU A C 1
ATOM 6041 O O . LEU A 1 753 ? 7.174 -35.809 5.371 1.00 94.50 753 LEU A O 1
ATOM 6045 N N . GLY A 1 754 ? 5.606 -34.274 4.898 1.00 90.38 754 GLY A N 1
ATOM 6046 C CA . GLY A 1 754 ? 5.895 -33.397 6.036 1.00 90.38 754 GLY A CA 1
ATOM 6047 C C . GLY A 1 754 ? 5.233 -33.825 7.351 1.00 90.38 754 GLY A C 1
ATOM 6048 O O . GLY A 1 754 ? 5.623 -33.350 8.419 1.00 90.38 754 GLY A O 1
ATOM 6049 N N . GLY A 1 755 ? 4.226 -34.698 7.287 1.00 92.19 755 GLY A N 1
ATOM 6050 C CA . GLY A 1 755 ? 3.328 -35.072 8.384 1.00 92.19 755 GLY A CA 1
ATOM 6051 C C . GLY A 1 755 ? 2.201 -34.063 8.643 1.00 92.19 755 GLY A C 1
ATOM 6052 O O . GLY A 1 755 ? 1.191 -34.418 9.248 1.00 92.19 755 GLY A O 1
ATOM 6053 N N . THR A 1 756 ? 2.369 -32.816 8.201 1.00 92.81 756 THR A N 1
ATOM 6054 C CA . THR A 1 756 ? 1.332 -31.780 8.120 1.00 92.81 756 THR A CA 1
ATOM 6055 C C . THR A 1 756 ? 1.586 -30.929 6.883 1.00 92.81 756 THR A C 1
ATOM 6057 O O . THR A 1 756 ? 2.727 -30.850 6.413 1.00 92.81 756 THR A O 1
ATOM 6060 N N . PHE A 1 757 ? 0.550 -30.278 6.348 1.00 94.56 757 PHE A N 1
ATOM 6061 C CA . PHE A 1 757 ? 0.690 -29.477 5.132 1.00 94.56 757 PHE A CA 1
ATOM 6062 C C . PHE A 1 757 ? 1.759 -28.385 5.289 1.00 94.56 757 PHE A C 1
ATOM 6064 O O . PHE A 1 757 ? 2.664 -28.289 4.463 1.00 94.56 757 PHE A O 1
ATOM 6071 N N . THR A 1 758 ? 1.757 -27.648 6.403 1.00 93.75 758 THR A N 1
ATOM 6072 C CA . THR A 1 758 ? 2.757 -26.609 6.693 1.00 93.75 758 THR A CA 1
ATOM 6073 C C . THR A 1 758 ? 4.188 -27.146 6.760 1.00 93.75 758 THR A C 1
ATOM 6075 O O . THR A 1 758 ? 5.105 -26.547 6.194 1.00 93.75 758 THR A O 1
ATOM 6078 N N . LYS A 1 759 ? 4.402 -28.306 7.397 1.00 91.81 759 LYS A N 1
ATOM 6079 C CA . LYS A 1 759 ? 5.718 -28.965 7.406 1.00 91.81 759 LYS A CA 1
ATOM 6080 C C . LYS A 1 759 ? 6.127 -29.443 6.017 1.00 91.81 759 LYS A C 1
ATOM 6082 O O . LYS A 1 759 ? 7.302 -29.356 5.673 1.00 91.81 759 LYS A O 1
ATOM 6087 N N . GLY A 1 760 ? 5.169 -29.893 5.211 1.00 94.69 760 GLY A N 1
ATOM 6088 C CA . GLY A 1 760 ? 5.370 -30.216 3.802 1.00 94.69 760 GLY A CA 1
ATOM 6089 C C . GLY A 1 760 ? 5.853 -29.018 2.988 1.00 94.69 760 GLY A C 1
ATOM 6090 O O . GLY A 1 760 ? 6.794 -29.140 2.206 1.00 94.69 760 GLY A O 1
ATOM 6091 N N . LEU A 1 761 ? 5.264 -27.841 3.219 1.00 93.81 761 LEU A N 1
ATOM 6092 C CA . LEU A 1 761 ? 5.677 -26.583 2.591 1.00 93.81 761 LEU A CA 1
ATOM 6093 C C . LEU A 1 761 ? 7.095 -26.176 2.999 1.00 93.81 761 LEU A C 1
ATOM 6095 O O . LEU A 1 761 ? 7.904 -25.848 2.133 1.00 93.81 761 LEU A O 1
ATOM 6099 N N . LEU A 1 762 ? 7.416 -26.247 4.295 1.00 90.50 762 LEU A N 1
ATOM 6100 C CA . LEU A 1 762 ? 8.775 -26.013 4.793 1.00 90.50 762 LEU A CA 1
ATOM 6101 C C . LEU A 1 762 ? 9.778 -26.991 4.171 1.00 90.50 762 LEU A C 1
ATOM 6103 O O . LEU A 1 762 ? 10.857 -26.584 3.754 1.00 90.50 762 LEU A O 1
ATOM 6107 N N . LEU A 1 763 ? 9.415 -28.268 4.047 1.00 90.81 763 LEU A N 1
ATOM 6108 C CA . LEU A 1 763 ? 10.267 -29.273 3.422 1.00 90.81 763 LEU A CA 1
ATOM 6109 C C . LEU A 1 763 ? 10.497 -28.975 1.932 1.00 90.81 763 LEU A C 1
ATOM 6111 O O . LEU A 1 763 ? 11.634 -29.026 1.460 1.00 90.81 763 LEU A O 1
ATOM 6115 N N . ALA A 1 764 ? 9.441 -28.620 1.194 1.00 90.88 764 ALA A N 1
ATOM 6116 C CA . ALA A 1 764 ? 9.534 -28.213 -0.210 1.00 90.88 764 ALA A CA 1
ATOM 6117 C C . ALA A 1 764 ? 10.400 -26.962 -0.381 1.00 90.88 764 ALA A C 1
ATOM 6119 O O . ALA A 1 764 ? 11.110 -26.812 -1.375 1.00 90.88 764 ALA A O 1
ATOM 6120 N N . MET A 1 765 ? 10.361 -26.063 0.589 1.00 87.00 765 MET A N 1
ATOM 6121 C CA . MET A 1 765 ? 11.150 -24.846 0.603 1.00 87.00 765 MET A CA 1
ATOM 6122 C C . MET A 1 765 ? 12.635 -25.140 0.831 1.00 87.00 765 MET A C 1
ATOM 6124 O O . MET A 1 765 ? 13.435 -24.749 -0.011 1.00 87.00 765 MET A O 1
ATOM 6128 N N . CYS A 1 766 ? 12.989 -25.908 1.868 1.00 82.69 766 CYS A N 1
ATOM 6129 C CA . CYS A 1 766 ? 14.381 -26.275 2.177 1.00 82.69 766 CYS A CA 1
ATOM 6130 C C . CYS A 1 766 ? 15.071 -27.088 1.070 1.00 82.69 766 CYS A C 1
ATOM 6132 O O . CYS A 1 766 ? 16.291 -27.180 1.023 1.00 82.69 766 CYS A O 1
ATOM 6134 N N . THR A 1 767 ? 14.294 -27.726 0.197 1.00 85.94 767 THR A N 1
ATOM 6135 C CA . THR A 1 767 ? 14.801 -28.599 -0.875 1.00 85.94 767 THR A CA 1
ATOM 6136 C C . THR A 1 767 ? 14.584 -28.028 -2.271 1.00 85.94 767 THR A C 1
ATOM 6138 O O . THR A 1 767 ? 14.923 -28.681 -3.261 1.00 85.94 767 THR A O 1
ATOM 6141 N N . SER A 1 768 ? 14.012 -26.824 -2.369 1.00 80.50 768 SER A N 1
ATOM 6142 C CA . SER A 1 768 ? 13.849 -26.146 -3.649 1.00 80.50 768 SER A CA 1
ATOM 6143 C C . SER A 1 768 ? 15.230 -25.890 -4.257 1.00 80.50 768 SER A C 1
ATOM 6145 O O . SER A 1 768 ? 16.077 -25.315 -3.578 1.00 80.50 768 SER A O 1
ATOM 6147 N N . PRO A 1 769 ? 15.474 -26.273 -5.522 1.00 64.38 769 PRO A N 1
ATOM 6148 C CA . PRO A 1 769 ? 16.782 -26.086 -6.134 1.00 64.38 769 PRO A CA 1
ATOM 6149 C C . PRO A 1 769 ? 17.158 -24.600 -6.158 1.00 64.38 769 PRO A C 1
ATOM 6151 O O . PRO A 1 769 ? 16.345 -23.764 -6.575 1.00 64.38 769 PRO A O 1
ATOM 6154 N N . ALA A 1 770 ? 18.387 -24.301 -5.727 1.00 55.91 770 ALA A N 1
ATOM 6155 C CA . ALA A 1 770 ? 19.043 -23.027 -5.993 1.00 55.91 770 ALA A CA 1
ATOM 6156 C C . ALA A 1 770 ? 19.261 -22.862 -7.512 1.00 55.91 770 ALA A C 1
ATOM 6158 O O . ALA A 1 770 ? 19.041 -23.794 -8.295 1.00 55.91 770 ALA A O 1
ATOM 6159 N N . CYS A 1 771 ? 19.633 -21.653 -7.937 1.00 47.00 771 CYS A N 1
ATOM 6160 C CA . CYS A 1 771 ? 19.952 -21.329 -9.334 1.00 47.00 771 CYS A CA 1
ATOM 6161 C C . CYS A 1 771 ? 20.842 -22.415 -10.004 1.00 47.00 771 CYS A C 1
ATOM 6163 O O . CYS A 1 771 ? 21.591 -23.087 -9.297 1.00 47.00 771 CYS A O 1
ATOM 6165 N N . PRO A 1 772 ? 20.772 -22.621 -11.337 1.00 38.56 772 PRO A N 1
ATOM 6166 C CA . PRO A 1 772 ? 21.490 -23.701 -12.025 1.00 38.56 772 PRO A CA 1
ATOM 6167 C C . PRO A 1 772 ? 22.990 -23.756 -11.682 1.00 38.56 772 PRO A C 1
ATOM 6169 O O . PRO A 1 772 ? 23.658 -22.728 -11.696 1.00 38.56 772 PRO A O 1
ATOM 6172 N N . GLU A 1 773 ? 23.509 -24.969 -11.456 1.00 37.00 773 GLU A N 1
ATOM 6173 C CA . GLU A 1 773 ? 24.872 -25.308 -10.980 1.00 37.00 773 GLU A CA 1
ATOM 6174 C C . GLU A 1 773 ? 26.046 -24.772 -11.835 1.00 37.00 773 GLU A C 1
ATOM 6176 O O . GLU A 1 773 ? 27.201 -24.917 -11.447 1.00 37.00 773 GLU A O 1
ATOM 6181 N N . ASN A 1 774 ? 25.787 -24.127 -12.977 1.00 37.38 774 ASN A N 1
ATOM 6182 C CA . ASN A 1 774 ? 26.812 -23.781 -13.971 1.00 37.38 774 ASN A CA 1
ATOM 6183 C C . ASN A 1 774 ? 27.260 -22.308 -13.966 1.00 37.38 774 ASN A C 1
ATOM 6185 O O . ASN A 1 774 ? 28.057 -21.917 -14.818 1.00 37.38 774 ASN A O 1
ATOM 6189 N N . GLU A 1 775 ? 26.785 -21.473 -13.042 1.00 39.19 775 GLU A N 1
ATOM 6190 C CA . GLU A 1 775 ? 27.131 -20.046 -13.024 1.00 39.19 775 GLU A CA 1
ATOM 6191 C C . GLU A 1 775 ? 27.803 -19.654 -11.704 1.00 39.19 775 GLU A C 1
ATOM 6193 O O . GLU A 1 775 ? 27.134 -19.463 -10.692 1.00 39.19 775 GLU A O 1
ATOM 6198 N N . LYS A 1 776 ? 29.136 -19.494 -11.714 1.00 31.36 776 LYS A N 1
ATOM 6199 C CA . LYS A 1 776 ? 29.864 -18.926 -10.568 1.00 31.36 776 LYS A CA 1
ATOM 6200 C C . LYS A 1 776 ? 29.415 -17.468 -10.329 1.00 31.36 776 LYS A C 1
ATOM 6202 O O . LYS A 1 776 ? 29.526 -16.650 -11.253 1.00 31.36 776 LYS A O 1
ATOM 6207 N N . PRO A 1 777 ? 28.930 -17.107 -9.126 1.00 35.38 777 PRO A N 1
ATOM 6208 C CA . PRO A 1 777 ? 28.746 -15.713 -8.737 1.00 35.38 777 PRO A CA 1
ATOM 6209 C C . PRO A 1 777 ? 30.106 -15.027 -8.488 1.00 35.38 777 PRO A C 1
ATOM 6211 O O . PRO A 1 777 ? 31.131 -15.701 -8.351 1.00 35.38 777 PRO A O 1
ATOM 6214 N N . PRO A 1 778 ? 30.159 -13.683 -8.487 1.00 33.12 778 PRO A N 1
ATOM 6215 C CA . PRO A 1 778 ? 31.398 -12.954 -8.266 1.00 33.12 778 PRO A CA 1
ATOM 6216 C C . PRO A 1 778 ? 31.792 -12.929 -6.775 1.00 33.12 778 PRO A C 1
ATOM 6218 O O . PRO A 1 778 ? 31.073 -12.388 -5.944 1.00 33.12 778 PRO A O 1
ATOM 6221 N N . SER A 1 779 ? 33.015 -13.406 -6.512 1.00 34.75 779 SER A N 1
ATOM 6222 C CA . SER A 1 779 ? 33.841 -13.309 -5.290 1.00 34.75 779 SER A CA 1
ATOM 6223 C C . SER A 1 779 ? 33.627 -14.341 -4.166 1.00 34.75 779 SER A C 1
ATOM 6225 O O . SER A 1 779 ? 32.541 -14.530 -3.636 1.00 34.75 779 SER A O 1
ATOM 6227 N N . GLU A 1 780 ? 34.739 -14.999 -3.815 1.00 31.91 780 GLU A N 1
ATOM 6228 C CA . GLU A 1 780 ? 34.887 -16.063 -2.816 1.00 31.91 780 GLU A CA 1
ATOM 6229 C C . GLU A 1 780 ? 35.036 -15.491 -1.395 1.00 31.91 780 GLU A C 1
ATOM 6231 O O . GLU A 1 780 ? 35.818 -14.564 -1.161 1.00 31.91 780 GLU A O 1
ATOM 6236 N N . ARG A 1 781 ? 34.340 -16.091 -0.422 1.00 32.53 781 ARG A N 1
ATOM 6237 C CA . ARG A 1 781 ? 34.526 -15.868 1.022 1.00 32.53 781 ARG A CA 1
ATOM 6238 C C . ARG A 1 781 ? 34.441 -17.175 1.810 1.00 32.53 781 ARG A C 1
ATOM 6240 O O . ARG A 1 781 ? 33.802 -18.114 1.350 1.00 32.53 781 ARG A O 1
ATOM 6247 N N . PRO A 1 782 ? 35.052 -17.251 3.008 1.00 28.39 782 PRO A N 1
ATOM 6248 C CA . PRO A 1 782 ? 35.132 -18.486 3.782 1.00 28.39 782 PRO A CA 1
ATOM 6249 C C . PRO A 1 782 ? 33.843 -18.766 4.578 1.00 28.39 782 PRO A C 1
ATOM 6251 O O . PRO A 1 782 ? 33.353 -17.906 5.310 1.00 28.39 782 PRO A O 1
ATOM 6254 N N . ILE A 1 783 ? 33.331 -19.996 4.469 1.00 32.25 783 ILE A N 1
ATOM 6255 C CA . ILE A 1 783 ? 32.039 -20.448 5.016 1.00 32.25 783 ILE A CA 1
ATOM 6256 C C . ILE A 1 783 ? 32.196 -21.266 6.313 1.00 32.25 783 ILE A C 1
ATOM 6258 O O . ILE A 1 783 ? 33.089 -22.105 6.449 1.00 32.25 783 ILE A O 1
ATOM 6262 N N . LEU A 1 784 ? 31.263 -21.053 7.252 1.00 30.92 784 LEU A N 1
ATOM 6263 C CA . LEU A 1 784 ? 30.993 -21.879 8.438 1.00 30.92 784 LEU A CA 1
ATOM 6264 C C . LEU A 1 784 ? 30.221 -23.166 8.060 1.00 30.92 784 LEU A C 1
ATOM 6266 O O . LEU A 1 784 ? 29.240 -23.135 7.330 1.00 30.92 784 LEU A O 1
ATOM 6270 N N . SER A 1 785 ? 30.669 -24.311 8.583 1.00 31.39 785 SER A N 1
ATOM 6271 C CA . SER A 1 785 ? 30.371 -25.681 8.117 1.00 31.39 785 SER A CA 1
ATOM 6272 C C . SER A 1 785 ? 28.891 -26.088 7.899 1.00 31.39 785 SER A C 1
ATOM 6274 O O . SER A 1 785 ? 28.074 -26.005 8.819 1.00 31.39 785 SER A O 1
ATOM 6276 N N . LYS A 1 786 ? 28.634 -26.734 6.748 1.00 37.38 786 LYS A N 1
ATOM 6277 C CA . LYS A 1 786 ? 27.363 -27.218 6.151 1.00 37.38 786 LYS A CA 1
ATOM 6278 C C . LYS A 1 786 ? 26.498 -28.270 6.892 1.00 37.38 786 LYS A C 1
ATOM 6280 O O . LYS A 1 786 ? 25.575 -28.800 6.293 1.00 37.38 786 LYS A O 1
ATOM 6285 N N . ASN A 1 787 ? 26.744 -28.643 8.153 1.00 38.06 787 ASN A N 1
ATOM 6286 C CA . ASN A 1 787 ? 26.275 -29.963 8.647 1.00 38.06 787 ASN A CA 1
ATOM 6287 C C . ASN A 1 787 ? 25.287 -30.013 9.832 1.00 38.06 787 ASN A C 1
ATOM 6289 O O . ASN A 1 787 ? 25.048 -31.107 10.343 1.00 38.06 787 ASN A O 1
ATOM 6293 N N . LYS A 1 788 ? 24.698 -28.908 10.317 1.00 41.56 788 LYS A N 1
ATOM 6294 C CA . LYS A 1 788 ? 23.917 -28.968 11.580 1.00 41.56 788 LYS A CA 1
ATOM 6295 C C . LYS A 1 788 ? 22.400 -28.810 11.492 1.00 41.56 788 LYS A C 1
ATOM 6297 O O . LYS A 1 788 ? 21.738 -29.252 12.431 1.00 41.56 788 LYS A O 1
ATOM 6302 N N . PHE A 1 789 ? 21.837 -28.271 10.414 1.00 39.81 789 PHE A N 1
ATOM 6303 C CA . PHE A 1 789 ? 20.408 -27.941 10.396 1.00 39.81 789 PHE A CA 1
ATOM 6304 C C . PHE A 1 789 ? 19.515 -28.964 9.687 1.00 39.81 789 PHE A C 1
ATOM 6306 O O . PHE A 1 789 ? 18.465 -29.327 10.219 1.00 39.81 789 PHE A O 1
ATOM 6313 N N . ASP A 1 790 ? 19.988 -29.522 8.568 1.00 47.28 790 ASP A N 1
ATOM 6314 C CA . ASP A 1 790 ? 19.280 -30.533 7.761 1.00 47.28 790 ASP A CA 1
ATOM 6315 C C . ASP A 1 790 ? 18.877 -31.792 8.555 1.00 47.28 790 ASP A C 1
ATOM 6317 O O . ASP A 1 790 ? 18.025 -32.557 8.122 1.00 47.28 790 ASP A O 1
ATOM 6321 N N . SER A 1 791 ? 19.455 -32.022 9.739 1.00 46.81 791 SER A N 1
ATOM 6322 C CA . SER A 1 791 ? 19.181 -33.208 10.562 1.00 46.81 791 SER A CA 1
ATOM 6323 C C . SER A 1 791 ? 18.159 -33.012 11.691 1.00 46.81 791 SER A C 1
ATOM 6325 O O . SER A 1 791 ? 17.787 -34.003 12.318 1.00 46.81 791 SER A O 1
ATOM 6327 N N . ARG A 1 792 ? 17.713 -31.777 11.992 1.00 60.28 792 ARG A N 1
ATOM 6328 C CA . ARG A 1 792 ? 16.898 -31.503 13.200 1.00 60.28 792 ARG A CA 1
ATOM 6329 C C . ARG A 1 792 ? 15.387 -31.427 12.968 1.00 60.28 792 ARG A C 1
ATOM 6331 O O . ARG A 1 792 ? 14.639 -31.839 13.847 1.00 60.28 792 ARG A O 1
ATOM 6338 N N . LEU A 1 793 ? 14.934 -30.907 11.824 1.00 73.75 793 LEU A N 1
ATOM 6339 C CA . LEU A 1 793 ? 13.499 -30.740 11.513 1.00 73.75 793 LEU A CA 1
ATOM 6340 C C . LEU A 1 793 ? 12.950 -31.831 10.591 1.00 73.75 793 LEU A C 1
ATOM 6342 O O . LEU A 1 793 ? 11.788 -32.217 10.716 1.00 73.75 793 LEU A O 1
ATOM 6346 N N . PHE A 1 794 ? 13.790 -32.338 9.691 1.00 85.12 794 PHE A N 1
ATOM 6347 C CA . PHE A 1 794 ? 13.427 -33.346 8.707 1.00 85.12 794 PHE A CA 1
ATOM 6348 C C . PHE A 1 794 ? 14.451 -34.472 8.712 1.00 85.12 794 PHE A C 1
ATOM 6350 O O . PHE A 1 794 ? 15.634 -34.281 8.982 1.00 85.12 794 PHE A O 1
ATOM 6357 N N . THR A 1 795 ? 13.992 -35.678 8.416 1.00 88.25 795 THR A N 1
ATOM 6358 C CA . THR A 1 795 ? 14.890 -36.811 8.207 1.00 88.25 795 THR A CA 1
ATOM 6359 C C . THR A 1 795 ? 15.589 -36.673 6.856 1.00 88.25 795 THR A C 1
ATOM 6361 O O . THR A 1 795 ? 15.012 -36.167 5.893 1.00 88.25 795 THR A O 1
ATOM 6364 N N . LYS A 1 796 ? 16.805 -37.221 6.736 1.00 85.88 796 LYS A N 1
ATOM 6365 C CA . LYS A 1 796 ? 17.505 -37.312 5.444 1.00 85.88 796 LYS A CA 1
ATOM 6366 C C . LYS A 1 796 ? 16.622 -37.931 4.350 1.00 85.88 796 LYS A C 1
ATOM 6368 O O . LYS A 1 796 ? 16.609 -37.451 3.226 1.00 85.88 796 LYS A O 1
ATOM 6373 N N . LYS A 1 797 ? 15.824 -38.946 4.710 1.00 90.69 797 LYS A N 1
ATOM 6374 C CA . LYS A 1 797 ? 14.858 -39.579 3.804 1.00 90.69 797 LYS A CA 1
ATOM 6375 C C . LYS A 1 797 ? 13.836 -38.571 3.263 1.00 90.69 797 LYS A C 1
ATOM 6377 O O . LYS A 1 797 ? 13.627 -38.540 2.060 1.00 90.69 797 LYS A O 1
ATOM 6382 N N . GLN A 1 798 ? 13.237 -37.750 4.127 1.00 91.31 798 GLN A N 1
ATOM 6383 C CA . GLN A 1 798 ? 12.277 -36.718 3.715 1.00 91.31 798 GLN A CA 1
ATOM 6384 C C . GLN A 1 798 ? 12.913 -35.681 2.782 1.00 91.31 798 GLN A C 1
ATOM 6386 O O . GLN A 1 798 ? 12.308 -35.312 1.778 1.00 91.31 798 GLN A O 1
ATOM 6391 N N . LEU A 1 799 ? 14.137 -35.237 3.084 1.00 89.50 799 LEU A N 1
ATOM 6392 C CA . LEU A 1 799 ? 14.873 -34.293 2.238 1.00 89.50 799 LEU A CA 1
ATOM 6393 C C . LEU A 1 799 ? 15.170 -34.884 0.854 1.00 89.50 799 LEU A C 1
ATOM 6395 O O . LEU A 1 799 ? 14.893 -34.247 -0.161 1.00 89.50 799 LEU A O 1
ATOM 6399 N N . ASP A 1 800 ? 15.692 -36.109 0.802 1.00 88.81 800 ASP A N 1
ATOM 6400 C CA . ASP A 1 800 ? 16.032 -36.786 -0.454 1.00 88.81 800 ASP A CA 1
ATOM 6401 C C . ASP A 1 800 ? 14.778 -37.088 -1.295 1.00 88.81 800 ASP A C 1
ATOM 6403 O O . ASP A 1 800 ? 14.780 -36.912 -2.516 1.00 88.81 800 ASP A O 1
ATOM 6407 N N . GLU A 1 801 ? 13.679 -37.478 -0.646 1.00 93.50 801 GLU A N 1
ATOM 6408 C CA . GLU A 1 801 ? 12.389 -37.710 -1.296 1.00 93.50 801 GLU A CA 1
ATOM 6409 C C . GLU A 1 801 ? 11.812 -36.413 -1.878 1.00 93.50 801 GLU A C 1
ATOM 6411 O O . GLU A 1 801 ? 11.434 -36.383 -3.049 1.00 93.50 801 GLU A O 1
ATOM 6416 N N . MET A 1 802 ? 11.844 -35.305 -1.132 1.00 93.62 802 MET A N 1
ATOM 6417 C CA . MET A 1 802 ? 11.369 -34.018 -1.646 1.00 93.62 802 MET A CA 1
ATOM 6418 C C . MET A 1 802 ? 12.250 -33.476 -2.781 1.00 93.62 802 MET A C 1
ATOM 6420 O O . MET A 1 802 ? 11.727 -32.957 -3.768 1.00 93.62 802 MET A O 1
ATOM 6424 N N . ARG A 1 803 ? 13.578 -33.648 -2.715 1.00 90.00 803 ARG A N 1
ATOM 6425 C CA . ARG A 1 803 ? 14.481 -33.324 -3.838 1.00 90.00 803 ARG A CA 1
ATOM 6426 C C . ARG A 1 803 ? 14.119 -34.125 -5.094 1.00 90.00 803 ARG A C 1
ATOM 6428 O O . ARG A 1 803 ? 14.129 -33.576 -6.198 1.00 90.00 803 ARG A O 1
ATOM 6435 N N . SER A 1 804 ? 13.755 -35.400 -4.935 1.00 90.44 804 SER A N 1
ATOM 6436 C CA . SER A 1 804 ? 13.261 -36.235 -6.036 1.00 90.44 804 SER A CA 1
ATOM 6437 C C . SER A 1 804 ? 11.956 -35.692 -6.623 1.00 90.44 804 SER A C 1
ATOM 6439 O O . SER A 1 804 ? 11.848 -35.551 -7.843 1.00 90.44 804 SER A O 1
ATOM 6441 N N . ILE A 1 805 ? 11.008 -35.287 -5.768 1.00 92.38 805 ILE A N 1
ATOM 6442 C CA . ILE A 1 805 ? 9.749 -34.660 -6.192 1.00 92.38 805 ILE A CA 1
ATOM 6443 C C . ILE A 1 805 ? 10.021 -33.364 -6.964 1.00 92.38 805 ILE A C 1
ATOM 6445 O O . ILE A 1 805 ? 9.475 -33.188 -8.049 1.00 92.38 805 ILE A O 1
ATOM 6449 N N . HIS A 1 806 ? 10.906 -32.484 -6.485 1.00 88.94 806 HIS A N 1
ATOM 6450 C CA . HIS A 1 806 ? 11.291 -31.270 -7.222 1.00 88.94 806 HIS A CA 1
ATOM 6451 C C . HIS A 1 806 ? 11.882 -31.586 -8.595 1.00 88.94 806 HIS A C 1
ATOM 6453 O O . HIS A 1 806 ? 11.510 -30.957 -9.586 1.00 88.94 806 HIS A O 1
ATOM 6459 N N . LYS A 1 807 ? 12.771 -32.584 -8.686 1.00 87.56 807 LYS A N 1
ATOM 6460 C CA . LYS A 1 807 ? 13.349 -33.023 -9.966 1.00 87.56 807 LYS A CA 1
ATOM 6461 C C . LYS A 1 807 ? 12.275 -33.560 -10.913 1.00 87.56 807 LYS A C 1
ATOM 6463 O O . LYS A 1 807 ? 12.292 -33.233 -12.104 1.00 87.56 807 LYS A O 1
ATOM 6468 N N . GLN A 1 808 ? 11.329 -34.340 -10.391 1.00 89.56 808 GLN A N 1
ATOM 6469 C CA . GLN A 1 808 ? 10.175 -34.822 -11.143 1.00 89.56 808 GLN A CA 1
ATOM 6470 C C . GLN A 1 808 ? 9.323 -33.649 -11.638 1.00 89.56 808 GLN A C 1
ATOM 6472 O O . GLN A 1 808 ? 9.090 -33.547 -12.838 1.00 89.56 808 GLN A O 1
ATOM 6477 N N . LYS A 1 809 ? 8.918 -32.728 -10.757 1.00 88.25 809 LYS A N 1
ATOM 6478 C CA . LYS A 1 809 ? 8.096 -31.562 -11.109 1.00 88.25 809 LYS A CA 1
ATOM 6479 C C . LYS A 1 809 ? 8.761 -30.660 -12.130 1.00 88.25 809 LYS A C 1
ATOM 6481 O O . LYS A 1 809 ? 8.118 -30.228 -13.080 1.00 88.25 809 LYS A O 1
ATOM 6486 N N . ARG A 1 810 ? 10.067 -30.447 -12.004 1.00 83.25 810 ARG A N 1
ATOM 6487 C CA . ARG A 1 810 ? 10.849 -29.706 -12.993 1.00 83.25 810 ARG A CA 1
ATOM 6488 C C . ARG A 1 810 ? 10.861 -30.409 -14.354 1.00 83.25 810 ARG A C 1
ATOM 6490 O O . ARG A 1 810 ? 10.693 -29.756 -15.377 1.00 83.25 810 ARG A O 1
ATOM 6497 N N . SER A 1 811 ? 11.000 -31.734 -14.371 1.00 81.69 811 SER A N 1
ATOM 6498 C CA . SER A 1 811 ? 10.938 -32.530 -15.606 1.00 81.69 811 SER A CA 1
ATOM 6499 C C . SER A 1 811 ? 9.535 -32.528 -16.222 1.00 81.69 811 SER A C 1
ATOM 6501 O O . SER A 1 811 ? 9.406 -32.416 -17.436 1.00 81.69 811 SER A O 1
ATOM 6503 N N . GLU A 1 812 ? 8.479 -32.593 -15.402 1.00 83.06 812 GLU A N 1
ATOM 6504 C CA . GLU A 1 812 ? 7.085 -32.455 -15.841 1.00 83.06 812 GLU A CA 1
ATOM 6505 C C . GLU A 1 812 ? 6.862 -31.097 -16.515 1.00 83.06 812 GLU A C 1
ATOM 6507 O O . GLU A 1 812 ? 6.279 -31.051 -17.598 1.00 83.06 812 GLU A O 1
ATOM 6512 N N . ILE A 1 813 ? 7.385 -30.015 -15.925 1.00 74.81 813 ILE A N 1
ATOM 6513 C CA . ILE A 1 813 ? 7.356 -28.672 -16.519 1.00 74.81 813 ILE A CA 1
ATOM 6514 C C . ILE A 1 813 ? 8.062 -28.683 -17.884 1.00 74.81 813 ILE A C 1
ATOM 6516 O O . ILE A 1 813 ? 7.425 -28.360 -18.883 1.00 74.81 813 ILE A O 1
ATOM 6520 N N . TYR A 1 814 ? 9.312 -29.155 -17.966 1.00 71.75 814 TYR A N 1
ATOM 6521 C CA . TYR A 1 814 ? 10.060 -29.198 -19.233 1.00 71.75 814 TYR A CA 1
ATOM 6522 C C . TYR A 1 814 ? 9.405 -30.080 -20.306 1.00 71.75 814 TYR A C 1
ATOM 6524 O O . TYR A 1 814 ? 9.401 -29.732 -21.482 1.00 71.75 814 TYR A O 1
ATOM 6532 N N . SER A 1 815 ? 8.820 -31.218 -19.923 1.00 72.19 815 SER A N 1
ATOM 6533 C CA . SER A 1 815 ? 8.168 -32.135 -20.868 1.00 72.19 815 SER A CA 1
ATOM 6534 C C . SER A 1 815 ? 6.894 -31.555 -21.487 1.00 72.19 815 SER A C 1
ATOM 6536 O O . SER A 1 815 ? 6.572 -31.863 -22.633 1.00 72.19 815 SER A O 1
ATOM 6538 N N . ARG A 1 816 ? 6.177 -30.698 -20.747 1.00 66.00 816 ARG A N 1
ATOM 6539 C CA . ARG A 1 816 ? 4.994 -29.991 -21.256 1.00 66.00 816 ARG A CA 1
ATOM 6540 C C . ARG A 1 816 ? 5.373 -28.864 -22.217 1.00 66.00 816 ARG A C 1
ATOM 6542 O O . ARG A 1 816 ? 4.544 -28.495 -23.044 1.00 66.00 816 ARG A O 1
ATOM 6549 N N . TYR A 1 817 ? 6.609 -28.363 -22.143 1.00 58.69 817 TYR A N 1
ATOM 6550 C CA . TYR A 1 817 ? 7.084 -27.207 -22.905 1.00 58.69 817 TYR A CA 1
ATOM 6551 C C . TYR A 1 817 ? 8.502 -27.440 -23.471 1.00 58.69 817 TYR A C 1
ATOM 6553 O O . TYR A 1 817 ? 9.470 -26.838 -23.016 1.00 58.69 817 TYR A O 1
ATOM 6561 N N . PRO A 1 818 ? 8.661 -28.285 -24.506 1.00 43.53 818 PRO A N 1
ATOM 6562 C CA . PRO A 1 818 ? 9.977 -28.674 -25.033 1.00 43.53 818 PRO A CA 1
ATOM 6563 C C . PRO A 1 818 ? 10.791 -27.530 -25.679 1.00 43.53 818 PRO A C 1
ATOM 6565 O O . PRO A 1 818 ? 11.965 -27.721 -25.985 1.00 43.53 818 PRO A O 1
ATOM 6568 N N . GLY A 1 819 ? 10.199 -26.346 -25.887 1.00 42.16 819 GLY A N 1
ATOM 6569 C CA . GLY A 1 819 ? 10.852 -25.172 -26.485 1.00 42.16 819 GLY A CA 1
ATOM 6570 C C . GLY A 1 819 ? 11.635 -24.280 -25.512 1.00 42.16 819 GLY A C 1
ATOM 6571 O O . GLY A 1 819 ? 12.233 -23.305 -25.955 1.00 42.16 819 GLY A O 1
ATOM 6572 N N . THR A 1 820 ? 11.639 -24.581 -24.209 1.00 39.25 820 THR A N 1
ATOM 6573 C CA . THR A 1 820 ? 12.285 -23.759 -23.165 1.00 39.25 820 THR A CA 1
ATOM 6574 C C . THR A 1 820 ? 13.586 -24.357 -22.630 1.00 39.25 820 THR A C 1
ATOM 6576 O O . THR A 1 820 ? 14.051 -23.992 -21.547 1.00 39.25 820 THR A O 1
ATOM 6579 N N . ALA A 1 821 ? 14.216 -25.253 -23.402 1.00 33.06 821 ALA A N 1
ATOM 6580 C CA . ALA A 1 821 ? 15.587 -25.664 -23.139 1.00 33.06 821 ALA A CA 1
ATOM 6581 C C . ALA A 1 821 ? 16.461 -24.405 -23.056 1.00 33.06 821 ALA A C 1
ATOM 6583 O O . ALA A 1 821 ? 16.613 -23.667 -24.029 1.00 33.06 821 ALA A O 1
ATOM 6584 N N . ILE A 1 822 ? 17.022 -24.152 -21.872 1.00 37.69 822 ILE A N 1
ATOM 6585 C CA . ILE A 1 822 ? 18.174 -23.266 -21.730 1.00 37.69 822 ILE A CA 1
ATOM 6586 C C . ILE A 1 822 ? 19.161 -23.720 -22.806 1.00 37.69 822 ILE A C 1
ATOM 6588 O O . ILE A 1 822 ? 19.451 -24.914 -22.889 1.00 37.69 822 ILE A O 1
ATOM 6592 N N . VAL A 1 823 ? 19.632 -22.795 -23.643 1.00 28.61 823 VAL A N 1
ATOM 6593 C CA . VAL A 1 823 ? 20.763 -23.032 -24.543 1.00 28.61 823 VAL A CA 1
ATOM 6594 C C . VAL A 1 823 ? 21.966 -23.339 -23.651 1.00 28.61 823 VAL A C 1
ATOM 6596 O O . VAL A 1 823 ? 22.701 -22.448 -23.241 1.00 28.61 823 VAL A O 1
ATOM 6599 N N . THR A 1 824 ? 22.107 -24.597 -23.247 1.00 28.52 824 THR A N 1
ATOM 6600 C CA . THR A 1 824 ? 23.335 -25.127 -22.675 1.00 28.52 824 THR A CA 1
ATOM 6601 C C . THR A 1 824 ? 24.165 -25.561 -23.862 1.00 28.52 824 THR A C 1
ATOM 6603 O O . THR A 1 824 ? 23.861 -26.568 -24.502 1.00 28.52 824 THR A O 1
ATOM 6606 N N . ASP A 1 825 ? 25.141 -24.726 -24.187 1.00 25.28 825 ASP A N 1
ATOM 6607 C CA . ASP A 1 825 ? 26.092 -24.931 -25.266 1.00 25.28 825 ASP A CA 1
ATOM 6608 C C . ASP A 1 825 ? 26.734 -26.320 -25.127 1.00 25.28 825 ASP A C 1
ATOM 6610 O O . ASP A 1 825 ? 27.365 -26.640 -24.117 1.00 25.28 825 ASP A O 1
ATOM 6614 N N . SER A 1 826 ? 26.499 -27.180 -26.114 1.00 30.73 826 SER A N 1
ATOM 6615 C CA . SER A 1 826 ? 27.085 -28.511 -26.196 1.00 30.73 826 SER A CA 1
ATOM 6616 C C . SER A 1 826 ? 28.241 -28.476 -27.190 1.00 30.73 826 SER A C 1
ATOM 6618 O O . SER A 1 826 ? 28.000 -28.649 -28.380 1.00 30.73 826 SER A O 1
ATOM 6620 N N . THR A 1 827 ? 29.478 -28.311 -26.718 1.00 27.55 827 THR A N 1
ATOM 6621 C CA . THR A 1 827 ? 30.675 -28.791 -27.436 1.00 27.55 827 THR A CA 1
ATOM 6622 C C . THR A 1 827 ? 31.870 -28.987 -26.492 1.00 27.55 827 THR A C 1
ATOM 6624 O O . THR A 1 827 ? 32.384 -28.028 -25.925 1.00 27.55 827 THR A O 1
ATOM 6627 N N . ASP A 1 828 ? 32.274 -30.254 -26.358 1.00 29.27 828 ASP A N 1
ATOM 6628 C CA . ASP A 1 828 ? 33.617 -30.836 -26.177 1.00 29.27 828 ASP A CA 1
ATOM 6629 C C . ASP A 1 828 ? 34.766 -30.019 -25.545 1.00 29.27 828 ASP A C 1
ATOM 6631 O O . ASP A 1 828 ? 35.400 -29.239 -26.248 1.00 29.27 828 ASP A O 1
ATOM 6635 N N . VAL A 1 829 ? 35.174 -30.371 -24.308 1.00 24.23 829 VAL A N 1
ATOM 6636 C CA . VAL A 1 829 ? 36.580 -30.390 -23.803 1.00 24.23 829 VAL A CA 1
ATOM 6637 C C . VAL A 1 829 ? 36.694 -31.448 -22.666 1.00 24.23 829 VAL A C 1
ATOM 6639 O O . VAL A 1 829 ? 35.717 -31.635 -21.941 1.00 24.23 829 VAL A O 1
ATOM 6642 N N . PRO A 1 830 ? 37.823 -32.184 -22.508 1.00 24.50 830 PRO A N 1
ATOM 6643 C CA . PRO A 1 830 ? 37.873 -33.472 -21.806 1.00 24.50 830 PRO A CA 1
ATOM 6644 C C . PRO A 1 830 ? 37.878 -33.401 -20.277 1.00 24.50 830 PRO A C 1
ATOM 6646 O O . PRO A 1 830 ? 38.341 -32.438 -19.670 1.00 24.50 830 PRO A O 1
ATOM 6649 N N . GLU A 1 831 ? 37.456 -34.524 -19.689 1.00 32.97 831 GLU A N 1
ATOM 6650 C CA . GLU A 1 831 ? 37.622 -34.921 -18.291 1.00 32.97 831 GLU A CA 1
ATOM 6651 C C . GLU A 1 831 ? 38.973 -34.477 -17.706 1.00 32.97 831 GLU A C 1
ATOM 6653 O O . GLU A 1 831 ? 40.026 -34.887 -18.194 1.00 32.97 831 GLU A O 1
ATOM 6658 N N . THR A 1 832 ? 38.954 -33.672 -16.636 1.00 24.41 832 THR A N 1
ATOM 6659 C CA . THR A 1 832 ? 39.752 -33.880 -15.409 1.00 24.41 832 THR A CA 1
ATOM 6660 C C . THR A 1 832 ? 39.555 -32.761 -14.373 1.00 24.41 832 THR A C 1
ATOM 6662 O O . THR A 1 832 ? 39.533 -31.578 -14.689 1.00 24.41 832 THR A O 1
ATOM 6665 N N . SER A 1 833 ? 39.542 -33.187 -13.105 1.00 21.92 833 SER A N 1
ATOM 6666 C CA . SER A 1 833 ? 39.766 -32.434 -11.854 1.00 21.92 833 SER A CA 1
ATOM 6667 C C . SER A 1 833 ? 38.582 -31.745 -11.136 1.00 21.92 833 SER A C 1
ATOM 6669 O O . SER A 1 833 ? 38.139 -30.655 -11.464 1.00 21.92 833 SER A O 1
ATOM 6671 N N . SER A 1 834 ? 38.146 -32.445 -10.076 1.00 23.38 834 SER A N 1
ATOM 6672 C CA . SER A 1 834 ? 37.843 -31.973 -8.709 1.00 23.38 834 SER A CA 1
ATOM 6673 C C . SER A 1 834 ? 36.915 -30.769 -8.483 1.00 23.38 834 SER A C 1
ATOM 6675 O O . SER A 1 834 ? 37.347 -29.622 -8.461 1.00 23.38 834 SER A O 1
ATOM 6677 N N . VAL A 1 835 ? 35.667 -31.130 -8.166 1.00 25.30 835 VAL A N 1
ATOM 6678 C CA . VAL A 1 835 ? 34.731 -30.601 -7.148 1.00 25.30 835 VAL A CA 1
ATOM 6679 C C . VAL A 1 835 ? 35.192 -29.375 -6.337 1.00 25.30 835 VAL A C 1
ATOM 6681 O O . VAL A 1 835 ? 36.096 -29.481 -5.507 1.00 25.30 835 VAL A O 1
ATOM 6684 N N . SER A 1 836 ? 34.448 -28.272 -6.475 1.00 24.23 836 SER A N 1
ATOM 6685 C CA . SER A 1 836 ? 34.270 -27.228 -5.453 1.00 24.23 836 SER A CA 1
ATOM 6686 C C . SER A 1 836 ? 32.880 -26.583 -5.619 1.00 24.23 836 SER A C 1
ATOM 6688 O O . SER A 1 836 ? 32.624 -25.965 -6.654 1.00 24.23 836 SER A O 1
ATOM 6690 N N . ASP A 1 837 ? 32.008 -26.739 -4.620 1.00 27.17 837 ASP A N 1
ATOM 6691 C CA . ASP A 1 837 ? 30.636 -26.200 -4.574 1.00 27.17 837 ASP A CA 1
ATOM 6692 C C . ASP A 1 837 ? 30.599 -24.879 -3.778 1.00 27.17 837 ASP A C 1
ATOM 6694 O O . ASP A 1 837 ? 31.068 -24.901 -2.642 1.00 27.17 837 ASP A O 1
ATOM 6698 N N . ASP A 1 838 ? 29.991 -23.793 -4.302 1.00 35.38 838 ASP A N 1
ATOM 6699 C CA . ASP A 1 838 ? 29.611 -22.568 -3.550 1.00 35.38 838 ASP A CA 1
ATOM 6700 C C . ASP A 1 838 ? 28.396 -21.780 -4.099 1.00 35.38 838 ASP A C 1
ATOM 6702 O O . ASP A 1 838 ? 28.249 -21.692 -5.314 1.00 35.38 838 ASP A O 1
ATOM 6706 N N . TYR A 1 839 ? 27.520 -21.093 -3.314 1.00 47.81 839 TYR A N 1
ATOM 6707 C CA . TYR A 1 839 ? 27.000 -21.253 -1.914 1.00 47.81 839 TYR A CA 1
ATOM 6708 C C . TYR A 1 839 ? 25.992 -20.138 -1.441 1.00 47.81 839 TYR A C 1
ATOM 6710 O O . TYR A 1 839 ? 25.677 -20.057 -0.254 1.00 47.81 839 TYR A O 1
ATOM 6718 N N . GLU A 1 840 ? 25.437 -19.245 -2.277 1.00 34.12 840 GLU A N 1
ATOM 6719 C CA . GLU A 1 840 ? 24.776 -18.027 -1.729 1.00 34.12 840 GLU A CA 1
ATOM 6720 C C . GLU A 1 840 ? 23.286 -18.141 -1.330 1.00 34.12 840 GLU A C 1
ATOM 6722 O O . GLU A 1 840 ? 22.887 -17.566 -0.315 1.00 34.12 840 GLU A O 1
ATOM 6727 N N . ASP A 1 841 ? 22.445 -18.892 -2.052 1.00 38.34 841 ASP A N 1
ATOM 6728 C CA . ASP A 1 841 ? 20.987 -18.934 -1.774 1.00 38.34 841 ASP A CA 1
ATOM 6729 C C . ASP A 1 841 ? 20.639 -19.773 -0.523 1.00 38.34 841 ASP A C 1
ATOM 6731 O O . ASP A 1 841 ? 19.619 -19.547 0.136 1.00 38.34 841 ASP A O 1
ATOM 6735 N N . GLU A 1 842 ? 21.535 -20.693 -0.144 1.00 40.81 842 GLU A N 1
ATOM 6736 C CA . GLU A 1 842 ? 21.449 -21.449 1.108 1.00 40.81 842 GLU A CA 1
ATOM 6737 C C . GLU A 1 842 ? 21.587 -20.515 2.316 1.00 40.81 842 GLU A C 1
ATOM 6739 O O . GLU A 1 842 ? 20.879 -20.696 3.293 1.00 40.81 842 GLU A O 1
ATOM 6744 N N . THR A 1 843 ? 22.403 -19.459 2.257 1.00 39.84 843 THR A N 1
ATOM 6745 C CA . THR A 1 843 ? 22.776 -18.675 3.450 1.00 39.84 843 THR A CA 1
ATOM 6746 C C . THR A 1 843 ? 21.603 -17.891 4.051 1.00 39.84 843 THR A C 1
ATOM 6748 O O . THR A 1 843 ? 21.453 -17.842 5.270 1.00 39.84 843 THR A O 1
ATOM 6751 N N . ILE A 1 844 ? 20.715 -17.316 3.231 1.00 41.22 844 ILE A N 1
ATOM 6752 C CA . ILE A 1 844 ? 19.549 -16.558 3.730 1.00 41.22 844 ILE A CA 1
ATOM 6753 C C . ILE A 1 844 ? 18.476 -17.505 4.274 1.00 41.22 844 ILE A C 1
ATOM 6755 O O . ILE A 1 844 ? 17.932 -17.260 5.350 1.00 41.22 844 ILE A O 1
ATOM 6759 N N . GLN A 1 845 ? 18.186 -18.596 3.557 1.00 47.69 845 GLN A N 1
ATOM 6760 C CA . GLN A 1 845 ? 17.222 -19.602 4.009 1.00 47.69 845 GLN A CA 1
ATOM 6761 C C . GLN A 1 845 ? 17.725 -20.305 5.274 1.00 47.69 845 GLN A C 1
ATOM 6763 O O . GLN A 1 845 ? 16.969 -20.455 6.231 1.00 47.69 845 GLN A O 1
ATOM 6768 N N . GLN A 1 846 ? 19.015 -20.638 5.317 1.00 48.72 846 GLN A N 1
ATOM 6769 C CA . GLN A 1 846 ? 19.685 -21.278 6.440 1.00 48.72 846 GLN A CA 1
ATOM 6770 C C . GLN A 1 846 ? 19.772 -20.355 7.657 1.00 48.72 846 GLN A C 1
ATOM 6772 O O . GLN A 1 846 ? 19.473 -20.805 8.752 1.00 48.72 846 GLN A O 1
ATOM 6777 N N . ASN A 1 847 ? 20.055 -19.058 7.490 1.00 45.69 847 ASN A N 1
ATOM 6778 C CA . ASN A 1 847 ? 20.041 -18.090 8.595 1.00 45.69 847 ASN A CA 1
ATOM 6779 C C . ASN A 1 847 ? 18.639 -17.903 9.198 1.00 45.69 847 ASN A C 1
ATOM 6781 O O . ASN A 1 847 ? 18.494 -17.798 10.418 1.00 45.69 847 ASN A O 1
ATOM 6785 N N . LEU A 1 848 ? 17.595 -17.868 8.363 1.00 47.22 848 LEU A N 1
ATOM 6786 C CA . LEU A 1 848 ? 16.206 -17.747 8.822 1.00 47.22 848 LEU A CA 1
ATOM 6787 C C . LEU A 1 848 ? 15.768 -19.007 9.583 1.00 47.22 848 LEU A C 1
ATOM 6789 O O . LEU A 1 848 ? 15.123 -18.924 10.627 1.00 47.22 848 LEU A O 1
ATOM 6793 N N . LEU A 1 849 ? 16.179 -20.170 9.084 1.00 48.84 849 LEU A N 1
ATOM 6794 C CA . LEU A 1 849 ? 15.951 -21.472 9.693 1.00 48.84 849 LEU A CA 1
ATOM 6795 C C . LEU A 1 849 ? 16.750 -21.651 11.005 1.00 48.84 849 LEU A C 1
ATOM 6797 O O . LEU A 1 849 ? 16.164 -22.017 12.026 1.00 48.84 849 LEU A O 1
ATOM 6801 N N . ASP A 1 850 ? 18.037 -21.296 11.035 1.00 48.69 850 ASP A N 1
ATOM 6802 C CA . ASP A 1 850 ? 18.919 -21.319 12.216 1.00 48.69 850 ASP A CA 1
ATOM 6803 C C . ASP A 1 850 ? 18.341 -20.487 13.369 1.00 48.69 850 ASP A C 1
ATOM 6805 O O . ASP A 1 850 ? 18.323 -20.929 14.523 1.00 48.69 850 ASP A O 1
ATOM 6809 N N . ARG A 1 851 ? 17.779 -19.312 13.057 1.00 51.62 851 ARG A N 1
ATOM 6810 C CA . ARG A 1 851 ? 17.084 -18.453 14.029 1.00 51.62 851 ARG A CA 1
ATOM 6811 C C . ARG A 1 851 ? 15.813 -19.110 14.587 1.00 51.62 851 ARG A C 1
ATOM 6813 O O . ARG A 1 851 ? 15.563 -19.007 15.787 1.00 51.62 851 ARG A O 1
ATOM 6820 N N . LEU A 1 852 ? 15.054 -19.840 13.765 1.00 46.00 852 LEU A N 1
ATOM 6821 C CA . LEU A 1 852 ? 13.838 -20.550 14.186 1.00 46.00 852 LEU A CA 1
ATOM 6822 C C . LEU A 1 852 ? 14.133 -21.773 15.068 1.00 46.00 852 LEU A C 1
ATOM 6824 O O . LEU A 1 852 ? 13.459 -21.954 16.081 1.00 46.00 852 LEU A O 1
ATOM 6828 N N . SER A 1 853 ? 15.149 -22.592 14.756 1.00 43.88 853 SER A N 1
ATOM 6829 C CA . SER A 1 853 ? 15.495 -23.751 15.607 1.00 43.88 853 SER A CA 1
ATOM 6830 C C . SER A 1 853 ? 16.054 -23.337 16.961 1.00 43.88 853 SER A C 1
ATOM 6832 O O . SER A 1 853 ? 15.841 -24.056 17.936 1.00 43.88 853 SER A O 1
ATOM 6834 N N . ASN A 1 854 ? 16.785 -22.223 17.028 1.00 43.97 854 ASN A N 1
ATOM 6835 C CA . ASN A 1 854 ? 17.350 -21.743 18.286 1.00 43.97 854 ASN A CA 1
ATOM 6836 C C . ASN A 1 854 ? 16.286 -21.099 19.188 1.00 43.97 854 ASN A C 1
ATOM 6838 O O . ASN A 1 854 ? 16.448 -21.120 20.403 1.00 43.97 854 ASN A O 1
ATOM 6842 N N . GLN A 1 855 ? 15.181 -20.595 18.622 1.00 42.91 855 GLN A N 1
ATOM 6843 C CA . GLN A 1 855 ? 14.062 -20.047 19.396 1.00 42.91 855 GLN A CA 1
ATOM 6844 C C . GLN A 1 855 ? 12.954 -21.070 19.702 1.00 42.91 855 GLN A C 1
ATOM 6846 O O . GLN A 1 855 ? 12.313 -20.949 20.739 1.00 42.91 855 GLN A O 1
ATOM 6851 N N . CYS A 1 856 ? 12.768 -22.118 18.886 1.00 37.41 856 CYS A N 1
ATOM 6852 C CA . CYS A 1 856 ? 11.806 -23.201 19.169 1.00 37.41 856 CYS A CA 1
ATOM 6853 C C . CYS A 1 856 ? 12.237 -24.133 20.320 1.00 37.41 856 CYS A C 1
ATOM 6855 O O . CYS A 1 856 ? 11.436 -24.942 20.770 1.00 37.41 856 CYS A O 1
ATOM 6857 N N . LEU A 1 857 ? 13.493 -24.054 20.781 1.00 36.16 857 LEU A N 1
ATOM 6858 C CA . LEU A 1 857 ? 14.010 -24.824 21.925 1.00 36.16 857 LEU A CA 1
ATOM 6859 C C . LEU A 1 857 ? 13.977 -24.045 23.253 1.00 36.16 857 LEU A C 1
ATOM 6861 O O . LEU A 1 857 ? 14.309 -24.610 24.293 1.00 36.16 857 LEU A O 1
ATOM 6865 N N . SER A 1 858 ? 13.586 -22.768 23.237 1.00 37.12 858 SER A N 1
ATOM 6866 C CA . SER A 1 858 ? 13.317 -21.991 24.448 1.00 37.12 858 SER A CA 1
ATOM 6867 C C . SER A 1 858 ? 11.822 -21.688 24.509 1.00 37.12 858 SER A C 1
ATOM 6869 O O . SER A 1 858 ? 11.339 -20.899 23.701 1.00 37.12 858 SER A O 1
ATOM 6871 N N . ASP A 1 859 ? 11.108 -22.294 25.457 1.00 36.34 859 ASP A N 1
ATOM 6872 C CA . ASP A 1 859 ? 9.635 -22.342 25.565 1.00 36.34 859 ASP A CA 1
ATOM 6873 C C . ASP A 1 859 ? 8.869 -20.992 25.603 1.00 36.34 859 ASP A C 1
ATOM 6875 O O . ASP A 1 859 ? 7.661 -20.989 25.800 1.00 36.34 859 ASP A O 1
ATOM 6879 N N . GLU A 1 860 ? 9.489 -19.822 25.396 1.00 42.47 860 GLU A N 1
ATOM 6880 C CA . GLU A 1 860 ? 8.794 -18.521 25.475 1.00 42.47 860 GLU A CA 1
ATOM 6881 C C . GLU A 1 860 ? 9.345 -17.438 24.517 1.00 42.47 860 GLU A C 1
ATOM 6883 O O . GLU A 1 860 ? 9.528 -16.276 24.896 1.00 42.47 860 GLU A O 1
ATOM 6888 N N . GLY A 1 861 ? 9.640 -17.788 23.262 1.00 43.44 861 GLY A N 1
ATOM 6889 C CA . GLY A 1 861 ? 9.991 -16.806 22.226 1.00 43.44 861 GLY A CA 1
ATOM 6890 C C . GLY A 1 861 ? 8.777 -15.989 21.755 1.00 43.44 861 GLY A C 1
ATOM 6891 O O . GLY A 1 861 ? 7.816 -16.541 21.226 1.00 43.44 861 GLY A O 1
ATOM 6892 N N . SER A 1 862 ? 8.805 -14.661 21.914 1.00 41.94 862 SER A N 1
ATOM 6893 C CA . SER A 1 862 ? 7.750 -13.774 21.400 1.00 41.94 862 SER A CA 1
ATOM 6894 C C . SER A 1 862 ? 7.822 -13.656 19.874 1.00 41.94 862 SER A C 1
ATOM 6896 O O . SER A 1 862 ? 8.858 -13.268 19.334 1.00 41.94 862 SER A O 1
ATOM 6898 N N . VAL A 1 863 ? 6.675 -13.868 19.213 1.00 41.16 863 VAL A N 1
ATOM 6899 C CA . VAL A 1 863 ? 6.340 -13.578 17.797 1.00 41.16 863 VAL A CA 1
ATOM 6900 C C . VAL A 1 863 ? 7.029 -12.323 17.241 1.00 41.16 863 VAL A C 1
ATOM 6902 O O . VAL A 1 863 ? 7.359 -12.241 16.058 1.00 41.16 863 VAL A O 1
ATOM 6905 N N . HIS A 1 864 ? 7.265 -11.330 18.099 1.00 42.47 864 HIS A N 1
ATOM 6906 C CA . HIS A 1 864 ? 7.863 -10.064 17.725 1.00 42.47 864 HIS A CA 1
ATOM 6907 C C . HIS A 1 864 ? 9.358 -10.084 17.415 1.00 42.47 864 HIS A C 1
ATOM 6909 O O . HIS A 1 864 ? 9.755 -9.252 16.608 1.00 42.47 864 HIS A O 1
ATOM 6915 N N . SER A 1 865 ? 10.192 -10.957 17.991 1.00 40.09 865 SER A N 1
ATOM 6916 C CA . SER A 1 865 ? 11.637 -10.928 17.690 1.00 40.09 865 SER A CA 1
ATOM 6917 C C . SER A 1 865 ? 11.931 -11.506 16.304 1.00 40.09 865 SER A C 1
ATOM 6919 O O . SER A 1 865 ? 12.582 -10.848 15.502 1.00 40.09 865 SER A O 1
ATOM 6921 N N . VAL A 1 866 ? 11.341 -12.661 15.968 1.00 42.97 866 VAL A N 1
ATOM 6922 C CA . VAL A 1 866 ? 11.475 -13.305 14.646 1.00 42.97 866 VAL A CA 1
ATOM 6923 C C . VAL A 1 866 ? 10.958 -12.402 13.532 1.00 42.97 866 VAL A C 1
ATOM 6925 O O . VAL A 1 866 ? 11.632 -12.202 12.526 1.00 42.97 866 VAL A O 1
ATOM 6928 N N . ILE A 1 867 ? 9.765 -11.825 13.710 1.00 41.41 867 ILE A N 1
ATOM 6929 C CA . ILE A 1 867 ? 9.153 -10.958 12.698 1.00 41.41 867 ILE A CA 1
ATOM 6930 C C . ILE A 1 867 ? 9.921 -9.638 12.573 1.00 41.41 867 ILE A C 1
ATOM 6932 O O . ILE A 1 867 ? 10.080 -9.140 11.464 1.00 41.41 867 ILE A O 1
ATOM 6936 N N . LYS A 1 868 ? 10.419 -9.064 13.674 1.00 41.00 868 LYS A N 1
ATOM 6937 C CA . LYS A 1 868 ? 11.157 -7.796 13.638 1.00 41.00 868 LYS A CA 1
ATOM 6938 C C . LYS A 1 868 ? 12.530 -7.950 12.994 1.00 41.00 868 LYS A C 1
ATOM 6940 O O . LYS A 1 868 ? 12.871 -7.077 12.214 1.00 41.00 868 LYS A O 1
ATOM 6945 N N . ASP A 1 869 ? 13.241 -9.047 13.241 1.00 40.25 869 ASP A N 1
ATOM 6946 C CA . ASP A 1 869 ? 14.549 -9.299 12.627 1.00 40.25 869 ASP A CA 1
ATOM 6947 C C . ASP A 1 869 ? 14.424 -9.629 11.127 1.00 40.25 869 ASP A C 1
ATOM 6949 O O . ASP A 1 869 ? 15.265 -9.234 10.330 1.00 40.25 869 ASP A O 1
ATOM 6953 N N . VAL A 1 870 ? 13.343 -10.302 10.708 1.00 40.47 870 VAL A N 1
ATOM 6954 C CA . VAL A 1 870 ? 13.075 -10.587 9.283 1.00 40.47 870 VAL A CA 1
ATOM 6955 C C . VAL A 1 870 ? 12.533 -9.359 8.537 1.00 40.47 870 VAL A C 1
ATOM 6957 O O . VAL A 1 870 ? 12.751 -9.212 7.334 1.00 40.47 870 VAL A O 1
ATOM 6960 N N . LEU A 1 871 ? 11.815 -8.463 9.221 1.00 37.34 871 LEU A N 1
ATOM 6961 C CA . LEU A 1 871 ? 11.314 -7.219 8.630 1.00 37.34 871 LEU A CA 1
ATOM 6962 C C . LEU A 1 871 ? 12.329 -6.070 8.688 1.00 37.34 871 LEU A C 1
ATOM 6964 O O . LEU A 1 871 ? 12.254 -5.205 7.823 1.00 37.34 871 LEU A O 1
ATOM 6968 N N . SER A 1 872 ? 13.271 -6.050 9.639 1.00 35.69 872 SER A N 1
ATOM 6969 C CA . SER A 1 872 ? 14.363 -5.062 9.675 1.00 35.69 872 SER A CA 1
ATOM 6970 C C . SER A 1 872 ? 15.374 -5.255 8.550 1.00 35.69 872 SER A C 1
ATOM 6972 O O . SER A 1 872 ? 16.000 -4.289 8.147 1.00 35.69 872 SER A O 1
ATOM 6974 N N . ASP A 1 873 ? 15.485 -6.469 8.006 1.00 36.59 873 ASP A N 1
ATOM 6975 C CA . ASP A 1 873 ? 16.265 -6.743 6.792 1.00 36.59 873 ASP A CA 1
ATOM 6976 C C . ASP A 1 873 ? 15.508 -6.328 5.502 1.00 36.59 873 ASP A C 1
ATOM 6978 O O . ASP A 1 873 ? 16.056 -6.407 4.406 1.00 36.59 873 ASP A O 1
ATOM 6982 N N . ASN A 1 874 ? 14.235 -5.908 5.605 1.00 32.66 874 ASN A N 1
ATOM 6983 C CA . ASN A 1 874 ? 13.366 -5.506 4.483 1.00 32.66 874 ASN A CA 1
ATOM 6984 C C . ASN A 1 874 ? 12.828 -4.057 4.599 1.00 32.66 874 ASN A C 1
ATOM 6986 O O . ASN A 1 874 ? 11.964 -3.671 3.805 1.00 32.66 874 ASN A O 1
ATOM 6990 N N . ALA A 1 875 ? 13.285 -3.273 5.581 1.00 25.22 875 ALA A N 1
ATOM 6991 C CA . ALA A 1 875 ? 12.896 -1.878 5.818 1.00 25.22 875 ALA A CA 1
ATOM 6992 C C . ALA A 1 875 ? 14.141 -1.000 5.914 1.00 25.22 875 ALA A C 1
ATOM 6994 O O . ALA A 1 875 ? 14.077 0.139 5.397 1.00 25.22 875 ALA A O 1
#

pLDDT: mean 76.41, std 21.88, range [21.92, 98.56]

Secondary structure (DSSP, 8-state):
-PPP-THHHHHHHHHHHHHHHHHHHHHHHHHHHHHHTTS-HHHHHGGGGTSS--HHHHHHHHHHHHHHHHHHHHHHH-S-GGGS--TT--HHHHHHHHHHHHTT-S-HHHHHHHHHHHHHHHHHHHHTT-SS-TT----S---THHHHHHHHHHTTS--------------------------------------PPP--HHHHHHTT-----BPP-HHHHHHHHHHHHHTTSS-S-TT--HHHHHHHTT-HHHHHHHHHHHB-HHHHTTTTSBP-HHHHHHHHHHSPPGGGS-SSEEEEEEEEETTEEEEEEEEEEEES-HHHHHHHHHHHHHTT--SSHHHHHHHT-TTEEEEEEEEEE--HHHHTS-HHHHHHHHHHHHHHHHHHTT-S-HHHHHHHHTT-S---------S-GGGTTS---HHHHHHHHHGGGG-S-HHHHHHHHHHHHHHHHHHHHHHTT--SS--HHHHHHHHHHTTT-TTTS-PSP-TTSPP-----TT--HHHHHHHHHHHHHHHHSS---B-PPEE-TT-SEEEEESS----S-TT---HHHHHTT--TTTEEEEETT-B-TTTS-TT----SSTTHHHHHHHHHHHHHHS--SEEEEESHHHHHTT--TTEEEEEEEETTEEEEEEEEEETTEEEEEEEE--S-GGGGT-S-HHHHHHHHHHHHHHHHHHT--S--TTHHHHHHHHHHHHHHHHHHHTTPPPP-TTT--HHHHHHHHHTT--SHHHHHHHHHHHSSHHHHHHHHHHTSPPS-TT-PPS---PPPPS-SSTTTSS-HHHHHHHHHHHHHHHHHHHHH-GGG-------------------HHHHHHHHHHHHHHHHTTSTT--HHHHHHHHHHT--